Protein AF-A0A8J1TSQ7-F1 (afdb_monomer_lite)

InterPro domains:
  IPR013087 Zinc finger C2H2-type [PS00028] (6-28)
  IPR013087 Zinc finger C2H2-type [PS50157] (4-33)
  IPR036236 Zinc finger C2H2 superfamily [SSF57667] (2-31)

Radius of gyration: 35.61 Å; chains: 1; bounding box: 74×130×97 Å

Sequence (801 aa):
METFRCRPCEVSFDRKKKLEDHLTTSKHKRLKLISQFPEAEQETGGNDARVDNPGPAHGCINGSNDESETDAELFQEVDLSLDDDHSRPWAIDDDIVMSESESEDDYAYGPYSDDENMYNSDFEELEDREYYPFPTKAFYLLYVMRTSRTHHMSDPMMNMVIHAMRELSVEGVPSLRQLKAFEIPNLESSSMIKKFQHNEAPVYMVSPGKIAQMIVSNPRMKLNTSQQVEEEEVQSNVPKTQSNARRWHRLNFEEGNINIPFNIFADSFGTATSKRWAPAVGVQMQPSGFSTDYKSKYTFPLGISTDVSEAVLVGDVCMELQDIKGTKIETYDAKKNVVAHITCHVGCFVTDLMASSDLCSHLGSSARMYCPKCKVTKGDYSLCQSRTTTDTKKDLANLNRMVSMQERRNYQRGTGTKAGDNPLFEDNLEDINPHSLVPYGTLHMLSLGLIKQLAKAITKRVNNTELMEAVTTTFNSSLKTFTKYISSRQGKDFKAWIQIAPFICDVCKPGDNLAAAAIKLAKLCKAAFRNGNNIADLAEDYHHHLKTSIPDLMSNKVHTLLHVREDIQEHGPLMEFSEDIFEKSHKNFRQHIHQRQNKHNLSRDTALQQAREMALEHIVTGGYIKDAVWRQAGSSVLKEDTIISKYLGIPQGTGTSTQQLTKLNRDENNRVLSTVKNGMEVITAQCIHLASGATVKNGDIIELNDTYYMFKEGYREKVNGEEFILVDKTSHKETLLLQEKMTLLKVVQAPSMTIPLMQHQVSKVSVVHSCSTERCYFNPVSKSFKHQGGKKYILNTFALY

Secondary structure (DSSP, 8-state):
---EE-TTT--EESSHHHHHHHHHSHHHHHHHHHTTS------------------------------------------------------------------------------TTSSSS-GGG-TT-TTTTSSSHHHHHHHHHHH-SSS---HHHHHHHHHHHHHTT-TT---HHHHHH--BTTB-HHHHEEEEE-SS-EEEEE-HHHHHHHHHT-TT----BHHHHHHHHHHHT--GGGTTHHHHS-B-EETTEEEEEEEEEEEEEE--SSS---EEEEEEEEETTS-HHHHTT--EEEEEESSS-HHHHHHHHHHHHHHHHHH-EEEEETTTTEEEEEEEEEEEEEB-HHHHHHHTTB-GGGSSB--SSB-PBTT--S--PBP-HHHHHHHHHHHHH---HHHHHHHHHHH-BPPS--GGGSGGGTT--HHHH--B-HIIIIIIIIIHHHHHHHHHH-S-HHHHHHHHHHH-GGGTTTTTTTTT--HHHHHHHHHHHHHHHHHHSTT-HHHHHHHHHHHHHHHHHTT-TTHHHHHHHHHHHHHHH-GGG--HHHHGGGGHHHHHHHH-SGGGG-HHHHHHHHHHHHHHHHHS--SS-HHHHHHHHHHHHHHHHHHHTT--EESSSEEPPPHHHHS--HHHHHHHT----------------B-TTS-B------TTSHHHHHHGGGSSS--PPTT-EEEETTEEEE-----EEEETTEEEEPP----SS-------------------------S---EEEEPPP--SSS-EEEETTTTEEEETTS-B---PEEEE-

Organism: Owenia fusiformis (NCBI:txid6347)

pLDDT: mean 70.76, std 26.61, range [20.84, 97.88]

Structure (mmCIF, N/CA/C/O backbone):
data_AF-A0A8J1TSQ7-F1
#
_entry.id   AF-A0A8J1TSQ7-F1
#
loop_
_atom_site.group_PDB
_atom_site.id
_atom_site.type_symbol
_atom_site.label_atom_id
_atom_site.label_alt_id
_atom_site.label_comp_id
_atom_site.label_asym_id
_atom_site.label_entity_id
_atom_site.label_seq_id
_atom_site.pdbx_PDB_ins_code
_atom_site.Cartn_x
_atom_site.Cartn_y
_atom_site.Cartn_z
_atom_site.occupancy
_atom_site.B_iso_or_equiv
_atom_site.auth_seq_id
_atom_site.auth_comp_id
_atom_site.auth_asym_id
_atom_site.auth_atom_id
_atom_site.pdbx_PDB_model_num
ATOM 1 N N . MET A 1 1 ? 16.210 48.671 -17.216 1.00 63.19 1 MET A N 1
ATOM 2 C CA . MET A 1 1 ? 15.601 47.573 -17.996 1.00 63.19 1 MET A CA 1
ATOM 3 C C . MET A 1 1 ? 14.268 48.068 -18.515 1.00 63.19 1 MET A C 1
ATOM 5 O O . MET A 1 1 ? 13.528 48.669 -17.747 1.00 63.19 1 MET A O 1
ATOM 9 N N . GLU A 1 2 ? 14.006 47.908 -19.806 1.00 77.81 2 GLU A N 1
ATOM 10 C CA . GLU A 1 2 ? 12.748 48.335 -20.425 1.00 77.81 2 GLU A CA 1
ATOM 11 C C . GLU A 1 2 ? 11.61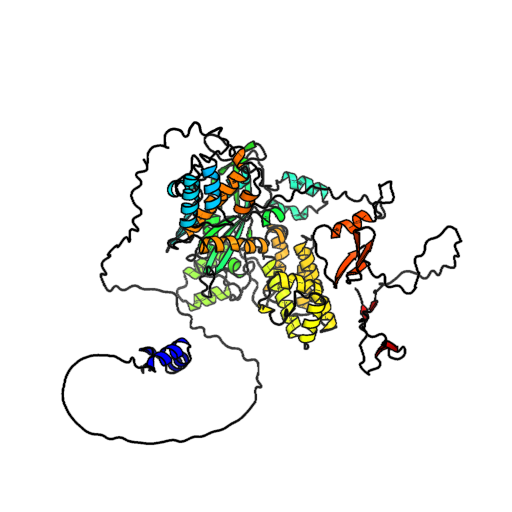3 47.411 -19.948 1.00 77.81 2 GLU A C 1
ATOM 13 O O . GLU A 1 2 ? 11.781 46.192 -19.941 1.00 77.81 2 GLU A O 1
ATOM 18 N N . THR A 1 3 ? 10.491 47.970 -19.485 1.00 85.94 3 THR A N 1
ATOM 19 C CA . THR A 1 3 ? 9.351 47.187 -18.977 1.00 85.94 3 THR A CA 1
ATOM 20 C C . THR A 1 3 ? 8.162 47.315 -19.924 1.00 85.94 3 THR A C 1
ATOM 22 O O . THR A 1 3 ? 7.822 48.403 -20.382 1.00 85.94 3 THR A O 1
ATOM 25 N N . PHE A 1 4 ? 7.525 46.187 -20.236 1.00 94.00 4 PHE A N 1
ATOM 26 C CA . PHE A 1 4 ? 6.430 46.098 -21.199 1.00 94.00 4 PHE A CA 1
ATOM 27 C C . PHE A 1 4 ? 5.115 45.881 -20.451 1.00 94.00 4 PHE A C 1
ATOM 29 O O . PHE A 1 4 ? 4.919 44.824 -19.857 1.00 94.00 4 PHE A O 1
ATOM 36 N N . ARG A 1 5 ? 4.205 46.861 -20.459 1.00 93.31 5 ARG A N 1
ATOM 37 C CA . ARG A 1 5 ? 2.950 46.793 -19.689 1.00 93.31 5 ARG A CA 1
ATOM 38 C C . ARG A 1 5 ? 1.745 46.484 -20.575 1.00 93.31 5 ARG A C 1
ATOM 40 O O . ARG A 1 5 ? 1.509 47.144 -21.585 1.00 93.31 5 ARG A O 1
ATOM 47 N N . CYS A 1 6 ? 0.950 45.496 -20.176 1.00 93.81 6 CYS A N 1
ATOM 48 C CA . CYS A 1 6 ? -0.313 45.159 -20.822 1.00 93.81 6 CYS A CA 1
ATOM 49 C C . CYS A 1 6 ? -1.434 46.062 -20.293 1.00 93.81 6 CYS A C 1
ATOM 51 O O . CYS A 1 6 ? -1.866 45.901 -19.156 1.00 93.81 6 CYS A O 1
ATOM 53 N N . ARG A 1 7 ? -1.936 46.994 -21.108 1.00 88.75 7 ARG A N 1
ATOM 54 C CA . ARG A 1 7 ? -2.926 47.999 -20.669 1.00 88.75 7 ARG A CA 1
ATOM 55 C C . ARG A 1 7 ? -4.237 47.405 -20.111 1.00 88.75 7 ARG A C 1
ATOM 57 O O . ARG A 1 7 ? -4.615 47.808 -19.023 1.00 88.75 7 ARG A O 1
ATOM 64 N N . PRO A 1 8 ? -4.895 46.422 -20.764 1.00 89.31 8 PRO A N 1
ATOM 65 C CA . PRO A 1 8 ? -6.157 45.858 -20.261 1.00 89.31 8 PRO A CA 1
ATOM 66 C C . PRO A 1 8 ? -6.035 45.023 -18.980 1.00 89.31 8 PRO A C 1
ATOM 68 O O . PRO A 1 8 ? -7.039 44.721 -18.347 1.00 89.31 8 PRO A O 1
ATOM 71 N N . CYS A 1 9 ? -4.830 44.559 -18.643 1.00 89.94 9 CYS A N 1
ATOM 72 C CA . CYS A 1 9 ? -4.602 43.685 -17.488 1.00 89.94 9 CYS A CA 1
ATOM 73 C C . CYS A 1 9 ? -3.719 44.332 -16.417 1.00 89.94 9 CYS A C 1
ATOM 75 O O . CYS A 1 9 ? -3.508 43.728 -15.374 1.00 89.94 9 CYS A O 1
ATOM 77 N N . GLU A 1 10 ? -3.151 45.500 -16.712 1.00 93.00 10 GLU A N 1
ATOM 78 C CA . GLU A 1 10 ? -2.180 46.251 -15.913 1.00 93.00 10 GLU A CA 1
ATOM 79 C C . GLU A 1 10 ? -0.891 45.518 -15.497 1.00 93.00 10 GLU A C 1
ATOM 81 O O . GLU A 1 10 ? -0.071 46.086 -14.775 1.00 93.00 10 GLU A O 1
ATOM 86 N N . VAL A 1 11 ? -0.652 44.309 -16.015 1.00 91.38 11 VAL A N 1
ATOM 87 C CA . VAL A 1 11 ? 0.535 43.488 -15.727 1.00 91.38 11 VAL A CA 1
ATOM 88 C C . VAL A 1 11 ? 1.751 43.967 -16.528 1.00 91.38 11 VAL A C 1
ATOM 90 O O . VAL A 1 11 ? 1.650 44.194 -17.737 1.00 91.38 11 VAL A O 1
ATOM 93 N N . SER A 1 12 ? 2.904 44.076 -15.863 1.00 93.25 12 SER A N 1
ATOM 94 C CA . SER A 1 12 ? 4.196 44.437 -16.464 1.00 93.25 12 SER A CA 1
ATOM 95 C C . SER A 1 12 ? 5.085 43.212 -16.680 1.00 93.25 12 SER A C 1
ATOM 97 O O . SER A 1 12 ? 5.130 42.311 -15.846 1.00 93.25 12 SER A O 1
ATOM 99 N N . PHE A 1 13 ? 5.823 43.201 -17.788 1.00 94.31 13 PHE A N 1
ATOM 100 C CA . PHE A 1 13 ? 6.740 42.135 -18.180 1.00 94.31 13 PHE A CA 1
ATOM 101 C C . PHE A 1 13 ? 8.148 42.689 -18.394 1.00 94.31 13 PHE A C 1
ATOM 103 O O . PHE A 1 13 ? 8.333 43.784 -18.924 1.00 94.31 13 PHE A O 1
ATOM 110 N N . ASP A 1 14 ? 9.145 41.897 -18.017 1.00 90.81 14 ASP A N 1
ATOM 111 C CA . ASP A 1 14 ? 10.576 42.179 -18.173 1.00 90.81 14 ASP A CA 1
ATOM 112 C C . ASP A 1 14 ? 11.092 41.913 -19.599 1.00 90.81 14 ASP A C 1
ATOM 114 O O . ASP A 1 14 ? 12.194 42.323 -19.956 1.00 90.81 14 ASP A O 1
ATOM 118 N N . ARG A 1 15 ? 10.308 41.207 -20.429 1.00 91.06 15 ARG A N 1
ATOM 119 C CA . ARG A 1 15 ? 10.652 40.860 -21.816 1.00 91.06 15 ARG A CA 1
ATOM 120 C C . ARG A 1 15 ? 9.431 40.952 -22.729 1.00 91.06 15 ARG A C 1
ATOM 122 O O . ARG A 1 15 ? 8.365 40.435 -22.394 1.00 91.06 15 ARG A O 1
ATOM 129 N N . LYS A 1 16 ? 9.615 41.506 -23.931 1.00 93.38 16 LYS A N 1
ATOM 130 C CA . LYS A 1 16 ? 8.560 41.670 -24.948 1.00 93.38 16 LYS A CA 1
ATOM 131 C C . LYS A 1 16 ? 7.848 40.358 -25.311 1.00 93.38 16 LYS A C 1
ATOM 133 O O . LYS A 1 16 ? 6.625 40.334 -25.379 1.00 93.38 16 LYS A O 1
ATOM 138 N N . LYS A 1 17 ? 8.589 39.249 -25.432 1.00 93.25 17 LYS A N 1
ATOM 139 C CA . LYS A 1 17 ? 8.024 37.921 -25.737 1.00 93.25 17 LYS A CA 1
ATOM 140 C C . LYS A 1 17 ? 6.992 37.454 -24.697 1.00 93.25 17 LYS A C 1
ATOM 142 O O . LYS A 1 17 ? 5.957 36.918 -25.063 1.00 93.25 17 LYS A O 1
ATOM 147 N N . LYS A 1 18 ? 7.215 37.733 -23.404 1.00 92.75 18 LYS A N 1
ATOM 148 C CA . LYS A 1 18 ? 6.246 37.387 -22.347 1.00 92.75 18 LYS A CA 1
ATOM 149 C C . LYS A 1 18 ? 4.965 38.218 -22.442 1.00 92.75 18 LYS A C 1
ATOM 151 O O . LYS A 1 18 ? 3.890 37.704 -22.141 1.00 92.75 18 LYS A O 1
ATOM 156 N N . LEU A 1 19 ? 5.067 39.480 -22.873 1.00 95.00 19 LEU A N 1
ATOM 157 C CA . LEU A 1 19 ? 3.889 40.289 -23.185 1.00 95.00 19 LEU A CA 1
ATOM 158 C C . LEU A 1 19 ? 3.127 39.672 -24.368 1.00 95.00 19 LEU A C 1
ATOM 160 O O . LEU A 1 19 ? 1.918 39.501 -24.270 1.00 95.00 19 LEU A O 1
ATOM 164 N N . GLU A 1 20 ? 3.811 39.292 -25.448 1.00 92.44 20 GLU A N 1
ATOM 165 C CA . GLU A 1 20 ? 3.187 38.658 -26.622 1.00 92.44 20 GLU A CA 1
ATOM 166 C C . GLU A 1 20 ? 2.460 37.355 -26.252 1.00 92.44 20 GLU A C 1
ATOM 168 O O . GLU A 1 20 ? 1.277 37.206 -26.569 1.00 92.44 20 GLU A O 1
ATOM 173 N N . ASP A 1 21 ? 3.098 36.477 -25.474 1.00 92.50 21 ASP A N 1
ATOM 174 C CA . ASP A 1 21 ? 2.476 35.250 -24.966 1.00 92.50 21 ASP A CA 1
ATOM 175 C C . ASP A 1 21 ? 1.251 35.566 -24.089 1.00 92.50 21 ASP A C 1
ATOM 177 O O . ASP A 1 21 ? 0.178 34.980 -24.271 1.00 92.50 21 ASP A O 1
ATOM 181 N N . HIS A 1 22 ? 1.357 36.556 -23.192 1.00 94.75 22 HIS A N 1
ATOM 182 C CA . HIS A 1 22 ? 0.248 37.018 -22.353 1.00 94.75 22 HIS A CA 1
ATOM 183 C C . HIS A 1 22 ? -0.960 37.497 -23.177 1.00 94.75 22 HIS A C 1
ATOM 185 O O . HIS A 1 22 ? -2.101 37.162 -22.831 1.00 94.75 22 HIS A O 1
ATOM 191 N N . LEU A 1 23 ? -0.735 38.216 -24.285 1.00 91.62 23 LEU A N 1
ATOM 192 C CA . LEU A 1 23 ? -1.799 38.719 -25.166 1.00 91.62 23 LEU A CA 1
ATOM 193 C C . LEU A 1 23 ? -2.590 37.589 -25.853 1.00 91.62 23 LEU A C 1
ATOM 195 O O . LEU A 1 23 ? -3.757 37.780 -26.209 1.00 91.62 23 LEU A O 1
ATOM 199 N N . THR A 1 24 ? -2.006 36.396 -26.010 1.00 90.19 24 THR A N 1
ATOM 200 C CA . THR A 1 24 ? -2.702 35.240 -26.609 1.00 90.19 24 THR A CA 1
ATOM 201 C C . THR A 1 24 ? -3.622 34.501 -25.633 1.00 90.19 24 THR A C 1
ATOM 203 O O . THR A 1 24 ? -4.510 33.755 -26.072 1.00 90.19 24 THR A O 1
ATOM 206 N N . THR A 1 25 ? -3.462 34.734 -24.324 1.00 92.31 25 THR A N 1
ATOM 207 C CA . THR A 1 25 ? -4.193 34.012 -23.276 1.00 92.31 25 THR A CA 1
ATOM 208 C C . THR A 1 25 ? -5.693 34.314 -23.289 1.00 92.31 25 THR A C 1
ATOM 210 O O . THR A 1 25 ? -6.141 35.439 -23.524 1.00 92.31 25 THR A O 1
ATOM 213 N N . SER A 1 26 ? -6.508 33.307 -22.962 1.00 81.00 26 SER A N 1
ATOM 214 C CA . SER A 1 26 ? -7.972 33.435 -22.905 1.00 81.00 26 SER A CA 1
ATOM 215 C C . SER A 1 26 ? -8.439 34.480 -21.883 1.00 81.00 26 SER A C 1
ATOM 217 O O . SER A 1 26 ? -9.461 35.132 -22.087 1.00 81.00 26 SER A O 1
ATOM 219 N N . LYS A 1 27 ? -7.675 34.673 -20.796 1.00 81.38 27 LYS A N 1
ATOM 220 C CA . LYS A 1 27 ? -7.948 35.681 -19.759 1.00 81.38 27 LYS A CA 1
ATOM 221 C C . LYS A 1 27 ? -7.761 37.099 -20.301 1.00 81.38 27 LYS A C 1
ATOM 223 O O . LYS A 1 27 ? -8.639 37.935 -20.101 1.00 81.38 27 LYS A O 1
ATOM 228 N N . HIS A 1 28 ? -6.674 37.341 -21.039 1.00 92.06 28 HIS A N 1
ATOM 229 C CA . HIS A 1 28 ? -6.439 38.626 -21.692 1.00 92.06 28 HIS A CA 1
ATOM 230 C C . HIS A 1 28 ? -7.517 38.928 -22.740 1.00 92.06 28 HIS A C 1
ATOM 232 O O . HIS A 1 28 ? -8.111 40.003 -22.720 1.00 92.06 28 HIS A O 1
ATOM 238 N N . LYS A 1 29 ? -7.847 37.956 -23.602 1.00 89.88 29 LYS A N 1
ATOM 239 C CA . LYS A 1 29 ? -8.907 38.108 -24.616 1.00 89.88 29 LYS A CA 1
ATOM 240 C C . LYS A 1 29 ? -10.259 38.487 -23.997 1.00 89.88 29 LYS A C 1
ATOM 242 O O . LYS A 1 29 ? -10.955 39.337 -24.543 1.00 89.88 29 LYS A O 1
ATOM 247 N N . ARG A 1 30 ? -10.604 37.915 -22.835 1.00 82.81 30 ARG A N 1
ATOM 248 C CA . ARG A 1 30 ? -11.844 38.225 -22.102 1.00 82.81 30 ARG A CA 1
ATOM 249 C C . ARG A 1 30 ? -11.843 39.633 -21.497 1.00 82.81 30 ARG A C 1
ATOM 251 O O . ARG A 1 30 ? -12.839 40.332 -21.622 1.00 82.81 30 ARG A O 1
ATOM 258 N N . LEU A 1 31 ? -10.739 40.060 -20.884 1.00 80.19 31 LEU A N 1
ATOM 259 C CA . LEU A 1 31 ? -10.610 41.414 -20.325 1.00 80.19 31 LEU A CA 1
ATOM 260 C C . LEU A 1 31 ? -10.588 42.487 -21.418 1.00 80.19 31 LEU A C 1
ATOM 262 O O . LEU A 1 31 ? -11.204 43.535 -21.260 1.00 80.19 31 LEU A O 1
ATOM 266 N N . LYS A 1 32 ? -9.960 42.193 -22.561 1.00 82.50 32 LYS A N 1
ATOM 267 C CA . LYS A 1 32 ? -9.977 43.066 -23.737 1.00 82.50 32 LYS A CA 1
ATOM 268 C C . LYS A 1 32 ? -11.400 43.275 -24.268 1.00 82.50 32 LYS A C 1
ATOM 270 O O . LYS A 1 32 ? -11.755 44.404 -24.581 1.00 82.50 32 LYS A O 1
ATOM 275 N N . LEU A 1 33 ? -12.213 42.216 -24.305 1.00 80.06 33 LEU A N 1
ATOM 276 C CA . LEU A 1 33 ? -13.637 42.287 -24.658 1.00 80.06 33 LEU A CA 1
ATOM 277 C C . LEU A 1 33 ? -14.444 43.147 -23.675 1.00 80.06 33 LEU A C 1
ATOM 279 O O . LEU A 1 33 ? -15.296 43.905 -24.113 1.00 80.06 33 LEU A O 1
ATOM 283 N N . ILE A 1 34 ? -14.152 43.071 -22.373 1.00 75.25 34 ILE A N 1
ATOM 284 C CA . ILE A 1 34 ? -14.824 43.888 -21.348 1.00 75.25 34 ILE A CA 1
ATOM 285 C C . ILE A 1 34 ? -14.426 45.366 -21.484 1.00 75.25 34 ILE A C 1
ATOM 287 O O . ILE A 1 34 ? -15.289 46.232 -21.488 1.00 75.25 34 ILE A O 1
ATOM 291 N N . SER A 1 35 ? -13.141 45.658 -21.714 1.00 70.75 35 SER A N 1
ATOM 292 C CA . SER A 1 35 ? -12.645 47.033 -21.902 1.00 70.75 35 SER A CA 1
ATOM 293 C C . SER A 1 35 ? -13.125 47.722 -23.190 1.00 70.75 35 SER A C 1
ATOM 295 O O . SER A 1 35 ? -12.860 48.905 -23.384 1.00 70.75 35 SER A O 1
ATOM 297 N N . GLN A 1 36 ? -13.785 46.987 -24.093 1.00 69.44 36 GLN A N 1
ATOM 298 C CA . GLN A 1 36 ? -14.334 47.509 -25.350 1.00 69.44 36 GLN A CA 1
ATOM 299 C C . GLN A 1 36 ? -15.786 47.997 -25.228 1.00 69.44 36 GLN A C 1
ATOM 301 O O . GLN A 1 36 ? -16.305 48.554 -26.194 1.00 69.44 36 GLN A O 1
ATOM 306 N N . PHE A 1 37 ? -16.417 47.844 -24.061 1.00 56.28 37 PHE A N 1
ATOM 307 C CA . PHE A 1 37 ? -17.731 48.412 -23.765 1.00 56.28 37 PHE A CA 1
ATOM 308 C C . PHE A 1 37 ? -17.584 49.463 -22.658 1.00 56.28 37 PHE A C 1
ATOM 310 O O . PHE A 1 37 ? -17.427 49.085 -21.499 1.00 56.28 37 PHE A O 1
ATOM 317 N N . PRO A 1 38 ? -17.598 50.769 -22.975 1.00 46.06 38 PRO A N 1
ATOM 318 C CA . PRO A 1 38 ? -17.710 51.794 -21.947 1.00 46.06 38 PRO A CA 1
ATOM 319 C C . PRO A 1 38 ? -19.103 51.705 -21.315 1.00 46.06 38 PRO A C 1
ATOM 321 O O . PRO A 1 38 ? -20.104 51.639 -22.032 1.00 46.06 38 PRO A O 1
ATOM 324 N N . GLU A 1 39 ? -19.159 51.681 -19.987 1.00 43.94 39 GLU A N 1
ATOM 325 C CA . GLU A 1 39 ? -20.400 51.772 -19.221 1.00 43.94 39 GLU A CA 1
ATOM 326 C C . GLU A 1 39 ? -21.117 53.093 -19.541 1.00 43.94 39 GLU A C 1
ATOM 328 O O . GLU A 1 39 ? -20.516 54.166 -19.561 1.00 43.94 39 GLU A O 1
ATOM 333 N N . ALA A 1 40 ? -22.412 52.995 -19.843 1.00 40.56 40 ALA A N 1
ATOM 334 C CA . ALA A 1 40 ? -23.300 54.137 -19.972 1.00 40.56 40 ALA A CA 1
ATOM 335 C C . ALA A 1 40 ? -23.767 54.549 -18.569 1.00 40.56 40 ALA A C 1
ATOM 337 O O . ALA A 1 40 ? -24.562 53.840 -17.956 1.00 40.56 40 ALA A O 1
ATOM 338 N N . GLU A 1 41 ? -23.288 55.690 -18.076 1.00 40.59 41 GLU A N 1
ATOM 339 C CA . GLU A 1 41 ? -23.797 56.320 -16.855 1.00 40.59 41 GLU A CA 1
ATOM 340 C C . GLU A 1 41 ? -24.921 57.327 -17.187 1.00 40.59 41 GLU A C 1
ATOM 342 O O . GLU A 1 41 ? -24.717 58.339 -17.857 1.00 40.59 41 GLU A O 1
ATOM 347 N N . GLN A 1 42 ? -26.129 57.011 -16.713 1.00 33.59 42 GLN A N 1
ATOM 348 C CA . GLN A 1 42 ? -27.203 57.924 -16.278 1.00 33.59 42 GLN A CA 1
ATOM 349 C C . GLN A 1 42 ? -26.892 58.303 -14.812 1.00 33.59 42 GLN A C 1
ATOM 351 O O . GLN A 1 42 ? -26.427 57.432 -14.089 1.00 33.59 42 GLN A O 1
ATOM 356 N N . GLU A 1 43 ? -27.094 59.476 -14.208 1.00 34.06 43 GLU A N 1
ATOM 357 C CA . GLU A 1 43 ? -27.732 60.785 -14.435 1.00 34.06 43 GLU A CA 1
ATOM 358 C C . GLU A 1 43 ? -27.079 61.724 -13.373 1.00 34.06 43 GLU A C 1
ATOM 360 O O . GLU A 1 43 ? -26.710 61.267 -12.294 1.00 34.06 43 GLU A O 1
ATOM 365 N N . THR A 1 44 ? -26.851 63.026 -13.561 1.00 31.80 44 THR A N 1
ATOM 366 C CA . THR A 1 44 ? -27.779 64.121 -13.205 1.00 31.80 44 THR A CA 1
ATOM 367 C C . THR A 1 44 ? -26.998 65.455 -13.222 1.00 31.80 44 THR A C 1
ATOM 369 O O . THR A 1 44 ? -25.884 65.523 -12.716 1.00 31.80 44 THR A O 1
ATOM 372 N N . GLY A 1 45 ? -27.618 66.532 -13.725 1.00 28.81 45 GLY A N 1
ATOM 373 C CA . GLY A 1 45 ? -27.423 67.899 -13.209 1.00 28.81 45 GLY A CA 1
ATOM 374 C C . GLY A 1 45 ? -26.377 68.830 -13.853 1.00 28.81 45 GLY A C 1
ATOM 375 O O . GLY A 1 45 ? -25.214 68.813 -13.482 1.00 28.81 45 GLY A O 1
ATOM 376 N N . GLY A 1 46 ? -26.860 69.797 -14.648 1.00 28.38 46 GLY A N 1
ATOM 377 C CA . GLY A 1 46 ? -26.526 71.217 -14.428 1.00 28.38 46 GLY A CA 1
ATOM 378 C C . GLY A 1 46 ? -25.430 71.895 -15.268 1.00 28.38 46 GLY A C 1
ATOM 379 O O . GLY A 1 46 ? -24.283 71.954 -14.855 1.00 28.38 46 GLY A O 1
ATOM 380 N N . ASN A 1 47 ? -25.892 72.585 -16.317 1.00 30.70 47 ASN A N 1
ATOM 381 C CA . ASN A 1 47 ? -25.446 73.884 -16.856 1.00 30.70 47 ASN A CA 1
ATOM 382 C C . ASN A 1 47 ? -24.101 74.092 -17.597 1.00 30.70 47 ASN A C 1
ATOM 384 O O . ASN A 1 47 ? -23.009 73.815 -17.123 1.00 30.70 47 ASN A O 1
ATOM 388 N N . ASP A 1 48 ? -24.297 74.808 -18.714 1.00 29.62 48 ASP A N 1
ATOM 389 C CA . ASP A 1 48 ? -23.467 75.819 -19.379 1.00 29.62 48 ASP A CA 1
ATOM 390 C C . ASP A 1 48 ? -22.358 75.439 -20.387 1.00 29.62 48 ASP A C 1
ATOM 392 O O . ASP A 1 48 ? -21.207 75.180 -20.068 1.00 29.62 48 ASP A O 1
ATOM 396 N N . ALA A 1 49 ? -22.757 75.644 -21.653 1.00 30.59 49 ALA A N 1
ATOM 397 C CA . ALA A 1 49 ? -22.130 76.515 -22.656 1.00 30.59 49 ALA A CA 1
ATOM 398 C C . ALA A 1 49 ? -20.935 76.023 -23.505 1.00 30.59 49 ALA A C 1
ATOM 400 O O . ALA A 1 49 ? -19.810 75.962 -23.035 1.00 30.59 49 ALA A O 1
ATOM 401 N N . ARG A 1 50 ? -21.217 75.974 -24.830 1.00 29.53 50 ARG A N 1
ATOM 402 C CA . ARG A 1 50 ? -20.368 76.345 -25.999 1.00 29.53 50 ARG A CA 1
ATOM 403 C C . ARG A 1 50 ? -19.091 75.501 -26.246 1.00 29.53 50 ARG A C 1
ATOM 405 O O . ARG A 1 50 ? -18.449 75.084 -25.307 1.00 29.53 50 ARG A O 1
ATOM 412 N N . VAL A 1 51 ? -18.551 75.248 -27.445 1.00 31.58 51 VAL A N 1
ATOM 413 C CA . VAL A 1 51 ? -18.781 75.525 -28.881 1.00 31.58 51 VAL A CA 1
ATOM 414 C C . VAL A 1 51 ? -17.671 74.730 -29.638 1.00 31.58 51 VAL A C 1
ATOM 416 O O . VAL A 1 51 ? -16.598 74.529 -29.079 1.00 31.58 51 VAL A O 1
ATOM 419 N N . ASP A 1 52 ? -17.943 74.333 -30.890 1.00 29.89 52 ASP A N 1
ATOM 420 C CA . ASP A 1 52 ? -17.041 73.959 -32.014 1.00 29.89 52 ASP A CA 1
ATOM 421 C C . ASP A 1 52 ? -16.264 72.609 -32.131 1.00 29.89 52 ASP A C 1
ATOM 423 O O . ASP A 1 52 ? -15.321 72.296 -31.413 1.00 29.89 52 ASP A O 1
ATOM 427 N N . ASN A 1 53 ? -16.674 71.870 -33.184 1.00 27.89 53 ASN A N 1
ATOM 428 C CA . ASN A 1 53 ? -15.953 71.135 -34.262 1.00 27.89 53 ASN A CA 1
ATOM 429 C C . ASN A 1 53 ? -14.470 71.518 -34.570 1.00 27.89 53 ASN A C 1
ATOM 431 O O . ASN A 1 53 ? -14.049 72.584 -34.130 1.00 27.89 53 ASN A O 1
ATOM 435 N N . PRO A 1 54 ? -13.724 70.837 -35.497 1.00 47.03 54 PRO A N 1
ATOM 436 C CA . PRO A 1 54 ? -13.930 69.563 -36.238 1.00 47.03 54 PRO A CA 1
ATOM 437 C C . PRO A 1 54 ? -12.666 68.630 -36.310 1.00 47.03 54 PRO A C 1
ATOM 439 O O . PRO A 1 54 ? -11.637 68.922 -35.715 1.00 47.03 54 PRO A O 1
ATOM 442 N N . GLY A 1 55 ? -12.756 67.499 -37.050 1.00 26.75 55 GLY A N 1
ATOM 443 C CA . GLY A 1 55 ? -11.719 66.449 -37.292 1.00 26.75 55 GLY A CA 1
ATOM 444 C C . GLY A 1 55 ? -10.490 66.850 -38.152 1.00 26.75 55 GLY A C 1
ATOM 445 O O . GLY A 1 55 ? -10.056 67.988 -38.021 1.00 26.75 55 GLY A O 1
ATOM 446 N N . PRO A 1 56 ? -9.930 66.028 -39.086 1.00 45.38 56 PRO A N 1
ATOM 447 C CA . PRO A 1 56 ? -10.208 64.624 -39.455 1.00 45.38 56 PRO A CA 1
ATOM 448 C C . PRO A 1 56 ? -8.965 63.753 -39.889 1.00 45.38 56 PRO A C 1
ATOM 450 O O . PRO A 1 56 ? -7.841 64.227 -39.977 1.00 45.38 56 PRO A O 1
ATOM 453 N N . ALA A 1 57 ? -9.245 62.497 -40.290 1.00 29.62 57 ALA A N 1
ATOM 454 C CA . ALA A 1 57 ? -8.751 61.798 -41.504 1.00 29.62 57 ALA A CA 1
ATOM 455 C C . ALA A 1 57 ? -7.449 60.939 -41.587 1.00 29.62 57 ALA A C 1
ATOM 457 O O . ALA A 1 57 ? -6.370 61.309 -41.142 1.00 29.62 57 ALA A O 1
ATOM 458 N N . HIS A 1 58 ? -7.625 59.860 -42.385 1.00 31.39 58 HIS A N 1
ATOM 459 C CA . HIS A 1 58 ? -6.688 59.037 -43.191 1.00 31.39 58 HIS A CA 1
ATOM 460 C C . HIS A 1 58 ? -5.723 58.066 -42.473 1.00 31.39 58 HIS A C 1
ATOM 462 O O . HIS A 1 58 ? -5.194 58.364 -41.419 1.00 31.39 58 HIS A O 1
ATOM 468 N N . GLY A 1 59 ? -5.418 56.864 -42.984 1.00 26.58 59 GLY A N 1
ATOM 469 C CA . GLY A 1 59 ? -5.685 56.227 -44.277 1.00 26.58 59 GLY A CA 1
ATOM 470 C C . GLY A 1 59 ? -5.120 54.790 -44.306 1.00 26.58 59 GLY A C 1
ATOM 471 O O . GLY A 1 59 ? -4.372 54.386 -43.422 1.00 26.58 59 GLY A O 1
ATOM 472 N N . CYS A 1 60 ? -5.544 54.023 -45.312 1.00 25.52 60 CYS A N 1
ATOM 473 C CA . CYS A 1 60 ? -5.293 52.593 -45.548 1.00 25.52 60 CYS A CA 1
ATOM 474 C C . CYS A 1 60 ? -3.843 52.259 -45.973 1.00 25.52 60 CYS A C 1
ATOM 476 O O . CYS A 1 60 ? -3.135 53.162 -46.406 1.00 25.52 60 CYS A O 1
ATOM 478 N N . ILE A 1 61 ? -3.463 50.964 -45.987 1.00 26.75 61 ILE A N 1
ATOM 479 C CA . ILE A 1 61 ? -3.011 50.189 -47.181 1.00 26.75 61 ILE A CA 1
ATOM 480 C C . ILE A 1 61 ? -2.564 48.750 -46.804 1.00 26.75 61 ILE A C 1
ATOM 482 O O . ILE A 1 61 ? -2.040 48.502 -45.723 1.00 26.75 61 ILE A O 1
ATOM 486 N N . ASN A 1 62 ? -2.833 47.828 -47.739 1.00 27.83 62 ASN A N 1
ATOM 487 C CA . ASN A 1 62 ? -2.671 46.365 -47.761 1.00 27.83 62 ASN A CA 1
ATOM 488 C C . ASN A 1 62 ? -1.274 45.846 -48.177 1.00 27.83 62 ASN A C 1
ATOM 490 O O . ASN A 1 62 ? -0.498 46.571 -48.792 1.00 27.83 62 ASN A O 1
ATOM 494 N N . GLY A 1 63 ? -1.089 44.525 -48.018 1.00 24.92 63 GLY A N 1
ATOM 495 C CA . GLY A 1 63 ? -0.235 43.630 -48.829 1.00 24.92 63 GLY A CA 1
ATOM 496 C C . GLY A 1 63 ? 0.356 42.509 -47.955 1.00 24.92 63 GLY A C 1
ATOM 497 O O . GLY A 1 63 ? 0.869 42.840 -46.896 1.00 24.92 63 GLY A O 1
ATOM 498 N N . SER A 1 64 ? 0.353 41.190 -48.196 1.00 26.72 64 SER A N 1
ATOM 499 C CA . SER A 1 64 ? -0.009 40.221 -49.259 1.00 26.72 64 SER A CA 1
ATOM 500 C C . SER A 1 64 ? 1.135 39.187 -49.317 1.00 26.72 64 SER A C 1
ATOM 502 O O . SER A 1 64 ? 2.278 39.624 -49.423 1.00 26.72 64 SER A O 1
ATOM 504 N N . ASN A 1 65 ? 0.791 37.886 -49.378 1.00 26.52 65 ASN A N 1
ATOM 505 C CA . ASN A 1 65 ? 1.527 36.778 -50.044 1.00 26.52 65 ASN A CA 1
ATOM 506 C C . ASN A 1 65 ? 2.852 36.281 -49.408 1.00 26.52 65 ASN A C 1
ATOM 508 O O . ASN A 1 65 ? 3.580 37.072 -48.827 1.00 26.52 65 ASN A O 1
ATOM 512 N N . ASP A 1 66 ? 3.309 35.026 -49.508 1.00 26.89 66 ASP A N 1
ATOM 513 C CA . ASP A 1 66 ? 2.803 33.690 -49.902 1.00 26.89 66 ASP A CA 1
ATOM 514 C C . ASP A 1 66 ? 3.931 32.665 -49.579 1.00 26.89 66 ASP A C 1
ATOM 516 O O . ASP A 1 66 ? 5.076 33.094 -49.440 1.00 26.89 66 ASP A O 1
ATOM 520 N N . GLU A 1 67 ? 3.612 31.357 -49.576 1.00 28.44 67 GLU A N 1
ATOM 521 C CA . GLU A 1 67 ? 4.515 30.198 -49.869 1.00 28.44 67 GLU A CA 1
ATOM 522 C C . GLU A 1 67 ? 5.718 29.905 -48.915 1.00 28.44 67 GLU A C 1
ATOM 524 O O . GLU A 1 67 ? 6.295 30.798 -48.317 1.00 28.44 67 GLU A O 1
ATOM 529 N N . SER A 1 68 ? 6.245 28.692 -48.679 1.00 26.30 68 SER A N 1
ATOM 530 C CA . SER A 1 68 ? 6.091 27.318 -49.193 1.00 26.30 68 SER A CA 1
ATOM 531 C C . SER A 1 68 ? 6.823 26.322 -48.249 1.00 26.30 68 SER A C 1
ATOM 533 O O . SER A 1 68 ? 7.460 26.713 -47.273 1.00 26.30 68 SER A O 1
ATOM 535 N N . GLU A 1 69 ? 6.665 25.031 -48.550 1.00 29.67 69 GLU A N 1
ATOM 536 C CA . GLU A 1 69 ? 7.132 23.794 -47.899 1.00 29.67 69 GLU A CA 1
ATOM 537 C C . GLU A 1 69 ? 8.653 23.664 -47.655 1.00 29.67 69 GLU A C 1
ATOM 539 O O . GLU A 1 69 ? 9.440 24.160 -48.449 1.00 29.67 69 GLU A O 1
ATOM 544 N N . THR A 1 70 ? 9.050 22.901 -46.617 1.00 25.95 70 THR A N 1
ATOM 545 C CA . THR A 1 70 ? 9.891 21.670 -46.664 1.00 25.95 70 THR A CA 1
ATOM 546 C C . THR A 1 70 ? 10.373 21.315 -45.248 1.00 25.95 70 THR A C 1
ATOM 548 O O . THR A 1 70 ? 11.164 22.066 -44.693 1.00 25.95 70 THR A O 1
ATOM 551 N N . ASP A 1 71 ? 9.980 20.158 -44.698 1.00 25.58 71 ASP A N 1
ATOM 552 C CA . ASP A 1 71 ? 10.590 19.603 -43.475 1.00 25.58 71 ASP A CA 1
ATOM 553 C C . ASP A 1 71 ? 11.306 18.284 -43.795 1.00 25.58 71 ASP A C 1
ATOM 555 O O . ASP A 1 71 ? 10.712 17.205 -43.886 1.00 25.58 71 ASP A O 1
ATOM 559 N N . ALA A 1 72 ? 12.620 18.401 -43.956 1.00 26.31 72 ALA A N 1
ATOM 560 C CA . ALA A 1 72 ? 13.594 17.359 -43.689 1.00 26.31 72 ALA A CA 1
ATOM 561 C C . ALA A 1 72 ? 14.417 17.836 -42.488 1.00 26.31 72 ALA A C 1
ATOM 563 O O . ALA A 1 72 ? 14.819 18.990 -42.496 1.00 26.31 72 ALA A O 1
ATOM 564 N N . GLU A 1 73 ? 14.639 16.967 -41.495 1.00 31.22 73 GLU A N 1
ATOM 565 C CA . GLU A 1 73 ? 15.837 16.850 -40.633 1.00 31.22 73 GLU A CA 1
ATOM 566 C C . GLU A 1 73 ? 15.472 16.076 -39.347 1.00 31.22 73 GLU A C 1
ATOM 568 O O . GLU A 1 73 ? 14.406 16.249 -38.767 1.00 31.22 73 GLU A O 1
ATOM 573 N N . LEU A 1 74 ? 16.150 14.972 -39.025 1.00 25.03 74 LEU A N 1
ATOM 574 C CA . LEU A 1 74 ? 17.513 14.824 -38.493 1.00 25.03 74 LEU A CA 1
ATOM 575 C C . LEU A 1 74 ? 17.493 14.844 -36.959 1.00 25.03 74 LEU A C 1
ATOM 577 O O . LEU A 1 74 ? 17.042 15.777 -36.307 1.00 25.03 74 LEU A O 1
ATOM 581 N N . PHE A 1 75 ? 17.979 13.741 -36.398 1.00 32.31 75 PHE A N 1
ATOM 582 C CA . PHE A 1 75 ? 18.262 13.592 -34.983 1.00 32.31 75 PHE A CA 1
ATOM 583 C C . PHE A 1 75 ? 19.276 14.652 -34.552 1.00 32.31 75 PHE A C 1
ATOM 585 O O . PHE A 1 75 ? 20.413 14.635 -35.020 1.00 32.31 75 PHE A O 1
ATOM 592 N N . GLN A 1 76 ? 18.889 15.503 -33.606 1.00 28.05 76 GLN A N 1
ATOM 593 C CA . GLN A 1 76 ? 19.840 16.225 -32.779 1.00 28.05 76 GLN A CA 1
ATOM 594 C C . GLN A 1 76 ? 19.395 16.208 -31.321 1.00 28.05 76 GLN A C 1
ATOM 596 O O . GLN A 1 76 ? 18.236 16.435 -30.974 1.00 28.05 76 GLN A O 1
ATOM 601 N N . GLU A 1 77 ? 20.367 15.840 -30.498 1.00 37.47 77 GLU A N 1
ATOM 602 C CA . GLU A 1 77 ? 20.377 15.904 -29.050 1.00 37.47 77 GLU A CA 1
ATOM 603 C C . GLU A 1 77 ? 19.989 17.314 -28.598 1.00 37.47 77 GLU A C 1
ATOM 605 O O . GLU A 1 77 ? 20.585 18.299 -29.031 1.00 37.47 77 GLU A O 1
ATOM 610 N N . VAL A 1 78 ? 18.994 17.411 -27.715 1.00 26.06 78 VAL A N 1
ATOM 611 C CA . VAL A 1 78 ? 18.711 18.651 -26.993 1.00 26.06 78 VAL A CA 1
ATOM 612 C C . VAL A 1 78 ? 19.282 18.503 -25.593 1.00 26.06 78 VAL A C 1
ATOM 614 O O . VAL A 1 78 ? 18.754 17.769 -24.754 1.00 26.06 78 VAL A O 1
ATOM 617 N N . ASP A 1 79 ? 20.388 19.209 -25.393 1.00 29.44 79 ASP A N 1
ATOM 618 C CA . ASP A 1 79 ? 20.917 19.632 -24.107 1.00 29.44 79 ASP A CA 1
ATOM 619 C C . ASP A 1 79 ? 19.833 20.447 -23.380 1.00 29.44 79 ASP A C 1
ATOM 621 O O . ASP A 1 79 ? 19.439 21.531 -23.815 1.00 29.44 79 ASP A O 1
ATOM 625 N N . LEU A 1 80 ? 19.266 19.878 -22.315 1.00 31.77 80 LEU A N 1
ATOM 626 C CA . LEU A 1 80 ? 18.284 20.553 -21.471 1.00 31.77 80 LEU A CA 1
ATOM 627 C C . LEU A 1 80 ? 19.026 21.296 -20.358 1.00 31.77 80 LEU A C 1
ATOM 629 O O . LEU A 1 80 ? 19.214 20.768 -19.259 1.00 31.77 80 LEU A O 1
ATOM 633 N N . SER A 1 81 ? 19.407 22.544 -20.634 1.00 27.36 81 SER A N 1
ATOM 634 C CA . SER A 1 81 ? 19.681 23.532 -19.593 1.00 27.36 81 SER A CA 1
ATOM 635 C C . SER A 1 81 ? 18.374 23.848 -18.858 1.00 27.36 81 SER A C 1
ATOM 637 O O . SER A 1 81 ? 17.556 24.646 -19.320 1.00 27.36 81 SER A O 1
ATOM 639 N N . LEU A 1 82 ? 18.158 23.159 -17.739 1.00 32.38 82 LEU A N 1
ATOM 640 C CA . LEU A 1 82 ? 17.097 23.437 -16.776 1.00 32.38 82 LEU A CA 1
ATOM 641 C C . LEU A 1 82 ? 17.566 24.533 -15.813 1.00 32.38 82 LEU A C 1
ATOM 643 O O . LEU A 1 82 ? 18.373 24.270 -14.920 1.00 32.38 82 LEU A O 1
ATOM 647 N N . ASP A 1 83 ? 17.018 25.733 -15.987 1.00 29.17 83 ASP A N 1
ATOM 648 C CA . ASP A 1 83 ? 16.859 26.700 -14.903 1.00 29.17 83 ASP A CA 1
ATOM 649 C C . ASP A 1 83 ? 15.676 26.237 -14.037 1.00 29.17 83 ASP A C 1
ATOM 651 O O . ASP A 1 83 ? 14.534 26.621 -14.272 1.00 29.17 83 ASP A O 1
ATOM 655 N N . ASP A 1 84 ? 15.962 25.378 -13.059 1.00 31.95 84 ASP A N 1
ATOM 656 C CA . ASP A 1 84 ? 15.103 25.152 -11.893 1.00 31.95 84 ASP A CA 1
ATOM 657 C C . ASP A 1 84 ? 15.900 25.563 -10.652 1.00 31.95 84 ASP A C 1
ATOM 659 O O . ASP A 1 84 ? 16.681 24.793 -10.081 1.00 31.95 84 ASP A O 1
ATOM 663 N N . ASP A 1 85 ? 15.717 26.824 -10.272 1.00 27.67 85 ASP A N 1
ATOM 664 C CA . ASP A 1 85 ? 16.143 27.390 -9.002 1.00 27.67 85 ASP A CA 1
ATOM 665 C C . ASP A 1 85 ? 14.889 27.709 -8.192 1.00 27.67 85 ASP A C 1
ATOM 667 O O . ASP A 1 85 ? 14.260 28.730 -8.430 1.00 27.67 85 ASP A O 1
ATOM 671 N N . HIS A 1 86 ? 14.505 26.814 -7.278 1.00 29.72 86 HIS A N 1
ATOM 672 C CA . HIS A 1 86 ? 13.759 27.163 -6.068 1.00 29.72 86 HIS A CA 1
ATOM 673 C C . HIS A 1 86 ? 14.006 26.106 -4.985 1.00 29.72 86 HIS A C 1
ATOM 675 O O . HIS A 1 86 ? 13.264 25.144 -4.798 1.00 29.72 86 HIS A O 1
ATOM 681 N N . SER A 1 87 ? 15.070 26.325 -4.219 1.00 29.94 87 SER A N 1
ATOM 682 C CA . SER A 1 87 ? 15.152 25.921 -2.817 1.00 29.94 87 SER A CA 1
ATOM 683 C C . SER A 1 87 ? 15.636 27.149 -2.036 1.00 29.94 87 SER A C 1
ATOM 685 O O . SER A 1 87 ? 16.724 27.650 -2.293 1.00 29.94 87 SER A O 1
ATOM 687 N N . ARG A 1 88 ? 14.759 27.664 -1.159 1.00 34.28 88 ARG A N 1
ATOM 688 C CA . ARG A 1 88 ? 14.916 28.761 -0.164 1.00 34.28 88 ARG A CA 1
ATOM 689 C C . ARG A 1 88 ? 16.305 28.762 0.522 1.00 34.28 88 ARG A C 1
ATOM 691 O O . ARG A 1 88 ? 16.856 27.665 0.618 1.00 34.28 88 ARG A O 1
ATOM 698 N N . PRO A 1 89 ? 16.851 29.875 1.089 1.00 35.38 89 PRO A N 1
ATOM 699 C CA . PRO A 1 89 ? 16.199 30.689 2.153 1.00 35.38 89 PRO A CA 1
ATOM 700 C C . PRO A 1 89 ? 16.632 32.175 2.254 1.00 35.38 89 PRO A C 1
ATOM 702 O O . PRO A 1 89 ? 17.607 32.531 1.629 1.00 35.38 89 PRO A O 1
ATOM 705 N N . TRP A 1 90 ? 15.926 33.019 3.025 1.00 26.42 90 TRP A N 1
ATOM 706 C CA . TRP A 1 90 ? 16.394 33.874 4.151 1.00 26.42 90 TRP A CA 1
ATOM 707 C C . TRP A 1 90 ? 15.420 35.031 4.445 1.00 26.42 90 TRP A C 1
ATOM 709 O O . TRP A 1 90 ? 14.873 35.666 3.549 1.00 26.42 90 TRP A O 1
ATOM 719 N N . ALA A 1 91 ? 15.182 35.229 5.742 1.00 30.67 91 ALA A N 1
ATOM 720 C CA . ALA A 1 91 ? 14.362 36.264 6.351 1.00 30.67 91 ALA A CA 1
ATOM 721 C C . ALA A 1 91 ? 15.105 37.604 6.408 1.00 30.67 91 ALA A C 1
ATOM 723 O O . ALA A 1 91 ? 16.289 37.600 6.740 1.00 30.67 91 ALA A O 1
ATOM 724 N N . ILE A 1 92 ? 14.394 38.710 6.165 1.00 26.77 92 ILE A N 1
ATOM 725 C CA . ILE A 1 92 ? 14.586 40.007 6.831 1.00 26.77 92 ILE A CA 1
ATOM 726 C C . ILE A 1 92 ? 13.194 40.625 7.009 1.00 26.77 92 ILE A C 1
ATOM 728 O O . ILE A 1 92 ? 12.388 40.620 6.077 1.00 26.77 92 ILE A O 1
ATOM 732 N N . ASP A 1 93 ? 12.952 41.077 8.235 1.00 31.03 93 ASP A N 1
ATOM 733 C CA . ASP A 1 93 ? 11.775 41.774 8.737 1.00 31.03 93 ASP A CA 1
ATOM 734 C C . ASP A 1 93 ? 11.430 43.031 7.930 1.00 31.03 93 ASP A C 1
ATOM 736 O O . ASP A 1 93 ? 12.318 43.776 7.527 1.00 31.03 93 ASP A O 1
ATOM 740 N N . ASP A 1 94 ? 10.132 43.289 7.771 1.00 26.38 94 ASP A N 1
ATOM 741 C CA . ASP A 1 94 ? 9.592 44.640 7.911 1.00 26.38 94 ASP A CA 1
ATOM 742 C C . ASP A 1 94 ? 8.125 44.551 8.354 1.00 26.38 94 ASP A C 1
ATOM 744 O O . ASP A 1 94 ? 7.270 43.924 7.720 1.00 26.38 94 ASP A O 1
ATOM 748 N N . ASP A 1 95 ? 7.888 45.168 9.507 1.00 30.95 95 ASP A N 1
ATOM 749 C CA . ASP A 1 95 ? 6.646 45.258 10.257 1.00 30.95 95 ASP A CA 1
ATOM 750 C C . ASP A 1 95 ? 5.485 45.840 9.440 1.00 30.95 95 ASP A C 1
ATOM 752 O O . ASP A 1 95 ? 5.508 47.005 9.042 1.00 30.95 95 ASP A O 1
ATOM 756 N N . ILE A 1 96 ? 4.390 45.083 9.319 1.00 27.80 96 ILE A N 1
ATOM 757 C CA . ILE A 1 96 ? 3.048 45.664 9.202 1.00 27.80 96 ILE A CA 1
ATOM 758 C C . ILE A 1 96 ? 2.125 44.908 10.155 1.00 27.80 96 ILE A C 1
ATOM 760 O O . ILE A 1 96 ? 1.609 43.832 9.857 1.00 27.80 96 ILE A O 1
ATOM 764 N N . VAL A 1 97 ? 1.927 45.517 11.323 1.00 32.84 97 VAL A N 1
ATOM 765 C CA . VAL A 1 97 ? 0.888 45.182 12.295 1.00 32.84 97 VAL A CA 1
ATOM 766 C C . VAL A 1 97 ? -0.472 45.276 11.599 1.00 32.84 97 VAL A C 1
ATOM 768 O O . VAL A 1 97 ? -0.979 46.368 11.350 1.00 32.84 97 VAL A O 1
ATOM 771 N N . MET A 1 98 ? -1.065 44.128 11.284 1.00 27.70 98 MET A N 1
ATOM 772 C CA . MET A 1 98 ? -2.477 44.009 10.934 1.00 27.70 98 MET A CA 1
ATOM 773 C C . MET A 1 98 ? -3.167 43.308 12.096 1.00 27.70 98 MET A C 1
ATOM 775 O O . MET A 1 98 ? -3.025 42.105 12.292 1.00 27.70 98 MET A O 1
ATOM 779 N N . SER A 1 99 ? -3.858 44.115 12.892 1.00 28.00 99 SER A N 1
ATOM 780 C CA . SER A 1 99 ? -4.671 43.717 14.033 1.00 28.00 99 SER A CA 1
ATOM 781 C C . SER A 1 99 ? -5.654 42.604 13.675 1.00 28.00 99 SER A C 1
ATOM 783 O O . SER A 1 99 ? -6.478 42.760 12.769 1.00 28.00 99 SER A O 1
ATOM 785 N N . GLU A 1 100 ? -5.585 41.520 14.439 1.00 31.47 100 GLU A N 1
ATOM 786 C CA . GLU A 1 100 ? -6.612 40.492 14.540 1.00 31.47 100 GLU A CA 1
ATOM 787 C C . GLU A 1 100 ? -7.941 41.143 14.950 1.00 31.47 100 GLU A C 1
ATOM 789 O O . GLU A 1 100 ? -8.036 41.831 15.966 1.00 31.47 100 GLU A O 1
ATOM 794 N N . SER A 1 101 ? -8.973 40.937 14.135 1.00 28.48 101 SER A N 1
ATOM 795 C CA . SER A 1 101 ? -10.358 41.051 14.582 1.00 28.48 101 SER A CA 1
ATOM 796 C C . SER A 1 101 ? -11.038 39.733 14.247 1.00 28.48 101 SER A C 1
ATOM 798 O O . SER A 1 101 ? -11.402 39.452 13.105 1.00 28.48 101 SER A O 1
ATOM 800 N N . GLU A 1 102 ? -11.106 38.886 15.266 1.00 39.53 102 GLU A N 1
ATOM 801 C CA . GLU A 1 102 ? -11.961 37.713 15.310 1.00 39.53 102 GLU A CA 1
ATOM 802 C C . GLU A 1 102 ? -13.411 38.187 15.144 1.00 39.53 102 GLU A C 1
ATOM 804 O O . GLU A 1 102 ? -13.921 38.973 15.942 1.00 39.53 102 GLU A O 1
ATOM 809 N N . SER A 1 103 ? -14.068 37.743 14.076 1.00 30.23 103 SER A N 1
ATOM 810 C CA . SER A 1 103 ? -15.527 37.744 13.992 1.00 30.23 103 SER A CA 1
ATOM 811 C C . SER A 1 103 ? -15.969 36.297 13.842 1.00 30.23 103 SER A C 1
ATOM 813 O O . SER A 1 103 ? -15.908 35.693 12.772 1.00 30.23 103 SER A O 1
ATOM 815 N N . GLU A 1 104 ? -16.330 35.722 14.984 1.00 39.31 104 GLU A N 1
ATOM 816 C CA . GLU A 1 104 ? -17.162 34.534 15.077 1.00 39.31 104 GLU A CA 1
ATOM 817 C C . GLU A 1 104 ? -18.543 34.890 14.509 1.00 39.31 104 GLU A C 1
ATOM 819 O O . GLU A 1 104 ? -19.357 35.523 15.179 1.00 39.31 104 GLU A O 1
ATOM 824 N N . ASP A 1 105 ? -18.810 34.516 13.257 1.00 30.81 105 ASP A N 1
ATOM 825 C CA . ASP A 1 105 ? -20.171 34.557 12.719 1.00 30.81 105 ASP A CA 1
ATOM 826 C C . ASP A 1 105 ? -20.953 33.346 13.242 1.00 30.81 105 ASP A C 1
ATOM 828 O O . ASP A 1 105 ? -21.002 32.254 12.664 1.00 30.81 105 ASP A O 1
ATOM 832 N N . ASP A 1 106 ? -21.536 33.603 14.405 1.00 32.19 106 ASP A N 1
ATOM 833 C CA . ASP A 1 106 ? -22.442 32.791 15.193 1.00 32.19 106 ASP A CA 1
ATOM 834 C C . ASP A 1 106 ? -23.795 32.645 14.461 1.00 32.19 106 ASP A C 1
ATOM 836 O O . ASP A 1 106 ? -24.644 33.542 14.454 1.00 32.19 106 ASP A O 1
ATOM 840 N N . TYR A 1 107 ? -24.029 31.501 13.805 1.00 36.03 107 TYR A N 1
ATOM 841 C CA . TYR A 1 107 ? -25.376 31.134 13.356 1.00 36.03 107 TYR A CA 1
ATOM 842 C C . TYR A 1 107 ? -26.173 30.622 14.559 1.00 36.03 107 TYR A C 1
ATOM 844 O O . TYR A 1 107 ? -26.202 29.425 14.852 1.00 36.03 107 TYR A O 1
ATOM 852 N N . ALA A 1 108 ? -26.837 31.558 15.235 1.00 31.70 108 ALA A N 1
ATOM 853 C CA . ALA A 1 108 ? -27.741 31.325 16.352 1.00 31.70 108 ALA A CA 1
ATOM 854 C C . ALA A 1 108 ? -28.858 30.321 15.998 1.00 31.70 108 ALA A C 1
ATOM 856 O O . ALA A 1 108 ? -29.859 30.659 15.362 1.00 31.70 108 ALA A O 1
ATOM 857 N N . TYR A 1 109 ? -28.712 29.080 16.464 1.00 40.50 109 TYR A N 1
ATOM 858 C CA . TYR A 1 109 ? -29.832 28.170 16.693 1.00 40.50 109 TYR A CA 1
ATOM 859 C C . TYR A 1 109 ? -30.203 28.284 18.177 1.00 40.50 109 TYR A C 1
ATOM 861 O O . TYR A 1 109 ? -29.334 28.179 19.039 1.00 40.50 109 TYR A O 1
ATOM 869 N N . GLY A 1 110 ? -31.473 28.582 18.466 1.00 33.94 110 GLY A N 1
ATOM 870 C CA . GLY A 1 110 ? -31.949 28.964 19.801 1.00 33.94 110 GLY A CA 1
ATOM 871 C C . GLY A 1 110 ? -31.661 27.945 20.919 1.00 33.94 110 GLY A C 1
ATOM 872 O O . GLY A 1 110 ? -31.417 26.767 20.645 1.00 33.94 110 GLY A O 1
ATOM 873 N N . PRO A 1 111 ? -31.710 28.385 22.191 1.00 37.16 111 PRO A N 1
ATOM 874 C CA . PRO A 1 111 ? -31.277 27.588 23.328 1.00 37.16 111 PRO A CA 1
ATOM 875 C C . PRO A 1 111 ? -32.311 26.502 23.637 1.00 37.16 111 PRO A C 1
ATOM 877 O O . PRO A 1 111 ? -33.343 26.765 24.250 1.00 37.16 111 PRO A O 1
ATOM 880 N N . TYR A 1 112 ? -32.021 25.266 23.239 1.00 42.00 112 TYR A N 1
ATOM 881 C CA . TYR A 1 112 ? -32.550 24.105 23.946 1.00 42.00 112 TYR A CA 1
ATOM 882 C C . TYR A 1 112 ? -31.578 23.801 25.085 1.00 42.00 112 TYR A C 1
ATOM 884 O O . TYR A 1 112 ? -30.449 23.366 24.859 1.00 42.00 112 TYR A O 1
ATOM 892 N N . SER A 1 113 ? -32.000 24.123 26.305 1.00 44.81 113 SER A N 1
ATOM 893 C CA . SER A 1 113 ? -31.333 23.726 27.539 1.00 44.81 113 SER A CA 1
ATOM 894 C C . SER A 1 113 ? -31.491 22.216 27.722 1.00 44.81 113 SER A C 1
ATOM 896 O O . SER A 1 113 ? -32.470 21.769 28.315 1.00 44.81 113 SER A O 1
ATOM 898 N N . ASP A 1 114 ? -30.555 21.440 27.185 1.00 40.16 114 ASP A N 1
ATOM 899 C CA . ASP A 1 114 ? -30.437 20.017 27.497 1.00 40.16 114 ASP A CA 1
ATOM 900 C C . ASP A 1 114 ? -29.381 19.852 28.598 1.00 40.16 114 ASP A C 1
ATOM 902 O O . ASP A 1 114 ? -28.207 20.178 28.408 1.00 40.16 114 ASP A O 1
ATOM 906 N N . ASP A 1 115 ? -29.833 19.372 29.758 1.00 39.84 115 ASP A N 1
ATOM 907 C CA . ASP A 1 115 ? -29.034 19.031 30.935 1.00 39.84 115 ASP A CA 1
ATOM 908 C C . ASP A 1 115 ? -27.811 18.170 30.568 1.00 39.84 115 ASP A C 1
ATOM 910 O O . ASP A 1 115 ? -27.922 16.990 30.230 1.00 39.84 115 ASP A O 1
ATOM 914 N N . GLU A 1 116 ? -26.612 18.747 30.685 1.00 42.97 116 GLU A N 1
ATOM 915 C CA . GLU A 1 116 ? -25.338 18.097 30.336 1.00 42.97 116 GLU A CA 1
ATOM 916 C C . GLU A 1 116 ? -24.888 16.991 31.322 1.00 42.97 116 GLU A C 1
ATOM 918 O O . GLU A 1 116 ? -23.804 16.439 31.156 1.00 42.97 116 GLU A O 1
ATOM 923 N N . ASN A 1 117 ? -25.691 16.610 32.324 1.00 40.84 117 ASN A N 1
ATOM 924 C CA . ASN A 1 117 ? -25.211 15.800 33.459 1.00 40.84 117 ASN A CA 1
ATOM 925 C C . ASN A 1 117 ? -25.896 14.440 33.704 1.00 40.84 117 ASN A C 1
ATOM 927 O O . ASN A 1 117 ? -25.578 13.788 34.696 1.00 40.84 117 ASN A O 1
ATOM 931 N N . MET A 1 118 ? -26.781 13.947 32.830 1.00 42.25 118 MET A N 1
ATOM 932 C CA . MET A 1 118 ? -27.594 12.749 33.142 1.00 42.25 118 MET A CA 1
ATOM 933 C C . MET A 1 118 ? -27.076 11.396 32.602 1.00 42.25 118 MET A C 1
ATOM 935 O O . MET A 1 118 ? -27.863 10.466 32.473 1.00 42.25 118 MET A O 1
ATOM 939 N N . TYR A 1 119 ? -25.792 11.248 32.250 1.00 51.62 119 TYR A N 1
ATOM 940 C CA . TYR A 1 119 ? -25.297 9.973 31.679 1.00 51.62 119 TYR A CA 1
ATOM 941 C C . TYR A 1 119 ? -23.962 9.448 32.227 1.00 51.62 119 TYR A C 1
ATOM 943 O O . TYR A 1 119 ? -23.472 8.434 31.737 1.00 51.62 119 TYR A O 1
ATOM 951 N N . ASN A 1 120 ? -23.392 10.071 33.263 1.00 43.03 120 ASN A N 1
ATOM 952 C CA . ASN A 1 120 ? -22.107 9.630 33.824 1.00 43.03 120 ASN A CA 1
ATOM 953 C C . ASN A 1 120 ? -22.205 8.642 35.003 1.00 43.03 120 ASN A C 1
ATOM 955 O O . ASN A 1 120 ? -21.158 8.259 35.515 1.00 43.03 120 ASN A O 1
ATOM 959 N N . SER A 1 121 ? -23.394 8.211 35.450 1.00 37.97 121 SER A N 1
ATOM 960 C CA . SER A 1 121 ? -23.501 7.375 36.663 1.00 37.97 121 SER A CA 1
ATOM 961 C C . SER A 1 121 ? -23.714 5.870 36.454 1.00 37.97 121 SER A C 1
ATOM 963 O O . SER A 1 121 ? -23.374 5.123 37.362 1.00 37.97 121 SER A O 1
ATOM 965 N N . ASP A 1 122 ? -24.187 5.390 35.295 1.00 43.94 122 ASP A N 1
ATOM 966 C CA . ASP A 1 122 ? -24.693 4.002 35.187 1.00 43.94 122 ASP A CA 1
ATOM 967 C C . ASP A 1 122 ? -24.027 3.191 34.054 1.00 43.94 122 ASP A C 1
ATOM 969 O O . ASP A 1 122 ? -24.691 2.498 33.279 1.00 43.94 122 ASP A O 1
ATOM 973 N N . PHE A 1 123 ? -22.700 3.285 33.910 1.00 49.28 123 PHE A N 1
ATOM 974 C CA . PHE A 1 123 ? -21.979 2.486 32.905 1.00 49.28 12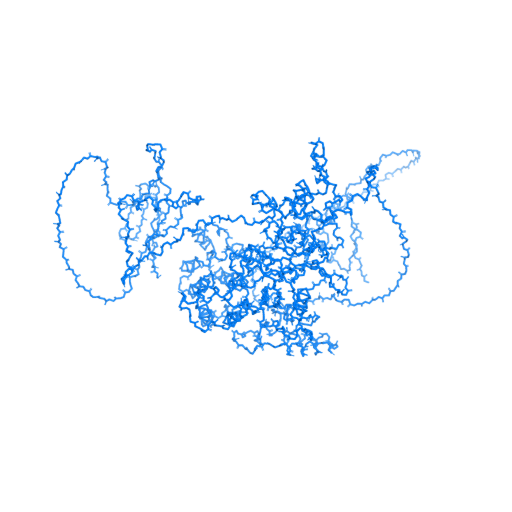3 PHE A CA 1
ATOM 975 C C . PHE A 1 123 ? -21.835 1.000 33.296 1.00 49.28 123 PHE A C 1
ATOM 977 O O . PHE A 1 123 ? -21.668 0.156 32.418 1.00 49.28 123 PHE A O 1
ATOM 984 N N . GLU A 1 124 ? -21.959 0.656 34.583 1.00 49.81 124 GLU A N 1
ATOM 985 C CA . GLU A 1 124 ? -21.741 -0.712 35.087 1.00 49.81 124 GLU A CA 1
ATOM 986 C C . GLU A 1 124 ? -22.892 -1.698 34.767 1.00 49.81 124 GLU A C 1
ATOM 988 O O . GLU A 1 124 ? -22.672 -2.903 34.787 1.00 49.81 124 GLU A O 1
ATOM 993 N N . GLU A 1 125 ? -24.088 -1.233 34.366 1.00 53.25 125 GLU A N 1
ATOM 994 C CA . GLU A 1 125 ? -25.225 -2.096 33.956 1.00 53.25 125 GLU A CA 1
ATOM 995 C C . GLU A 1 125 ? -25.396 -2.236 32.420 1.00 53.25 125 GLU A C 1
ATOM 997 O O . GLU A 1 125 ? -26.429 -2.689 31.915 1.00 53.25 125 GLU A O 1
ATOM 1002 N N . LEU A 1 126 ? -24.404 -1.830 31.620 1.00 56.34 126 LEU A N 1
ATOM 1003 C CA . LEU A 1 126 ? -24.461 -1.927 30.149 1.00 56.34 126 LEU A CA 1
ATOM 1004 C C . LEU A 1 126 ? -24.105 -3.322 29.599 1.00 56.34 126 LEU A C 1
ATOM 1006 O O . LEU A 1 126 ? -24.267 -3.561 28.400 1.00 56.34 126 LEU A O 1
ATOM 1010 N N . GLU A 1 127 ? -23.632 -4.229 30.454 1.00 54.44 127 GLU A N 1
ATOM 1011 C CA . GLU A 1 127 ? -22.879 -5.426 30.059 1.00 54.44 127 GLU A CA 1
ATOM 1012 C C . GLU A 1 127 ? -23.689 -6.480 29.282 1.00 54.44 127 GLU A C 1
ATOM 1014 O O . GLU A 1 127 ? -23.125 -7.129 28.403 1.00 54.44 127 GLU A O 1
ATOM 1019 N N . ASP A 1 128 ? -25.002 -6.582 29.522 1.00 60.09 128 ASP A N 1
ATOM 1020 C CA . ASP A 1 128 ? -25.902 -7.572 28.895 1.00 60.09 128 ASP A CA 1
ATOM 1021 C C . ASP A 1 128 ? -26.873 -6.963 27.866 1.00 60.09 128 ASP A C 1
ATOM 1023 O O . ASP A 1 128 ? -27.866 -7.579 27.459 1.00 60.09 128 ASP A O 1
ATOM 1027 N N . ARG A 1 129 ? -26.626 -5.727 27.416 1.00 79.62 129 ARG A N 1
ATOM 1028 C CA . ARG A 1 129 ? -27.540 -5.072 26.473 1.00 79.62 129 ARG A CA 1
ATOM 1029 C C . ARG A 1 129 ? -27.417 -5.655 25.071 1.00 79.62 129 ARG A C 1
ATOM 1031 O O . ARG A 1 129 ? -26.338 -5.762 24.495 1.00 79.62 129 ARG A O 1
ATOM 1038 N N . GLU A 1 130 ? -28.577 -5.889 24.464 1.00 90.62 130 GLU A N 1
ATOM 1039 C CA . GLU A 1 130 ? -28.746 -6.350 23.083 1.00 90.62 130 GLU A CA 1
ATOM 1040 C C . GLU A 1 130 ? -27.937 -5.522 22.056 1.00 90.62 130 GLU A C 1
ATOM 1042 O O . GLU A 1 130 ? -27.480 -6.060 21.044 1.00 90.62 130 GLU A O 1
ATOM 1047 N N . TYR A 1 131 ? -27.724 -4.231 22.337 1.00 92.19 131 TYR A N 1
ATOM 1048 C CA . TYR A 1 131 ? -27.020 -3.285 21.468 1.00 92.19 131 TYR A CA 1
ATOM 1049 C C . TYR A 1 131 ? -25.641 -2.829 21.973 1.00 92.19 131 TYR A C 1
ATOM 1051 O O . TYR A 1 131 ? -25.074 -1.918 21.373 1.00 92.19 131 TYR A O 1
ATOM 1059 N N . TYR A 1 132 ? -25.072 -3.440 23.021 1.00 92.31 132 TYR A N 1
ATOM 1060 C CA . TYR A 1 132 ? -23.733 -3.086 23.523 1.00 92.31 132 TYR A CA 1
ATOM 1061 C C . TYR A 1 132 ? -22.690 -3.036 22.380 1.00 92.31 132 TYR A C 1
ATOM 1063 O O . TYR A 1 132 ? -22.705 -3.919 21.517 1.00 92.31 132 TYR A O 1
ATOM 1071 N N . PRO A 1 133 ? -21.788 -2.034 22.320 1.00 92.94 133 PRO A N 1
ATOM 1072 C CA . PRO A 1 133 ? -21.559 -0.949 23.286 1.00 92.94 133 PRO A CA 1
ATOM 1073 C C . PRO A 1 133 ? -22.459 0.285 23.089 1.00 92.94 133 PRO A C 1
ATOM 1075 O O . PRO A 1 133 ? -22.245 1.320 23.715 1.00 92.94 133 PRO A O 1
ATOM 1078 N N . PHE A 1 134 ? -23.451 0.222 22.201 1.00 93.75 134 PHE A N 1
ATOM 1079 C CA . PHE A 1 134 ? -24.340 1.346 21.928 1.00 93.75 134 PHE A CA 1
ATOM 1080 C C . PHE A 1 134 ? -25.481 1.407 22.956 1.00 93.75 134 PHE A C 1
ATOM 1082 O O . PHE A 1 134 ? -26.075 0.373 23.271 1.00 93.75 134 PHE A O 1
ATOM 1089 N N . PRO A 1 135 ? -25.861 2.608 23.438 1.00 92.25 135 PRO A N 1
ATOM 1090 C CA . PRO A 1 135 ? -26.915 2.741 24.443 1.00 92.25 135 PRO A CA 1
ATOM 1091 C C . PRO A 1 135 ? -28.276 2.204 23.987 1.00 92.25 135 PRO A C 1
ATOM 1093 O O . PRO A 1 135 ? -29.003 1.608 24.780 1.00 92.25 135 PRO A O 1
ATOM 1096 N N . THR A 1 136 ? -28.624 2.424 22.713 1.00 93.44 136 THR A N 1
ATOM 1097 C CA . THR A 1 136 ? -29.915 2.051 22.118 1.00 93.44 136 THR A CA 1
ATOM 1098 C C . THR A 1 136 ? -29.757 1.622 20.657 1.00 93.44 136 THR A C 1
ATOM 1100 O O . THR A 1 136 ? -28.770 1.946 19.988 1.00 93.44 136 THR A O 1
ATOM 1103 N N . LYS A 1 137 ? -30.783 0.954 20.114 1.00 94.12 137 LYS A N 1
ATOM 1104 C CA . LYS A 1 137 ? -30.879 0.627 18.682 1.00 94.12 137 LYS A CA 1
ATOM 1105 C C . LYS A 1 137 ? -30.787 1.864 17.788 1.00 94.12 137 LYS A C 1
ATOM 1107 O O . LYS A 1 137 ? -30.084 1.844 16.779 1.00 94.12 137 LYS A O 1
ATOM 1112 N N . ALA A 1 138 ? -31.514 2.927 18.141 1.00 95.25 138 ALA A N 1
ATOM 1113 C CA . ALA A 1 138 ? -31.513 4.175 17.382 1.00 95.25 138 ALA A CA 1
ATOM 1114 C C . ALA A 1 138 ? -30.104 4.779 17.339 1.00 95.25 138 ALA A C 1
ATOM 1116 O O . ALA A 1 138 ? -29.642 5.186 16.273 1.00 95.25 138 ALA A O 1
ATOM 1117 N N . PHE A 1 139 ? -29.397 4.746 18.473 1.00 95.62 139 PHE A N 1
ATOM 1118 C CA . PHE A 1 139 ? -28.013 5.190 18.567 1.00 95.62 139 PHE A CA 1
ATOM 1119 C C . PHE A 1 139 ? -27.102 4.407 17.620 1.00 95.62 139 PHE A C 1
ATOM 1121 O O . PHE A 1 139 ? -26.396 5.010 16.814 1.00 95.62 139 PHE A O 1
ATOM 1128 N N . TYR A 1 140 ? -27.153 3.073 17.677 1.00 95.12 140 TYR A N 1
ATOM 1129 C CA . TYR A 1 140 ? -26.353 2.201 16.817 1.00 95.12 140 TYR A CA 1
ATOM 1130 C C . TYR A 1 140 ? -26.566 2.501 15.327 1.00 95.12 140 TYR A C 1
ATOM 1132 O O . TYR A 1 140 ? -25.602 2.731 14.596 1.00 95.12 140 TYR A O 1
ATOM 1140 N N . LEU A 1 141 ? -27.822 2.563 14.873 1.00 94.88 141 LEU A N 1
ATOM 1141 C CA . LEU A 1 141 ? -28.140 2.800 13.462 1.00 94.88 141 LEU A CA 1
ATOM 1142 C C . LEU A 1 141 ? -27.679 4.185 12.990 1.00 94.88 141 LEU A C 1
ATOM 1144 O O . LEU A 1 141 ? -27.077 4.303 11.922 1.00 94.88 141 LEU A O 1
ATOM 1148 N N . LEU A 1 142 ? -27.898 5.226 13.796 1.00 95.56 142 LEU A N 1
ATOM 1149 C CA . LEU A 1 142 ? -27.437 6.578 13.478 1.00 95.56 142 LEU A CA 1
ATOM 1150 C C . LEU A 1 142 ? -25.908 6.679 13.484 1.00 95.56 142 LEU A C 1
ATOM 1152 O O . LEU A 1 142 ? -25.336 7.376 12.642 1.00 95.56 142 LEU A O 1
ATOM 1156 N N . TYR A 1 143 ? -25.237 5.952 14.380 1.00 94.75 143 TYR A N 1
ATOM 1157 C CA . TYR A 1 143 ? -23.780 5.871 14.400 1.00 94.75 143 TYR A CA 1
ATOM 1158 C C . TYR A 1 143 ? -23.239 5.167 13.149 1.00 94.75 143 TYR A C 1
ATOM 1160 O O . TYR A 1 143 ? -22.299 5.665 12.532 1.00 94.75 143 TYR A O 1
ATOM 1168 N N . VAL A 1 144 ? -23.876 4.077 12.701 1.00 93.88 144 VAL A N 1
ATOM 1169 C CA . VAL A 1 144 ? -23.558 3.416 11.422 1.00 93.88 144 VAL A CA 1
ATOM 1170 C C . VAL A 1 144 ? -23.731 4.370 10.244 1.00 93.88 144 VAL A C 1
ATOM 1172 O O . VAL A 1 144 ? -22.847 4.454 9.394 1.00 93.88 144 VAL A O 1
ATOM 1175 N N . MET A 1 145 ? -24.832 5.122 10.189 1.00 92.62 145 MET A N 1
ATOM 1176 C CA . MET A 1 145 ? -25.083 6.086 9.109 1.00 92.62 145 MET A CA 1
ATOM 1177 C C . MET A 1 145 ? -24.024 7.191 9.084 1.00 92.62 145 MET A C 1
ATOM 1179 O O . MET A 1 145 ? -23.481 7.506 8.023 1.00 92.62 145 MET A O 1
ATOM 1183 N N . ARG A 1 146 ? -23.665 7.727 10.255 1.00 90.56 146 ARG A N 1
ATOM 1184 C CA . ARG A 1 146 ? -22.630 8.756 10.384 1.00 90.56 146 ARG A CA 1
ATOM 1185 C C . ARG A 1 146 ? -21.241 8.225 10.038 1.00 90.56 146 ARG A C 1
ATOM 1187 O O . ARG A 1 146 ? -20.469 8.937 9.404 1.00 90.56 146 ARG A O 1
ATOM 1194 N N . THR A 1 147 ? -20.897 7.010 10.439 1.00 89.81 147 THR A N 1
ATOM 1195 C CA . THR A 1 147 ? -19.555 6.426 10.250 1.00 89.81 147 THR A CA 1
ATOM 1196 C C . THR A 1 147 ? -19.460 5.612 8.950 1.00 89.81 147 THR A C 1
ATOM 1198 O O . THR A 1 147 ? -18.437 5.017 8.648 1.00 89.81 147 THR A O 1
ATOM 1201 N N . SER A 1 148 ? -20.510 5.607 8.127 1.00 86.75 148 SER A N 1
ATOM 1202 C CA . SER A 1 148 ? -20.557 4.878 6.859 1.00 86.75 148 SER A CA 1
ATOM 1203 C C . SER A 1 148 ? -19.475 5.330 5.872 1.00 86.75 148 SER A C 1
ATOM 1205 O O . SER A 1 148 ? -19.388 6.511 5.519 1.00 86.75 148 SER A O 1
ATOM 1207 N N . ARG A 1 149 ? -18.717 4.350 5.358 1.00 79.50 149 ARG A N 1
ATOM 1208 C CA . ARG A 1 149 ? -17.724 4.517 4.281 1.00 79.50 149 ARG A CA 1
ATOM 1209 C C . ARG A 1 149 ? -18.365 4.774 2.925 1.00 79.50 149 ARG A C 1
ATOM 1211 O O . ARG A 1 149 ? -17.845 5.513 2.095 1.00 79.50 149 ARG A O 1
ATOM 1218 N N . THR A 1 150 ? -19.480 4.099 2.662 1.00 81.44 150 THR A N 1
ATOM 1219 C CA . THR A 1 150 ? -20.059 4.034 1.313 1.00 81.44 150 THR A CA 1
ATOM 1220 C C . THR A 1 150 ? -21.172 5.054 1.091 1.00 81.44 150 THR A C 1
ATOM 1222 O O . THR A 1 150 ? -21.389 5.474 -0.044 1.00 81.44 150 THR A O 1
ATOM 1225 N N . HIS A 1 151 ? -21.855 5.466 2.162 1.00 83.62 151 HIS A N 1
ATOM 1226 C CA . HIS A 1 151 ? -23.009 6.365 2.122 1.00 83.62 151 HIS A CA 1
ATOM 1227 C C . HIS A 1 151 ? -22.823 7.480 3.142 1.00 83.62 151 HIS A C 1
ATOM 1229 O O . HIS A 1 151 ? -23.361 7.445 4.246 1.00 83.62 151 HIS A O 1
ATOM 1235 N N . HIS A 1 152 ? -22.030 8.467 2.749 1.00 78.00 152 HIS A N 1
ATOM 1236 C CA . HIS A 1 152 ? -21.787 9.653 3.543 1.00 78.00 152 HIS A CA 1
ATOM 1237 C C . HIS A 1 152 ? -23.077 10.440 3.813 1.00 78.00 152 HIS A C 1
ATOM 1239 O O . HIS A 1 152 ? -23.792 10.788 2.871 1.00 78.00 152 HIS A O 1
ATOM 1245 N N . MET A 1 153 ? -23.313 10.822 5.069 1.00 86.62 153 MET A N 1
ATOM 1246 C CA . MET A 1 153 ? -24.344 11.796 5.435 1.00 86.62 153 MET A CA 1
ATOM 1247 C C . MET A 1 153 ? -23.711 13.053 6.018 1.00 86.62 153 MET A C 1
ATOM 1249 O O . MET A 1 153 ? -22.874 12.975 6.913 1.00 86.62 153 MET A O 1
ATOM 1253 N N . SER A 1 154 ? -24.097 14.214 5.486 1.00 86.31 154 SER A N 1
ATOM 1254 C CA . SER A 1 154 ? -23.675 15.505 6.029 1.00 86.31 154 SER A CA 1
ATOM 1255 C C . SER A 1 154 ? -24.339 15.769 7.379 1.00 86.31 154 SER A C 1
ATOM 1257 O O . SER A 1 154 ? -25.415 15.241 7.657 1.00 86.31 154 SER A O 1
ATOM 1259 N N . ASP A 1 155 ? -23.734 16.629 8.198 1.00 90.75 155 ASP A N 1
ATOM 1260 C CA . ASP A 1 155 ? -24.306 17.019 9.490 1.00 90.75 155 ASP A CA 1
ATOM 1261 C C . ASP A 1 155 ? -25.744 17.572 9.379 1.00 90.75 155 ASP A C 1
ATOM 1263 O O . ASP A 1 155 ? -26.592 17.133 10.157 1.00 90.75 155 ASP A O 1
ATOM 1267 N N . PRO A 1 156 ? -26.093 18.438 8.399 1.00 93.38 156 PRO A N 1
ATOM 1268 C CA . PRO A 1 156 ? -27.481 18.861 8.204 1.00 93.38 156 PRO A CA 1
ATOM 1269 C C . PRO A 1 156 ? -28.429 17.703 7.878 1.00 93.38 156 PRO A C 1
ATOM 1271 O O . PRO A 1 156 ? -29.539 17.647 8.403 1.00 93.38 156 PRO A O 1
ATOM 1274 N N . MET A 1 157 ? -27.990 16.750 7.047 1.00 93.50 157 MET A N 1
ATOM 1275 C CA . MET A 1 157 ? -28.793 15.570 6.719 1.00 93.50 157 MET A CA 1
ATOM 1276 C C . MET A 1 157 ? -28.981 14.677 7.951 1.00 93.50 157 MET A C 1
ATOM 1278 O O . MET A 1 157 ? -30.090 14.225 8.216 1.00 93.50 157 MET A O 1
ATOM 1282 N N . MET A 1 158 ? -27.924 14.470 8.742 1.00 94.81 158 MET A N 1
ATOM 1283 C CA . MET A 1 158 ? -28.003 13.724 10.000 1.00 94.81 158 MET A CA 1
ATOM 1284 C C . MET A 1 158 ? -28.948 14.394 10.998 1.00 94.81 158 MET A C 1
ATOM 1286 O O . MET A 1 158 ? -29.775 13.706 11.589 1.00 94.81 158 MET A O 1
ATOM 1290 N N . ASN A 1 159 ? -28.885 15.720 11.148 1.00 96.12 159 ASN A N 1
ATOM 1291 C CA . ASN A 1 159 ? -29.821 16.473 11.987 1.00 96.12 159 ASN A CA 1
ATOM 1292 C C . ASN A 1 159 ? -31.271 16.308 11.522 1.00 96.12 159 ASN A C 1
ATOM 1294 O O . ASN A 1 159 ? -32.151 16.106 12.353 1.00 96.12 159 ASN A O 1
ATOM 1298 N N . MET A 1 160 ? -31.516 16.333 10.209 1.00 97.50 160 MET A N 1
ATOM 1299 C CA . MET A 1 160 ? -32.851 16.113 9.649 1.00 97.50 160 MET A CA 1
ATOM 1300 C C . MET A 1 160 ? -33.375 14.704 9.956 1.00 97.50 160 MET A C 1
ATOM 1302 O O . MET A 1 160 ? -34.527 14.551 10.354 1.00 97.50 160 MET A O 1
ATOM 1306 N N . VAL A 1 161 ? -32.531 13.674 9.827 1.00 97.00 161 VAL A N 1
ATOM 1307 C CA . VAL A 1 161 ? -32.896 12.288 10.174 1.00 97.00 161 VAL A CA 1
ATOM 1308 C C . VAL A 1 161 ? -33.193 12.158 11.670 1.00 97.00 161 VAL A C 1
ATOM 1310 O O . VAL A 1 161 ? -34.210 11.578 12.040 1.00 97.00 161 VAL A O 1
ATOM 1313 N N . ILE A 1 162 ? -32.346 12.731 12.529 1.00 97.38 162 ILE A N 1
ATOM 1314 C CA . ILE A 1 162 ? -32.541 12.747 13.987 1.00 97.38 162 ILE A CA 1
ATOM 1315 C C . ILE A 1 162 ? -33.861 13.436 14.349 1.00 97.38 162 ILE A C 1
ATOM 1317 O O . ILE A 1 162 ? -34.633 12.901 15.143 1.00 97.38 162 ILE A O 1
ATOM 1321 N N . HIS A 1 163 ? -34.143 14.593 13.745 1.00 96.94 163 HIS A N 1
ATOM 1322 C CA . HIS A 1 163 ? -35.394 15.318 13.946 1.00 96.94 163 HIS A CA 1
ATOM 1323 C C . HIS A 1 163 ? -36.600 14.477 13.513 1.00 96.94 163 HIS A C 1
ATOM 1325 O O . HIS A 1 163 ? -37.511 14.279 14.309 1.00 96.94 163 HIS A O 1
ATOM 1331 N N . ALA A 1 164 ? -36.564 13.881 12.318 1.00 97.81 164 ALA A N 1
ATOM 1332 C CA . ALA A 1 164 ? -37.637 13.014 11.835 1.00 97.81 164 ALA A CA 1
ATOM 1333 C C . ALA A 1 164 ? -37.887 11.807 12.758 1.00 97.81 164 ALA A C 1
ATOM 1335 O O . ALA A 1 164 ? -39.035 11.461 13.017 1.00 97.81 164 ALA A O 1
ATOM 1336 N N . MET A 1 165 ? -36.840 11.176 13.300 1.00 97.31 165 MET A N 1
ATOM 1337 C CA . MET A 1 165 ? -37.000 10.071 14.256 1.00 97.31 165 MET A CA 1
ATOM 1338 C C . MET A 1 165 ? -37.653 10.523 15.570 1.00 97.31 165 MET A C 1
ATOM 1340 O O . MET A 1 165 ? -38.453 9.777 16.132 1.00 97.31 165 MET A O 1
ATOM 1344 N N . ARG A 1 166 ? -37.352 11.741 16.043 1.00 96.12 166 ARG A N 1
ATOM 1345 C CA . ARG A 1 166 ? -37.986 12.329 17.235 1.00 96.12 166 ARG A CA 1
ATOM 1346 C C . ARG A 1 166 ? -39.459 12.655 16.996 1.00 96.12 166 ARG A C 1
ATOM 1348 O O . ARG A 1 166 ? -40.284 12.306 17.832 1.00 96.12 166 ARG A O 1
ATOM 1355 N N . GLU A 1 167 ? -39.797 13.226 15.841 1.00 97.50 167 GLU A N 1
ATOM 1356 C CA . GLU A 1 167 ? -41.194 13.473 15.440 1.00 97.50 167 GLU A CA 1
ATOM 1357 C C . GLU A 1 167 ? -41.999 12.169 15.332 1.00 97.50 167 GLU A C 1
ATOM 1359 O O . GLU A 1 167 ? -43.175 12.110 15.682 1.00 97.50 167 GLU A O 1
ATOM 1364 N N . LEU A 1 168 ? -41.346 11.078 14.921 1.00 97.62 168 LEU A N 1
ATOM 1365 C CA . LEU A 1 168 ? -41.929 9.734 14.905 1.00 97.62 168 LEU A CA 1
ATOM 1366 C C . LEU A 1 168 ? -41.943 9.050 16.284 1.00 97.62 168 LEU A C 1
ATOM 1368 O O . LEU A 1 168 ? -42.252 7.862 16.364 1.00 97.62 168 LEU A O 1
ATOM 1372 N N . SER A 1 169 ? -41.628 9.778 17.361 1.00 95.94 169 SER A N 1
ATOM 1373 C CA . SER A 1 169 ? -41.619 9.284 18.745 1.00 95.94 169 SER A CA 1
ATOM 1374 C C . SER A 1 169 ? -40.724 8.055 18.958 1.00 95.94 169 SER A C 1
ATOM 1376 O O . SER A 1 169 ? -41.029 7.186 19.773 1.00 95.94 169 SER A O 1
ATOM 1378 N N . VAL A 1 170 ? -39.612 7.954 18.221 1.00 95.31 170 VAL A N 1
ATOM 1379 C CA . VAL A 1 170 ? -38.618 6.899 18.456 1.00 95.31 170 VAL A CA 1
ATOM 1380 C C . VAL A 1 170 ? -37.882 7.202 19.763 1.00 95.31 170 VAL A C 1
ATOM 1382 O O . VAL A 1 170 ? -37.267 8.258 19.912 1.00 95.31 170 VAL A O 1
ATOM 1385 N N . GLU A 1 171 ? -37.926 6.271 20.712 1.00 91.25 171 GLU A N 1
ATOM 1386 C CA . GLU A 1 171 ? -37.255 6.423 22.004 1.00 91.25 171 GLU A CA 1
ATOM 1387 C C . GLU A 1 171 ? -35.723 6.346 21.882 1.00 91.25 171 GLU A C 1
ATOM 1389 O O . GLU A 1 171 ? -35.166 5.616 21.056 1.00 91.25 171 GLU A O 1
ATOM 1394 N N . GLY A 1 172 ? -35.024 7.099 22.739 1.00 89.81 172 GLY A N 1
ATOM 1395 C CA . GLY A 1 172 ? -33.567 7.011 22.872 1.00 89.81 172 GLY A CA 1
ATOM 1396 C C . GLY A 1 172 ? -32.772 7.504 21.658 1.00 89.81 172 GLY A C 1
ATOM 1397 O O . GLY A 1 172 ? -31.676 6.998 21.403 1.00 89.81 172 GLY A O 1
ATOM 1398 N N . VAL A 1 173 ? -33.320 8.455 20.892 1.00 95.94 173 VAL A N 1
ATOM 1399 C CA . VAL A 1 173 ? -32.650 9.086 19.744 1.00 95.94 173 VAL A CA 1
ATOM 1400 C C . VAL A 1 173 ? -31.621 10.122 20.229 1.00 95.94 173 VAL A C 1
ATOM 1402 O O . VAL A 1 173 ? -32.015 11.155 20.786 1.00 95.94 173 VAL A O 1
ATOM 1405 N N . PRO A 1 174 ? -30.314 9.913 19.986 1.00 96.50 174 PRO A N 1
ATOM 1406 C CA . PRO A 1 174 ? -29.284 10.852 20.413 1.00 96.50 174 PRO A CA 1
ATOM 1407 C C . PRO A 1 174 ? -29.326 12.169 19.637 1.00 96.50 174 PRO A C 1
ATOM 1409 O O . PRO A 1 174 ? -29.776 12.234 18.491 1.00 96.50 174 PRO A O 1
ATOM 1412 N N . SER A 1 175 ? -28.791 13.227 20.241 1.00 96.44 175 SER A N 1
ATOM 1413 C CA . SER A 1 175 ? -28.439 14.447 19.518 1.00 96.44 175 SER A CA 1
ATOM 1414 C C . SER A 1 175 ? -27.225 14.214 18.610 1.00 96.44 175 SER A C 1
ATOM 1416 O O . SER A 1 175 ? -26.409 13.313 18.831 1.00 96.44 175 SER A O 1
ATOM 1418 N N . LEU A 1 176 ? -27.046 15.064 17.594 1.00 94.88 176 LEU A N 1
ATOM 1419 C CA . LEU A 1 176 ? -25.849 15.003 16.748 1.00 94.88 176 LEU A CA 1
ATOM 1420 C C . LEU A 1 176 ? -24.565 15.220 17.564 1.00 94.88 176 LEU A C 1
ATOM 1422 O O . LEU A 1 176 ? -23.542 14.601 17.272 1.00 94.88 176 LEU A O 1
ATOM 1426 N N . ARG A 1 177 ? -24.617 16.060 18.606 1.00 94.81 177 ARG A N 1
ATOM 1427 C CA . ARG A 1 177 ? -23.493 16.278 19.525 1.00 94.81 177 ARG A CA 1
ATOM 1428 C C . ARG A 1 177 ? -23.134 14.992 20.270 1.00 94.81 177 ARG A C 1
ATOM 1430 O O . ARG A 1 177 ? -21.963 14.630 20.283 1.00 94.81 177 ARG A O 1
ATOM 1437 N N . GLN A 1 178 ? -24.126 14.265 20.788 1.00 94.56 178 GLN A N 1
ATOM 1438 C CA . GLN A 1 178 ? -23.916 12.960 21.427 1.00 94.56 178 GLN A CA 1
ATOM 1439 C C . GLN A 1 178 ? -23.306 11.940 20.452 1.00 94.56 178 GLN A C 1
ATOM 1441 O O . GLN A 1 178 ? -22.330 11.284 20.794 1.00 94.56 178 GLN A O 1
ATOM 1446 N N . LEU A 1 179 ? -23.796 11.855 19.208 1.00 93.56 179 LEU A N 1
ATOM 1447 C CA . LEU A 1 179 ? -23.219 10.963 18.186 1.00 93.56 179 LEU A CA 1
ATOM 1448 C C . LEU A 1 179 ? -21.774 11.313 17.807 1.00 93.56 179 LEU A C 1
ATOM 1450 O O . LEU A 1 179 ? -21.000 10.428 17.446 1.00 93.56 179 LEU A O 1
ATOM 1454 N N . LYS A 1 180 ? -21.420 12.603 17.822 1.00 91.00 180 LYS A N 1
ATOM 1455 C CA . LYS A 1 180 ? -20.059 13.074 17.530 1.00 91.00 180 LYS A CA 1
ATOM 1456 C C . LYS A 1 180 ? -19.096 12.832 18.689 1.00 91.00 180 LYS A C 1
ATOM 1458 O O . LYS A 1 180 ? -17.928 12.568 18.423 1.00 91.00 180 LYS A O 1
ATOM 1463 N N . ALA A 1 181 ? -19.586 12.955 19.921 1.00 91.94 181 ALA A N 1
ATOM 1464 C CA . ALA A 1 181 ? -18.814 12.756 21.144 1.00 91.94 181 ALA A CA 1
ATOM 1465 C C . ALA A 1 181 ? -18.676 11.277 21.537 1.00 91.94 181 ALA A C 1
ATOM 1467 O O . ALA A 1 181 ? -17.791 10.941 22.314 1.00 91.94 181 ALA A O 1
ATOM 1468 N N . PHE A 1 182 ? -19.540 10.403 21.015 1.00 93.25 182 PHE A N 1
ATOM 1469 C CA . PHE A 1 182 ? -19.495 8.980 21.317 1.00 93.25 182 PHE A CA 1
ATOM 1470 C C . PHE A 1 182 ? -18.258 8.305 20.731 1.00 93.25 182 PHE A C 1
ATOM 1472 O O . PHE A 1 182 ? -18.006 8.343 19.521 1.00 93.25 182 PHE A O 1
ATOM 1479 N N . GLU A 1 183 ? -17.544 7.620 21.611 1.00 90.25 183 GLU A N 1
ATOM 1480 C CA . GLU A 1 183 ? -16.396 6.783 21.309 1.00 90.25 183 GLU A CA 1
ATOM 1481 C C . GLU A 1 183 ? -16.682 5.372 21.840 1.00 90.25 183 GLU A C 1
ATOM 1483 O O . GLU A 1 183 ? -17.378 5.195 22.841 1.00 90.25 183 GLU A O 1
ATOM 1488 N N . ILE A 1 184 ? -16.184 4.359 21.133 1.00 89.75 184 ILE A N 1
ATOM 1489 C CA . ILE A 1 184 ? -16.333 2.965 21.552 1.00 89.75 184 ILE A CA 1
ATOM 1490 C C . ILE A 1 184 ? -15.286 2.703 22.646 1.00 89.75 184 ILE A C 1
ATOM 1492 O O . ILE A 1 184 ? -14.114 3.002 22.405 1.00 89.75 184 ILE A O 1
ATOM 1496 N N . PRO A 1 185 ? -15.659 2.139 23.811 1.00 84.31 185 PRO A N 1
ATOM 1497 C CA . PRO A 1 185 ? -14.716 1.892 24.901 1.00 84.31 185 PRO A CA 1
ATOM 1498 C C . PRO A 1 185 ? -13.478 1.108 24.445 1.00 84.31 185 PRO A C 1
ATOM 1500 O O . PRO A 1 185 ? -13.604 0.094 23.752 1.00 84.31 185 PRO A O 1
ATOM 1503 N N . ASN A 1 186 ? -12.286 1.583 24.824 1.00 83.06 186 ASN A N 1
ATOM 1504 C CA . ASN A 1 186 ? -10.968 1.030 24.468 1.00 83.06 186 ASN A CA 1
ATOM 1505 C C . ASN A 1 186 ? -10.650 0.980 22.958 1.00 83.06 186 ASN A C 1
ATOM 1507 O O . ASN A 1 186 ? -9.635 0.403 22.541 1.00 83.06 186 ASN A O 1
ATOM 1511 N N . LEU A 1 187 ? -11.499 1.605 22.143 1.00 88.75 187 LEU A N 1
ATOM 1512 C CA . LEU A 1 187 ? -11.317 1.882 20.721 1.00 88.75 187 LEU A CA 1
ATOM 1513 C C . LEU A 1 187 ? -11.610 3.363 20.440 1.00 88.75 187 LEU A C 1
ATOM 1515 O O . LEU A 1 187 ? -12.188 3.713 19.407 1.00 88.75 187 LEU A O 1
ATOM 1519 N N . GLU A 1 188 ? -11.236 4.243 21.370 1.00 89.25 188 GLU A N 1
ATOM 1520 C CA . GLU A 1 188 ? -11.387 5.679 21.181 1.00 89.25 188 GLU A CA 1
ATOM 1521 C C . GLU A 1 188 ? -10.528 6.119 19.998 1.00 89.25 188 GLU A C 1
ATOM 1523 O O . GLU A 1 188 ? -9.337 5.816 19.903 1.00 89.25 188 GLU A O 1
ATOM 1528 N N . SER A 1 189 ? -11.111 6.887 19.085 1.00 85.19 189 SER A N 1
ATOM 1529 C CA . SER A 1 189 ? -10.405 7.320 17.880 1.00 85.19 189 SER A CA 1
ATOM 1530 C C . SER A 1 189 ? -9.116 8.094 18.186 1.00 85.19 189 SER A C 1
ATOM 1532 O O . SER A 1 189 ? -8.151 7.994 17.432 1.00 85.19 189 SER A O 1
ATOM 1534 N N . SER A 1 190 ? -9.059 8.803 19.317 1.00 85.12 190 SER A N 1
ATOM 1535 C CA . SER A 1 190 ? -7.859 9.483 19.816 1.00 85.12 190 SER A CA 1
ATOM 1536 C C . SER A 1 190 ? -6.775 8.531 20.337 1.00 85.12 190 SER A C 1
ATOM 1538 O O . SER A 1 190 ? -5.599 8.854 20.199 1.00 85.12 190 SER A O 1
ATOM 1540 N N . SER A 1 191 ? -7.143 7.378 20.908 1.00 89.06 191 SER A N 1
ATOM 1541 C CA . SER A 1 191 ? -6.204 6.351 21.386 1.00 89.06 191 SER A CA 1
ATOM 1542 C C . SER A 1 191 ? -5.727 5.431 20.256 1.00 89.06 191 SER A C 1
ATOM 1544 O O . SER A 1 191 ? -4.687 4.779 20.369 1.00 89.06 191 SER A O 1
ATOM 1546 N N . MET A 1 192 ? -6.466 5.404 19.143 1.00 93.38 192 MET A N 1
ATOM 1547 C CA . MET A 1 192 ? -6.121 4.657 17.934 1.00 93.38 192 MET A CA 1
ATOM 1548 C C . MET A 1 192 ? -5.163 5.380 16.991 1.00 93.38 192 MET A C 1
ATOM 1550 O O . MET A 1 192 ? -4.592 4.727 16.118 1.00 93.38 192 MET A O 1
ATOM 1554 N N . ILE A 1 193 ? -4.989 6.693 17.133 1.00 95.00 193 ILE A N 1
ATOM 1555 C CA . ILE A 1 193 ? -4.096 7.472 16.274 1.00 95.00 193 ILE A CA 1
ATOM 1556 C C . ILE A 1 193 ? -2.803 7.839 16.996 1.00 95.00 193 ILE A C 1
ATOM 1558 O O . ILE A 1 193 ? -2.797 8.152 18.185 1.00 95.00 193 ILE A O 1
ATOM 1562 N N . LYS A 1 194 ? -1.703 7.870 16.249 1.00 94.88 194 LYS A N 1
ATOM 1563 C CA . LYS A 1 194 ? -0.439 8.461 16.681 1.00 94.88 194 LYS A CA 1
ATOM 1564 C C . LYS A 1 194 ? -0.197 9.780 15.966 1.00 94.88 194 LYS A C 1
ATOM 1566 O O . LYS A 1 194 ? -0.584 9.959 14.811 1.00 94.88 194 LYS A O 1
ATOM 1571 N N . LYS A 1 195 ? 0.438 10.701 16.688 1.00 94.94 195 LYS A N 1
ATOM 1572 C CA . LYS A 1 195 ? 0.900 11.993 16.184 1.00 94.94 195 LYS A CA 1
ATOM 1573 C C . LYS A 1 195 ? 2.418 11.940 16.048 1.00 94.94 195 LYS A C 1
ATOM 1575 O O . LYS A 1 195 ? 3.103 11.708 17.041 1.00 94.94 195 LYS A O 1
ATOM 1580 N N . PHE A 1 196 ? 2.911 12.230 14.856 1.00 93.44 196 PHE A N 1
ATOM 1581 C CA . PHE A 1 196 ? 4.325 12.375 14.541 1.00 93.44 196 PHE A CA 1
ATOM 1582 C C . PHE A 1 196 ? 4.616 13.849 14.275 1.00 93.44 196 PHE A C 1
ATOM 1584 O O . PHE A 1 196 ? 3.834 14.541 13.615 1.00 93.44 196 PHE A O 1
ATOM 1591 N N . GLN A 1 197 ? 5.695 14.361 14.863 1.00 91.19 197 GLN A N 1
ATOM 1592 C CA . GLN A 1 197 ? 6.058 15.767 14.746 1.00 91.19 197 GLN A CA 1
ATOM 1593 C C . GLN A 1 197 ? 7.157 15.919 13.699 1.00 91.19 197 GLN A C 1
ATOM 1595 O O . GLN A 1 197 ? 8.277 15.473 13.917 1.00 91.19 197 GLN A O 1
ATOM 1600 N N . HIS A 1 198 ? 6.830 16.610 12.610 1.00 87.94 198 HIS A N 1
ATOM 1601 C CA . HIS A 1 198 ? 7.779 17.016 11.576 1.00 87.94 198 HIS A CA 1
ATOM 1602 C C . HIS A 1 198 ? 7.878 18.548 11.544 1.00 87.94 198 HIS A C 1
ATOM 1604 O O . HIS A 1 198 ? 7.018 19.234 12.107 1.00 87.94 198 HIS A O 1
ATOM 1610 N N . ASN A 1 199 ? 8.943 19.082 10.937 1.00 72.88 199 ASN A N 1
ATOM 1611 C CA . ASN A 1 199 ? 9.350 20.493 11.054 1.00 72.88 199 ASN A CA 1
ATOM 1612 C C . ASN A 1 199 ? 8.237 21.518 10.754 1.00 72.88 199 ASN A C 1
ATOM 1614 O O . ASN A 1 199 ? 8.203 22.563 11.397 1.00 72.88 199 ASN A O 1
ATOM 1618 N N . GLU A 1 200 ? 7.331 21.235 9.811 1.00 68.44 200 GLU A N 1
ATOM 1619 C CA . GLU A 1 200 ? 6.328 22.211 9.342 1.00 68.44 200 GLU A CA 1
ATOM 1620 C C . GLU A 1 200 ? 4.877 21.848 9.705 1.00 68.44 200 GLU A C 1
ATOM 1622 O O . GLU A 1 200 ? 4.034 22.738 9.807 1.00 68.44 200 GLU A O 1
ATOM 1627 N N . ALA A 1 201 ? 4.571 20.571 9.960 1.00 77.44 201 ALA A N 1
ATOM 1628 C CA . ALA A 1 201 ? 3.229 20.139 10.342 1.00 77.44 201 ALA A CA 1
ATOM 1629 C C . ALA A 1 201 ? 3.241 18.783 11.069 1.00 77.44 201 ALA A C 1
ATOM 1631 O O . ALA A 1 201 ? 4.028 17.896 10.731 1.00 77.44 201 ALA A O 1
ATOM 1632 N N . PRO A 1 202 ? 2.353 18.581 12.059 1.00 90.25 202 PRO A N 1
ATOM 1633 C CA . PRO A 1 202 ? 2.149 17.267 12.641 1.00 90.25 202 PRO A CA 1
ATOM 1634 C C . PRO A 1 202 ? 1.406 16.344 11.671 1.00 90.25 202 PRO A C 1
ATOM 1636 O O . PRO A 1 202 ? 0.354 16.703 11.135 1.00 90.25 202 PRO A O 1
ATOM 1639 N N . VAL A 1 203 ? 1.916 15.126 11.524 1.00 92.31 203 VAL A N 1
ATOM 1640 C CA . VAL A 1 203 ? 1.286 14.050 10.757 1.00 92.31 203 VAL A CA 1
ATOM 1641 C C . VAL A 1 203 ? 0.572 13.110 11.722 1.00 92.31 203 VAL A C 1
ATOM 1643 O O . VAL A 1 203 ? 1.075 12.802 12.803 1.00 92.31 203 VAL A O 1
ATOM 1646 N N . TYR A 1 204 ? -0.622 12.667 11.347 1.00 94.44 204 TYR A N 1
ATOM 1647 C CA . TYR A 1 204 ? -1.429 11.740 12.127 1.00 94.44 204 TYR A CA 1
ATOM 1648 C C . TYR A 1 204 ? -1.681 10.469 11.324 1.00 94.44 204 TYR A C 1
ATOM 1650 O O . TYR A 1 204 ? -2.005 10.520 10.136 1.00 94.44 204 TYR A O 1
ATOM 1658 N N . MET A 1 205 ? -1.583 9.325 11.991 1.00 95.31 205 MET A N 1
ATOM 1659 C CA . MET A 1 205 ? -1.916 8.035 11.394 1.00 95.31 205 MET A CA 1
ATOM 1660 C C . MET A 1 205 ? -2.584 7.111 12.399 1.00 95.31 205 MET A C 1
ATOM 1662 O O . MET A 1 205 ? -2.376 7.238 13.604 1.00 95.31 205 MET A O 1
ATOM 1666 N N . VAL A 1 206 ? -3.371 6.166 11.903 1.00 95.62 206 VAL A N 1
ATOM 1667 C CA . VAL A 1 206 ? -3.879 5.051 12.699 1.00 95.62 206 VAL A CA 1
ATOM 1668 C C . VAL A 1 206 ? -2.709 4.141 13.079 1.00 95.62 206 VAL A C 1
ATOM 1670 O O . VAL A 1 206 ? -1.914 3.765 12.223 1.00 95.62 206 VAL A O 1
ATOM 1673 N N . SER A 1 207 ? -2.618 3.778 14.356 1.00 95.31 207 SER A N 1
ATOM 1674 C CA . SER A 1 207 ? -1.578 2.910 14.910 1.00 95.31 207 SER A CA 1
ATOM 1675 C C . SER A 1 207 ? -1.609 1.515 14.261 1.00 95.31 207 SER A C 1
ATOM 1677 O O . SER A 1 207 ? -2.611 0.797 14.407 1.00 95.31 207 SER A O 1
ATOM 1679 N N . PRO A 1 208 ? -0.514 1.058 13.616 1.00 95.25 208 PRO A N 1
ATOM 1680 C CA . PRO A 1 208 ? -0.363 -0.326 13.185 1.00 95.25 208 PRO A CA 1
ATOM 1681 C C . PRO A 1 208 ? -0.584 -1.335 14.314 1.00 95.25 208 PRO A C 1
ATOM 1683 O O . PRO A 1 208 ? -1.185 -2.383 14.087 1.00 95.25 208 PRO A O 1
ATOM 1686 N N . GLY A 1 209 ? -0.169 -1.004 15.541 1.00 93.94 209 GLY A N 1
ATOM 1687 C CA . GLY A 1 209 ? -0.368 -1.852 16.716 1.00 93.94 209 GLY A CA 1
ATOM 1688 C C . GLY A 1 209 ? -1.839 -2.068 17.057 1.00 93.94 209 GLY A C 1
ATOM 1689 O O . GLY A 1 209 ? -2.252 -3.200 17.311 1.00 93.94 209 GLY A O 1
ATOM 1690 N N . LYS A 1 210 ? -2.657 -1.012 16.997 1.00 93.94 210 LYS A N 1
ATOM 1691 C CA . LYS A 1 210 ? -4.110 -1.129 17.198 1.00 93.94 210 LYS A CA 1
ATOM 1692 C C . LYS A 1 210 ? -4.783 -1.942 16.104 1.00 93.94 210 LYS A C 1
ATOM 1694 O O . LYS A 1 210 ? -5.603 -2.805 16.406 1.00 93.94 210 LYS A O 1
ATOM 1699 N N . ILE A 1 211 ? -4.390 -1.742 14.850 1.00 94.56 211 ILE A N 1
ATOM 1700 C CA . ILE A 1 211 ? -4.916 -2.547 13.742 1.00 94.56 211 ILE A CA 1
ATOM 1701 C C . ILE A 1 211 ? -4.526 -4.021 13.919 1.00 94.56 211 ILE A C 1
ATOM 1703 O O . ILE A 1 211 ? -5.363 -4.902 13.742 1.00 94.56 211 ILE A O 1
ATOM 1707 N N . ALA A 1 212 ? -3.291 -4.304 14.337 1.00 93.69 212 ALA A N 1
ATOM 1708 C CA . ALA A 1 212 ? -2.833 -5.655 14.638 1.00 93.69 212 ALA A CA 1
ATOM 1709 C C . ALA A 1 212 ? -3.635 -6.308 15.782 1.00 93.69 212 ALA A C 1
ATOM 1711 O O . ALA A 1 212 ? -4.035 -7.468 15.650 1.00 93.69 212 ALA A O 1
ATOM 1712 N N . GLN A 1 213 ? -3.945 -5.565 16.857 1.00 93.50 213 GLN A N 1
ATOM 1713 C CA . GLN A 1 213 ? -4.841 -6.037 17.923 1.00 93.50 213 GLN A CA 1
ATOM 1714 C C . GLN A 1 213 ? -6.200 -6.437 17.353 1.00 93.50 213 GLN A C 1
ATOM 1716 O O . GLN A 1 213 ? -6.645 -7.558 17.591 1.00 93.50 213 GLN A O 1
ATOM 1721 N N . MET A 1 214 ? -6.814 -5.552 16.564 1.00 93.75 214 MET A N 1
ATOM 1722 C CA . MET A 1 214 ? -8.138 -5.766 15.976 1.00 93.75 214 MET A CA 1
ATOM 1723 C C . MET A 1 214 ? -8.162 -6.949 15.010 1.00 93.75 214 MET A C 1
ATOM 1725 O O . MET A 1 214 ? -9.122 -7.709 15.001 1.00 93.75 214 MET A O 1
ATOM 1729 N N . ILE A 1 215 ? -7.104 -7.152 14.219 1.00 92.12 215 ILE A N 1
ATOM 1730 C CA . ILE A 1 215 ? -7.007 -8.313 13.326 1.00 92.12 215 ILE A CA 1
ATOM 1731 C C . ILE A 1 215 ? -7.048 -9.616 14.134 1.00 92.12 215 ILE A C 1
ATOM 1733 O O . ILE A 1 215 ? -7.763 -10.539 13.756 1.00 92.12 215 ILE A O 1
ATOM 1737 N N . VAL A 1 216 ? -6.293 -9.707 15.230 1.00 91.94 216 VAL A N 1
ATOM 1738 C CA . VAL A 1 216 ? -6.203 -10.936 16.041 1.00 91.94 216 VAL A CA 1
ATOM 1739 C C . VAL A 1 216 ? -7.451 -11.154 16.893 1.00 91.94 216 VAL A C 1
ATOM 1741 O O . VAL A 1 216 ? -7.911 -12.288 17.039 1.00 91.94 216 VAL A O 1
ATOM 1744 N N . SER A 1 217 ? -8.034 -10.072 17.407 1.00 94.06 217 SER A N 1
ATOM 1745 C CA . SER A 1 217 ? -9.232 -10.129 18.240 1.00 94.06 217 SER A CA 1
ATOM 1746 C C . SER A 1 217 ? -10.524 -10.231 17.446 1.00 94.06 217 SER A C 1
ATOM 1748 O O . SER A 1 217 ? -11.601 -10.178 18.030 1.00 94.06 217 SER A O 1
ATOM 1750 N N . ASN A 1 218 ? -10.458 -10.434 16.131 1.00 92.62 218 ASN A N 1
ATOM 1751 C CA . ASN A 1 218 ? -11.633 -10.559 15.287 1.00 92.62 218 ASN A CA 1
ATOM 1752 C C . ASN A 1 218 ? -11.773 -11.964 14.681 1.00 92.62 218 ASN A C 1
ATOM 1754 O O . ASN A 1 218 ? -10.945 -12.374 13.867 1.00 92.62 218 ASN A O 1
ATOM 1758 N N . PRO A 1 219 ? -12.855 -12.701 14.995 1.00 88.75 219 PRO A N 1
ATOM 1759 C CA . PRO A 1 219 ? -13.039 -14.076 14.540 1.00 88.75 219 PRO A CA 1
ATOM 1760 C C . PRO A 1 219 ? -13.246 -14.197 13.021 1.00 88.75 219 PRO A C 1
ATOM 1762 O O . PRO A 1 219 ? -13.049 -15.278 12.460 1.00 88.75 219 PRO A O 1
ATOM 1765 N N . ARG A 1 220 ? -13.633 -13.118 12.321 1.00 84.62 220 ARG A N 1
ATOM 1766 C CA . ARG A 1 220 ? -13.777 -13.126 10.852 1.00 84.62 220 ARG A CA 1
ATOM 1767 C C . ARG A 1 220 ? -12.446 -12.983 10.116 1.00 84.62 220 ARG A C 1
ATOM 1769 O O . ARG A 1 220 ? -12.362 -13.333 8.930 1.00 84.62 220 ARG A O 1
ATOM 1776 N N . MET A 1 221 ? -11.413 -12.494 10.794 1.00 82.00 221 MET A N 1
ATOM 1777 C CA . MET A 1 221 ? -10.101 -12.273 10.204 1.00 82.00 221 MET A CA 1
ATOM 1778 C C . MET A 1 221 ? -9.350 -13.603 10.127 1.00 82.00 221 MET A C 1
ATOM 1780 O O . MET A 1 221 ? -8.819 -14.116 11.108 1.00 82.00 221 MET A O 1
ATOM 1784 N N . LYS A 1 222 ? -9.314 -14.196 8.928 1.00 67.06 222 LYS A N 1
ATOM 1785 C CA . LYS A 1 222 ? -8.551 -15.424 8.684 1.00 67.06 222 LYS A CA 1
ATOM 1786 C C . LYS A 1 222 ? -7.104 -15.075 8.390 1.00 67.06 222 LYS A C 1
ATOM 1788 O O . LYS A 1 222 ? -6.716 -14.797 7.259 1.00 67.06 222 LYS A O 1
ATOM 1793 N N . LEU A 1 223 ? -6.315 -15.104 9.446 1.00 63.81 223 LEU A N 1
ATOM 1794 C CA . LEU A 1 223 ? -4.869 -15.134 9.378 1.00 63.81 223 LEU A CA 1
ATOM 1795 C C . LEU A 1 223 ? -4.413 -16.565 9.035 1.00 63.81 223 LEU A C 1
ATOM 1797 O O . LEU A 1 223 ? -4.745 -17.498 9.770 1.00 63.81 223 LEU A O 1
ATOM 1801 N N . ASN A 1 224 ? -3.667 -16.755 7.937 1.00 56.69 224 ASN A N 1
ATOM 1802 C CA . ASN A 1 224 ? -3.072 -18.059 7.630 1.00 56.69 224 ASN A CA 1
ATOM 1803 C C . ASN A 1 224 ? -2.011 -18.369 8.688 1.00 56.69 224 ASN A C 1
ATOM 1805 O O . ASN A 1 224 ? -0.927 -17.786 8.711 1.00 56.69 224 ASN A O 1
ATOM 1809 N N . THR A 1 225 ? -2.345 -19.265 9.611 1.00 51.25 225 THR A N 1
ATOM 1810 C CA . THR A 1 225 ? -1.425 -19.679 10.672 1.00 51.25 225 THR A CA 1
ATOM 1811 C C . THR A 1 225 ? -0.374 -20.638 10.117 1.00 51.25 225 THR A C 1
ATOM 1813 O O . THR A 1 225 ? -0.686 -21.433 9.231 1.00 51.25 225 THR A O 1
ATOM 1816 N N . SER A 1 226 ? 0.839 -20.621 10.674 1.00 45.59 226 SER A N 1
ATOM 1817 C CA . SER A 1 226 ? 1.946 -21.528 10.319 1.00 45.59 226 SER A CA 1
ATOM 1818 C C . SER A 1 226 ? 1.535 -23.009 10.232 1.00 45.59 226 SER A C 1
ATOM 1820 O O . SER A 1 226 ? 1.944 -23.688 9.296 1.00 45.59 226 SER A O 1
ATOM 1822 N N . GLN A 1 227 ? 0.644 -23.477 11.114 1.00 39.06 227 GLN A N 1
ATOM 1823 C CA . GLN A 1 227 ? 0.108 -24.849 11.097 1.00 39.06 227 GLN A CA 1
ATOM 1824 C C . GLN A 1 227 ? -0.746 -25.190 9.860 1.00 39.06 227 GLN A C 1
ATOM 1826 O O . GLN A 1 227 ? -0.669 -26.304 9.355 1.00 39.06 227 GLN A O 1
ATOM 1831 N N . GLN A 1 228 ? -1.537 -24.248 9.335 1.00 44.41 228 GLN A N 1
ATOM 1832 C CA . GLN A 1 228 ? -2.392 -24.505 8.162 1.00 44.41 228 GLN A CA 1
ATOM 1833 C C . GLN A 1 228 ? -1.570 -24.637 6.875 1.00 44.41 228 GLN A C 1
ATOM 1835 O O . GLN A 1 228 ? -1.921 -25.405 5.985 1.00 44.41 228 GLN A O 1
ATOM 1840 N N . VAL A 1 229 ? -0.445 -23.922 6.798 1.00 46.16 229 VAL A N 1
ATOM 1841 C CA . VAL A 1 229 ? 0.477 -24.003 5.660 1.00 46.16 229 VAL A CA 1
ATOM 1842 C C . VAL A 1 229 ? 1.254 -25.320 5.679 1.00 46.16 229 VAL A C 1
ATOM 1844 O O . VAL A 1 229 ? 1.483 -25.883 4.617 1.00 46.16 229 VAL A O 1
ATOM 1847 N N . GLU A 1 230 ? 1.609 -25.856 6.852 1.00 42.81 230 GLU A N 1
ATOM 1848 C CA . GLU A 1 230 ? 2.247 -27.179 6.956 1.00 42.81 230 GLU A CA 1
ATOM 1849 C C . GLU A 1 230 ? 1.317 -28.304 6.474 1.00 42.81 230 GLU A C 1
ATOM 1851 O O . GLU A 1 230 ? 1.750 -29.184 5.730 1.00 42.81 230 GLU A O 1
ATOM 1856 N N . GLU A 1 231 ? 0.024 -28.247 6.806 1.00 41.53 231 GLU A N 1
ATOM 1857 C CA . GLU A 1 231 ? -0.972 -29.205 6.303 1.00 41.53 231 GLU A CA 1
ATOM 1858 C C . GLU A 1 231 ? -1.176 -29.098 4.778 1.00 41.53 231 GLU A C 1
ATOM 1860 O O . GLU A 1 231 ? -1.269 -30.121 4.093 1.00 41.53 231 GLU A O 1
ATOM 1865 N N . GLU A 1 232 ? -1.183 -27.883 4.216 1.00 45.47 232 GLU A N 1
ATOM 1866 C CA . GLU A 1 232 ? -1.265 -27.654 2.762 1.00 45.47 232 GLU A CA 1
ATOM 1867 C C . GLU A 1 232 ? 0.044 -28.007 2.019 1.00 45.47 232 GLU A C 1
ATOM 1869 O O . GLU A 1 232 ? 0.011 -28.495 0.883 1.00 45.47 232 GLU A O 1
ATOM 1874 N N . GLU A 1 233 ? 1.212 -27.817 2.639 1.00 45.78 233 GLU A N 1
ATOM 1875 C CA . GLU A 1 233 ? 2.528 -28.200 2.102 1.00 45.78 233 GLU A CA 1
ATOM 1876 C C . GLU A 1 233 ? 2.682 -29.718 2.008 1.00 45.78 233 GLU A C 1
ATOM 1878 O O . GLU A 1 233 ? 3.126 -30.232 0.977 1.00 45.78 233 GLU A O 1
ATOM 1883 N N . VAL A 1 234 ? 2.248 -30.443 3.043 1.00 48.59 234 VAL A N 1
ATOM 1884 C CA . VAL A 1 234 ? 2.223 -31.914 3.046 1.00 48.59 234 VAL A CA 1
ATOM 1885 C C . VAL A 1 234 ? 1.311 -32.449 1.936 1.00 48.59 234 VAL A C 1
ATOM 1887 O O . VAL A 1 234 ? 1.594 -33.497 1.357 1.00 48.59 234 VAL A O 1
ATOM 1890 N N . GLN A 1 235 ? 0.254 -31.717 1.577 1.00 42.88 235 GLN A N 1
ATOM 1891 C CA . GLN A 1 235 ? -0.674 -32.114 0.515 1.00 42.88 235 GLN A CA 1
ATOM 1892 C C . GLN A 1 235 ? -0.241 -31.701 -0.904 1.00 42.88 235 GLN A C 1
ATOM 1894 O O . GLN A 1 235 ? -0.738 -32.283 -1.871 1.00 42.88 235 GLN A O 1
ATOM 1899 N N . SER A 1 236 ? 0.657 -30.722 -1.065 1.00 43.94 236 SER A N 1
ATOM 1900 C CA . SER A 1 236 ? 0.946 -30.099 -2.371 1.00 43.94 236 SER A CA 1
ATOM 1901 C C . SER A 1 236 ? 2.251 -30.538 -3.054 1.00 43.94 236 SER A C 1
ATOM 1903 O O . SER A 1 236 ? 2.486 -30.130 -4.191 1.00 43.94 236 SER A O 1
ATOM 1905 N N . ASN A 1 237 ? 3.076 -31.404 -2.445 1.00 41.78 237 ASN A N 1
ATOM 1906 C CA . ASN A 1 237 ? 4.350 -31.888 -3.023 1.00 41.78 237 ASN A CA 1
ATOM 1907 C C . ASN A 1 237 ? 5.278 -30.753 -3.532 1.00 41.78 237 ASN A C 1
ATOM 1909 O O . ASN A 1 237 ? 6.039 -30.933 -4.487 1.00 41.78 237 ASN A O 1
ATOM 1913 N N . VAL A 1 238 ? 5.226 -29.565 -2.919 1.00 45.94 238 VAL A N 1
ATOM 1914 C CA . VAL A 1 238 ? 6.061 -28.422 -3.322 1.00 45.94 238 VAL A CA 1
ATOM 1915 C C . VAL A 1 238 ? 7.489 -28.591 -2.763 1.00 45.94 238 VAL A C 1
ATOM 1917 O O . VAL A 1 238 ? 7.644 -28.911 -1.583 1.00 45.94 238 VAL A O 1
ATOM 1920 N N . PRO A 1 239 ? 8.558 -28.397 -3.566 1.00 40.84 239 PRO A N 1
ATOM 1921 C CA . PRO A 1 239 ? 9.938 -28.584 -3.113 1.00 40.84 239 PRO A CA 1
ATOM 1922 C C . PRO A 1 239 ? 10.337 -27.672 -1.941 1.00 40.84 239 PRO A C 1
ATOM 1924 O O . PRO A 1 239 ? 10.090 -26.466 -1.952 1.00 40.84 239 PRO A O 1
ATOM 1927 N N . LYS A 1 240 ? 11.068 -28.244 -0.973 1.00 39.12 240 LYS A N 1
ATOM 1928 C CA . LYS A 1 240 ? 11.529 -27.601 0.276 1.00 39.12 240 LYS A CA 1
ATOM 1929 C C . LYS A 1 240 ? 12.447 -26.378 0.093 1.00 39.12 240 LYS A C 1
ATOM 1931 O O . LYS A 1 240 ? 12.717 -25.683 1.061 1.00 39.12 240 LYS A O 1
ATOM 1936 N N . THR A 1 241 ? 12.927 -26.075 -1.113 1.00 40.69 241 THR A N 1
ATOM 1937 C CA . THR A 1 241 ? 13.828 -24.935 -1.377 1.00 40.69 241 THR A CA 1
ATOM 1938 C C . THR A 1 241 ? 13.124 -23.569 -1.391 1.00 40.69 241 THR A C 1
ATOM 1940 O O . THR A 1 241 ? 13.800 -22.546 -1.355 1.00 40.69 241 THR A O 1
ATOM 1943 N N . GLN A 1 242 ? 11.784 -23.526 -1.351 1.00 43.78 242 GLN A N 1
ATOM 1944 C CA . GLN A 1 242 ? 10.994 -22.307 -1.083 1.00 43.78 242 GLN A CA 1
ATOM 1945 C C . GLN A 1 242 ? 10.909 -21.940 0.421 1.00 43.78 242 GLN A C 1
ATOM 1947 O O . GLN A 1 242 ? 10.208 -20.996 0.786 1.00 43.78 242 GLN A O 1
ATOM 1952 N N . SER A 1 243 ? 11.594 -22.665 1.317 1.00 42.34 243 SER A N 1
ATOM 1953 C CA . SER A 1 243 ? 11.385 -22.572 2.774 1.00 42.34 243 SER A CA 1
ATOM 1954 C C . SER A 1 243 ? 11.799 -21.247 3.426 1.00 42.34 243 SER A C 1
ATOM 1956 O O . SER A 1 243 ? 11.287 -20.932 4.502 1.00 42.34 243 SER A O 1
ATOM 1958 N N . ASN A 1 244 ? 12.707 -20.477 2.813 1.00 37.41 244 ASN A N 1
ATOM 1959 C CA . ASN A 1 244 ? 13.210 -19.229 3.403 1.00 37.41 244 ASN A CA 1
ATOM 1960 C C . ASN A 1 244 ? 12.259 -18.040 3.176 1.00 37.41 244 ASN A C 1
ATOM 1962 O O . ASN A 1 244 ? 11.994 -17.319 4.134 1.00 37.41 244 ASN A O 1
ATOM 1966 N N . ALA A 1 245 ? 11.642 -17.921 1.992 1.00 41.25 245 ALA A N 1
ATOM 1967 C CA . ALA A 1 245 ? 10.588 -16.931 1.704 1.00 41.25 245 ALA A CA 1
ATOM 1968 C C . ALA A 1 245 ? 9.392 -17.081 2.655 1.00 41.25 245 ALA A C 1
ATOM 1970 O O . ALA A 1 245 ? 8.786 -16.120 3.118 1.00 41.25 245 ALA A O 1
ATOM 1971 N N . ARG A 1 246 ? 9.080 -18.332 3.015 1.00 48.84 246 ARG A N 1
ATOM 1972 C CA . ARG A 1 246 ? 7.983 -18.663 3.931 1.00 48.84 246 ARG A CA 1
ATOM 1973 C C . ARG A 1 246 ? 8.315 -18.387 5.398 1.00 48.84 246 ARG A C 1
ATOM 1975 O O . ARG A 1 246 ? 7.438 -18.540 6.239 1.00 48.84 246 ARG A O 1
ATOM 1982 N N . ARG A 1 247 ? 9.557 -18.048 5.766 1.00 43.16 247 ARG A N 1
ATOM 1983 C CA . ARG A 1 247 ? 9.927 -17.792 7.174 1.00 43.16 247 ARG A CA 1
ATOM 1984 C C . ARG A 1 247 ? 9.404 -16.440 7.674 1.00 43.16 247 ARG A C 1
ATOM 1986 O O . ARG A 1 247 ? 9.056 -16.350 8.843 1.00 43.16 247 ARG A O 1
ATOM 1993 N N . TRP A 1 248 ? 9.295 -15.450 6.788 1.00 44.50 248 TRP A N 1
ATOM 1994 C CA . TRP A 1 248 ? 8.857 -14.085 7.110 1.00 44.50 248 TRP A CA 1
ATOM 1995 C C . TRP A 1 248 ? 7.342 -13.881 6.993 1.00 44.50 248 TRP A C 1
ATOM 1997 O O . TRP A 1 248 ? 6.798 -12.998 7.638 1.00 44.50 248 TRP A O 1
ATOM 2007 N N . HIS A 1 249 ? 6.642 -14.749 6.253 1.00 48.06 249 HIS A N 1
ATOM 2008 C CA . HIS A 1 249 ? 5.171 -14.752 6.149 1.00 48.06 249 HIS A CA 1
ATOM 2009 C C . HIS A 1 249 ? 4.466 -15.621 7.193 1.00 48.06 249 HIS A C 1
ATOM 2011 O O . HIS A 1 249 ? 3.236 -15.631 7.271 1.00 48.06 249 HIS A O 1
ATOM 2017 N N . ARG A 1 250 ? 5.226 -16.382 7.990 1.00 51.56 250 ARG A N 1
ATOM 2018 C CA . ARG A 1 250 ? 4.678 -17.254 9.028 1.00 51.56 250 ARG A CA 1
ATOM 2019 C C . ARG A 1 250 ? 4.332 -16.434 10.264 1.00 51.56 250 ARG A C 1
ATOM 2021 O O . ARG A 1 250 ? 5.203 -15.882 10.926 1.00 51.56 250 ARG A O 1
ATOM 2028 N N . LEU A 1 251 ? 3.052 -16.444 10.621 1.00 52.50 251 LEU A N 1
ATOM 2029 C CA . LEU A 1 251 ? 2.644 -16.130 11.982 1.00 52.50 251 LEU A CA 1
ATOM 2030 C C . LEU A 1 251 ? 3.235 -17.204 12.895 1.00 52.50 251 LEU A C 1
ATOM 2032 O O . LEU A 1 251 ? 2.785 -18.356 12.878 1.00 52.50 251 LEU A O 1
ATOM 2036 N N . ASN A 1 252 ? 4.271 -16.853 13.647 1.00 53.94 252 ASN A N 1
ATOM 2037 C CA . ASN A 1 252 ? 4.798 -17.734 14.679 1.00 53.94 252 ASN A CA 1
ATOM 2038 C C . ASN A 1 252 ? 3.884 -17.617 15.894 1.00 53.94 252 ASN A C 1
ATOM 2040 O O . ASN A 1 252 ? 3.750 -16.535 16.463 1.00 53.94 252 ASN A O 1
ATOM 2044 N N . PHE A 1 253 ? 3.233 -18.726 16.237 1.00 57.16 253 PHE A N 1
ATOM 2045 C CA . PHE A 1 253 ? 2.451 -18.870 17.457 1.00 57.16 253 PHE A CA 1
ATOM 2046 C C . PHE A 1 253 ? 3.312 -19.603 18.482 1.00 57.16 253 PHE A C 1
ATOM 2048 O O . PHE A 1 253 ? 3.239 -20.825 18.590 1.00 57.16 253 PHE A O 1
ATOM 2055 N N . GLU A 1 254 ? 4.141 -18.867 19.212 1.00 59.81 254 GLU A N 1
ATOM 2056 C CA . GLU A 1 254 ? 4.927 -19.420 20.318 1.00 59.81 254 GLU A CA 1
ATOM 2057 C C . GLU A 1 254 ? 4.242 -19.047 21.631 1.00 59.81 254 GLU A C 1
ATOM 2059 O O . GLU A 1 254 ? 4.252 -17.879 22.008 1.00 59.81 254 GLU A O 1
ATOM 2064 N N . GLU A 1 255 ? 3.611 -20.018 22.302 1.00 62.69 255 GLU A N 1
ATOM 2065 C CA . GLU A 1 255 ? 3.110 -19.883 23.686 1.00 62.69 255 GLU A CA 1
ATOM 2066 C C . GLU A 1 255 ? 2.401 -18.543 23.978 1.00 62.69 255 GLU A C 1
ATOM 2068 O O . GLU A 1 255 ? 2.784 -17.777 24.859 1.00 62.69 255 GLU A O 1
ATOM 2073 N N . GLY A 1 256 ? 1.374 -18.217 23.188 1.00 73.00 256 GLY A N 1
ATOM 2074 C CA . GLY A 1 256 ? 0.605 -16.981 23.367 1.00 73.00 256 GLY A CA 1
ATOM 2075 C C . GLY A 1 256 ? 1.255 -15.722 22.786 1.00 73.00 256 GLY A C 1
ATOM 2076 O O . GLY A 1 256 ? 0.681 -14.654 22.934 1.00 73.00 256 GLY A O 1
ATOM 2077 N N . ASN A 1 257 ? 2.392 -15.813 22.094 1.00 84.31 257 ASN A N 1
ATOM 2078 C CA . ASN A 1 257 ? 2.956 -14.732 21.283 1.00 84.31 257 ASN A CA 1
ATOM 2079 C C . ASN A 1 257 ? 2.612 -14.945 19.801 1.00 84.31 257 ASN A C 1
ATOM 2081 O O . ASN A 1 257 ? 2.756 -16.053 19.285 1.00 84.31 257 ASN A O 1
ATOM 2085 N N . ILE A 1 258 ? 2.177 -13.888 19.119 1.00 87.56 258 ILE A N 1
ATOM 2086 C CA . ILE A 1 258 ? 1.760 -13.880 17.715 1.00 87.56 258 ILE A CA 1
ATOM 2087 C C . ILE A 1 258 ? 2.577 -12.813 16.989 1.00 87.56 258 ILE A C 1
ATOM 2089 O O . ILE A 1 258 ? 2.446 -11.628 17.274 1.00 87.56 258 ILE A O 1
ATOM 2093 N N . ASN A 1 259 ? 3.407 -13.214 16.033 1.00 87.31 259 ASN A N 1
ATOM 2094 C CA . ASN A 1 259 ? 4.180 -12.263 15.234 1.00 87.31 259 ASN A CA 1
ATOM 2095 C C . ASN A 1 259 ? 3.488 -11.973 13.895 1.00 87.31 259 ASN A C 1
ATOM 2097 O O . ASN A 1 259 ? 3.293 -12.911 13.126 1.00 87.31 259 ASN A O 1
ATOM 2101 N N . ILE A 1 260 ? 3.151 -10.713 13.601 1.00 89.06 260 ILE A N 1
ATOM 2102 C CA . ILE A 1 260 ? 2.425 -10.299 12.390 1.00 89.06 260 ILE A CA 1
ATOM 2103 C C . ILE A 1 260 ? 3.330 -9.473 11.457 1.00 89.06 260 ILE A C 1
ATOM 2105 O O . ILE A 1 260 ? 3.646 -8.323 11.771 1.00 89.06 260 ILE A O 1
ATOM 2109 N N . PRO A 1 261 ? 3.727 -10.018 10.293 1.00 89.62 261 PRO A N 1
ATOM 2110 C CA . PRO A 1 261 ? 4.384 -9.244 9.244 1.00 89.62 261 PRO A CA 1
ATOM 2111 C C . PRO A 1 261 ? 3.372 -8.356 8.505 1.00 89.62 261 PRO A C 1
ATOM 2113 O O . PRO A 1 261 ? 2.278 -8.812 8.148 1.00 89.62 261 PRO A O 1
ATOM 2116 N N . PHE A 1 262 ? 3.748 -7.107 8.230 1.00 92.81 262 PHE A N 1
ATOM 2117 C CA . PHE A 1 262 ? 2.949 -6.170 7.439 1.00 92.81 262 PHE A CA 1
ATOM 2118 C C . PHE A 1 262 ? 3.653 -5.763 6.146 1.00 92.81 262 PHE A C 1
ATOM 2120 O O . PHE A 1 262 ? 4.766 -5.242 6.155 1.00 92.81 262 PHE A O 1
ATOM 2127 N N . ASN A 1 263 ? 2.956 -5.928 5.026 1.00 93.94 263 ASN A N 1
ATOM 2128 C CA . ASN A 1 263 ? 3.277 -5.247 3.782 1.00 93.94 263 ASN A CA 1
ATOM 2129 C C . ASN A 1 263 ? 2.834 -3.787 3.913 1.00 93.94 263 ASN A C 1
ATOM 2131 O O . ASN A 1 263 ? 1.661 -3.527 4.193 1.00 93.94 263 ASN A O 1
ATOM 2135 N N . ILE A 1 264 ? 3.760 -2.856 3.708 1.00 95.69 264 ILE A N 1
ATOM 2136 C CA . ILE A 1 264 ? 3.515 -1.413 3.757 1.00 95.69 264 ILE A CA 1
ATOM 2137 C C . ILE A 1 264 ? 3.508 -0.895 2.326 1.00 95.69 264 ILE A C 1
ATOM 2139 O O . ILE A 1 264 ? 4.403 -1.209 1.548 1.00 95.69 264 ILE A O 1
ATOM 2143 N N . PHE A 1 265 ? 2.503 -0.104 1.983 1.00 94.00 265 PHE A N 1
ATOM 2144 C CA . PHE A 1 265 ? 2.377 0.523 0.678 1.00 94.00 265 PHE A CA 1
ATOM 2145 C C . PHE A 1 265 ? 2.329 2.035 0.842 1.00 94.00 265 PHE A C 1
ATOM 2147 O O . PHE A 1 265 ? 1.562 2.537 1.663 1.00 94.00 265 PHE A O 1
ATOM 2154 N N . ALA A 1 266 ? 3.123 2.747 0.051 1.00 90.56 266 ALA A N 1
ATOM 2155 C CA . ALA A 1 266 ? 3.116 4.201 0.001 1.00 90.56 266 ALA A CA 1
ATOM 2156 C C . ALA A 1 266 ? 3.083 4.664 -1.451 1.00 90.56 266 ALA A C 1
ATOM 2158 O O . ALA A 1 266 ? 3.824 4.140 -2.285 1.00 90.56 266 ALA A O 1
ATOM 2159 N N . ASP A 1 267 ? 2.224 5.638 -1.730 1.00 88.88 267 ASP A N 1
ATOM 2160 C CA . ASP A 1 267 ? 2.113 6.233 -3.055 1.00 88.88 267 ASP A CA 1
ATOM 2161 C C . ASP A 1 267 ? 1.623 7.683 -2.988 1.00 88.88 267 ASP A C 1
ATOM 2163 O O . ASP A 1 267 ? 0.892 8.094 -2.075 1.00 88.88 267 ASP A O 1
ATOM 2167 N N . SER A 1 268 ? 2.025 8.438 -4.004 1.00 85.75 268 SER A N 1
ATOM 2168 C CA . SER A 1 268 ? 1.621 9.809 -4.263 1.00 85.75 268 SER A CA 1
ATOM 2169 C C . SER A 1 268 ? 0.386 9.841 -5.162 1.00 85.75 268 SER A C 1
ATOM 2171 O O . SER A 1 268 ? 0.411 9.437 -6.325 1.00 85.75 268 SER A O 1
ATOM 2173 N N . PHE A 1 269 ? -0.700 10.442 -4.684 1.00 80.50 269 PHE A N 1
ATOM 2174 C CA . PHE A 1 269 ? -1.909 10.639 -5.476 1.00 80.50 269 PHE A CA 1
ATOM 2175 C C . PHE A 1 269 ? -2.424 12.077 -5.429 1.00 80.50 269 PHE A C 1
ATOM 2177 O O . PHE A 1 269 ? -2.266 12.826 -4.470 1.00 80.50 269 PHE A O 1
ATOM 2184 N N . GLY A 1 270 ? -3.104 12.478 -6.505 1.00 75.56 270 GLY A N 1
ATOM 2185 C CA . GLY A 1 270 ? -3.758 13.783 -6.563 1.00 75.56 270 GLY A CA 1
ATOM 2186 C C . GLY A 1 270 ? -4.985 13.843 -5.647 1.00 75.56 270 GLY A C 1
ATOM 2187 O O . GLY A 1 270 ? -5.891 13.013 -5.772 1.00 75.56 270 GLY A O 1
ATOM 2188 N N . THR A 1 271 ? -5.049 14.867 -4.796 1.00 65.81 271 THR A N 1
ATOM 2189 C CA . THR A 1 271 ? -6.147 15.125 -3.842 1.00 65.81 271 THR A CA 1
ATOM 2190 C 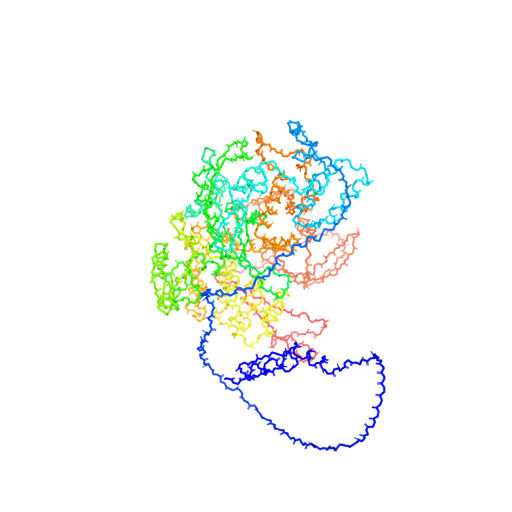C . THR A 1 271 ? -7.358 15.842 -4.440 1.00 65.81 271 THR A C 1
ATOM 2192 O O . THR A 1 271 ? -8.326 16.098 -3.730 1.00 65.81 271 THR A O 1
ATOM 2195 N N . ALA A 1 272 ? -7.340 16.195 -5.729 1.00 58.88 272 ALA A N 1
ATOM 2196 C CA . ALA A 1 272 ? -8.405 16.966 -6.367 1.00 58.88 272 ALA A CA 1
ATOM 2197 C C . ALA A 1 272 ? -9.326 16.110 -7.253 1.00 58.88 272 ALA A C 1
ATOM 2199 O O . ALA A 1 272 ? -8.868 15.275 -8.030 1.00 58.88 272 ALA A O 1
ATOM 2200 N N . THR A 1 273 ? -10.631 16.408 -7.217 1.00 52.97 273 THR A N 1
ATOM 2201 C CA . THR A 1 273 ? -11.611 15.971 -8.231 1.00 52.97 273 THR A CA 1
ATOM 2202 C C . THR A 1 273 ? -11.557 16.821 -9.508 1.00 52.97 273 THR A C 1
ATOM 2204 O O . THR A 1 273 ? -12.151 16.453 -10.519 1.00 52.97 273 THR A O 1
ATOM 2207 N N . SER A 1 274 ? -10.858 17.963 -9.479 1.00 48.03 274 SER A N 1
ATOM 2208 C CA . SER A 1 274 ? -10.724 18.913 -10.592 1.00 48.03 274 SER A CA 1
ATOM 2209 C C . SER A 1 274 ? -9.261 19.098 -11.020 1.00 48.03 274 SER A C 1
ATOM 2211 O O . SER A 1 274 ? -8.344 18.630 -10.356 1.00 48.03 274 SER A O 1
ATOM 2213 N N . LYS A 1 275 ? -9.037 19.786 -12.149 1.00 38.69 275 LYS A N 1
ATOM 2214 C CA . LYS A 1 275 ? -7.767 19.882 -12.904 1.00 38.69 275 LYS A CA 1
ATOM 2215 C C . LYS A 1 275 ? -6.529 20.427 -12.154 1.00 38.69 275 LYS A C 1
ATOM 2217 O O . LYS A 1 275 ? -5.487 20.566 -12.786 1.00 38.69 275 LYS A O 1
ATOM 2222 N N . ARG A 1 276 ? -6.605 20.770 -10.864 1.00 47.91 276 ARG A N 1
ATOM 2223 C CA . ARG A 1 276 ? -5.438 21.208 -10.076 1.00 47.91 276 ARG A CA 1
ATOM 2224 C C . ARG A 1 276 ? -4.906 20.035 -9.264 1.00 47.91 276 ARG A C 1
ATOM 2226 O O . ARG A 1 276 ? -5.501 19.660 -8.265 1.00 47.91 276 ARG A O 1
ATOM 2233 N N . TRP A 1 277 ? -3.808 19.448 -9.724 1.00 52.38 277 TRP A N 1
ATOM 2234 C CA . TRP A 1 277 ? -3.117 18.370 -9.025 1.00 52.38 277 TRP A CA 1
ATOM 2235 C C . TRP A 1 277 ? -2.467 18.938 -7.757 1.00 52.38 277 TRP A C 1
ATOM 2237 O O . TRP A 1 277 ? -1.483 19.663 -7.845 1.00 52.38 277 TRP A O 1
ATOM 2247 N N . ALA A 1 278 ? -3.064 18.672 -6.596 1.00 62.31 278 ALA A N 1
ATOM 2248 C CA . ALA A 1 278 ? -2.417 18.873 -5.305 1.00 62.31 278 ALA A CA 1
ATOM 2249 C C . ALA A 1 278 ? -1.931 17.493 -4.830 1.00 62.31 278 ALA A C 1
ATOM 2251 O O . ALA A 1 278 ? -2.784 16.634 -4.570 1.00 62.31 278 ALA A O 1
ATOM 2252 N N . PRO A 1 279 ? -0.612 17.234 -4.824 1.00 79.19 279 PRO A N 1
ATOM 2253 C CA . PRO A 1 279 ? -0.074 15.942 -4.423 1.00 79.19 279 PRO A CA 1
ATOM 2254 C C . PRO A 1 279 ? -0.324 15.705 -2.937 1.00 79.19 279 PRO A C 1
ATOM 2256 O O . PRO A 1 279 ? -0.137 16.606 -2.126 1.00 79.19 279 PRO A O 1
ATOM 2259 N N . ALA A 1 280 ? -0.746 14.496 -2.594 1.00 86.81 280 ALA A N 1
ATOM 2260 C CA . ALA A 1 280 ? -0.625 13.969 -1.247 1.00 86.81 280 ALA A CA 1
ATOM 2261 C C . ALA A 1 280 ? -0.033 12.573 -1.319 1.00 86.81 280 ALA A C 1
ATOM 2263 O O . ALA A 1 280 ? -0.276 11.832 -2.273 1.00 86.81 280 ALA A O 1
ATOM 2264 N N . VAL A 1 281 ? 0.688 12.223 -0.273 1.00 89.25 281 VAL A N 1
ATOM 2265 C CA . VAL A 1 281 ? 1.207 10.889 -0.044 1.00 89.25 281 VAL A CA 1
ATOM 2266 C C . VAL A 1 281 ? 0.276 10.186 0.929 1.00 89.25 281 VAL A C 1
ATOM 2268 O O . VAL A 1 281 ? -0.056 10.740 1.979 1.00 89.25 281 VAL A O 1
ATOM 2271 N N . GLY A 1 282 ? -0.152 8.971 0.599 1.00 91.12 282 GLY A N 1
ATOM 2272 C CA . GLY A 1 282 ? -0.851 8.101 1.543 1.00 91.12 282 GLY A CA 1
ATOM 2273 C C . GLY A 1 282 ? -0.047 6.848 1.836 1.00 91.12 282 GLY A C 1
ATOM 2274 O O . GLY A 1 282 ? 0.610 6.307 0.949 1.00 91.12 282 GLY A O 1
ATOM 2275 N N . VAL A 1 283 ? -0.147 6.372 3.076 1.00 94.12 283 VAL A N 1
ATOM 2276 C CA . VAL A 1 283 ? 0.432 5.096 3.499 1.00 94.12 283 VAL A CA 1
ATOM 2277 C C . VAL A 1 283 ? -0.664 4.135 3.939 1.00 94.12 283 VAL A C 1
ATOM 2279 O O . VAL A 1 283 ? -1.631 4.497 4.617 1.00 94.12 283 VAL A O 1
ATOM 2282 N N . GLN A 1 284 ? -0.529 2.892 3.508 1.00 94.50 284 GLN A N 1
ATOM 2283 C CA . GLN A 1 284 ? -1.449 1.798 3.768 1.00 94.50 284 GLN A CA 1
ATOM 2284 C C . GLN A 1 284 ? -0.662 0.590 4.241 1.00 94.50 284 GLN A C 1
ATOM 2286 O O . GLN A 1 284 ? 0.525 0.452 3.948 1.00 94.50 284 GLN A O 1
ATOM 2291 N N . MET A 1 285 ? -1.336 -0.326 4.924 1.00 94.12 285 MET A N 1
ATOM 2292 C CA . MET A 1 285 ? -0.726 -1.593 5.286 1.00 94.12 285 MET A CA 1
ATOM 2293 C C . MET A 1 285 ? -1.671 -2.772 5.144 1.00 94.12 285 MET A C 1
ATOM 2295 O O . MET A 1 285 ? -2.899 -2.647 5.095 1.00 94.12 285 MET A O 1
ATOM 2299 N N . GLN A 1 286 ? -1.065 -3.948 5.096 1.00 92.00 286 GLN A N 1
ATOM 2300 C CA . GLN A 1 286 ? -1.761 -5.209 4.954 1.00 92.00 286 GLN A CA 1
ATOM 2301 C C . GLN A 1 286 ? -0.941 -6.340 5.576 1.00 92.00 286 GLN A C 1
ATOM 2303 O O . GLN A 1 286 ? 0.242 -6.453 5.263 1.00 92.00 286 GLN A O 1
ATOM 2308 N N . PRO A 1 287 ? -1.540 -7.219 6.396 1.00 90.44 287 PRO A N 1
ATOM 2309 C CA . PRO A 1 287 ? -0.863 -8.421 6.867 1.00 90.44 287 PRO A CA 1
ATOM 2310 C C . PRO A 1 287 ? -0.361 -9.274 5.703 1.00 90.44 287 PRO A C 1
ATOM 2312 O O . PRO A 1 287 ? -1.131 -9.644 4.807 1.00 90.44 287 PRO A O 1
ATOM 2315 N N . SER A 1 288 ? 0.924 -9.617 5.716 1.00 85.50 288 SER A N 1
ATOM 2316 C CA . SER A 1 288 ? 1.549 -10.337 4.603 1.00 85.50 288 SER A CA 1
ATOM 2317 C C . SER A 1 288 ? 0.968 -11.747 4.436 1.00 85.50 288 SER A C 1
ATOM 2319 O O . SER A 1 288 ? 0.775 -12.198 3.306 1.00 85.50 288 SER A O 1
ATOM 2321 N N . GLY A 1 289 ? 0.565 -12.378 5.548 1.00 77.50 289 GLY A N 1
ATOM 2322 C CA . GLY A 1 289 ? -0.035 -13.717 5.600 1.00 77.50 289 GLY A CA 1
ATOM 2323 C C . GLY A 1 289 ? -1.506 -13.822 5.167 1.00 77.50 289 GLY A C 1
ATOM 2324 O O . GLY A 1 289 ? -2.089 -14.901 5.268 1.00 77.50 289 GLY A O 1
ATOM 2325 N N . PHE A 1 290 ? -2.149 -12.746 4.703 1.00 81.25 290 PHE A N 1
ATOM 2326 C CA . PHE A 1 290 ? -3.491 -12.861 4.120 1.00 81.25 290 PHE A CA 1
ATOM 2327 C C . PHE A 1 290 ? -3.460 -13.545 2.749 1.00 81.25 290 PHE A C 1
ATOM 2329 O O . PHE A 1 290 ? -2.602 -13.268 1.909 1.00 81.25 290 PHE A O 1
ATOM 2336 N N . SER A 1 291 ? -4.455 -14.395 2.484 1.00 74.81 291 SER A N 1
ATOM 2337 C CA . SER A 1 291 ? -4.693 -14.917 1.135 1.00 74.81 291 SER A CA 1
ATOM 2338 C C . SER A 1 291 ? -5.084 -13.787 0.178 1.00 74.81 291 SER A C 1
ATOM 2340 O O . SER A 1 291 ? -5.591 -12.751 0.606 1.00 74.81 291 SER A O 1
ATOM 2342 N N . THR A 1 292 ? -4.893 -13.973 -1.130 1.00 71.31 292 THR A N 1
ATOM 2343 C CA . THR A 1 292 ? -5.201 -12.942 -2.141 1.00 71.31 292 THR A CA 1
ATOM 2344 C C . THR A 1 292 ? -6.642 -12.419 -2.045 1.00 71.31 292 THR A C 1
ATOM 2346 O O . THR A 1 292 ? -6.874 -11.216 -2.183 1.00 71.31 292 THR A O 1
ATOM 2349 N N . ASP A 1 293 ? -7.601 -13.292 -1.727 1.00 73.06 293 ASP A N 1
ATOM 2350 C CA . ASP A 1 293 ? -9.006 -12.914 -1.549 1.00 73.06 293 ASP A CA 1
ATOM 2351 C C . ASP A 1 293 ? -9.205 -11.999 -0.337 1.00 73.06 293 ASP A C 1
ATOM 2353 O O . ASP A 1 293 ? -9.904 -10.987 -0.435 1.00 73.06 293 ASP A O 1
ATOM 2357 N N . TYR A 1 294 ? -8.558 -12.310 0.790 1.00 78.25 294 TYR A N 1
ATOM 2358 C CA . TYR A 1 294 ? -8.574 -11.455 1.979 1.00 78.25 294 TYR A CA 1
ATOM 2359 C C . TYR A 1 294 ? -7.822 -10.153 1.733 1.00 78.25 294 TYR A C 1
ATOM 2361 O O . TYR A 1 294 ? -8.306 -9.091 2.121 1.00 78.25 294 TYR A O 1
ATOM 2369 N N . LYS A 1 295 ? -6.699 -10.204 1.011 1.00 78.81 295 LYS A N 1
ATOM 2370 C CA . LYS A 1 295 ? -5.923 -9.014 0.669 1.00 78.81 295 LYS A CA 1
ATOM 2371 C C . LYS A 1 295 ? -6.754 -7.997 -0.114 1.00 78.81 295 LYS A C 1
ATOM 2373 O O . LYS A 1 295 ? -6.680 -6.807 0.154 1.00 78.81 295 LYS A O 1
ATOM 2378 N N . SER A 1 296 ? -7.613 -8.451 -1.026 1.00 73.88 296 SER A N 1
ATOM 2379 C CA . SER A 1 296 ? -8.504 -7.554 -1.780 1.00 73.88 296 SER A CA 1
ATOM 2380 C C . SER A 1 296 ? -9.566 -6.836 -0.932 1.00 73.88 296 SER A C 1
ATOM 2382 O O . SER A 1 296 ? -10.132 -5.839 -1.380 1.00 73.88 296 SER A O 1
ATOM 2384 N N . LYS A 1 297 ? -9.849 -7.355 0.267 1.00 76.69 297 LYS A N 1
ATOM 2385 C CA . LYS A 1 297 ? -10.907 -6.888 1.173 1.00 76.69 297 LYS A CA 1
ATOM 2386 C C . LYS A 1 297 ? -10.355 -6.091 2.353 1.00 76.69 297 LYS A C 1
ATOM 2388 O O . LYS A 1 297 ? -11.015 -5.169 2.815 1.00 76.69 297 LYS A O 1
ATOM 2393 N N . TYR A 1 298 ? -9.155 -6.438 2.811 1.00 82.00 298 TYR A N 1
ATOM 2394 C CA . TYR A 1 298 ? -8.552 -5.932 4.040 1.00 82.00 298 TYR A CA 1
ATOM 2395 C C . TYR A 1 298 ? -7.196 -5.283 3.752 1.00 82.00 298 TYR A C 1
ATOM 2397 O O . TYR A 1 298 ? -6.129 -5.857 3.988 1.00 82.00 298 TYR A O 1
ATOM 2405 N N . THR A 1 299 ? -7.267 -4.064 3.223 1.00 88.88 299 THR A N 1
ATOM 2406 C CA . THR A 1 299 ? -6.153 -3.114 3.151 1.00 88.88 299 THR A CA 1
ATOM 2407 C C . THR A 1 299 ? -6.488 -1.956 4.075 1.00 88.88 299 THR A C 1
ATOM 2409 O O . THR A 1 299 ? -7.533 -1.321 3.921 1.00 88.88 299 THR A O 1
ATOM 2412 N N . PHE A 1 300 ? -5.615 -1.693 5.041 1.00 90.81 300 PHE A N 1
ATOM 2413 C CA . PHE A 1 300 ? -5.853 -0.705 6.083 1.00 90.81 300 PHE A CA 1
ATOM 2414 C C . PHE A 1 300 ? -5.150 0.598 5.710 1.00 90.81 300 PHE A C 1
ATOM 2416 O O . PHE A 1 300 ? -3.917 0.631 5.687 1.00 90.81 300 PHE A O 1
ATOM 2423 N N . PRO A 1 301 ? -5.886 1.671 5.384 1.00 91.38 301 PRO A N 1
ATOM 2424 C CA . PRO A 1 301 ? -5.268 2.978 5.252 1.00 91.38 301 PRO A CA 1
ATOM 2425 C C . PRO A 1 301 ? -4.813 3.462 6.632 1.00 91.38 301 PRO A C 1
ATOM 2427 O O . PRO A 1 301 ? -5.551 3.329 7.604 1.00 91.38 301 PRO A O 1
ATOM 2430 N N . LEU A 1 302 ? -3.596 3.988 6.718 1.00 93.38 302 LEU A N 1
ATOM 2431 C CA . LEU A 1 302 ? -3.018 4.429 7.986 1.00 93.38 302 LEU A CA 1
ATOM 2432 C C . LEU A 1 302 ? -3.025 5.947 8.099 1.00 93.38 302 LEU A C 1
ATOM 2434 O O . LEU A 1 302 ? -3.458 6.487 9.110 1.00 93.38 302 LEU A O 1
ATOM 2438 N N . GLY A 1 303 ? -2.541 6.639 7.071 1.00 91.44 303 GLY A N 1
ATOM 2439 C CA . GLY A 1 303 ? -2.346 8.080 7.133 1.00 91.44 303 GLY A CA 1
ATOM 2440 C C . GLY A 1 303 ? -2.151 8.708 5.764 1.00 91.44 303 GLY A C 1
ATOM 2441 O O . GLY A 1 303 ? -1.921 8.023 4.765 1.00 91.44 303 GLY A O 1
ATOM 2442 N N . ILE A 1 304 ? -2.271 10.031 5.740 1.00 91.50 304 ILE A N 1
ATOM 2443 C CA . ILE A 1 304 ? -2.074 10.873 4.563 1.00 91.50 304 ILE A CA 1
ATOM 2444 C C . ILE A 1 304 ? -1.350 12.156 4.970 1.00 91.50 304 ILE A C 1
ATOM 2446 O O . ILE A 1 304 ? -1.581 12.675 6.067 1.00 91.50 304 ILE A O 1
ATOM 2450 N N . SER A 1 305 ? -0.515 12.686 4.081 1.00 89.44 305 SER A N 1
ATOM 2451 C CA . SER A 1 305 ? 0.110 13.998 4.240 1.00 89.44 305 SER A CA 1
ATOM 2452 C C . SER A 1 305 ? 0.321 14.695 2.895 1.00 89.44 305 SER A C 1
ATOM 2454 O O . SER A 1 305 ? 0.517 14.045 1.870 1.00 89.44 305 SER A O 1
ATOM 2456 N N . THR A 1 306 ? 0.272 16.025 2.899 1.00 87.44 306 THR A N 1
ATOM 2457 C CA . THR A 1 306 ? 0.684 16.889 1.777 1.00 87.44 306 THR A CA 1
ATOM 2458 C C . THR A 1 306 ? 2.069 17.493 1.982 1.00 87.44 306 THR A C 1
ATOM 2460 O O . THR A 1 306 ? 2.607 18.097 1.057 1.00 87.44 306 THR A O 1
ATOM 2463 N N . ASP A 1 307 ? 2.633 17.326 3.180 1.00 87.19 307 ASP A N 1
ATOM 2464 C CA . ASP A 1 307 ? 3.744 18.146 3.669 1.00 87.19 307 ASP A CA 1
ATOM 2465 C C . ASP A 1 307 ? 5.029 17.328 3.873 1.00 87.19 307 ASP A C 1
ATOM 2467 O O . ASP A 1 307 ? 6.100 17.892 4.073 1.00 87.19 307 ASP A O 1
ATOM 2471 N N . VAL A 1 308 ? 4.942 15.992 3.811 1.00 89.69 308 VAL A N 1
ATOM 2472 C CA . VAL A 1 308 ? 6.091 15.083 3.966 1.00 89.69 308 VAL A CA 1
ATOM 2473 C C . VAL A 1 308 ? 6.198 14.110 2.792 1.00 89.69 308 VAL A C 1
ATOM 2475 O O . VAL A 1 308 ? 5.212 13.862 2.095 1.00 89.69 308 VAL A O 1
ATOM 2478 N N . SER A 1 309 ? 7.394 13.554 2.576 1.00 90.12 309 SER A N 1
ATOM 2479 C CA . SER A 1 309 ? 7.641 12.564 1.521 1.00 90.12 309 SER A CA 1
ATOM 2480 C C . SER A 1 309 ? 7.153 11.158 1.891 1.00 90.12 309 SER A C 1
ATOM 2482 O O . SER A 1 309 ? 6.849 10.868 3.054 1.00 90.12 309 SER A O 1
ATOM 2484 N N . GLU A 1 310 ? 7.132 10.258 0.903 1.00 91.62 310 GLU A N 1
ATOM 2485 C CA . GLU A 1 310 ? 6.875 8.827 1.088 1.00 91.62 310 GLU A CA 1
ATOM 2486 C C . GLU A 1 310 ? 7.806 8.210 2.131 1.00 91.62 310 GLU A C 1
ATOM 2488 O O . GLU A 1 310 ? 7.339 7.503 3.025 1.00 91.62 310 GLU A O 1
ATOM 2493 N N . ALA A 1 311 ? 9.105 8.505 2.052 1.00 93.31 311 ALA A N 1
ATOM 2494 C CA . ALA A 1 311 ? 10.084 7.959 2.983 1.00 93.31 311 ALA A CA 1
ATOM 2495 C C . ALA A 1 311 ? 9.844 8.377 4.439 1.00 93.31 311 ALA A C 1
ATOM 2497 O O . ALA A 1 311 ? 9.980 7.547 5.337 1.00 93.31 311 ALA A O 1
ATOM 2498 N N . VAL A 1 312 ? 9.439 9.629 4.675 1.00 92.81 312 VAL A N 1
ATOM 2499 C CA . VAL A 1 312 ? 9.129 10.121 6.024 1.00 92.81 312 VAL A CA 1
ATOM 2500 C C . VAL A 1 312 ? 7.887 9.426 6.578 1.00 92.81 312 VAL A C 1
ATOM 2502 O O . VAL A 1 312 ? 7.925 8.884 7.680 1.00 92.81 312 VAL A O 1
ATOM 2505 N N . LEU A 1 313 ? 6.811 9.362 5.788 1.00 93.19 313 LEU A N 1
ATOM 2506 C CA . LEU A 1 313 ? 5.555 8.757 6.229 1.00 93.19 313 LEU A CA 1
ATOM 2507 C C . LEU A 1 313 ? 5.691 7.244 6.484 1.00 93.19 313 LEU A C 1
ATOM 2509 O O . LEU A 1 313 ? 5.095 6.715 7.421 1.00 93.19 313 LEU A O 1
ATOM 2513 N N . VAL A 1 314 ? 6.486 6.537 5.673 1.00 95.69 314 VAL A N 1
ATOM 2514 C CA . VAL A 1 314 ? 6.823 5.123 5.915 1.00 95.69 314 VAL A CA 1
ATOM 2515 C C . VAL A 1 314 ? 7.770 4.971 7.107 1.00 95.69 314 VAL A C 1
ATOM 2517 O O . VAL A 1 314 ? 7.628 4.018 7.870 1.00 95.69 314 VAL A O 1
ATOM 2520 N N . GLY A 1 315 ? 8.695 5.912 7.302 1.00 95.19 315 GLY A N 1
ATOM 2521 C CA . GLY A 1 315 ? 9.567 5.986 8.474 1.00 95.19 315 GLY A CA 1
ATOM 2522 C C . GLY A 1 315 ? 8.786 5.998 9.786 1.00 95.19 315 GLY A C 1
ATOM 2523 O O . GLY A 1 315 ? 9.051 5.168 10.652 1.00 95.19 315 GLY A O 1
ATOM 2524 N N . ASP A 1 316 ? 7.759 6.844 9.883 1.00 94.88 316 ASP A N 1
ATOM 2525 C CA . ASP A 1 316 ? 6.866 6.923 11.047 1.00 94.88 316 ASP A CA 1
ATOM 2526 C C . ASP A 1 316 ? 6.185 5.568 11.354 1.00 94.88 316 ASP A C 1
ATOM 2528 O O . ASP A 1 316 ? 6.133 5.128 12.507 1.00 94.88 316 ASP A O 1
ATOM 2532 N N . VAL A 1 317 ? 5.722 4.853 10.317 1.00 95.94 317 VAL A N 1
ATOM 2533 C CA . VAL A 1 317 ? 5.146 3.499 10.455 1.00 95.94 317 VAL A CA 1
ATOM 2534 C C . VAL A 1 317 ? 6.195 2.511 10.971 1.00 95.94 317 VAL A C 1
ATOM 2536 O O . VAL A 1 317 ? 5.923 1.725 11.881 1.00 95.94 317 VAL A O 1
ATOM 2539 N N . CYS A 1 318 ? 7.402 2.543 10.407 1.00 95.69 318 CYS A N 1
ATOM 2540 C CA . CYS A 1 318 ? 8.509 1.675 10.799 1.00 95.69 318 CYS A CA 1
ATOM 2541 C C . CYS A 1 318 ? 8.955 1.910 12.248 1.00 95.69 318 CYS A C 1
ATOM 2543 O O . CYS A 1 318 ? 9.193 0.937 12.964 1.00 95.69 318 CYS A O 1
ATOM 2545 N N . MET A 1 319 ? 9.026 3.169 12.689 1.00 93.44 319 MET A N 1
ATOM 2546 C CA . MET A 1 319 ? 9.345 3.529 14.074 1.00 93.44 319 MET A CA 1
ATOM 2547 C C . MET A 1 319 ? 8.350 2.901 15.045 1.00 93.44 319 MET A C 1
ATOM 2549 O O . MET A 1 319 ? 8.748 2.225 15.991 1.00 93.44 319 MET A O 1
ATOM 2553 N N . GLU A 1 320 ? 7.052 3.032 14.770 1.00 93.56 320 GLU A N 1
ATOM 2554 C CA . GLU A 1 320 ? 6.042 2.408 15.619 1.00 93.56 320 GLU A CA 1
ATOM 2555 C C . GLU A 1 320 ? 6.124 0.874 15.600 1.00 93.56 320 GLU A C 1
ATOM 2557 O O . GLU A 1 320 ? 5.999 0.244 16.650 1.00 93.56 320 GLU A O 1
ATOM 2562 N N . LEU A 1 321 ? 6.350 0.248 14.442 1.00 93.38 321 LEU A N 1
ATOM 2563 C CA . LEU A 1 321 ? 6.517 -1.208 14.377 1.00 93.38 321 LEU A CA 1
ATOM 2564 C C . LEU A 1 321 ? 7.732 -1.683 15.191 1.00 93.38 321 LEU A C 1
ATOM 2566 O O . LEU A 1 321 ? 7.649 -2.721 15.853 1.00 93.38 321 LEU A O 1
ATOM 2570 N N . GLN A 1 322 ? 8.823 -0.915 15.200 1.00 90.62 322 GLN A N 1
ATOM 2571 C CA . GLN A 1 322 ? 10.000 -1.207 16.016 1.00 90.62 322 GLN A CA 1
ATOM 2572 C C . GLN A 1 322 ? 9.702 -1.060 17.520 1.00 90.62 322 GLN A C 1
ATOM 2574 O O . GLN A 1 322 ? 10.076 -1.939 18.302 1.00 90.62 322 GLN A O 1
ATOM 2579 N N . ASP A 1 323 ? 8.948 -0.033 17.926 1.00 90.00 323 ASP A N 1
ATOM 2580 C CA . ASP A 1 323 ? 8.488 0.127 19.316 1.00 90.00 323 ASP A CA 1
ATOM 2581 C C . ASP A 1 323 ? 7.623 -1.065 19.767 1.00 90.00 323 ASP A C 1
ATOM 2583 O O . ASP A 1 323 ? 7.767 -1.592 20.877 1.00 90.00 323 ASP A O 1
ATOM 2587 N N . ILE A 1 324 ? 6.726 -1.529 18.892 1.00 89.12 324 ILE A N 1
ATOM 2588 C CA . ILE A 1 324 ? 5.832 -2.669 19.151 1.00 89.12 324 ILE A CA 1
ATOM 2589 C C . ILE A 1 324 ? 6.626 -3.967 19.305 1.00 89.12 324 ILE A C 1
ATOM 2591 O O . ILE A 1 324 ? 6.325 -4.779 20.185 1.00 89.12 324 ILE A O 1
ATOM 2595 N N . LYS A 1 325 ? 7.653 -4.164 18.472 1.00 85.19 325 LYS A N 1
ATOM 2596 C CA . LYS A 1 325 ? 8.556 -5.319 18.547 1.00 85.19 325 LYS A CA 1
ATOM 2597 C C . LYS A 1 325 ? 9.228 -5.419 19.923 1.00 85.19 325 LYS A C 1
ATOM 2599 O O . LYS A 1 325 ? 9.390 -6.531 20.421 1.00 85.19 325 LYS A O 1
ATOM 2604 N N . GLY A 1 326 ? 9.570 -4.285 20.544 1.00 82.75 326 GLY A N 1
ATOM 2605 C CA . GLY A 1 326 ? 10.179 -4.230 21.879 1.00 82.75 326 GLY A CA 1
ATOM 2606 C C . GLY A 1 326 ? 9.193 -4.349 23.047 1.00 82.75 326 GLY A C 1
ATOM 2607 O O . GLY A 1 326 ? 9.523 -4.956 24.064 1.00 82.75 326 GLY A O 1
ATOM 2608 N N . THR A 1 327 ? 7.987 -3.792 22.915 1.00 84.44 327 THR A N 1
ATOM 2609 C CA . THR A 1 327 ? 7.019 -3.693 24.027 1.00 84.44 327 THR A CA 1
ATOM 2610 C C . THR A 1 327 ? 6.083 -4.892 24.150 1.00 84.44 327 THR A C 1
ATOM 2612 O O . THR A 1 327 ? 5.722 -5.240 25.272 1.00 84.44 327 THR A O 1
ATOM 2615 N N . LYS A 1 328 ? 5.755 -5.557 23.030 1.00 85.12 328 LYS A N 1
ATOM 2616 C CA . LYS A 1 328 ? 4.652 -6.527 22.886 1.00 85.12 328 LYS A CA 1
ATOM 2617 C C . LYS A 1 328 ? 3.296 -5.926 23.268 1.00 85.12 328 LYS A C 1
ATOM 2619 O O . LYS A 1 328 ? 3.115 -5.351 24.335 1.00 85.12 328 LYS A O 1
ATOM 2624 N N . ILE A 1 329 ? 2.293 -6.109 22.419 1.00 90.88 329 ILE A N 1
ATOM 2625 C CA . ILE A 1 329 ? 0.948 -5.602 22.702 1.00 90.88 329 ILE A CA 1
ATOM 2626 C C . ILE A 1 329 ? 0.054 -6.752 23.171 1.00 90.88 329 ILE A C 1
ATOM 2628 O O . ILE A 1 329 ? -0.074 -7.753 22.477 1.00 90.88 329 ILE A O 1
ATOM 2632 N N . GLU A 1 330 ? -0.605 -6.620 24.319 1.00 92.50 330 GLU A N 1
ATOM 2633 C CA . GLU A 1 330 ? -1.620 -7.592 24.745 1.00 92.50 330 GLU A CA 1
ATOM 2634 C C . GLU A 1 330 ? -2.860 -7.515 23.835 1.00 92.50 330 GLU A C 1
ATOM 2636 O O . GLU A 1 330 ? -3.337 -6.431 23.504 1.00 92.50 330 GLU A O 1
ATOM 2641 N N . THR A 1 331 ? -3.402 -8.656 23.427 1.00 93.25 331 THR A N 1
ATOM 2642 C CA . THR A 1 331 ? -4.639 -8.775 22.649 1.00 93.25 331 THR A CA 1
ATOM 2643 C C . THR A 1 331 ? -5.404 -10.043 23.038 1.00 93.25 331 THR A C 1
ATOM 2645 O O . THR A 1 331 ? -4.949 -10.835 23.862 1.00 93.25 331 THR A O 1
ATOM 2648 N N . TYR A 1 332 ? -6.562 -10.266 22.426 1.00 92.81 332 TYR A N 1
ATOM 2649 C CA . TYR A 1 332 ? -7.316 -11.509 22.531 1.00 92.81 332 TYR A CA 1
ATOM 2650 C C . TYR A 1 332 ? -7.217 -12.293 21.232 1.00 92.81 332 TYR A C 1
ATOM 2652 O O . TYR A 1 332 ? -7.560 -11.765 20.183 1.00 92.81 332 TYR A O 1
ATOM 2660 N N . ASP A 1 333 ? -6.762 -13.540 21.275 1.00 92.06 333 ASP A N 1
ATOM 2661 C CA . ASP A 1 333 ? -6.834 -14.441 20.126 1.00 92.06 333 ASP A CA 1
ATOM 2662 C C . ASP A 1 333 ? -8.266 -14.974 20.023 1.00 92.06 333 ASP A C 1
ATOM 2664 O O . ASP A 1 333 ? -8.647 -15.908 20.732 1.00 92.06 333 ASP A O 1
ATOM 2668 N N . ALA A 1 334 ? -9.064 -14.383 19.129 1.00 90.62 334 ALA A N 1
ATOM 2669 C CA . ALA A 1 334 ? -10.467 -14.756 18.951 1.00 90.62 334 ALA A CA 1
ATOM 2670 C C . ALA A 1 334 ? -10.652 -16.200 18.452 1.00 90.62 334 ALA A C 1
ATOM 2672 O O . ALA A 1 334 ? -11.716 -16.786 18.642 1.00 90.62 334 ALA A O 1
ATOM 2673 N N . LYS A 1 335 ? -9.630 -16.799 17.824 1.00 86.75 335 LYS A N 1
ATOM 2674 C CA . LYS A 1 335 ? -9.685 -18.184 17.334 1.00 86.75 335 LYS A CA 1
ATOM 2675 C C . LYS A 1 335 ? -9.412 -19.180 18.457 1.00 86.75 335 LYS A C 1
ATOM 2677 O O . LYS A 1 335 ? -10.020 -20.248 18.484 1.00 86.75 335 LYS A O 1
ATOM 2682 N N . LYS A 1 336 ? -8.480 -18.853 19.354 1.00 86.38 336 LYS A N 1
ATOM 2683 C CA . LYS A 1 336 ? -8.098 -19.712 20.487 1.00 86.38 336 LYS A CA 1
ATOM 2684 C C . LYS A 1 336 ? -8.845 -19.392 21.778 1.00 86.38 336 LYS A C 1
ATOM 2686 O O . LYS A 1 336 ? -8.767 -20.183 22.711 1.00 86.38 336 LYS A O 1
ATOM 2691 N N . ASN A 1 337 ? -9.569 -18.275 21.820 1.00 89.62 337 ASN A N 1
ATOM 2692 C CA . ASN A 1 337 ? -10.324 -17.811 22.979 1.00 89.62 337 ASN A CA 1
ATOM 2693 C C . ASN A 1 337 ? -9.419 -17.591 24.213 1.00 89.62 337 ASN A C 1
ATOM 2695 O O . ASN A 1 337 ? -9.777 -17.952 25.335 1.00 89.62 337 ASN A O 1
ATOM 2699 N N . VAL A 1 338 ? -8.221 -17.030 23.996 1.00 90.75 338 VAL A N 1
ATOM 2700 C CA . VAL A 1 338 ? -7.203 -16.768 25.033 1.00 90.75 338 VAL A CA 1
ATOM 2701 C C . VAL A 1 338 ? -6.572 -15.391 24.855 1.00 90.75 338 VAL A C 1
ATOM 2703 O O . VAL A 1 338 ? -6.515 -14.861 23.748 1.00 90.75 338 VAL A O 1
ATOM 2706 N N . VAL A 1 339 ? -6.048 -14.826 25.941 1.00 92.00 339 VAL A N 1
ATOM 2707 C CA . VAL A 1 339 ? -5.199 -13.631 25.867 1.00 92.00 339 VAL A CA 1
ATOM 2708 C C . VAL A 1 339 ? -3.867 -14.004 25.214 1.00 92.00 339 VAL A C 1
ATOM 2710 O O . VAL A 1 339 ? -3.281 -15.045 25.514 1.00 92.00 339 VAL A O 1
ATOM 2713 N N . ALA A 1 340 ? -3.406 -13.153 24.308 1.00 91.69 340 ALA A N 1
ATOM 2714 C CA . ALA A 1 340 ? -2.172 -13.308 23.560 1.00 91.69 340 ALA A CA 1
ATOM 2715 C C . ALA A 1 340 ? -1.387 -11.991 23.547 1.00 91.69 340 ALA A C 1
ATOM 2717 O O . ALA A 1 340 ? -1.902 -10.931 23.886 1.00 91.69 340 ALA A O 1
ATOM 2718 N N . HIS A 1 341 ? -0.136 -12.054 23.121 1.00 92.38 341 HIS A N 1
ATOM 2719 C CA . HIS A 1 341 ? 0.732 -10.911 22.905 1.00 92.38 341 HIS A CA 1
ATOM 2720 C C . HIS A 1 341 ? 1.104 -10.856 21.433 1.00 92.38 341 HIS A C 1
ATOM 2722 O O . HIS A 1 341 ? 1.520 -11.862 20.867 1.00 92.38 341 HIS A O 1
ATOM 2728 N N . ILE A 1 342 ? 0.979 -9.695 20.804 1.00 91.69 342 ILE A N 1
ATOM 2729 C CA . ILE A 1 342 ? 1.374 -9.498 19.414 1.00 91.69 342 ILE A CA 1
ATOM 2730 C C . ILE A 1 342 ? 2.694 -8.742 19.330 1.00 91.69 342 ILE A C 1
ATOM 2732 O O . ILE A 1 342 ? 2.927 -7.766 20.046 1.00 91.69 342 ILE A O 1
ATOM 2736 N N . THR A 1 343 ? 3.540 -9.183 18.410 1.00 91.44 343 THR A N 1
ATOM 2737 C CA . THR A 1 343 ? 4.638 -8.394 17.856 1.00 91.44 343 THR A CA 1
ATOM 2738 C C . THR A 1 343 ? 4.360 -8.153 16.383 1.00 91.44 343 THR A C 1
ATOM 2740 O O . THR A 1 343 ? 3.655 -8.925 15.733 1.00 91.44 343 THR A O 1
ATOM 2743 N N . CYS A 1 344 ? 4.868 -7.046 15.856 1.00 91.19 344 CYS A N 1
ATOM 2744 C CA . CYS A 1 344 ? 4.668 -6.665 14.466 1.00 91.19 344 CYS A CA 1
ATOM 2745 C C . CYS A 1 344 ? 6.021 -6.319 13.847 1.00 91.19 344 CYS A C 1
ATOM 2747 O O . CYS A 1 344 ? 6.916 -5.847 14.546 1.00 91.19 344 CYS A O 1
ATOM 2749 N N . HIS A 1 345 ? 6.182 -6.561 12.550 1.00 89.81 345 HIS A N 1
ATOM 2750 C CA . HIS A 1 345 ? 7.381 -6.163 11.813 1.00 89.81 345 HIS A CA 1
ATOM 2751 C C . HIS A 1 345 ? 7.056 -5.881 10.345 1.00 89.81 345 HIS A C 1
ATOM 2753 O O . HIS A 1 345 ? 5.997 -6.263 9.841 1.00 89.81 345 HIS A O 1
ATOM 2759 N N . VAL A 1 346 ? 7.973 -5.202 9.657 1.00 92.94 346 VAL A N 1
ATOM 2760 C CA . VAL A 1 346 ? 7.861 -4.953 8.217 1.00 92.94 346 VAL A CA 1
ATOM 2761 C C . VAL A 1 346 ? 8.084 -6.263 7.464 1.00 92.94 346 VAL A C 1
ATOM 2763 O O . VAL A 1 346 ? 9.123 -6.898 7.621 1.00 92.94 346 VAL A O 1
ATOM 2766 N N . GLY A 1 347 ? 7.109 -6.656 6.647 1.00 90.50 347 GLY A N 1
ATOM 2767 C CA . GLY A 1 347 ? 7.241 -7.745 5.683 1.00 90.50 347 GLY A CA 1
ATOM 2768 C C . GLY A 1 347 ? 7.954 -7.265 4.420 1.00 90.50 347 GLY A C 1
ATOM 2769 O O . GLY A 1 347 ? 9.042 -7.730 4.104 1.00 90.50 347 GLY A O 1
ATOM 2770 N N . CYS A 1 348 ? 7.363 -6.294 3.720 1.00 93.81 348 CYS A N 1
ATOM 2771 C CA . CYS A 1 348 ? 7.980 -5.629 2.571 1.00 93.81 348 CYS A CA 1
ATOM 2772 C C . CYS A 1 348 ? 7.364 -4.244 2.320 1.00 93.81 348 CYS A C 1
ATOM 2774 O O . CYS A 1 348 ? 6.280 -3.932 2.822 1.00 93.81 348 CYS A O 1
ATOM 2776 N N . PHE A 1 349 ? 8.040 -3.435 1.509 1.00 95.38 349 PHE A N 1
ATOM 2777 C CA . PHE A 1 349 ? 7.573 -2.149 1.003 1.00 95.38 349 PHE A CA 1
ATOM 2778 C C . PHE A 1 349 ? 7.054 -2.311 -0.429 1.00 95.38 349 PHE A C 1
ATOM 2780 O O . PHE A 1 349 ? 7.818 -2.362 -1.394 1.00 95.38 349 PHE A O 1
ATOM 2787 N N . VAL A 1 350 ? 5.737 -2.390 -0.578 1.00 93.69 350 VAL A N 1
ATOM 2788 C CA . VAL A 1 350 ? 5.077 -2.466 -1.881 1.00 93.69 350 VAL A CA 1
ATOM 2789 C C . VAL A 1 350 ? 5.028 -1.060 -2.461 1.00 93.69 350 VAL A C 1
ATOM 2791 O O . VAL A 1 350 ? 4.312 -0.207 -1.950 1.00 93.69 350 VAL A O 1
ATOM 2794 N N . THR A 1 351 ? 5.807 -0.796 -3.505 1.00 91.31 351 THR A N 1
ATOM 2795 C CA . THR A 1 351 ? 5.912 0.545 -4.091 1.00 91.31 351 THR A CA 1
ATOM 2796 C C . THR A 1 351 ? 6.142 0.497 -5.589 1.00 91.31 351 THR A C 1
ATOM 2798 O O . THR A 1 351 ? 6.676 -0.482 -6.121 1.00 91.31 351 THR A O 1
ATOM 2801 N N . ASP A 1 352 ? 5.786 1.598 -6.249 1.00 89.12 352 ASP A N 1
ATOM 2802 C CA . ASP A 1 352 ? 6.171 1.833 -7.629 1.00 89.12 352 ASP A CA 1
ATOM 2803 C C . ASP A 1 352 ? 7.667 2.209 -7.741 1.00 89.12 352 ASP A C 1
ATOM 2805 O O . ASP A 1 352 ? 8.415 2.291 -6.761 1.00 89.12 352 ASP A O 1
ATOM 2809 N N . LEU A 1 353 ? 8.153 2.444 -8.963 1.00 85.94 353 LEU A N 1
ATOM 2810 C CA . LEU A 1 353 ? 9.566 2.787 -9.180 1.00 85.94 353 LEU A CA 1
ATOM 2811 C C . LEU A 1 353 ? 9.976 4.149 -8.589 1.00 85.94 353 LEU A C 1
ATOM 2813 O O . LEU A 1 353 ? 11.166 4.365 -8.336 1.00 85.94 353 LEU A O 1
ATOM 2817 N N . MET A 1 354 ? 9.038 5.082 -8.419 1.00 87.25 354 MET A N 1
ATOM 2818 C CA . MET A 1 354 ? 9.333 6.404 -7.866 1.00 87.25 354 MET A CA 1
ATOM 2819 C C . MET A 1 354 ? 9.379 6.356 -6.341 1.00 87.25 354 MET A C 1
ATOM 2821 O O . MET A 1 354 ? 10.390 6.762 -5.769 1.00 87.25 354 MET A O 1
ATOM 2825 N N . ALA A 1 355 ? 8.363 5.781 -5.705 1.00 90.31 355 ALA A N 1
ATOM 2826 C CA . ALA A 1 355 ? 8.304 5.582 -4.264 1.00 90.31 355 ALA A CA 1
ATOM 2827 C C . ALA A 1 355 ? 9.420 4.641 -3.779 1.00 90.31 355 ALA A C 1
ATOM 2829 O O . ALA A 1 355 ? 10.091 4.955 -2.800 1.00 90.31 355 ALA A O 1
ATOM 2830 N N . SER A 1 356 ? 9.737 3.565 -4.512 1.00 92.00 356 SER A N 1
ATOM 2831 C CA . SER A 1 356 ? 10.916 2.729 -4.207 1.00 92.00 356 SER A CA 1
ATOM 2832 C C . SER A 1 356 ? 12.222 3.521 -4.244 1.00 92.00 356 SER A C 1
ATOM 2834 O O . SER A 1 356 ? 13.104 3.315 -3.411 1.00 92.00 356 SER A O 1
ATOM 2836 N N . SER A 1 357 ? 12.355 4.452 -5.193 1.00 93.00 357 SER A N 1
ATOM 2837 C CA . SER A 1 357 ? 13.525 5.324 -5.251 1.00 93.00 357 SER A CA 1
ATOM 2838 C C . SER A 1 357 ? 13.573 6.265 -4.049 1.00 93.00 357 SER A C 1
ATOM 2840 O O . SER A 1 357 ? 14.649 6.438 -3.488 1.00 93.00 357 SER A O 1
ATOM 2842 N N . ASP A 1 358 ? 12.444 6.834 -3.618 1.00 93.38 358 ASP A N 1
ATOM 2843 C CA . ASP A 1 358 ? 12.405 7.706 -2.437 1.00 93.38 358 ASP A CA 1
ATOM 2844 C C . ASP A 1 358 ? 12.752 6.940 -1.150 1.00 93.38 358 ASP A C 1
ATOM 2846 O O . ASP A 1 358 ? 13.676 7.335 -0.438 1.00 93.38 358 ASP A O 1
ATOM 2850 N N . LEU A 1 359 ? 12.127 5.776 -0.923 1.00 94.88 359 LEU A N 1
ATOM 2851 C CA . LEU A 1 359 ? 12.401 4.906 0.230 1.00 94.88 359 LEU A CA 1
ATOM 2852 C C . LEU A 1 359 ? 13.871 4.484 0.317 1.00 94.88 359 LEU A C 1
ATOM 2854 O O . LEU A 1 359 ? 14.440 4.421 1.404 1.00 94.88 359 LEU A O 1
ATOM 2858 N N . CYS A 1 360 ? 14.507 4.215 -0.823 1.00 95.88 360 CYS A N 1
ATOM 2859 C CA . CYS A 1 360 ? 15.914 3.829 -0.890 1.00 95.88 360 CYS A CA 1
ATOM 2860 C C . CYS A 1 360 ? 16.893 5.018 -0.912 1.00 95.88 360 CYS A C 1
ATOM 2862 O O . CYS A 1 360 ? 18.079 4.793 -1.164 1.00 95.88 360 CYS A O 1
ATOM 2864 N N . SER A 1 361 ? 16.434 6.263 -0.716 1.00 95.75 361 SER A N 1
ATOM 2865 C CA . SER A 1 361 ? 17.247 7.479 -0.904 1.00 95.75 361 SER A CA 1
ATOM 2866 C C . SER A 1 361 ? 17.995 7.461 -2.238 1.00 95.75 361 SER A C 1
ATOM 2868 O O . SER A 1 361 ? 19.209 7.643 -2.310 1.00 95.75 361 SER A O 1
ATOM 2870 N N . HIS A 1 362 ? 17.273 7.203 -3.324 1.00 95.88 362 HIS A N 1
ATOM 2871 C CA . HIS A 1 362 ? 17.809 6.976 -4.658 1.00 95.88 362 HIS A CA 1
ATOM 2872 C C . HIS A 1 362 ? 17.235 7.980 -5.671 1.00 95.88 362 HIS A C 1
ATOM 2874 O O . HIS A 1 362 ? 16.071 8.366 -5.627 1.00 95.88 362 HIS A O 1
ATOM 2880 N N . LEU A 1 363 ? 18.042 8.406 -6.643 1.00 93.31 363 LEU A N 1
ATOM 2881 C CA . LEU A 1 363 ? 17.664 9.401 -7.667 1.00 93.31 363 LEU A CA 1
ATOM 2882 C C . LEU A 1 363 ? 16.831 8.824 -8.828 1.00 93.31 363 LEU A C 1
ATOM 2884 O O . LEU A 1 363 ? 16.596 9.490 -9.846 1.00 93.31 363 LEU A O 1
ATOM 2888 N N . GLY A 1 364 ? 16.443 7.557 -8.715 1.00 90.12 364 GLY A N 1
ATOM 2889 C CA . GLY A 1 364 ? 15.735 6.802 -9.743 1.00 90.12 364 GLY A CA 1
ATOM 2890 C C . GLY A 1 364 ? 16.450 6.814 -11.097 1.00 90.12 364 GLY A C 1
ATOM 2891 O O . GLY A 1 364 ? 17.666 6.645 -11.203 1.00 90.12 364 GLY A O 1
ATOM 2892 N N . SER A 1 365 ? 15.678 7.042 -12.161 1.00 84.69 365 SER A N 1
ATOM 2893 C CA . SER A 1 365 ? 16.163 6.987 -13.549 1.00 84.69 365 SER A CA 1
ATOM 2894 C C . SER A 1 365 ? 17.193 8.063 -13.914 1.00 84.69 365 SER A C 1
ATOM 2896 O O . SER A 1 365 ? 17.879 7.928 -14.931 1.00 84.69 365 SER A O 1
ATOM 2898 N N . SER A 1 366 ? 17.337 9.119 -13.110 1.00 87.69 366 SER A N 1
ATOM 2899 C CA . SER A 1 366 ? 18.302 10.190 -13.376 1.00 87.69 366 SER A CA 1
ATOM 2900 C C . SER A 1 366 ? 19.744 9.786 -13.028 1.00 87.69 366 SER A C 1
ATOM 2902 O O . SER A 1 366 ? 20.678 10.246 -13.688 1.00 87.69 366 SER A O 1
ATOM 2904 N N . ALA A 1 367 ? 19.937 8.838 -12.104 1.00 91.69 367 ALA A N 1
ATOM 2905 C CA . ALA A 1 367 ? 21.251 8.355 -11.682 1.00 91.69 367 ALA A CA 1
ATOM 2906 C C . ALA A 1 367 ? 22.040 7.654 -12.798 1.00 91.69 367 ALA A C 1
ATOM 2908 O O . ALA A 1 367 ? 21.464 7.035 -13.696 1.00 91.69 367 ALA A O 1
ATOM 2909 N N . ARG A 1 368 ? 23.378 7.690 -12.720 1.00 93.06 368 ARG A N 1
ATOM 2910 C CA . ARG A 1 368 ? 24.247 6.810 -13.518 1.00 93.06 368 ARG A CA 1
ATOM 2911 C C . ARG A 1 368 ? 24.106 5.366 -13.053 1.00 93.06 368 ARG A C 1
ATOM 2913 O O . ARG A 1 368 ? 24.003 4.482 -13.897 1.00 93.06 368 ARG A O 1
ATOM 2920 N N . MET A 1 369 ? 24.074 5.143 -11.741 1.00 94.50 369 MET A N 1
ATOM 2921 C CA . MET A 1 369 ? 23.687 3.866 -11.148 1.00 94.50 369 MET A CA 1
ATOM 2922 C C . MET A 1 369 ? 22.181 3.878 -10.898 1.00 94.50 369 MET A C 1
ATOM 2924 O O . MET A 1 369 ? 21.745 4.435 -9.903 1.00 94.50 369 MET A O 1
ATOM 2928 N N . TYR A 1 370 ? 21.380 3.363 -11.831 1.00 92.69 370 TYR A N 1
ATOM 2929 C CA . TYR A 1 370 ? 19.935 3.644 -11.876 1.00 92.69 370 TYR A CA 1
ATOM 2930 C C . TYR A 1 370 ? 19.065 2.715 -11.021 1.00 92.69 370 TYR A C 1
ATOM 2932 O O . TYR A 1 370 ? 17.881 3.000 -10.841 1.00 92.69 370 TYR A O 1
ATOM 2940 N N . CYS A 1 371 ? 19.607 1.591 -10.555 1.00 94.31 371 CYS A N 1
ATOM 2941 C CA . CYS A 1 371 ? 18.843 0.597 -9.815 1.00 94.31 371 CYS A CA 1
ATOM 2942 C C . CYS A 1 371 ? 18.878 0.904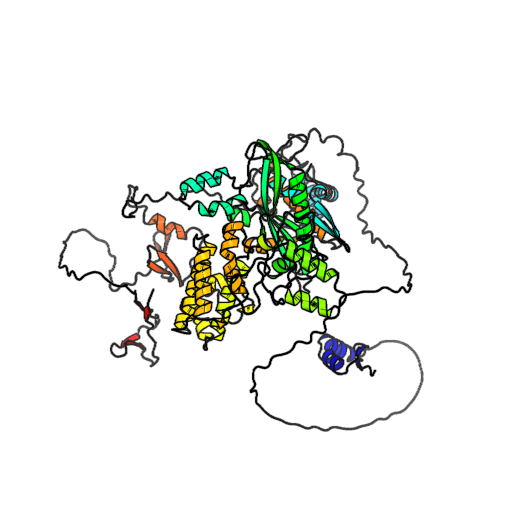 -8.306 1.00 94.31 371 CYS A C 1
ATOM 2944 O O . CYS A 1 371 ? 19.968 1.030 -7.740 1.00 94.31 371 CYS A O 1
ATOM 2946 N N . PRO A 1 372 ? 17.718 0.975 -7.627 1.00 94.06 372 PRO A N 1
ATOM 2947 C CA . PRO A 1 372 ? 17.666 1.161 -6.179 1.00 94.06 372 PRO A CA 1
ATOM 2948 C C . PRO A 1 372 ? 18.128 -0.079 -5.397 1.00 94.06 372 PRO A C 1
ATOM 2950 O O . PRO A 1 372 ? 18.425 0.047 -4.215 1.00 94.06 372 PRO A O 1
ATOM 2953 N N . LYS A 1 373 ? 18.245 -1.254 -6.036 1.00 94.75 373 LYS A N 1
ATOM 2954 C CA . LYS A 1 373 ? 18.703 -2.501 -5.394 1.00 94.75 373 LYS A CA 1
ATOM 2955 C C . LYS A 1 373 ? 20.181 -2.814 -5.587 1.00 94.75 373 LYS A C 1
ATOM 2957 O O . LYS A 1 373 ? 20.800 -3.391 -4.701 1.00 94.75 373 LYS A O 1
ATOM 2962 N N . CYS A 1 374 ? 20.772 -2.447 -6.723 1.00 95.31 374 CYS A N 1
ATOM 2963 C CA . CYS A 1 374 ? 22.162 -2.781 -7.043 1.00 95.31 374 CYS A CA 1
ATOM 2964 C C . CYS A 1 374 ? 22.892 -1.638 -7.752 1.00 95.31 374 CYS A C 1
ATOM 2966 O O . CYS A 1 374 ? 22.288 -0.704 -8.274 1.00 95.31 374 CYS A O 1
ATOM 2968 N N . LYS A 1 375 ? 24.220 -1.720 -7.812 1.00 95.19 375 LYS A N 1
ATOM 2969 C CA . LYS A 1 375 ? 25.094 -0.667 -8.358 1.00 95.19 375 LYS A CA 1
ATOM 2970 C C . LYS A 1 375 ? 25.286 -0.752 -9.883 1.00 95.19 375 LYS A C 1
ATOM 2972 O O . LYS A 1 375 ? 26.324 -0.351 -10.404 1.00 95.19 375 LYS A O 1
ATOM 2977 N N . VAL A 1 376 ? 24.295 -1.277 -10.614 1.00 95.50 376 VAL A N 1
ATOM 2978 C CA . VAL A 1 376 ? 24.367 -1.395 -12.083 1.00 95.50 376 VAL A CA 1
ATOM 2979 C C . VAL A 1 376 ? 24.369 -0.010 -12.729 1.00 95.50 376 VAL A C 1
ATOM 2981 O O . VAL A 1 376 ? 23.631 0.883 -12.311 1.00 95.50 376 VAL A O 1
ATOM 2984 N N . THR A 1 377 ? 25.191 0.174 -13.761 1.00 94.31 377 THR A N 1
ATOM 2985 C CA . THR A 1 377 ? 25.323 1.461 -14.457 1.00 94.31 377 THR A CA 1
ATOM 2986 C C . THR A 1 377 ? 24.433 1.538 -15.695 1.00 94.31 377 THR A C 1
ATOM 2988 O O . THR A 1 377 ? 24.119 0.528 -16.316 1.00 94.31 377 THR A O 1
ATOM 2991 N N . LYS A 1 378 ? 24.008 2.746 -16.077 1.00 90.62 378 LYS A N 1
ATOM 2992 C CA . LYS A 1 378 ? 23.257 2.989 -17.318 1.00 90.62 378 LYS A CA 1
ATOM 2993 C C . LYS A 1 378 ? 23.995 2.401 -18.524 1.00 90.62 378 LYS A C 1
ATOM 2995 O O . LYS A 1 378 ? 25.182 2.654 -18.702 1.00 90.62 378 LYS A O 1
ATOM 3000 N N . GLY A 1 379 ? 23.264 1.660 -19.353 1.00 89.94 379 GLY A N 1
ATOM 3001 C CA . GLY A 1 379 ? 23.810 0.921 -20.496 1.00 89.94 379 GLY A CA 1
ATOM 3002 C C . GLY A 1 379 ? 24.225 -0.515 -20.161 1.00 89.94 379 GLY A C 1
ATOM 3003 O O . GLY A 1 379 ? 24.344 -1.331 -21.071 1.00 89.94 379 GLY A O 1
ATOM 3004 N N . ASP A 1 380 ? 24.364 -0.849 -18.876 1.00 92.88 380 ASP A N 1
ATOM 3005 C CA . ASP A 1 380 ? 24.469 -2.221 -18.395 1.00 92.88 380 ASP A CA 1
ATOM 3006 C C . ASP A 1 380 ? 23.113 -2.698 -17.847 1.00 92.88 380 ASP A C 1
ATOM 3008 O O . ASP A 1 380 ? 22.376 -1.984 -17.156 1.00 92.88 380 ASP A O 1
ATOM 3012 N N . TYR A 1 381 ? 22.773 -3.933 -18.193 1.00 93.31 381 TYR A N 1
ATOM 3013 C CA . TYR A 1 381 ? 21.517 -4.585 -17.832 1.00 93.31 381 TYR A CA 1
ATOM 3014 C C . TYR A 1 381 ? 21.750 -5.938 -17.157 1.00 93.31 381 TYR A C 1
ATOM 3016 O O . TYR A 1 381 ? 20.819 -6.738 -17.067 1.00 93.31 381 TYR A O 1
ATOM 3024 N N . SER A 1 382 ? 22.980 -6.218 -16.724 1.00 93.00 382 SER A N 1
ATOM 3025 C CA . SER A 1 382 ? 23.349 -7.405 -15.953 1.00 93.00 382 SER A CA 1
ATOM 3026 C C . SER A 1 382 ? 23.156 -7.198 -14.445 1.00 93.00 382 SER A C 1
ATOM 3028 O O . SER A 1 382 ? 22.947 -6.075 -13.983 1.00 93.00 382 SER A O 1
ATOM 3030 N N . LEU A 1 383 ? 23.161 -8.292 -13.677 1.00 92.19 383 LEU A N 1
ATOM 3031 C CA . LEU A 1 383 ? 23.132 -8.225 -12.216 1.00 92.19 383 LEU A CA 1
ATOM 3032 C C . LEU A 1 383 ? 24.480 -7.684 -11.711 1.00 92.19 383 LEU A C 1
ATOM 3034 O O . LEU A 1 383 ? 25.533 -8.038 -12.240 1.00 92.19 383 LEU A O 1
ATOM 3038 N N . CYS A 1 384 ? 24.451 -6.837 -10.686 1.00 93.94 384 CYS A N 1
ATOM 3039 C CA . CYS A 1 384 ? 25.639 -6.220 -10.097 1.00 93.94 384 CYS A CA 1
ATOM 3040 C C . CYS A 1 384 ? 25.569 -6.315 -8.567 1.00 93.94 384 CYS A C 1
ATOM 3042 O O . CYS A 1 384 ? 24.574 -6.779 -8.019 1.00 93.94 384 CYS A O 1
ATOM 3044 N N . GLN A 1 385 ? 26.604 -5.841 -7.873 1.00 94.50 385 GLN A N 1
ATOM 3045 C CA . GLN A 1 385 ? 26.644 -5.811 -6.414 1.00 94.50 385 GLN A CA 1
ATOM 3046 C C . GLN A 1 385 ? 25.430 -5.064 -5.836 1.00 94.50 385 GLN A C 1
ATOM 3048 O O . GLN A 1 385 ? 25.153 -3.923 -6.228 1.00 94.50 385 GLN A O 1
ATOM 3053 N N . SER A 1 386 ? 24.737 -5.696 -4.889 1.00 95.06 386 SER A N 1
ATOM 3054 C CA . SER A 1 386 ? 23.608 -5.105 -4.170 1.00 95.06 386 SER A CA 1
ATOM 3055 C C . SER A 1 386 ? 24.032 -3.876 -3.360 1.00 95.06 386 SER A C 1
ATOM 3057 O O . SER A 1 386 ? 25.174 -3.759 -2.904 1.00 95.06 386 SER A O 1
ATOM 3059 N N . ARG A 1 387 ? 23.112 -2.927 -3.199 1.00 94.94 387 ARG A N 1
ATOM 3060 C CA . ARG A 1 387 ? 23.280 -1.768 -2.318 1.00 94.94 387 ARG A CA 1
ATOM 3061 C C . ARG A 1 387 ? 23.073 -2.196 -0.867 1.00 94.94 387 ARG A C 1
ATOM 3063 O O . ARG A 1 387 ? 22.296 -3.103 -0.585 1.00 94.94 387 ARG A O 1
ATOM 3070 N N . THR A 1 388 ? 23.774 -1.535 0.047 1.00 93.75 388 THR A N 1
ATOM 3071 C CA . THR A 1 388 ? 23.675 -1.792 1.488 1.00 93.75 388 THR A CA 1
ATOM 3072 C C . THR A 1 388 ? 23.289 -0.510 2.211 1.00 93.75 388 THR A C 1
ATOM 3074 O O . THR A 1 388 ? 23.645 0.583 1.767 1.00 93.75 388 THR A O 1
ATOM 3077 N N . THR A 1 389 ? 22.599 -0.635 3.345 1.00 93.94 389 THR A N 1
ATOM 3078 C CA . THR A 1 389 ? 22.276 0.513 4.207 1.00 93.94 389 THR A CA 1
ATOM 3079 C C . THR A 1 389 ? 23.535 1.248 4.645 1.00 93.94 389 THR A C 1
ATOM 3081 O O . THR A 1 389 ? 23.569 2.472 4.620 1.00 93.94 389 THR A O 1
ATOM 3084 N N . THR A 1 390 ? 24.608 0.520 4.963 1.00 94.00 390 THR A N 1
ATOM 3085 C CA . THR A 1 390 ? 25.900 1.100 5.345 1.00 94.00 390 THR A CA 1
ATOM 3086 C C . THR A 1 390 ? 26.504 1.969 4.243 1.00 94.00 390 THR A C 1
ATOM 3088 O O . THR A 1 390 ? 27.010 3.052 4.534 1.00 94.00 390 THR A O 1
ATOM 3091 N N . ASP A 1 391 ? 26.463 1.520 2.986 1.00 93.62 391 ASP A N 1
ATOM 3092 C CA . ASP A 1 391 ? 26.970 2.310 1.859 1.00 93.62 391 ASP A CA 1
ATOM 3093 C C . ASP A 1 391 ? 26.126 3.572 1.653 1.00 93.62 391 ASP A C 1
ATOM 3095 O O . ASP A 1 391 ? 26.677 4.663 1.514 1.00 93.62 391 ASP A O 1
ATOM 3099 N N . THR A 1 392 ? 24.800 3.450 1.720 1.00 95.56 392 THR A N 1
ATOM 3100 C CA . THR A 1 392 ? 23.890 4.592 1.561 1.00 95.56 392 THR A CA 1
ATOM 3101 C C . THR A 1 392 ? 24.032 5.598 2.708 1.00 95.56 392 THR A C 1
ATOM 3103 O O . THR A 1 392 ? 24.135 6.795 2.447 1.00 95.56 392 THR A O 1
ATOM 3106 N N . LYS A 1 393 ? 24.157 5.147 3.968 1.00 95.12 393 LYS A N 1
ATOM 3107 C CA . LYS A 1 393 ? 24.452 6.017 5.127 1.00 95.12 393 LYS A CA 1
ATOM 3108 C C . LYS A 1 393 ? 25.768 6.783 4.929 1.00 95.12 393 LYS A C 1
ATOM 3110 O O . LYS A 1 393 ? 25.832 7.984 5.191 1.00 95.12 393 LYS A O 1
ATOM 3115 N N . LYS A 1 394 ? 26.818 6.121 4.421 1.00 95.62 394 LYS A N 1
ATOM 3116 C CA . LYS A 1 394 ? 28.103 6.775 4.100 1.00 95.62 394 LYS A CA 1
ATOM 3117 C C . LYS A 1 394 ? 27.948 7.823 3.001 1.00 95.62 394 LYS A C 1
ATOM 3119 O O . LYS A 1 394 ? 28.473 8.927 3.149 1.00 95.62 394 LYS A O 1
ATOM 3124 N N . ASP A 1 395 ? 27.226 7.501 1.933 1.00 95.81 395 ASP A N 1
ATOM 3125 C CA . ASP A 1 395 ? 26.963 8.434 0.837 1.00 95.81 395 ASP A CA 1
ATOM 3126 C C . ASP A 1 395 ? 26.172 9.659 1.319 1.00 95.81 395 ASP A C 1
ATOM 3128 O O . ASP A 1 395 ? 26.543 10.785 0.989 1.00 95.81 395 ASP A O 1
ATOM 3132 N N . LEU A 1 396 ? 25.133 9.466 2.140 1.00 95.31 396 LEU A N 1
ATOM 3133 C CA . LEU A 1 396 ? 24.352 10.549 2.749 1.00 95.31 396 LEU A CA 1
ATOM 3134 C C . LEU A 1 396 ? 25.226 11.436 3.649 1.00 95.31 396 LEU A C 1
ATOM 3136 O O . LEU A 1 396 ? 25.203 12.660 3.523 1.00 95.31 396 LEU A O 1
ATOM 3140 N N . ALA A 1 397 ? 26.073 10.837 4.490 1.00 94.38 397 ALA A N 1
ATOM 3141 C CA . ALA A 1 397 ? 27.007 11.583 5.331 1.00 94.38 397 ALA A CA 1
ATOM 3142 C C . ALA A 1 397 ? 28.026 12.389 4.505 1.00 94.38 397 ALA A C 1
ATOM 3144 O O . ALA A 1 397 ? 28.382 13.505 4.881 1.00 94.38 397 ALA A O 1
ATOM 3145 N N . ASN A 1 398 ? 28.494 11.853 3.375 1.00 95.38 398 ASN A N 1
ATOM 3146 C CA . ASN A 1 398 ? 29.374 12.581 2.460 1.00 95.38 398 ASN A CA 1
ATOM 3147 C C . ASN A 1 398 ? 28.639 13.738 1.778 1.00 95.38 398 ASN A C 1
ATOM 3149 O O . ASN A 1 398 ? 29.170 14.845 1.732 1.00 95.38 398 ASN A O 1
ATOM 3153 N N . LEU A 1 399 ? 27.410 13.505 1.314 1.00 95.00 399 LEU A N 1
ATOM 3154 C CA . LEU A 1 399 ? 26.560 14.525 0.699 1.00 95.00 399 LEU A CA 1
ATOM 3155 C C . LEU A 1 399 ? 26.275 15.693 1.648 1.00 95.00 399 LEU A C 1
ATOM 3157 O O . LEU A 1 399 ? 26.300 16.839 1.208 1.00 95.00 399 LEU A O 1
ATOM 3161 N N . ASN A 1 400 ? 26.067 15.416 2.936 1.00 91.25 400 ASN A N 1
ATOM 3162 C CA . ASN A 1 400 ? 25.819 16.444 3.950 1.00 91.25 400 ASN A CA 1
ATOM 3163 C C . ASN A 1 400 ? 27.064 17.282 4.285 1.00 91.25 400 ASN A C 1
ATOM 3165 O O . ASN A 1 400 ? 26.933 18.397 4.779 1.00 91.25 400 ASN A O 1
ATOM 3169 N N . ARG A 1 401 ? 28.274 16.780 3.999 1.00 93.56 401 ARG A N 1
ATOM 3170 C CA . ARG A 1 401 ? 29.535 17.526 4.179 1.00 93.56 401 ARG A CA 1
ATOM 3171 C C . ARG A 1 401 ? 29.922 18.364 2.958 1.00 93.56 401 ARG A C 1
ATOM 3173 O O . ARG A 1 401 ? 30.806 19.211 3.062 1.00 93.56 401 ARG A O 1
ATOM 3180 N N . MET A 1 402 ? 29.316 18.113 1.798 1.00 94.00 402 MET A N 1
ATOM 3181 C CA . MET A 1 402 ? 29.645 18.817 0.559 1.00 94.00 402 MET A CA 1
ATOM 3182 C C . MET A 1 402 ? 29.043 20.220 0.552 1.00 94.00 402 MET A C 1
ATOM 3184 O O . MET A 1 402 ? 27.831 20.386 0.653 1.00 94.00 402 MET A O 1
ATOM 3188 N N . VAL A 1 403 ? 29.897 21.226 0.362 1.00 92.31 403 VAL A N 1
ATOM 3189 C CA . VAL A 1 403 ? 29.483 22.636 0.289 1.00 92.31 403 VAL A CA 1
ATOM 3190 C C . VAL A 1 403 ? 29.096 23.030 -1.141 1.00 92.31 403 VAL A C 1
ATOM 3192 O O . VAL A 1 403 ? 28.154 23.790 -1.351 1.00 92.31 403 VAL A O 1
ATOM 3195 N N . SER A 1 404 ? 29.796 22.501 -2.150 1.00 95.25 404 SER A N 1
ATOM 3196 C CA . SER A 1 404 ? 29.517 22.821 -3.552 1.00 95.25 404 SER A CA 1
ATOM 3197 C C . SER A 1 404 ? 28.297 22.063 -4.071 1.00 95.25 404 SER A C 1
ATOM 3199 O O . SER A 1 404 ? 28.284 20.831 -4.143 1.00 95.25 404 SER A O 1
ATOM 3201 N N . MET A 1 405 ? 27.292 22.807 -4.537 1.00 92.12 405 MET A N 1
ATOM 3202 C CA . MET A 1 405 ? 26.098 22.241 -5.173 1.00 92.12 405 MET A CA 1
ATOM 3203 C C . MET A 1 405 ? 26.429 21.420 -6.426 1.00 92.12 405 MET A C 1
ATOM 3205 O O . MET A 1 405 ? 25.775 20.410 -6.690 1.00 92.12 405 MET A O 1
ATOM 3209 N N . GLN A 1 406 ? 27.453 21.813 -7.189 1.00 93.62 406 GLN A N 1
ATOM 3210 C CA . GLN A 1 406 ? 27.864 21.077 -8.384 1.00 93.62 406 GLN A CA 1
ATOM 3211 C C . GLN A 1 406 ? 28.544 19.751 -8.025 1.00 93.62 406 GLN A C 1
ATOM 3213 O O . GLN A 1 406 ? 28.245 18.724 -8.636 1.00 93.62 406 GLN A O 1
ATOM 3218 N N . GLU A 1 407 ? 29.423 19.753 -7.019 1.00 93.81 407 GLU A N 1
ATOM 3219 C CA . GLU A 1 407 ? 30.058 18.528 -6.518 1.00 93.81 407 GLU A CA 1
ATOM 3220 C C . GLU A 1 407 ? 29.013 17.575 -5.948 1.00 93.81 407 GLU A C 1
ATOM 3222 O O . GLU A 1 407 ? 29.012 16.395 -6.298 1.00 93.81 407 GLU A O 1
ATOM 3227 N N . ARG A 1 408 ? 28.057 18.105 -5.174 1.00 94.56 408 ARG A N 1
ATOM 3228 C CA . ARG A 1 408 ? 26.919 17.348 -4.649 1.00 94.56 408 ARG A CA 1
ATOM 3229 C C . ARG A 1 408 ? 26.134 16.691 -5.782 1.00 94.56 408 ARG A C 1
ATOM 3231 O O . ARG A 1 408 ? 25.996 15.473 -5.789 1.00 94.56 408 ARG A O 1
ATOM 3238 N N . ARG A 1 409 ? 25.702 17.451 -6.796 1.00 93.00 409 ARG A N 1
ATOM 3239 C CA . ARG A 1 409 ? 24.969 16.917 -7.965 1.00 93.00 409 ARG A CA 1
ATOM 3240 C C . ARG A 1 409 ? 25.760 15.839 -8.711 1.00 93.00 409 ARG A C 1
ATOM 3242 O O . ARG A 1 409 ? 25.187 14.821 -9.101 1.00 93.00 409 ARG A O 1
ATOM 3249 N N . ASN A 1 410 ? 27.059 16.046 -8.913 1.00 94.12 410 ASN A N 1
ATOM 3250 C CA . ASN A 1 410 ? 27.925 15.074 -9.581 1.00 94.12 410 ASN A CA 1
ATOM 3251 C C . ASN A 1 410 ? 28.067 13.786 -8.760 1.00 94.12 410 ASN A C 1
ATOM 3253 O O . ASN A 1 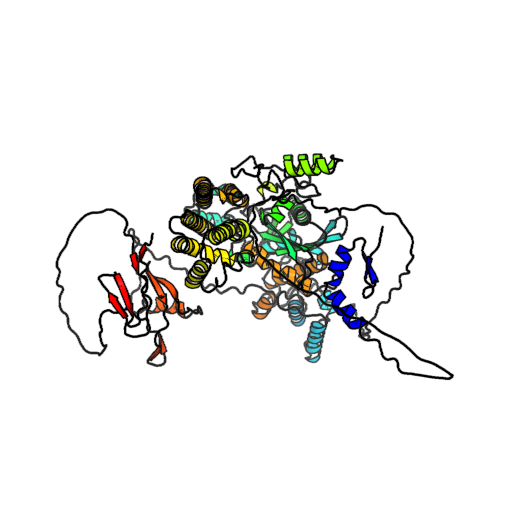410 ? 27.948 12.693 -9.316 1.00 94.12 410 ASN A O 1
ATOM 3257 N N . TYR A 1 411 ? 28.264 13.910 -7.446 1.00 95.44 411 TYR A N 1
ATOM 3258 C CA . TYR A 1 411 ? 28.364 12.776 -6.534 1.00 95.44 411 TYR A CA 1
ATOM 3259 C C . TYR A 1 411 ? 27.058 11.984 -6.487 1.00 95.44 411 TYR A C 1
ATOM 3261 O O . TYR A 1 411 ? 27.067 10.784 -6.744 1.00 95.44 411 TYR A O 1
ATOM 3269 N N . GLN A 1 412 ? 25.932 12.676 -6.293 1.00 95.38 412 GLN A N 1
ATOM 3270 C CA . GLN A 1 412 ? 24.581 12.121 -6.361 1.00 95.38 412 GLN A CA 1
ATOM 3271 C C . GLN A 1 412 ? 24.365 11.331 -7.658 1.00 95.38 412 GLN A C 1
ATOM 3273 O O . GLN A 1 412 ? 23.986 10.163 -7.626 1.00 95.38 412 GLN A O 1
ATOM 3278 N N . ARG A 1 413 ? 24.656 11.924 -8.823 1.00 93.56 413 ARG A N 1
ATOM 3279 C CA . ARG A 1 413 ? 24.525 11.226 -10.115 1.00 93.56 413 ARG A CA 1
ATOM 3280 C C . ARG A 1 413 ? 25.449 10.012 -10.218 1.00 93.56 413 ARG A C 1
ATOM 3282 O O . ARG A 1 413 ? 25.053 9.019 -10.830 1.00 93.56 413 ARG A O 1
ATOM 3289 N N . GLY A 1 414 ? 26.655 10.098 -9.659 1.00 93.75 414 GLY A N 1
ATOM 3290 C CA . GLY A 1 414 ? 27.659 9.037 -9.669 1.00 93.75 414 GLY A CA 1
ATOM 3291 C C . GLY A 1 414 ? 27.266 7.826 -8.825 1.00 93.75 414 GLY A C 1
ATOM 3292 O O . GLY A 1 414 ? 27.297 6.708 -9.336 1.00 93.75 414 GLY A O 1
ATOM 3293 N N . THR A 1 415 ? 26.864 8.046 -7.572 1.00 94.56 415 THR A N 1
ATOM 3294 C CA . THR A 1 415 ? 26.476 6.984 -6.626 1.00 94.56 415 THR A CA 1
ATOM 3295 C C . THR A 1 415 ? 25.022 6.541 -6.791 1.00 94.56 415 THR A C 1
ATOM 3297 O O . THR A 1 415 ? 24.658 5.413 -6.456 1.00 94.56 415 THR A O 1
ATOM 3300 N N . GLY A 1 416 ? 24.178 7.413 -7.342 1.00 95.00 416 GLY A N 1
ATOM 3301 C CA . GLY A 1 416 ? 22.725 7.267 -7.409 1.00 95.00 416 GLY A CA 1
ATOM 3302 C C . GLY A 1 416 ? 21.994 7.691 -6.134 1.00 95.00 416 GLY A C 1
ATOM 3303 O O . GLY A 1 416 ? 20.766 7.699 -6.134 1.00 95.00 416 GLY A O 1
ATOM 3304 N N . THR A 1 417 ? 22.715 8.076 -5.080 1.00 96.50 417 THR A N 1
ATOM 3305 C CA . THR A 1 417 ? 22.139 8.420 -3.775 1.00 96.50 417 THR A CA 1
ATOM 3306 C C . THR A 1 417 ? 21.521 9.823 -3.807 1.00 96.50 417 THR A C 1
ATOM 3308 O O . THR A 1 417 ? 22.169 10.813 -4.160 1.00 96.50 417 THR A O 1
ATOM 3311 N N . LYS A 1 418 ? 20.235 9.919 -3.467 1.00 94.38 418 LYS A N 1
ATOM 3312 C CA . LYS A 1 418 ? 19.476 11.164 -3.319 1.00 94.38 418 LYS A CA 1
ATOM 3313 C C . LYS A 1 418 ? 19.740 11.719 -1.922 1.00 94.38 418 LYS A C 1
ATOM 3315 O O . LYS A 1 418 ? 19.580 11.014 -0.937 1.00 94.38 418 LYS A O 1
ATOM 3320 N N . ALA A 1 419 ? 20.161 12.976 -1.850 1.00 90.94 419 ALA A N 1
ATOM 3321 C CA . ALA A 1 419 ? 20.331 13.660 -0.584 1.00 90.94 419 ALA A CA 1
ATOM 3322 C C . ALA A 1 419 ? 18.960 14.086 -0.048 1.00 90.94 419 ALA A C 1
ATOM 3324 O O . ALA A 1 419 ? 18.099 14.494 -0.828 1.00 90.94 419 ALA A O 1
ATOM 3325 N N . GLY A 1 420 ? 18.797 14.024 1.264 1.00 85.38 420 GLY A N 1
ATOM 3326 C CA . GLY A 1 420 ? 17.561 14.358 1.955 1.00 85.38 420 GLY A CA 1
ATOM 3327 C C . GLY A 1 420 ? 17.477 13.590 3.264 1.00 85.38 420 GLY A C 1
ATOM 3328 O O . GLY A 1 420 ? 18.229 12.634 3.471 1.00 85.38 420 GLY A O 1
ATOM 3329 N N . ASP A 1 421 ? 16.561 14.023 4.118 1.00 85.00 421 ASP A N 1
ATOM 3330 C CA . ASP A 1 421 ? 16.256 13.323 5.357 1.00 85.00 421 ASP A CA 1
ATOM 3331 C C . ASP A 1 421 ? 15.383 12.114 5.020 1.00 85.00 421 ASP A C 1
ATOM 3333 O O . ASP A 1 421 ? 14.332 12.236 4.388 1.00 85.00 421 ASP A O 1
ATOM 3337 N N . ASN A 1 422 ? 15.861 10.927 5.381 1.00 92.62 422 ASN A N 1
ATOM 3338 C CA . ASN A 1 422 ? 15.132 9.681 5.206 1.00 92.62 422 ASN A CA 1
ATOM 3339 C C . ASN A 1 422 ? 15.245 8.873 6.505 1.00 92.62 422 ASN A C 1
ATOM 3341 O O . ASN A 1 422 ? 16.309 8.287 6.748 1.00 92.62 422 ASN A O 1
ATOM 3345 N N . PRO A 1 423 ? 14.165 8.810 7.307 1.00 92.56 423 PRO A N 1
ATOM 3346 C CA . PRO A 1 423 ? 14.185 8.131 8.599 1.00 92.56 423 PRO A CA 1
ATOM 3347 C C . PRO A 1 423 ? 14.551 6.646 8.510 1.00 92.56 423 PRO A C 1
ATOM 3349 O O . PRO A 1 423 ? 15.081 6.077 9.456 1.00 92.56 423 PRO A O 1
ATOM 3352 N N . LEU A 1 424 ? 14.354 5.999 7.354 1.00 94.69 424 LEU A N 1
ATOM 3353 C CA . LEU A 1 424 ? 14.698 4.584 7.159 1.00 94.69 424 LEU A CA 1
ATOM 3354 C C . LEU A 1 424 ? 16.207 4.297 7.209 1.00 94.69 424 LEU A C 1
ATOM 3356 O O . LEU A 1 424 ? 16.605 3.135 7.235 1.00 94.69 424 LEU A O 1
ATOM 3360 N N . PHE A 1 425 ? 17.048 5.333 7.196 1.00 93.88 425 PHE A N 1
ATOM 3361 C CA . PHE A 1 425 ? 18.497 5.220 7.365 1.00 93.88 425 PHE A CA 1
ATOM 3362 C C . PHE A 1 425 ? 18.985 5.778 8.711 1.00 93.88 425 PHE A C 1
ATOM 3364 O O . PHE A 1 425 ? 20.193 5.942 8.893 1.00 93.88 425 PHE A O 1
ATOM 3371 N N . GLU A 1 426 ? 18.090 6.048 9.658 1.00 90.31 426 GLU A N 1
ATOM 3372 C CA . GLU A 1 426 ? 18.459 6.390 11.034 1.00 90.31 426 GLU A CA 1
ATOM 3373 C C . GLU A 1 426 ? 18.908 5.147 11.825 1.00 90.31 426 GLU A C 1
ATOM 3375 O O . GLU A 1 426 ? 18.818 4.003 11.364 1.00 90.31 426 GLU A O 1
ATOM 3380 N N . ASP A 1 427 ? 19.494 5.363 13.002 1.00 87.12 427 ASP A N 1
ATOM 3381 C CA . ASP A 1 427 ? 20.093 4.287 13.806 1.00 87.12 427 ASP A CA 1
ATOM 3382 C C . ASP A 1 427 ? 19.046 3.511 14.629 1.00 87.12 427 ASP A C 1
ATOM 3384 O O . ASP A 1 427 ? 19.222 2.338 14.947 1.00 87.12 427 ASP A O 1
ATOM 3388 N N . ASN A 1 428 ? 17.892 4.118 14.908 1.00 86.25 428 ASN A N 1
ATOM 3389 C CA . ASN A 1 428 ? 16.748 3.449 15.542 1.00 86.25 428 ASN A CA 1
ATOM 3390 C C . ASN A 1 428 ? 16.049 2.421 14.626 1.00 86.25 428 ASN A C 1
ATOM 3392 O O . ASN A 1 428 ? 15.270 1.609 15.124 1.00 86.25 428 ASN A O 1
ATOM 3396 N N . LEU A 1 429 ? 16.334 2.428 13.318 1.00 89.56 429 LEU A N 1
ATOM 3397 C CA . LEU A 1 429 ? 15.770 1.515 12.316 1.00 89.56 429 LEU A CA 1
ATOM 3398 C C . LEU A 1 429 ? 16.837 0.639 11.632 1.00 89.56 429 LEU A C 1
ATOM 3400 O O . LEU A 1 429 ? 16.647 0.198 10.502 1.00 89.56 429 LEU A O 1
ATOM 3404 N N . GLU A 1 430 ? 17.949 0.334 12.311 1.00 83.00 430 GLU A N 1
ATOM 3405 C CA . GLU A 1 430 ? 19.050 -0.481 11.756 1.00 83.00 430 GLU A CA 1
ATOM 3406 C C . GLU A 1 430 ? 18.637 -1.877 11.257 1.00 83.00 430 GLU A C 1
ATOM 3408 O O . GLU A 1 430 ? 19.250 -2.402 10.326 1.00 83.00 430 GLU A O 1
ATOM 3413 N N . ASP A 1 431 ? 17.578 -2.455 11.832 1.00 84.75 431 ASP A N 1
ATOM 3414 C CA . ASP A 1 431 ? 17.012 -3.748 11.421 1.00 84.75 431 ASP A CA 1
ATOM 3415 C C . ASP A 1 431 ? 16.306 -3.695 10.050 1.00 84.75 431 ASP A C 1
ATOM 3417 O O . ASP A 1 431 ? 15.965 -4.736 9.481 1.00 84.75 431 ASP A O 1
ATOM 3421 N N . ILE A 1 432 ? 16.048 -2.497 9.516 1.00 90.25 432 ILE A N 1
ATOM 3422 C CA . ILE A 1 432 ? 15.307 -2.284 8.275 1.00 90.25 432 ILE A CA 1
ATOM 3423 C C . ILE A 1 432 ? 16.292 -1.946 7.158 1.00 90.25 432 ILE A C 1
ATOM 3425 O O . ILE A 1 432 ? 16.999 -0.944 7.194 1.00 90.25 432 ILE A O 1
ATOM 3429 N N . ASN A 1 433 ? 16.305 -2.773 6.111 1.00 92.25 433 ASN A N 1
ATOM 3430 C CA . ASN A 1 433 ? 17.051 -2.496 4.887 1.00 92.25 433 ASN A CA 1
ATOM 3431 C C . ASN A 1 433 ? 16.087 -2.185 3.732 1.00 92.25 433 ASN A C 1
ATOM 3433 O O . ASN A 1 433 ? 15.568 -3.118 3.111 1.00 92.25 433 ASN A O 1
ATOM 3437 N N . PRO A 1 434 ? 15.877 -0.902 3.379 1.00 93.94 434 PRO A N 1
ATOM 3438 C CA . PRO A 1 434 ? 14.990 -0.532 2.279 1.00 93.94 434 PRO A CA 1
ATOM 3439 C C . PRO A 1 434 ? 15.379 -1.179 0.944 1.00 93.94 434 PRO A C 1
ATOM 3441 O O . PRO A 1 434 ? 14.509 -1.526 0.157 1.00 93.94 434 PRO A O 1
ATOM 3444 N N . HIS A 1 435 ? 16.672 -1.399 0.678 1.00 94.56 435 HIS A N 1
ATOM 3445 C CA . HIS A 1 435 ? 17.118 -1.939 -0.612 1.00 94.56 435 HIS A CA 1
ATOM 3446 C C . HIS A 1 435 ? 16.668 -3.388 -0.850 1.00 94.56 435 HIS A C 1
ATOM 3448 O O . HIS A 1 435 ? 16.344 -3.742 -1.985 1.00 94.56 435 HIS A O 1
ATOM 3454 N N . SER A 1 436 ? 16.636 -4.221 0.195 1.00 91.75 436 SER A N 1
ATOM 3455 C CA . SER A 1 436 ? 16.147 -5.604 0.095 1.00 91.75 436 SER A CA 1
ATOM 3456 C C . SER A 1 436 ? 14.630 -5.680 0.269 1.00 91.75 436 SER A C 1
ATOM 3458 O O . SER A 1 436 ? 13.961 -6.428 -0.438 1.00 91.75 436 SER A O 1
ATOM 3460 N N . LEU A 1 437 ? 14.061 -4.842 1.140 1.00 93.88 437 LEU A N 1
ATOM 3461 C CA . LEU A 1 437 ? 12.642 -4.896 1.498 1.00 93.88 437 LEU A CA 1
ATOM 3462 C C . LEU A 1 437 ? 11.684 -4.301 0.456 1.00 93.88 437 LEU A C 1
ATOM 3464 O O . LEU A 1 437 ? 10.479 -4.426 0.638 1.00 93.88 437 LEU A O 1
ATOM 3468 N N . VAL A 1 438 ? 12.166 -3.667 -0.618 1.00 93.94 438 VAL A N 1
ATOM 3469 C CA . VAL A 1 438 ? 11.316 -3.088 -1.678 1.00 93.94 438 VAL A CA 1
ATOM 3470 C C . VAL A 1 438 ? 11.263 -4.009 -2.908 1.00 93.94 438 VAL A C 1
ATOM 3472 O O . VAL A 1 438 ? 12.087 -3.847 -3.807 1.00 93.94 438 VAL A O 1
ATOM 3475 N N . PRO A 1 439 ? 10.368 -5.009 -3.006 1.00 93.62 439 PRO A N 1
ATOM 3476 C CA . PRO A 1 439 ? 10.247 -5.832 -4.212 1.00 93.62 439 PRO A CA 1
ATOM 3477 C C . PRO A 1 439 ? 9.725 -5.036 -5.417 1.00 93.62 439 PRO A C 1
ATOM 3479 O O . PRO A 1 439 ? 9.011 -4.044 -5.265 1.00 93.62 439 PRO A O 1
ATOM 3482 N N . TYR A 1 440 ? 10.020 -5.494 -6.639 1.00 91.56 440 TYR A N 1
ATOM 3483 C CA . TYR A 1 440 ? 9.449 -4.874 -7.838 1.00 91.56 440 TYR A CA 1
ATOM 3484 C C . TYR A 1 440 ? 7.996 -5.311 -8.059 1.00 91.56 440 TYR A C 1
ATOM 3486 O O . TYR A 1 440 ? 7.704 -6.465 -8.390 1.00 91.56 440 TYR A O 1
ATOM 3494 N N . GLY A 1 441 ? 7.071 -4.357 -7.937 1.00 86.88 441 GLY A N 1
ATOM 3495 C CA . GLY A 1 441 ? 5.639 -4.593 -8.092 1.00 86.88 441 GLY A CA 1
ATOM 3496 C C . GLY A 1 441 ? 5.230 -5.112 -9.477 1.00 86.88 441 GLY A C 1
ATOM 3497 O O . GLY A 1 441 ? 5.706 -4.669 -10.526 1.00 86.88 441 GLY A O 1
ATOM 3498 N N . THR A 1 442 ? 4.304 -6.076 -9.504 1.00 89.50 442 THR A N 1
ATOM 3499 C CA . THR A 1 442 ? 3.856 -6.747 -10.742 1.00 89.50 442 THR A CA 1
ATOM 3500 C C . THR A 1 442 ? 3.158 -5.822 -11.737 1.00 89.50 442 THR A C 1
ATOM 3502 O O . THR A 1 442 ? 3.259 -6.041 -12.951 1.00 89.50 442 THR A O 1
ATOM 3505 N N . LEU A 1 443 ? 2.450 -4.795 -11.261 1.00 90.94 443 LEU A N 1
ATOM 3506 C CA . LEU A 1 443 ? 1.742 -3.852 -12.121 1.00 90.94 443 LEU A CA 1
ATOM 3507 C C . LEU A 1 443 ? 2.747 -2.980 -12.879 1.00 90.94 443 LEU A C 1
ATOM 3509 O O . LEU A 1 443 ? 2.707 -2.949 -14.118 1.00 90.94 443 LEU A O 1
ATOM 3513 N N . HIS A 1 444 ? 3.666 -2.329 -12.163 1.00 90.38 444 HIS A N 1
ATOM 3514 C CA . HIS A 1 444 ? 4.642 -1.411 -12.755 1.00 90.38 444 HIS A CA 1
ATOM 3515 C C . HIS A 1 444 ? 5.810 -2.109 -13.459 1.00 90.38 444 HIS A C 1
ATOM 3517 O O . HIS A 1 444 ? 6.310 -1.581 -14.459 1.00 90.38 444 HIS A O 1
ATOM 3523 N N . MET A 1 445 ? 6.186 -3.317 -13.029 1.00 92.94 445 MET A N 1
ATOM 3524 C CA . MET A 1 445 ? 7.177 -4.143 -13.722 1.00 92.94 445 MET A CA 1
ATOM 3525 C C . MET A 1 445 ? 6.597 -4.764 -14.999 1.00 92.94 445 MET A C 1
ATOM 3527 O O . MET A 1 445 ? 7.100 -4.510 -16.092 1.00 92.94 445 MET A O 1
ATOM 3531 N N . LEU A 1 446 ? 5.525 -5.561 -14.905 1.00 94.19 446 LEU A N 1
ATOM 3532 C CA . LEU A 1 446 ? 5.040 -6.344 -16.049 1.00 94.19 446 LEU A CA 1
ATOM 3533 C C . LEU A 1 446 ? 4.099 -5.532 -16.942 1.00 94.19 446 LEU A C 1
ATOM 3535 O O . LEU A 1 446 ? 4.386 -5.325 -18.119 1.00 94.19 446 LEU A O 1
ATOM 3539 N N . SER A 1 447 ? 2.973 -5.063 -16.399 1.00 93.75 447 SER A N 1
ATOM 3540 C CA . SER A 1 447 ? 1.871 -4.523 -17.215 1.00 93.75 447 SER A CA 1
ATOM 3541 C C . SER A 1 447 ? 2.176 -3.122 -17.749 1.00 93.75 447 SER A C 1
ATOM 3543 O O . SER A 1 447 ? 2.169 -2.894 -18.959 1.00 93.75 447 SER A O 1
ATOM 3545 N N . LEU A 1 448 ? 2.486 -2.180 -16.858 1.00 92.75 448 LEU A N 1
ATOM 3546 C CA . LEU A 1 448 ? 2.815 -0.793 -17.208 1.00 92.75 448 LEU A CA 1
ATOM 3547 C C . LEU A 1 448 ? 4.305 -0.600 -17.544 1.00 92.75 448 LEU A C 1
ATOM 3549 O O . LEU A 1 448 ? 4.704 0.458 -18.048 1.00 92.75 448 LEU A O 1
ATOM 3553 N N . GLY A 1 449 ? 5.125 -1.623 -17.298 1.00 93.81 449 GLY A N 1
ATOM 3554 C CA . GLY A 1 449 ? 6.542 -1.671 -17.637 1.00 93.81 449 GLY A CA 1
ATOM 3555 C C . GLY A 1 449 ? 6.800 -2.374 -18.963 1.00 93.81 449 GLY A C 1
ATOM 3556 O O . GLY A 1 449 ? 6.813 -1.729 -20.014 1.00 93.81 449 GLY A O 1
ATOM 3557 N N . LEU A 1 450 ? 7.022 -3.686 -18.903 1.00 96.00 450 LEU A N 1
ATOM 3558 C CA . LEU A 1 450 ? 7.492 -4.501 -20.027 1.00 96.00 450 LEU A CA 1
ATOM 3559 C C . LEU A 1 450 ? 6.464 -4.647 -21.150 1.00 96.00 450 LEU A C 1
ATOM 3561 O O . LEU A 1 450 ? 6.811 -4.451 -22.314 1.00 96.00 450 LEU A O 1
ATOM 3565 N N . ILE A 1 451 ? 5.197 -4.933 -20.827 1.00 96.50 451 ILE A N 1
ATOM 3566 C CA . ILE A 1 451 ? 4.146 -5.085 -21.845 1.00 96.50 451 ILE A CA 1
ATOM 3567 C C . ILE A 1 451 ? 3.945 -3.755 -22.571 1.00 96.50 451 ILE A C 1
ATOM 3569 O O . ILE A 1 451 ? 3.920 -3.721 -23.799 1.00 96.50 451 ILE A O 1
ATOM 3573 N N . LYS A 1 452 ? 3.868 -2.642 -21.833 1.00 95.56 452 LYS A N 1
ATOM 3574 C CA . LYS A 1 452 ? 3.764 -1.300 -22.421 1.00 95.56 452 LYS A CA 1
ATOM 3575 C C . LYS A 1 452 ? 4.958 -0.962 -23.314 1.00 95.56 452 LYS A C 1
ATOM 3577 O O . LYS A 1 452 ? 4.763 -0.386 -24.385 1.00 95.56 452 LYS A O 1
ATOM 3582 N N . GLN A 1 453 ? 6.178 -1.313 -22.902 1.00 94.88 453 GLN A N 1
ATOM 3583 C CA . GLN A 1 453 ? 7.379 -1.120 -23.719 1.00 94.88 453 GLN A CA 1
ATOM 3584 C C . GLN A 1 453 ? 7.300 -1.928 -25.022 1.00 94.88 453 GLN A C 1
ATOM 3586 O O . GLN A 1 453 ? 7.496 -1.365 -26.100 1.00 94.88 453 GLN A O 1
ATOM 3591 N N . LEU A 1 454 ? 6.953 -3.214 -24.930 1.00 95.06 454 LEU A N 1
ATOM 3592 C CA . LEU A 1 454 ? 6.823 -4.100 -26.083 1.00 95.06 454 LEU A CA 1
ATOM 3593 C C . LEU A 1 454 ? 5.714 -3.632 -27.037 1.00 95.06 454 LEU A C 1
ATOM 3595 O O . LEU A 1 454 ? 5.931 -3.548 -28.244 1.00 95.06 454 LEU A O 1
ATOM 3599 N N . ALA A 1 455 ? 4.555 -3.242 -26.507 1.00 94.19 455 ALA A N 1
ATOM 3600 C CA . ALA A 1 455 ? 3.443 -2.718 -27.293 1.00 94.19 455 ALA A CA 1
ATOM 3601 C C . ALA A 1 455 ? 3.829 -1.443 -28.060 1.00 94.19 455 ALA A C 1
ATOM 3603 O O . ALA A 1 455 ? 3.518 -1.312 -29.246 1.00 94.19 455 ALA A O 1
ATOM 3604 N N . LYS A 1 456 ? 4.562 -0.519 -27.419 1.00 92.69 456 LYS A N 1
ATOM 3605 C CA . LYS A 1 456 ? 5.097 0.681 -28.084 1.00 92.69 456 LYS A CA 1
ATOM 3606 C C . LYS A 1 456 ? 6.098 0.322 -29.180 1.00 92.69 456 LYS A C 1
ATOM 3608 O O . LYS A 1 456 ? 6.042 0.906 -30.259 1.00 92.69 456 LYS A O 1
ATOM 3613 N N . ALA A 1 457 ? 6.980 -0.642 -28.925 1.00 91.69 457 ALA A N 1
ATOM 3614 C CA . ALA A 1 457 ? 7.949 -1.108 -29.910 1.00 91.69 457 ALA A CA 1
ATOM 3615 C C . ALA A 1 457 ? 7.271 -1.723 -31.141 1.00 91.69 457 ALA A C 1
ATOM 3617 O O . ALA A 1 457 ? 7.618 -1.372 -32.266 1.00 91.69 457 ALA A O 1
ATOM 3618 N N . ILE A 1 458 ? 6.268 -2.579 -30.934 1.00 90.75 458 ILE A N 1
ATOM 3619 C CA . ILE A 1 458 ? 5.474 -3.177 -32.014 1.00 90.75 458 ILE A CA 1
ATOM 3620 C C . ILE A 1 458 ? 4.735 -2.091 -32.795 1.00 90.75 458 ILE A C 1
ATOM 3622 O O . ILE A 1 458 ? 4.848 -2.047 -34.016 1.00 90.75 458 ILE A O 1
ATOM 3626 N N . THR A 1 459 ? 4.071 -1.157 -32.107 1.00 89.44 459 THR A N 1
ATOM 3627 C CA . THR A 1 459 ? 3.359 -0.038 -32.753 1.00 89.44 459 THR A CA 1
ATOM 3628 C C . THR A 1 459 ? 4.296 0.811 -33.615 1.00 89.44 459 THR A C 1
ATOM 3630 O O . THR A 1 459 ? 3.931 1.181 -34.723 1.00 89.44 459 THR A O 1
ATOM 3633 N N . LYS A 1 460 ? 5.522 1.081 -33.146 1.00 88.81 460 LYS A N 1
ATOM 3634 C CA . LYS A 1 460 ? 6.521 1.858 -33.899 1.00 88.81 460 LYS A CA 1
ATOM 3635 C C . LYS A 1 460 ? 7.087 1.100 -35.107 1.00 88.81 460 LYS A C 1
ATOM 3637 O O . LYS A 1 460 ? 7.474 1.721 -36.088 1.00 88.81 460 LYS A O 1
ATOM 3642 N N . ARG A 1 461 ? 7.196 -0.228 -35.018 1.00 86.94 461 ARG A N 1
ATOM 3643 C CA . ARG A 1 461 ? 7.833 -1.077 -36.042 1.00 86.94 461 ARG A CA 1
ATOM 3644 C C . ARG A 1 461 ? 6.865 -1.615 -37.094 1.00 86.94 461 ARG A C 1
ATOM 3646 O O . ARG A 1 461 ? 7.327 -2.187 -38.080 1.00 86.94 461 ARG A O 1
ATOM 3653 N N . VAL A 1 462 ? 5.561 -1.496 -36.869 1.00 82.25 462 VAL A N 1
ATOM 3654 C CA . VAL A 1 462 ? 4.521 -1.911 -37.811 1.00 82.25 462 VAL A CA 1
ATOM 3655 C C . VAL A 1 462 ? 4.100 -0.708 -38.647 1.00 82.25 462 VAL A C 1
ATOM 3657 O O . VAL A 1 462 ? 3.582 0.271 -38.123 1.00 82.25 462 VAL A O 1
ATOM 3660 N N . ASN A 1 463 ? 4.272 -0.813 -39.965 1.00 74.25 463 ASN A N 1
ATOM 3661 C CA . ASN A 1 463 ? 3.968 0.272 -40.905 1.00 74.25 463 ASN A CA 1
ATOM 3662 C C . ASN A 1 463 ? 2.459 0.523 -41.083 1.00 74.25 463 ASN A C 1
ATOM 3664 O O . ASN A 1 463 ? 2.068 1.577 -41.570 1.00 74.25 463 ASN A O 1
ATOM 3668 N N . ASN A 1 464 ? 1.610 -0.443 -40.712 1.00 81.44 464 ASN A N 1
ATOM 3669 C CA . ASN A 1 464 ? 0.159 -0.367 -40.865 1.00 81.44 464 ASN A CA 1
ATOM 3670 C C . ASN A 1 464 ? -0.541 -0.451 -39.497 1.00 81.44 464 ASN A C 1
ATOM 3672 O O . ASN A 1 464 ? -0.947 -1.522 -39.038 1.00 81.44 464 ASN A O 1
ATOM 3676 N N . THR A 1 465 ? -0.652 0.693 -38.826 1.00 81.31 465 THR A N 1
ATOM 3677 C CA . THR A 1 465 ? -1.327 0.813 -37.525 1.00 81.31 465 THR A CA 1
ATOM 3678 C C . THR A 1 465 ? -2.828 0.537 -37.617 1.00 81.31 465 THR A C 1
ATOM 3680 O O . THR A 1 465 ? -3.399 0.014 -36.663 1.00 81.31 465 THR A O 1
ATOM 3683 N N . GLU A 1 466 ? -3.462 0.794 -38.765 1.00 83.19 466 GLU A N 1
ATOM 3684 C CA . GLU A 1 466 ? -4.870 0.454 -39.006 1.00 83.19 466 GLU A CA 1
ATOM 3685 C C . GLU A 1 466 ? -5.094 -1.061 -39.000 1.00 83.19 466 GLU A C 1
ATOM 3687 O O . GLU A 1 466 ? -6.034 -1.542 -38.369 1.00 83.19 466 GLU A O 1
ATOM 3692 N N . LEU A 1 467 ? -4.195 -1.826 -39.631 1.00 82.12 467 LEU A N 1
ATOM 3693 C CA . LEU A 1 467 ? -4.217 -3.289 -39.589 1.00 82.12 467 LEU A CA 1
ATOM 3694 C C . LEU A 1 467 ? -4.031 -3.796 -38.157 1.00 82.12 467 LEU A C 1
ATOM 3696 O O . LEU A 1 467 ? -4.775 -4.669 -37.717 1.00 82.12 467 LEU A O 1
ATOM 3700 N N . MET A 1 468 ? -3.086 -3.223 -37.408 1.00 83.44 468 MET A N 1
ATOM 3701 C CA . MET A 1 468 ? -2.887 -3.575 -36.000 1.00 83.44 468 MET A CA 1
ATOM 3702 C C . MET A 1 468 ? -4.146 -3.319 -35.169 1.00 83.44 468 MET A C 1
ATOM 3704 O O . MET A 1 468 ? -4.533 -4.160 -34.357 1.00 83.44 468 MET A O 1
ATOM 3708 N N . GLU A 1 469 ? -4.795 -2.176 -35.374 1.00 86.12 469 GLU A N 1
ATOM 3709 C CA . GLU A 1 469 ? -6.013 -1.801 -34.664 1.00 86.12 469 GLU A CA 1
ATOM 3710 C C . GLU A 1 469 ? -7.195 -2.705 -35.050 1.00 86.12 469 GLU A C 1
ATOM 3712 O O . GLU A 1 469 ? -7.955 -3.135 -34.178 1.00 86.12 469 GLU A O 1
ATOM 3717 N N . ALA A 1 470 ? -7.311 -3.064 -36.331 1.00 83.00 470 ALA A N 1
ATOM 3718 C CA . ALA A 1 470 ? -8.318 -3.995 -36.829 1.00 83.00 470 ALA A CA 1
ATOM 3719 C C . ALA A 1 470 ? -8.133 -5.397 -36.233 1.00 83.00 470 ALA A C 1
ATOM 3721 O O . ALA A 1 470 ? -9.095 -5.973 -35.723 1.00 83.00 470 ALA A O 1
ATOM 3722 N N . VAL A 1 471 ? -6.905 -5.925 -36.224 1.00 81.44 471 VAL A N 1
ATOM 3723 C CA . VAL A 1 471 ? -6.585 -7.228 -35.617 1.00 81.44 471 VAL A CA 1
ATOM 3724 C C . VAL A 1 471 ? -6.857 -7.193 -34.113 1.00 81.44 471 VAL A C 1
ATOM 3726 O O . VAL A 1 471 ? -7.559 -8.059 -33.598 1.00 81.44 471 VAL A O 1
ATOM 3729 N N . THR A 1 472 ? -6.389 -6.150 -33.421 1.00 84.25 472 THR A N 1
ATOM 3730 C CA . THR A 1 472 ? -6.617 -5.961 -31.978 1.00 84.25 472 THR A CA 1
ATOM 3731 C C . THR A 1 472 ? -8.110 -5.958 -31.647 1.00 84.25 472 THR A C 1
ATOM 3733 O O . THR A 1 472 ? -8.545 -6.686 -30.759 1.00 84.25 472 THR A O 1
ATOM 3736 N N . THR A 1 473 ? -8.906 -5.196 -32.401 1.00 85.19 473 THR A N 1
ATOM 3737 C CA . THR A 1 473 ? -10.360 -5.086 -32.201 1.00 85.19 473 THR A CA 1
ATOM 3738 C C . THR A 1 473 ? -11.091 -6.381 -32.561 1.00 85.19 473 THR A C 1
ATOM 3740 O O . THR A 1 473 ? -12.082 -6.711 -31.917 1.00 85.19 473 THR A O 1
ATOM 3743 N N . THR A 1 474 ? -10.600 -7.125 -33.559 1.00 85.19 474 THR A N 1
ATOM 3744 C CA . THR A 1 474 ? -11.174 -8.419 -33.968 1.00 85.19 474 THR A CA 1
ATOM 3745 C C . THR A 1 474 ? -11.044 -9.453 -32.857 1.00 85.19 474 THR A C 1
ATOM 3747 O O . THR A 1 474 ? -11.997 -10.176 -32.587 1.00 85.19 474 THR A O 1
ATOM 3750 N N . PHE A 1 475 ? -9.889 -9.507 -32.192 1.00 82.12 475 PHE A N 1
ATOM 3751 C CA . PHE A 1 475 ? -9.696 -10.412 -31.061 1.00 82.12 475 PHE A CA 1
ATOM 3752 C C . PHE A 1 475 ? -10.339 -9.897 -29.773 1.00 82.12 475 PHE A C 1
ATOM 3754 O O . PHE A 1 475 ? -10.797 -10.694 -28.958 1.00 82.12 475 PHE A O 1
ATOM 3761 N N . ASN A 1 476 ? -10.357 -8.579 -29.556 1.00 82.31 476 ASN A N 1
ATOM 3762 C CA . ASN A 1 476 ? -10.980 -7.991 -28.382 1.00 82.31 476 ASN A CA 1
ATOM 3763 C C . ASN A 1 476 ? -11.512 -6.579 -28.659 1.00 82.31 476 ASN A C 1
ATOM 3765 O O . ASN A 1 476 ? -10.774 -5.589 -28.658 1.00 82.31 476 ASN A O 1
ATOM 3769 N N . SER A 1 477 ? -12.833 -6.463 -28.793 1.00 84.19 477 SER A N 1
ATOM 3770 C CA . SER A 1 477 ? -13.496 -5.186 -29.064 1.00 84.19 477 SER A CA 1
ATOM 3771 C C . SER A 1 477 ? -13.328 -4.151 -27.944 1.00 84.19 477 SER A C 1
ATOM 3773 O O . SER A 1 477 ? -13.458 -2.953 -28.200 1.00 84.19 477 SER A O 1
ATOM 3775 N N . SER A 1 478 ? -13.029 -4.568 -26.704 1.00 84.12 478 SER A N 1
ATOM 3776 C CA . SER A 1 478 ? -12.769 -3.633 -25.597 1.00 84.12 478 SER A CA 1
ATOM 3777 C C . SER A 1 478 ? -11.445 -2.885 -25.761 1.00 84.12 478 SER A C 1
ATOM 3779 O O . SER A 1 478 ? -11.249 -1.840 -25.141 1.00 84.12 478 SER A O 1
ATOM 3781 N N . LEU A 1 479 ? -10.542 -3.397 -26.603 1.00 84.31 479 LEU A N 1
ATOM 3782 C CA . LEU A 1 479 ? -9.265 -2.776 -26.944 1.00 84.31 479 LEU A CA 1
ATOM 3783 C C . LEU A 1 479 ? -9.375 -1.848 -28.161 1.00 84.31 479 LEU A C 1
ATOM 3785 O O . LEU A 1 479 ? -8.361 -1.446 -28.716 1.00 84.31 479 LEU A O 1
ATOM 3789 N N . LYS A 1 480 ? -10.584 -1.440 -28.560 1.00 82.81 480 LYS A N 1
ATOM 3790 C CA . LYS A 1 480 ? -10.757 -0.438 -29.615 1.00 82.81 480 LYS A CA 1
ATOM 3791 C C . LYS A 1 480 ? -9.983 0.842 -29.279 1.00 82.81 480 LYS A C 1
ATOM 3793 O O . LYS A 1 480 ? -10.028 1.347 -28.152 1.00 82.81 480 LYS A O 1
ATOM 3798 N N . THR A 1 481 ? -9.324 1.411 -30.280 1.00 86.00 481 THR A N 1
ATOM 3799 C CA . THR A 1 481 ? -8.367 2.527 -30.203 1.00 86.00 481 THR A CA 1
ATOM 3800 C C . THR A 1 481 ? -7.172 2.264 -29.275 1.00 86.00 481 THR A C 1
ATOM 3802 O O . THR A 1 481 ? -6.677 3.194 -28.625 1.00 86.00 481 THR A O 1
ATOM 3805 N N . PHE A 1 482 ? -6.737 1.008 -29.116 1.00 88.88 482 PHE A N 1
ATOM 3806 C CA . PHE A 1 482 ? -5.640 0.666 -28.200 1.00 88.88 482 PHE A CA 1
ATOM 3807 C C . PHE A 1 482 ? -4.367 1.415 -28.571 1.00 88.88 482 PHE A C 1
ATOM 3809 O O . PHE A 1 482 ? -3.791 2.097 -27.721 1.00 88.88 482 PHE A O 1
ATOM 3816 N N . THR A 1 483 ? -3.990 1.357 -29.849 1.00 84.94 483 THR A N 1
ATOM 3817 C CA . THR A 1 483 ? -2.760 1.971 -30.367 1.00 84.94 483 THR A CA 1
ATOM 3818 C C . THR A 1 483 ? -2.786 3.494 -30.227 1.00 84.94 483 THR A C 1
ATOM 3820 O O . THR A 1 483 ? -1.823 4.088 -29.744 1.00 84.94 483 THR A O 1
ATOM 3823 N N . LYS A 1 484 ? -3.931 4.122 -30.531 1.00 86.50 484 LYS A N 1
ATOM 3824 C CA . LYS A 1 484 ? -4.142 5.577 -30.426 1.00 86.50 484 LYS A CA 1
ATOM 3825 C C . LYS A 1 484 ? -3.897 6.116 -29.016 1.00 86.50 484 LYS A C 1
ATOM 3827 O O . LYS A 1 484 ? -3.354 7.204 -28.855 1.00 86.50 484 LYS A O 1
ATOM 3832 N N . TYR A 1 485 ? -4.303 5.363 -27.997 1.00 88.94 485 TYR A N 1
ATOM 3833 C CA . TYR A 1 485 ? -4.224 5.788 -26.597 1.00 88.94 485 TYR A CA 1
ATOM 3834 C C . TYR A 1 485 ? -3.200 4.989 -25.789 1.00 88.94 485 TYR A C 1
ATOM 3836 O O . TYR A 1 485 ? -3.255 4.987 -24.564 1.00 88.94 485 TYR A O 1
ATOM 3844 N N . ILE A 1 486 ? -2.236 4.335 -26.446 1.00 89.31 486 ILE A N 1
ATOM 3845 C CA . ILE A 1 486 ? -1.282 3.414 -25.807 1.00 89.31 486 ILE A CA 1
ATOM 3846 C C . ILE A 1 486 ? -0.553 4.028 -24.600 1.00 89.31 486 ILE A C 1
ATOM 3848 O O . ILE A 1 486 ? -0.256 3.345 -23.622 1.00 89.31 486 ILE A O 1
ATOM 3852 N N . SER A 1 487 ? -0.283 5.335 -24.620 1.00 87.00 487 SER A N 1
ATOM 3853 C CA . SER A 1 487 ? 0.384 6.020 -23.508 1.00 87.00 487 SER A CA 1
ATOM 3854 C C . SER A 1 487 ? -0.500 6.181 -22.266 1.00 87.00 487 SER A C 1
ATOM 3856 O O . SER A 1 487 ? 0.052 6.155 -21.165 1.00 87.00 487 SER A O 1
ATOM 3858 N N . SER A 1 488 ? -1.823 6.281 -22.422 1.00 87.19 488 SER A N 1
ATOM 3859 C CA . SER A 1 488 ? -2.802 6.467 -21.338 1.00 87.19 488 SER A CA 1
ATOM 3860 C C . SER A 1 488 ? -3.571 5.194 -20.958 1.00 87.19 488 SER A C 1
ATOM 3862 O O . SER A 1 488 ? -4.420 5.240 -20.069 1.00 87.19 488 SER A O 1
ATOM 3864 N N . ARG A 1 489 ? -3.281 4.054 -21.602 1.00 90.50 489 ARG A N 1
ATOM 3865 C CA . ARG A 1 489 ? -3.866 2.751 -21.250 1.00 90.50 489 ARG A CA 1
ATOM 3866 C C . ARG A 1 489 ? -3.483 2.304 -19.840 1.00 90.50 489 ARG A C 1
ATOM 3868 O O . ARG A 1 489 ? -2.379 2.574 -19.362 1.00 90.50 489 ARG A O 1
ATOM 3875 N N . GLN A 1 490 ? -4.409 1.591 -19.207 1.00 89.88 490 GLN A N 1
ATOM 3876 C CA . GLN A 1 490 ? -4.273 1.074 -17.846 1.00 89.88 490 GLN A CA 1
ATOM 3877 C C . GLN A 1 490 ? -3.739 -0.364 -17.853 1.00 89.88 490 GLN A C 1
ATOM 3879 O O . GLN A 1 490 ? -3.769 -1.048 -18.877 1.00 89.88 490 GLN A O 1
ATOM 3884 N N . GLY A 1 491 ? -3.298 -0.863 -16.693 1.00 90.00 491 GLY A N 1
ATOM 3885 C CA . GLY A 1 491 ? -2.746 -2.218 -16.563 1.00 90.00 491 GLY A CA 1
ATOM 3886 C C . GLY A 1 491 ? -3.672 -3.313 -17.109 1.00 90.00 491 GLY A C 1
ATOM 3887 O O . GLY A 1 491 ? -3.207 -4.217 -17.797 1.00 90.00 491 GLY A O 1
ATOM 3888 N N . LYS A 1 492 ? -4.992 -3.191 -16.898 1.00 90.06 492 LYS A N 1
ATOM 3889 C CA . LYS A 1 492 ? -5.996 -4.129 -17.438 1.00 90.06 492 LYS A CA 1
ATOM 3890 C C . LYS A 1 492 ? -5.965 -4.237 -18.968 1.00 90.06 492 LYS A C 1
ATOM 3892 O O . LYS A 1 492 ? -6.114 -5.332 -19.501 1.00 90.06 492 LYS A O 1
ATOM 3897 N N . ASP A 1 493 ? -5.724 -3.124 -19.661 1.00 92.44 493 ASP A N 1
ATOM 3898 C CA . ASP A 1 493 ? -5.707 -3.085 -21.123 1.00 92.44 493 ASP A CA 1
ATOM 3899 C C . ASP A 1 493 ? -4.468 -3.821 -21.641 1.00 92.44 493 ASP A C 1
ATOM 3901 O O . ASP A 1 493 ? -4.559 -4.618 -22.568 1.00 92.44 493 ASP A O 1
ATOM 3905 N N . PHE A 1 494 ? -3.317 -3.622 -20.992 1.00 95.00 494 PHE A N 1
ATOM 3906 C CA . PHE A 1 494 ? -2.077 -4.326 -21.324 1.00 95.00 494 PHE A CA 1
ATOM 3907 C C . PHE A 1 494 ? -2.142 -5.823 -21.000 1.00 95.00 494 PHE A C 1
ATOM 3909 O O . PHE A 1 494 ? -1.662 -6.633 -21.792 1.00 95.00 494 PHE A O 1
ATOM 3916 N N . LYS A 1 495 ? -2.785 -6.209 -19.890 1.00 92.62 495 LYS A N 1
ATOM 3917 C CA . LYS A 1 495 ? -3.034 -7.622 -19.547 1.00 92.62 495 LYS A CA 1
ATOM 3918 C C . LYS A 1 495 ? -3.928 -8.322 -20.575 1.00 92.62 495 LYS A C 1
ATOM 3920 O O . LYS A 1 495 ? -3.713 -9.497 -20.859 1.00 92.62 495 LYS A O 1
ATOM 3925 N N . ALA A 1 496 ? -4.920 -7.629 -21.132 1.00 91.94 496 ALA A N 1
ATOM 3926 C CA . ALA A 1 496 ? -5.734 -8.161 -22.225 1.00 91.94 496 ALA A CA 1
ATOM 3927 C C . ALA A 1 496 ? -4.942 -8.203 -23.542 1.00 91.94 496 ALA A C 1
ATOM 3929 O O . ALA A 1 496 ? -4.957 -9.207 -24.247 1.00 91.94 496 ALA A O 1
ATOM 3930 N N . TRP A 1 497 ? -4.200 -7.139 -23.848 1.00 94.44 497 TRP A N 1
ATOM 3931 C CA . TRP A 1 497 ? -3.452 -7.011 -25.095 1.00 94.44 497 TRP A CA 1
ATOM 3932 C C . TRP A 1 497 ? -2.316 -8.039 -25.230 1.00 94.44 497 TRP A C 1
ATOM 3934 O O . TRP A 1 497 ? -2.145 -8.617 -26.300 1.00 94.44 497 TRP A O 1
ATOM 3944 N N . ILE A 1 498 ? -1.570 -8.344 -24.159 1.00 95.25 498 ILE A N 1
ATOM 3945 C CA . ILE A 1 498 ? -0.451 -9.305 -24.232 1.00 95.25 498 ILE A CA 1
ATOM 3946 C C . ILE A 1 498 ? -0.902 -10.723 -24.621 1.00 95.25 498 ILE A C 1
ATOM 3948 O O . ILE A 1 498 ? -0.124 -11.470 -25.206 1.00 95.25 498 ILE A O 1
ATOM 3952 N N . GLN A 1 499 ? -2.161 -11.084 -24.350 1.00 92.31 499 GLN A N 1
ATOM 3953 C CA . GLN A 1 499 ? -2.724 -12.391 -24.715 1.00 92.31 499 GLN A CA 1
ATOM 3954 C C . GLN A 1 499 ? -2.871 -12.557 -26.231 1.00 92.31 499 GLN A C 1
ATOM 3956 O O . GLN A 1 499 ? -2.823 -13.675 -26.733 1.00 92.31 499 GLN A O 1
ATOM 3961 N N . ILE A 1 500 ? -3.021 -11.445 -26.954 1.00 92.62 500 ILE A N 1
ATOM 3962 C CA . ILE A 1 500 ? -3.224 -11.426 -28.406 1.00 92.62 500 ILE A CA 1
ATOM 3963 C C . ILE A 1 500 ? -2.004 -10.886 -29.167 1.00 92.62 500 ILE A C 1
ATOM 3965 O O . ILE A 1 500 ? -1.936 -10.993 -30.391 1.00 92.62 500 ILE A O 1
ATOM 3969 N N . ALA A 1 501 ? -1.023 -10.328 -28.451 1.00 91.81 501 ALA A N 1
ATOM 3970 C CA . ALA A 1 501 ? 0.180 -9.729 -29.018 1.00 91.81 501 ALA A CA 1
ATOM 3971 C C . ALA A 1 501 ? 0.978 -10.659 -29.953 1.00 91.81 501 ALA A C 1
ATOM 3973 O O . ALA A 1 501 ? 1.407 -10.167 -30.997 1.00 91.81 501 ALA A O 1
ATOM 3974 N N . PRO A 1 502 ? 1.148 -11.972 -29.673 1.00 91.25 502 PRO A N 1
ATOM 3975 C CA . PRO A 1 502 ? 1.813 -12.878 -30.612 1.00 91.25 502 PRO A CA 1
ATOM 3976 C C . PRO A 1 502 ? 1.161 -12.889 -32.000 1.00 91.25 502 PRO A C 1
ATOM 3978 O O . PRO A 1 502 ? 1.850 -12.720 -33.000 1.00 91.25 502 PRO A O 1
ATOM 3981 N N . PHE A 1 503 ? -0.173 -12.966 -32.063 1.00 88.62 503 PHE A N 1
ATOM 3982 C CA . PHE A 1 503 ? -0.915 -12.970 -33.327 1.00 88.62 503 PHE A CA 1
ATOM 3983 C C . PHE A 1 503 ? -0.825 -11.629 -34.054 1.00 88.62 503 PHE A C 1
ATOM 3985 O O . PHE A 1 503 ? -0.724 -11.587 -35.277 1.00 88.62 503 PHE A O 1
ATOM 3992 N N . ILE A 1 504 ? -0.834 -10.521 -33.305 1.00 87.81 504 ILE A N 1
ATOM 3993 C CA . ILE A 1 504 ? -0.622 -9.187 -33.875 1.00 87.81 504 ILE A CA 1
ATOM 3994 C C . ILE A 1 504 ? 0.760 -9.118 -34.533 1.00 87.81 504 ILE A C 1
ATOM 3996 O O . ILE A 1 504 ? 0.866 -8.630 -35.655 1.00 87.81 504 ILE A O 1
ATOM 4000 N N . CYS A 1 505 ? 1.806 -9.618 -33.870 1.00 88.69 505 CYS A N 1
ATOM 4001 C CA . CYS A 1 505 ? 3.149 -9.668 -34.445 1.00 88.69 505 CYS A CA 1
ATOM 4002 C C . CYS A 1 505 ? 3.194 -10.543 -35.703 1.00 88.69 505 CYS A C 1
ATOM 4004 O O . CYS A 1 505 ? 3.712 -10.092 -36.720 1.00 88.69 505 CYS A O 1
ATOM 4006 N N . ASP A 1 506 ? 2.605 -11.738 -35.665 1.00 86.12 506 ASP A N 1
ATOM 4007 C CA . ASP A 1 506 ? 2.611 -12.665 -36.802 1.00 86.12 506 ASP A CA 1
ATOM 4008 C C . ASP A 1 506 ? 1.871 -12.114 -38.025 1.00 86.12 506 ASP A C 1
ATOM 4010 O O . ASP A 1 506 ? 2.305 -12.329 -39.154 1.00 86.12 506 ASP A O 1
ATOM 4014 N N . VAL A 1 507 ? 0.773 -11.379 -37.823 1.00 85.75 507 VAL A N 1
ATOM 4015 C CA . VAL A 1 507 ? -0.002 -10.780 -38.921 1.00 85.75 507 VAL A CA 1
ATOM 4016 C C . VAL A 1 507 ? 0.651 -9.500 -39.435 1.00 85.75 507 VAL A C 1
ATOM 4018 O O . VAL A 1 507 ? 0.767 -9.300 -40.643 1.00 85.75 507 VAL A O 1
ATOM 4021 N N . CYS A 1 508 ? 1.055 -8.610 -38.530 1.00 83.25 508 CYS A N 1
ATOM 4022 C CA . CYS A 1 508 ? 1.508 -7.272 -38.900 1.00 83.25 508 CYS A CA 1
ATOM 4023 C C . CYS A 1 508 ? 2.992 -7.221 -39.268 1.00 83.25 508 CYS A C 1
ATOM 4025 O O . CYS A 1 508 ? 3.412 -6.289 -39.957 1.00 83.25 508 CYS A O 1
ATOM 4027 N N . LYS A 1 509 ? 3.795 -8.176 -38.787 1.00 82.81 509 LYS A N 1
ATOM 4028 C CA . LYS A 1 509 ? 5.230 -8.258 -39.068 1.00 82.81 509 LYS A CA 1
ATOM 4029 C C . LYS A 1 509 ? 5.775 -9.699 -38.958 1.00 82.81 509 LYS A C 1
ATOM 4031 O O . LYS A 1 509 ? 6.584 -9.983 -38.069 1.00 82.81 509 LYS A O 1
ATOM 4036 N N . PRO A 1 510 ? 5.364 -10.604 -39.867 1.00 81.50 510 PRO A N 1
ATOM 4037 C CA . PRO A 1 510 ? 5.819 -11.990 -39.849 1.00 81.50 510 PRO A CA 1
ATOM 4038 C C . PRO A 1 510 ? 7.351 -12.096 -39.902 1.00 81.50 510 PRO A C 1
ATOM 4040 O O . PRO A 1 510 ? 8.000 -11.388 -40.673 1.00 81.50 510 PRO A O 1
ATOM 4043 N N . GLY A 1 511 ? 7.925 -13.003 -39.109 1.00 79.00 511 GLY A N 1
ATOM 4044 C CA . GLY A 1 511 ? 9.367 -13.286 -39.096 1.00 79.00 511 GLY A CA 1
ATOM 4045 C C . GLY A 1 511 ? 10.227 -12.339 -38.248 1.00 79.00 511 GLY A C 1
ATOM 4046 O O . GLY A 1 511 ? 11.433 -12.553 -38.163 1.00 79.00 511 GLY A O 1
ATOM 4047 N N . ASP A 1 512 ? 9.646 -11.323 -37.599 1.00 85.94 512 ASP A N 1
ATOM 4048 C CA . ASP A 1 512 ? 10.357 -10.506 -36.604 1.00 85.94 512 ASP A CA 1
ATOM 4049 C C . ASP A 1 512 ? 10.435 -11.244 -35.249 1.00 85.94 512 ASP A C 1
ATOM 4051 O O . ASP A 1 512 ? 9.490 -11.906 -34.809 1.00 85.94 512 ASP A O 1
ATOM 4055 N N . ASN A 1 513 ? 11.541 -11.063 -34.528 1.00 92.44 513 ASN A N 1
ATOM 4056 C CA . ASN A 1 513 ? 11.760 -11.597 -33.181 1.00 92.44 513 ASN A CA 1
ATOM 4057 C C . ASN A 1 513 ? 10.754 -11.052 -32.143 1.00 92.44 513 ASN A C 1
ATOM 4059 O O . ASN A 1 513 ? 10.666 -11.587 -31.031 1.00 92.44 513 ASN A O 1
ATOM 4063 N N . LEU A 1 514 ? 9.984 -10.010 -32.485 1.00 91.75 514 LEU A N 1
ATOM 4064 C CA . LEU A 1 514 ? 8.907 -9.446 -31.660 1.00 91.75 514 LEU A CA 1
ATOM 4065 C C . LEU A 1 514 ? 7.814 -10.461 -31.302 1.00 91.75 514 LEU A C 1
ATOM 4067 O O . LEU A 1 514 ? 7.291 -10.401 -30.190 1.00 91.75 514 LEU A O 1
ATOM 4071 N N . ALA A 1 515 ? 7.471 -11.389 -32.202 1.00 92.31 515 ALA A N 1
ATOM 4072 C CA . ALA A 1 515 ? 6.490 -12.438 -31.906 1.00 92.31 515 ALA A CA 1
ATOM 4073 C C . ALA A 1 515 ? 7.009 -13.364 -30.795 1.00 92.31 515 ALA A C 1
ATOM 4075 O O . ALA A 1 515 ? 6.325 -13.597 -29.798 1.00 92.31 515 ALA A O 1
ATOM 4076 N N . ALA A 1 516 ? 8.269 -13.798 -30.901 1.00 94.88 516 ALA A N 1
ATOM 4077 C CA . ALA A 1 516 ? 8.928 -14.606 -29.877 1.00 94.88 516 ALA A CA 1
ATOM 4078 C C . ALA A 1 516 ? 9.039 -13.865 -28.532 1.00 94.88 516 ALA A C 1
ATOM 4080 O O . ALA A 1 516 ? 8.768 -14.454 -27.482 1.00 94.88 516 ALA A O 1
ATOM 4081 N N . ALA A 1 517 ? 9.359 -12.565 -28.553 1.00 96.06 517 ALA A N 1
ATOM 4082 C CA . ALA A 1 517 ? 9.367 -11.731 -27.351 1.00 96.06 517 ALA A CA 1
ATOM 4083 C C . ALA A 1 517 ? 7.969 -11.646 -26.709 1.00 96.06 517 ALA A C 1
ATOM 4085 O O . ALA A 1 517 ? 7.840 -11.834 -25.499 1.00 96.06 517 ALA A O 1
ATOM 4086 N N . ALA A 1 518 ? 6.915 -11.439 -27.509 1.00 96.06 518 ALA A N 1
ATOM 4087 C CA . ALA A 1 518 ? 5.534 -11.416 -27.029 1.00 96.06 518 ALA A CA 1
ATOM 4088 C C . ALA A 1 518 ? 5.115 -12.751 -26.401 1.00 96.06 518 ALA A C 1
ATOM 4090 O O . ALA A 1 518 ? 4.513 -12.752 -25.331 1.00 96.06 518 ALA A O 1
ATOM 4091 N N . ILE A 1 519 ? 5.487 -13.884 -27.006 1.00 96.31 519 ILE A N 1
ATOM 4092 C CA . ILE A 1 519 ? 5.204 -15.224 -26.465 1.00 96.31 519 ILE A CA 1
ATOM 4093 C C . ILE A 1 519 ? 5.910 -15.434 -25.122 1.00 96.31 519 ILE A C 1
ATOM 4095 O O . ILE A 1 519 ? 5.280 -15.880 -24.160 1.00 96.31 519 ILE A O 1
ATOM 4099 N N . LYS A 1 520 ? 7.208 -15.121 -25.035 1.00 97.56 520 LYS A N 1
ATOM 4100 C CA . LYS A 1 520 ? 7.990 -15.269 -23.796 1.00 97.56 520 LYS A CA 1
ATOM 4101 C C . LYS A 1 520 ? 7.427 -14.389 -22.678 1.00 97.56 520 LYS A C 1
ATOM 4103 O O . LYS A 1 520 ? 7.185 -14.886 -21.579 1.00 97.56 520 LYS A O 1
ATOM 4108 N N . LEU A 1 521 ? 7.114 -13.126 -22.976 1.00 97.38 521 LEU A N 1
ATOM 4109 C CA . LEU A 1 521 ? 6.500 -12.220 -22.006 1.00 97.38 521 LEU A CA 1
ATOM 4110 C C . LEU A 1 521 ? 5.096 -12.683 -21.591 1.00 97.38 521 LEU A C 1
ATOM 4112 O O . LEU A 1 521 ? 4.773 -12.650 -20.409 1.00 97.38 521 LEU A O 1
ATOM 4116 N N . ALA A 1 522 ? 4.276 -13.179 -22.523 1.00 96.31 522 ALA A N 1
ATOM 4117 C CA . ALA A 1 522 ? 2.958 -13.731 -22.208 1.00 96.31 522 ALA A CA 1
ATOM 4118 C C . ALA A 1 522 ? 3.053 -14.954 -21.277 1.00 96.31 522 ALA A C 1
ATOM 4120 O O . ALA A 1 522 ? 2.272 -15.066 -20.330 1.00 96.31 522 ALA A O 1
ATOM 4121 N N . LYS A 1 523 ? 4.032 -15.845 -21.498 1.00 95.94 523 LYS A N 1
ATOM 4122 C CA . LYS A 1 523 ? 4.313 -16.986 -20.608 1.00 95.94 523 LYS A CA 1
ATOM 4123 C C . LYS A 1 523 ? 4.735 -16.523 -19.216 1.00 95.94 523 LYS A C 1
ATOM 4125 O O . LYS A 1 523 ? 4.172 -17.011 -18.237 1.00 95.94 523 LYS A O 1
ATOM 4130 N N . LEU A 1 524 ? 5.655 -15.559 -19.132 1.00 96.38 524 LEU A N 1
ATOM 4131 C CA . LEU A 1 524 ? 6.076 -14.952 -17.867 1.00 96.38 524 LEU A CA 1
ATOM 4132 C C . LEU A 1 524 ? 4.884 -14.344 -17.119 1.00 96.38 524 LEU A C 1
ATOM 4134 O O . LEU A 1 524 ? 4.670 -14.653 -15.951 1.00 96.38 524 LEU A O 1
ATOM 4138 N N . CYS A 1 525 ? 4.059 -13.542 -17.795 1.00 94.56 525 CYS A N 1
ATOM 4139 C CA . CYS A 1 525 ? 2.860 -12.953 -17.204 1.00 94.56 525 CYS A CA 1
ATOM 4140 C C . CYS A 1 525 ? 1.868 -14.021 -16.727 1.00 94.56 525 CYS A C 1
ATOM 4142 O O . CYS A 1 525 ? 1.354 -13.920 -15.617 1.00 94.56 525 CYS A O 1
ATOM 4144 N N . LYS A 1 526 ? 1.620 -15.068 -17.524 1.00 93.00 526 LYS A N 1
ATOM 4145 C CA . LYS A 1 526 ? 0.745 -16.183 -17.130 1.00 93.00 526 LYS A CA 1
ATOM 4146 C C . LYS A 1 526 ? 1.259 -16.880 -15.871 1.00 93.00 526 LYS A C 1
ATOM 4148 O O . LYS A 1 526 ? 0.453 -17.181 -14.996 1.00 93.00 526 LYS A O 1
ATOM 4153 N N . ALA A 1 527 ? 2.566 -17.129 -15.781 1.00 91.69 527 ALA A N 1
ATOM 4154 C CA . ALA A 1 527 ? 3.177 -17.720 -14.596 1.00 91.69 527 ALA A CA 1
ATOM 4155 C C . ALA A 1 527 ? 3.069 -16.778 -13.389 1.00 91.69 527 ALA A C 1
ATOM 4157 O O . ALA A 1 527 ? 2.593 -17.201 -12.342 1.00 91.69 527 ALA A O 1
ATOM 4158 N N . ALA A 1 528 ? 3.405 -15.495 -13.549 1.00 90.75 528 ALA A N 1
ATOM 4159 C CA . ALA A 1 528 ? 3.327 -14.499 -12.483 1.00 90.75 528 ALA A CA 1
ATOM 4160 C C . ALA A 1 528 ? 1.906 -14.368 -11.910 1.00 90.75 528 ALA A C 1
ATOM 4162 O O . ALA A 1 528 ? 1.719 -14.477 -10.705 1.00 90.75 528 ALA A O 1
ATOM 4163 N N . PHE A 1 529 ? 0.888 -14.224 -12.765 1.00 87.06 529 PHE A N 1
ATOM 4164 C CA . PHE A 1 529 ? -0.503 -14.056 -12.324 1.00 87.06 529 PHE A CA 1
ATOM 4165 C C . PHE A 1 529 ? -1.157 -15.340 -11.792 1.00 87.06 529 PHE A C 1
ATOM 4167 O O . PHE A 1 529 ? -2.245 -15.270 -11.225 1.00 87.06 529 PHE A O 1
ATOM 4174 N N . ARG A 1 530 ? -0.531 -16.508 -11.983 1.00 86.19 530 ARG A N 1
ATOM 4175 C CA . ARG A 1 530 ? -1.015 -17.806 -11.481 1.00 86.19 530 ARG A CA 1
ATOM 4176 C C . ARG A 1 530 ? -0.092 -18.422 -10.426 1.00 86.19 530 ARG A C 1
ATOM 4178 O O . ARG A 1 530 ? -0.236 -19.606 -10.144 1.00 86.19 530 ARG A O 1
ATOM 4185 N N . ASN A 1 531 ? 0.848 -17.648 -9.874 1.00 80.06 531 ASN A N 1
ATOM 4186 C CA . ASN A 1 531 ? 1.847 -18.117 -8.906 1.00 80.06 531 ASN A CA 1
ATOM 4187 C C . ASN A 1 531 ? 2.596 -19.382 -9.374 1.00 80.06 531 ASN A C 1
ATOM 4189 O O . ASN A 1 531 ? 2.757 -20.347 -8.633 1.00 80.06 531 ASN A O 1
ATOM 4193 N N . GLY A 1 532 ? 3.026 -19.394 -10.637 1.00 81.00 532 GLY A N 1
ATOM 4194 C CA . GLY A 1 532 ? 3.818 -20.483 -11.204 1.00 81.00 532 GLY A CA 1
ATOM 4195 C C . GLY A 1 532 ? 5.209 -20.582 -10.570 1.00 81.00 532 GLY A C 1
ATOM 4196 O O . GLY A 1 532 ? 5.818 -19.579 -10.215 1.00 81.00 532 GLY A O 1
ATOM 4197 N N . ASN A 1 533 ? 5.756 -21.793 -10.479 1.00 82.31 533 ASN A N 1
ATOM 4198 C CA . ASN A 1 533 ? 7.049 -22.025 -9.819 1.00 82.31 533 ASN A CA 1
ATOM 4199 C C . ASN A 1 533 ? 8.275 -21.649 -10.674 1.00 82.31 533 ASN A C 1
ATOM 4201 O O . ASN A 1 533 ? 9.382 -21.588 -10.155 1.00 82.31 533 ASN A O 1
ATOM 4205 N N . ASN A 1 534 ? 8.095 -21.398 -11.973 1.00 91.12 534 ASN A N 1
ATOM 4206 C CA . ASN A 1 534 ? 9.167 -21.141 -12.943 1.00 91.12 534 ASN A CA 1
ATOM 4207 C C . ASN A 1 534 ? 9.262 -19.665 -13.377 1.00 91.12 534 ASN A C 1
ATOM 4209 O O . ASN A 1 534 ? 9.784 -19.367 -14.450 1.00 91.12 534 ASN A O 1
ATOM 4213 N N . ILE A 1 535 ? 8.727 -18.732 -12.580 1.00 93.06 535 ILE A N 1
ATOM 4214 C CA . ILE A 1 535 ? 8.697 -17.298 -12.920 1.00 93.06 535 ILE A CA 1
ATOM 4215 C C . ILE A 1 535 ? 10.113 -16.745 -13.133 1.00 93.06 535 ILE A C 1
ATOM 4217 O O . ILE A 1 535 ? 10.337 -16.043 -14.115 1.00 93.06 535 ILE A O 1
ATOM 4221 N N . ALA A 1 536 ? 11.061 -17.076 -12.250 1.00 92.88 536 ALA A N 1
ATOM 4222 C CA . ALA A 1 536 ? 12.442 -16.600 -12.352 1.00 92.88 536 ALA A CA 1
ATOM 4223 C C . ALA A 1 536 ? 13.115 -17.075 -13.651 1.00 92.88 536 ALA A C 1
ATOM 4225 O O . ALA A 1 536 ? 13.690 -16.271 -14.379 1.00 92.88 536 ALA A O 1
ATOM 4226 N N . ASP A 1 537 ? 12.953 -18.352 -14.000 1.00 95.12 537 ASP A N 1
ATOM 4227 C CA . ASP A 1 537 ? 13.549 -18.917 -15.215 1.00 95.12 537 ASP A CA 1
ATOM 4228 C C . ASP A 1 537 ? 12.922 -18.307 -16.483 1.00 95.12 537 ASP A C 1
ATOM 4230 O O . ASP A 1 537 ? 13.615 -18.019 -17.456 1.00 95.12 537 ASP A O 1
ATOM 4234 N N . LEU A 1 538 ? 11.609 -18.041 -16.470 1.00 96.88 538 LEU A N 1
ATOM 4235 C CA . LEU A 1 538 ? 10.923 -17.339 -17.563 1.00 96.88 538 LEU A CA 1
ATOM 4236 C C . LEU A 1 538 ? 11.358 -15.869 -17.683 1.00 96.88 538 LEU A C 1
ATOM 4238 O O . LEU A 1 538 ? 11.404 -15.331 -18.792 1.00 96.88 538 LEU A O 1
ATOM 4242 N N . ALA A 1 539 ? 11.659 -15.214 -16.561 1.00 96.69 539 ALA A N 1
ATOM 4243 C CA . ALA A 1 539 ? 12.165 -13.846 -16.530 1.00 96.69 539 ALA A CA 1
ATOM 4244 C C . ALA A 1 539 ? 13.577 -13.767 -17.132 1.00 96.69 539 ALA A C 1
ATOM 4246 O O . ALA A 1 539 ? 13.835 -12.906 -17.977 1.00 96.69 539 ALA A O 1
ATOM 4247 N N . GLU A 1 540 ? 14.452 -14.706 -16.767 1.00 95.75 540 GLU A N 1
ATOM 4248 C CA . GLU A 1 540 ? 15.795 -14.856 -17.336 1.00 95.75 540 GLU A CA 1
ATOM 4249 C C . GLU A 1 540 ? 15.745 -15.199 -18.835 1.00 95.75 540 GLU A C 1
ATOM 4251 O O . GLU A 1 540 ? 16.462 -14.584 -19.624 1.00 95.75 540 GLU A O 1
ATOM 4256 N N . ASP A 1 541 ? 14.850 -16.099 -19.260 1.00 97.25 541 ASP A N 1
ATOM 4257 C CA . ASP A 1 541 ? 14.655 -16.450 -20.676 1.00 97.25 541 ASP A CA 1
ATOM 4258 C C . ASP A 1 541 ? 14.196 -15.244 -21.517 1.00 97.25 541 ASP A C 1
ATOM 4260 O O . ASP A 1 541 ? 14.707 -15.000 -22.615 1.00 97.25 541 ASP A O 1
ATOM 4264 N N . TYR A 1 542 ? 13.259 -14.440 -21.003 1.00 97.88 542 TYR A N 1
ATOM 4265 C CA . TYR A 1 542 ? 12.832 -13.213 -21.679 1.00 97.88 542 TYR A CA 1
ATOM 4266 C C . TYR A 1 542 ? 13.956 -12.170 -21.743 1.00 97.88 542 TYR A C 1
ATOM 4268 O O . TYR A 1 542 ? 14.187 -11.588 -22.807 1.00 97.88 542 TYR A O 1
ATOM 4276 N N . HIS A 1 543 ? 14.685 -11.960 -20.641 1.00 97.44 543 HIS A N 1
ATOM 4277 C CA . HIS A 1 543 ? 15.843 -11.057 -20.598 1.00 97.44 543 HIS A CA 1
ATOM 4278 C C . HIS A 1 543 ? 16.911 -11.471 -21.617 1.00 97.44 543 HIS A C 1
ATOM 4280 O O . HIS A 1 543 ? 17.345 -10.649 -22.429 1.00 97.44 543 HIS A O 1
ATOM 4286 N N . HIS A 1 544 ? 17.266 -12.757 -21.646 1.00 97.00 544 HIS A N 1
ATOM 4287 C CA . HIS A 1 544 ? 18.243 -13.305 -22.581 1.00 97.00 544 HIS A CA 1
ATOM 4288 C C . HIS A 1 544 ? 17.803 -13.137 -24.041 1.00 97.00 544 HIS A C 1
ATOM 4290 O O . HIS A 1 544 ? 18.608 -12.734 -24.886 1.00 97.00 544 HIS A O 1
ATOM 4296 N N . HIS A 1 545 ? 16.524 -13.387 -24.347 1.00 97.25 545 HIS A N 1
ATOM 4297 C CA . HIS A 1 545 ? 15.974 -13.186 -25.692 1.00 97.25 545 HIS A CA 1
ATOM 4298 C C . HIS A 1 545 ? 16.080 -11.729 -26.143 1.00 97.25 545 HIS A C 1
ATOM 4300 O O . HIS A 1 545 ? 16.524 -11.469 -27.259 1.00 97.25 545 HIS A O 1
ATOM 4306 N N . LEU A 1 546 ? 15.728 -10.766 -25.285 1.00 96.75 546 LEU A N 1
ATOM 4307 C CA . LEU A 1 546 ? 15.893 -9.350 -25.623 1.00 96.75 546 LEU A CA 1
ATOM 4308 C C . LEU A 1 546 ? 17.367 -9.001 -25.839 1.00 96.75 546 LEU A C 1
ATOM 4310 O O . LEU A 1 546 ? 17.707 -8.411 -26.861 1.00 96.75 546 LEU A O 1
ATOM 4314 N N . LYS A 1 547 ? 18.254 -9.435 -24.940 1.00 95.81 547 LYS A N 1
ATOM 4315 C CA . LYS A 1 547 ? 19.691 -9.144 -25.026 1.00 95.81 547 LYS A CA 1
ATOM 4316 C C . LYS A 1 547 ? 20.339 -9.681 -26.306 1.00 95.81 547 LYS A C 1
ATOM 4318 O O . LYS A 1 547 ? 21.258 -9.054 -26.820 1.00 95.81 547 LYS A O 1
ATOM 4323 N N . THR A 1 548 ? 19.895 -10.835 -26.798 1.00 96.56 548 THR A N 1
ATOM 4324 C CA . THR A 1 548 ? 20.491 -11.508 -27.966 1.00 96.56 548 THR A CA 1
ATOM 4325 C C . THR A 1 548 ? 19.806 -11.152 -29.279 1.00 96.56 548 THR A C 1
ATOM 4327 O O . THR A 1 548 ? 20.475 -10.936 -30.285 1.00 96.56 548 THR A O 1
ATOM 4330 N N . SER A 1 549 ? 18.475 -11.093 -29.277 1.00 95.88 549 SER A N 1
ATOM 4331 C CA . SER A 1 549 ? 17.668 -11.062 -30.499 1.00 95.88 549 SER A CA 1
ATOM 4332 C C . SER A 1 549 ? 17.058 -9.692 -30.783 1.00 95.88 549 SER A C 1
ATOM 4334 O O . SER A 1 549 ? 16.717 -9.415 -31.935 1.00 95.88 549 SER A O 1
ATOM 4336 N N . ILE A 1 550 ? 16.878 -8.848 -29.755 1.00 94.69 550 ILE A N 1
ATOM 4337 C CA . ILE A 1 550 ? 16.278 -7.507 -29.879 1.00 94.69 550 ILE A CA 1
ATOM 4338 C C . ILE A 1 550 ? 16.929 -6.498 -28.897 1.00 94.69 550 ILE A C 1
ATOM 4340 O O . ILE A 1 550 ? 16.239 -5.959 -28.021 1.00 94.69 550 ILE A O 1
ATOM 4344 N N . PRO A 1 551 ? 18.252 -6.233 -28.996 1.00 94.31 551 PRO A N 1
ATOM 4345 C CA . PRO A 1 551 ? 18.984 -5.482 -27.968 1.00 94.31 551 PRO A CA 1
ATOM 4346 C C . PRO A 1 551 ? 18.490 -4.046 -27.756 1.00 94.31 551 PRO A C 1
ATOM 4348 O O . PRO A 1 551 ? 18.648 -3.495 -26.671 1.00 94.31 551 PRO A O 1
ATOM 4351 N N . ASP A 1 552 ? 17.851 -3.439 -28.757 1.00 92.75 552 ASP A N 1
ATOM 4352 C CA . ASP A 1 552 ? 17.300 -2.084 -28.670 1.00 92.75 552 ASP A CA 1
ATOM 4353 C C . ASP A 1 552 ? 16.081 -1.973 -27.732 1.00 92.75 552 ASP A C 1
ATOM 4355 O O . ASP A 1 552 ? 15.666 -0.869 -27.381 1.00 92.75 552 ASP A O 1
ATOM 4359 N N . LEU A 1 553 ? 15.517 -3.105 -27.290 1.00 94.00 553 LEU A N 1
ATOM 4360 C CA . LEU A 1 553 ? 14.497 -3.148 -26.237 1.00 94.00 553 LEU A CA 1
ATOM 4361 C C . LEU A 1 553 ? 15.072 -3.343 -24.832 1.00 94.00 553 LEU A C 1
ATOM 4363 O O . LEU A 1 553 ? 14.307 -3.308 -23.863 1.00 94.00 553 LEU A O 1
ATOM 4367 N N . MET A 1 554 ? 16.387 -3.504 -24.685 1.00 95.31 554 MET A N 1
ATOM 4368 C CA . MET A 1 554 ? 17.005 -3.518 -23.364 1.00 95.31 554 MET A CA 1
ATOM 4369 C C . MET A 1 554 ? 16.807 -2.162 -22.682 1.00 95.31 554 MET A C 1
ATOM 4371 O O . MET A 1 554 ? 17.004 -1.099 -23.267 1.00 95.31 554 MET A O 1
ATOM 4375 N N . SER A 1 555 ? 16.347 -2.193 -21.436 1.00 92.50 555 SER A N 1
ATOM 4376 C CA . SER A 1 555 ? 16.033 -0.988 -20.675 1.00 92.50 555 SER A CA 1
ATOM 4377 C C . SER A 1 555 ? 16.213 -1.224 -19.182 1.00 92.50 555 SER A C 1
ATOM 4379 O O . SER A 1 555 ? 16.281 -2.364 -18.720 1.00 92.50 555 SER A O 1
ATOM 4381 N N . ASN A 1 556 ? 16.211 -0.139 -18.408 1.00 90.38 556 ASN A N 1
ATOM 4382 C CA . ASN A 1 556 ? 16.257 -0.206 -16.947 1.00 90.38 556 ASN A CA 1
ATOM 4383 C C . ASN A 1 556 ? 15.116 -1.068 -16.375 1.00 90.38 556 ASN A C 1
ATOM 4385 O O . ASN A 1 556 ? 15.300 -1.728 -15.361 1.00 90.38 556 ASN A O 1
ATOM 4389 N N . LYS A 1 557 ? 13.956 -1.106 -17.051 1.00 90.81 557 LYS A N 1
ATOM 4390 C CA . LYS A 1 557 ? 12.816 -1.951 -16.665 1.00 90.81 557 LYS A CA 1
ATOM 4391 C C . LYS A 1 557 ? 13.038 -3.431 -16.974 1.00 90.81 557 LYS A C 1
ATOM 4393 O O . LYS A 1 557 ? 12.467 -4.278 -16.309 1.00 90.81 557 LYS A O 1
ATOM 4398 N N . VAL A 1 558 ? 13.847 -3.760 -17.980 1.00 95.00 558 VAL A N 1
ATOM 4399 C CA . VAL A 1 558 ? 14.221 -5.155 -18.266 1.00 95.00 558 VAL A CA 1
ATOM 4400 C C . VAL A 1 558 ? 15.199 -5.665 -17.211 1.00 95.00 558 VAL A C 1
ATOM 4402 O O . VAL A 1 558 ? 15.101 -6.817 -16.806 1.00 95.00 558 VAL A O 1
ATOM 4405 N N . HIS A 1 559 ? 16.096 -4.810 -16.711 1.00 94.94 559 HIS A N 1
ATOM 4406 C CA . HIS A 1 559 ? 17.012 -5.175 -15.629 1.00 94.94 559 HIS A CA 1
ATOM 4407 C C . HIS A 1 559 ? 16.284 -5.585 -14.337 1.00 94.94 559 HIS A C 1
ATOM 4409 O O . HIS A 1 559 ? 16.753 -6.491 -13.654 1.00 94.94 559 HIS A O 1
ATOM 4415 N N . THR A 1 560 ? 15.119 -5.000 -14.021 1.00 93.56 560 THR A N 1
ATOM 4416 C CA . THR A 1 560 ? 14.365 -5.365 -12.804 1.00 93.56 560 THR A CA 1
ATOM 4417 C C . THR A 1 560 ? 13.953 -6.841 -12.781 1.00 93.56 560 THR A C 1
ATOM 4419 O O . THR A 1 560 ? 13.801 -7.405 -11.705 1.00 93.56 560 THR A O 1
ATOM 4422 N N . LEU A 1 561 ? 13.845 -7.501 -13.944 1.00 95.69 561 LEU A N 1
ATOM 4423 C CA . LEU A 1 561 ? 13.571 -8.940 -14.029 1.00 95.69 561 LEU A CA 1
ATOM 4424 C C . LEU A 1 561 ? 14.648 -9.807 -13.378 1.00 95.69 561 LEU A C 1
ATOM 4426 O O . LEU A 1 561 ? 14.339 -10.899 -12.913 1.00 95.69 561 LEU A O 1
ATOM 4430 N N . LEU A 1 562 ? 15.894 -9.333 -13.332 1.00 95.69 562 LEU A N 1
ATOM 4431 C CA . LEU A 1 562 ? 16.990 -10.081 -12.717 1.00 95.69 562 LEU A CA 1
ATOM 4432 C C . LEU A 1 562 ? 16.865 -10.146 -11.188 1.00 95.69 562 LEU A C 1
ATOM 4434 O O . LEU A 1 562 ? 17.413 -11.056 -10.579 1.00 95.69 562 LEU A O 1
ATOM 4438 N N . HIS A 1 563 ? 16.096 -9.233 -10.587 1.00 95.38 563 HIS A N 1
ATOM 4439 C CA . HIS A 1 563 ? 15.814 -9.214 -9.147 1.00 95.38 563 HIS A CA 1
ATOM 4440 C C . HIS A 1 563 ? 14.604 -10.074 -8.767 1.00 95.38 563 HIS A C 1
ATOM 4442 O O . HIS A 1 563 ? 14.399 -10.349 -7.594 1.00 95.38 563 HIS A O 1
ATOM 4448 N N . VAL A 1 564 ? 13.819 -10.565 -9.735 1.00 94.00 564 VAL A N 1
ATOM 4449 C CA . VAL A 1 564 ? 12.597 -11.351 -9.467 1.00 94.00 564 VAL A CA 1
ATOM 4450 C C . VAL A 1 564 ? 12.890 -12.621 -8.669 1.00 94.00 564 VAL A C 1
ATOM 4452 O O . VAL A 1 564 ? 12.073 -13.041 -7.854 1.00 94.00 564 VAL A O 1
ATOM 4455 N N . ARG A 1 565 ? 14.049 -13.247 -8.896 1.00 93.31 565 ARG A N 1
ATOM 4456 C CA . ARG A 1 565 ? 14.459 -14.436 -8.143 1.00 93.31 565 ARG A CA 1
ATOM 4457 C C . ARG A 1 565 ? 14.659 -14.109 -6.663 1.00 93.31 565 ARG A C 1
ATOM 4459 O O . ARG A 1 565 ? 14.133 -14.836 -5.826 1.00 93.31 565 ARG A O 1
ATOM 4466 N N . GLU A 1 566 ? 15.381 -13.030 -6.372 1.00 92.62 566 GLU A N 1
ATOM 4467 C CA . GLU A 1 566 ? 15.614 -12.537 -5.010 1.00 92.62 566 GLU A CA 1
ATOM 4468 C C . GLU A 1 566 ? 14.286 -12.110 -4.369 1.00 92.62 566 GLU A C 1
ATOM 4470 O O . GLU A 1 566 ? 13.954 -12.580 -3.284 1.00 92.62 566 GLU A O 1
ATOM 4475 N N . ASP A 1 567 ? 13.454 -11.358 -5.096 1.00 92.50 567 ASP A N 1
ATOM 4476 C CA . ASP A 1 567 ? 12.142 -10.911 -4.617 1.00 92.50 567 ASP A CA 1
ATOM 4477 C C . ASP A 1 567 ? 11.237 -12.085 -4.224 1.00 92.50 567 ASP A C 1
ATOM 4479 O O . ASP A 1 567 ? 10.594 -12.047 -3.179 1.00 92.50 567 ASP A O 1
ATOM 4483 N N . ILE A 1 568 ? 11.205 -13.155 -5.027 1.00 89.62 568 ILE A N 1
ATOM 4484 C CA . ILE A 1 568 ? 10.406 -14.348 -4.714 1.00 89.62 568 ILE A CA 1
ATOM 4485 C C . ILE A 1 568 ? 10.967 -15.101 -3.501 1.00 89.62 568 ILE A C 1
ATOM 4487 O O . ILE A 1 568 ? 10.209 -15.666 -2.710 1.00 89.62 568 ILE A O 1
ATOM 4491 N N . GLN A 1 569 ? 12.293 -15.144 -3.367 1.00 87.31 569 GLN A N 1
ATOM 4492 C CA . GLN A 1 569 ? 12.972 -15.829 -2.267 1.00 87.31 569 GLN A CA 1
ATOM 4493 C C . GLN A 1 569 ? 12.840 -15.098 -0.931 1.00 87.31 569 GLN A C 1
ATOM 4495 O O . GLN A 1 569 ? 12.861 -15.759 0.107 1.00 87.31 569 GLN A O 1
ATOM 4500 N N . GLU A 1 570 ? 12.715 -13.776 -0.944 1.00 85.56 570 GLU A N 1
ATOM 4501 C CA . GLU A 1 570 ? 12.562 -12.967 0.266 1.00 85.56 570 GLU A CA 1
ATOM 4502 C C . GLU A 1 570 ? 11.087 -12.745 0.615 1.00 85.56 570 GLU A C 1
ATOM 4504 O O . GLU A 1 570 ? 10.679 -12.989 1.749 1.00 85.56 570 GLU A O 1
ATOM 4509 N N . HIS A 1 571 ? 10.280 -12.354 -0.375 1.00 85.81 571 HIS A N 1
ATOM 4510 C CA . HIS A 1 571 ? 8.934 -11.802 -0.180 1.00 85.81 571 HIS A CA 1
ATOM 4511 C C . HIS A 1 571 ? 7.813 -12.731 -0.639 1.00 85.81 571 HIS A C 1
ATOM 4513 O O . HIS A 1 571 ? 6.645 -12.357 -0.560 1.00 85.81 571 HIS A O 1
ATOM 4519 N N . GLY A 1 572 ? 8.127 -13.946 -1.089 1.00 84.44 572 GLY A N 1
ATOM 4520 C CA . GLY A 1 572 ? 7.133 -14.918 -1.545 1.00 84.44 572 GLY A CA 1
ATOM 4521 C C . GLY A 1 572 ? 6.655 -14.683 -2.987 1.00 84.44 572 GLY A C 1
ATOM 4522 O O . GLY A 1 572 ? 7.272 -13.952 -3.756 1.00 84.44 572 GLY A O 1
ATOM 4523 N N . PRO A 1 573 ? 5.581 -15.355 -3.430 1.00 85.75 573 PRO A N 1
ATOM 4524 C CA . PRO A 1 573 ? 5.049 -15.196 -4.782 1.00 85.75 573 PRO A CA 1
ATOM 4525 C C . PRO A 1 573 ? 4.744 -13.737 -5.155 1.00 85.75 573 PRO A C 1
ATOM 4527 O O . PRO A 1 573 ? 4.175 -12.989 -4.369 1.00 85.75 573 PRO A O 1
ATOM 4530 N N . LEU A 1 574 ? 5.005 -13.360 -6.413 1.00 87.38 574 LEU A N 1
ATOM 4531 C CA . LEU A 1 574 ? 4.840 -11.984 -6.913 1.00 87.38 574 LEU A CA 1
ATOM 4532 C C . LEU A 1 574 ? 3.450 -11.356 -6.668 1.00 87.38 574 LEU A C 1
ATOM 4534 O O . LEU A 1 574 ? 3.309 -10.134 -6.601 1.00 87.38 574 LEU A O 1
ATOM 4538 N N . MET A 1 575 ? 2.398 -12.175 -6.587 1.00 85.69 575 MET A N 1
ATOM 4539 C CA . MET A 1 575 ? 1.040 -11.689 -6.328 1.00 85.69 575 MET A CA 1
ATOM 4540 C C . MET A 1 575 ? 0.798 -11.310 -4.865 1.00 85.69 575 MET A C 1
ATOM 4542 O O . MET A 1 575 ? -0.163 -10.594 -4.585 1.00 85.69 575 MET A O 1
ATOM 4546 N N . GLU A 1 576 ? 1.643 -11.754 -3.933 1.00 82.94 576 GLU A N 1
ATOM 4547 C CA . GLU A 1 576 ? 1.506 -11.445 -2.506 1.00 82.94 576 GLU A CA 1
ATOM 4548 C C . GLU A 1 576 ? 1.863 -9.997 -2.164 1.00 82.94 576 GLU A C 1
ATOM 4550 O O . GLU A 1 576 ? 1.381 -9.492 -1.148 1.00 82.94 576 GLU A O 1
ATOM 4555 N N . PHE A 1 577 ? 2.633 -9.339 -3.030 1.00 86.00 577 PHE A N 1
ATOM 4556 C CA . PHE A 1 577 ? 3.024 -7.930 -2.954 1.00 86.00 577 PHE A CA 1
ATOM 4557 C C . PHE A 1 577 ? 2.615 -7.164 -4.225 1.00 86.00 577 PHE A C 1
ATOM 4559 O O . PHE A 1 577 ? 3.308 -6.270 -4.704 1.00 86.00 577 PHE A O 1
ATOM 4566 N N . SER A 1 578 ? 1.473 -7.522 -4.821 1.00 88.06 578 SER A N 1
ATOM 4567 C CA . SER A 1 578 ? 0.955 -6.799 -5.984 1.00 88.06 578 SER A CA 1
ATOM 4568 C C . SER A 1 578 ? 0.374 -5.436 -5.594 1.00 88.06 578 SER A C 1
ATOM 4570 O O . SER A 1 578 ? -0.543 -5.345 -4.779 1.00 88.06 578 SER A O 1
ATOM 4572 N N . GLU A 1 579 ? 0.848 -4.385 -6.261 1.00 90.06 579 GLU A N 1
ATOM 4573 C CA . GLU A 1 579 ? 0.384 -2.998 -6.099 1.00 90.06 579 GLU A CA 1
ATOM 4574 C C . GLU A 1 579 ? -1.102 -2.824 -6.469 1.00 90.06 579 GLU A C 1
ATOM 4576 O O . GLU A 1 579 ? -1.780 -1.954 -5.929 1.00 90.06 579 GLU A O 1
ATOM 4581 N N . ASP A 1 580 ? -1.642 -3.684 -7.349 1.00 86.19 580 ASP A N 1
ATOM 4582 C CA . ASP A 1 580 ? -3.023 -3.605 -7.861 1.00 86.19 580 ASP A CA 1
ATOM 4583 C C . ASP A 1 580 ? -4.082 -3.575 -6.743 1.00 86.19 580 ASP A C 1
ATOM 4585 O O . ASP A 1 580 ? -5.181 -3.049 -6.939 1.00 86.19 580 ASP A O 1
ATOM 4589 N N . ILE A 1 581 ? -3.799 -4.211 -5.604 1.00 84.50 581 ILE A N 1
ATOM 4590 C CA . ILE A 1 581 ? -4.719 -4.283 -4.463 1.00 84.50 581 ILE A CA 1
ATOM 4591 C C . ILE A 1 581 ? -4.748 -2.942 -3.725 1.00 84.50 581 ILE A C 1
ATOM 4593 O O . ILE A 1 581 ? -5.828 -2.399 -3.482 1.00 84.50 581 ILE A O 1
ATOM 4597 N N . PHE A 1 582 ? -3.573 -2.385 -3.442 1.00 86.62 582 PHE A N 1
ATOM 4598 C CA . PHE A 1 582 ? -3.423 -1.103 -2.761 1.00 86.62 582 PHE A CA 1
ATOM 4599 C C . PHE A 1 582 ? -3.978 0.048 -3.605 1.00 86.62 582 PHE A C 1
ATOM 4601 O O . PHE A 1 582 ? -4.818 0.816 -3.133 1.00 86.62 582 PHE A O 1
ATOM 4608 N N . GLU A 1 583 ? -3.673 0.065 -4.901 1.00 83.56 583 GLU A N 1
ATOM 4609 C CA . GLU A 1 583 ? -4.159 1.074 -5.850 1.00 83.56 583 GLU A CA 1
ATOM 4610 C C . GLU A 1 583 ? -5.689 1.162 -5.920 1.00 83.56 583 GLU A C 1
ATOM 4612 O O . GLU A 1 583 ? -6.278 2.243 -6.011 1.00 83.56 583 GLU A O 1
ATOM 4617 N N . LYS A 1 584 ? -6.385 0.023 -5.822 1.00 81.44 584 LYS A N 1
ATOM 4618 C CA . LYS A 1 584 ? -7.857 0.012 -5.766 1.00 81.44 584 LYS A CA 1
ATOM 4619 C C . LYS A 1 584 ? -8.387 0.667 -4.495 1.00 81.44 584 LYS A C 1
ATOM 4621 O O . LYS A 1 584 ? -9.461 1.274 -4.524 1.00 81.44 584 LYS A O 1
ATOM 4626 N N . SER A 1 585 ? -7.647 0.556 -3.397 1.00 78.94 585 SER A N 1
ATOM 4627 C CA . SER A 1 585 ? -8.035 1.106 -2.103 1.00 78.94 585 SER A CA 1
ATOM 4628 C C . SER A 1 585 ? -7.764 2.613 -1.974 1.00 78.94 585 SER A C 1
ATOM 4630 O O . SER A 1 585 ? -8.369 3.255 -1.118 1.00 78.94 585 SER A O 1
ATOM 4632 N N . HIS A 1 586 ? -6.995 3.234 -2.884 1.00 79.69 586 HIS A N 1
ATOM 4633 C CA . HIS A 1 586 ? -6.845 4.701 -2.961 1.00 79.69 586 HIS A CA 1
ATOM 4634 C C . HIS A 1 586 ? -8.165 5.458 -3.094 1.00 79.69 586 HIS A C 1
ATOM 4636 O O . HIS A 1 586 ? -8.273 6.622 -2.698 1.00 79.69 586 HIS A O 1
ATOM 4642 N N . LYS A 1 587 ? -9.199 4.804 -3.630 1.00 78.38 587 LYS A N 1
ATOM 4643 C CA . LYS A 1 587 ? -10.553 5.356 -3.645 1.00 78.38 587 LYS A CA 1
ATOM 4644 C C . LYS A 1 587 ? -11.016 5.765 -2.239 1.00 78.38 587 LYS A C 1
ATOM 4646 O O . LYS A 1 587 ? -11.677 6.794 -2.126 1.00 78.38 587 LYS A O 1
ATOM 4651 N N . ASN A 1 588 ? -10.631 5.019 -1.202 1.00 76.25 588 ASN A N 1
ATOM 4652 C CA . ASN A 1 588 ? -11.018 5.284 0.183 1.00 76.25 588 ASN A CA 1
ATOM 4653 C C . ASN A 1 588 ? -10.407 6.603 0.675 1.00 76.25 588 ASN A C 1
ATOM 4655 O O . ASN A 1 588 ? -11.136 7.469 1.152 1.00 76.25 588 ASN A O 1
ATOM 4659 N N . PHE A 1 589 ? -9.106 6.834 0.448 1.00 77.00 589 PHE A N 1
ATOM 4660 C CA . PHE A 1 589 ? -8.482 8.126 0.767 1.00 77.00 589 PHE A CA 1
ATOM 4661 C C . PHE A 1 589 ? -9.185 9.283 0.067 1.00 77.00 589 PHE A C 1
ATOM 4663 O O . PHE A 1 589 ? -9.584 10.246 0.716 1.00 77.00 589 PHE A O 1
ATOM 4670 N N . ARG A 1 590 ? -9.414 9.173 -1.247 1.00 78.62 590 ARG A N 1
ATOM 4671 C CA . ARG A 1 590 ? -10.096 10.232 -2.008 1.00 78.62 590 ARG A CA 1
ATOM 4672 C C . ARG A 1 590 ? -11.490 10.518 -1.452 1.00 78.62 590 ARG A C 1
ATOM 4674 O O . ARG A 1 590 ? -11.881 11.678 -1.368 1.00 78.62 590 ARG A O 1
ATOM 4681 N N . GLN A 1 591 ? -12.235 9.488 -1.051 1.00 76.31 591 GLN A N 1
ATOM 4682 C CA . GLN A 1 591 ? -13.545 9.670 -0.427 1.00 76.31 591 GLN A CA 1
ATOM 4683 C C . GLN A 1 591 ? -13.447 10.486 0.869 1.00 76.31 591 GLN A C 1
ATOM 4685 O O . GLN A 1 591 ? -14.185 11.461 0.999 1.00 76.31 591 GLN A O 1
ATOM 4690 N N . HIS A 1 592 ? -12.507 10.181 1.770 1.00 75.25 592 HIS A N 1
ATOM 4691 C CA . HIS A 1 592 ? -12.345 10.943 3.018 1.00 75.25 592 HIS A CA 1
ATOM 4692 C C . HIS A 1 592 ? -11.959 12.408 2.779 1.00 75.25 592 HIS A C 1
ATOM 4694 O O . HIS A 1 592 ? -12.572 13.302 3.364 1.00 75.25 592 HIS A O 1
ATOM 4700 N N . ILE A 1 593 ? -11.010 12.660 1.871 1.00 76.12 593 ILE A N 1
ATOM 4701 C CA . ILE A 1 593 ? -10.535 14.015 1.536 1.00 76.12 593 ILE A CA 1
ATOM 4702 C C . ILE A 1 593 ? -11.676 14.880 0.990 1.00 76.12 593 ILE A C 1
ATOM 4704 O O . ILE A 1 593 ? -11.792 16.061 1.316 1.00 76.12 593 ILE A O 1
ATOM 4708 N N . HIS A 1 594 ? -12.519 14.308 0.127 1.00 69.31 594 HIS A N 1
ATOM 4709 C CA . HIS A 1 594 ? -13.558 15.063 -0.569 1.00 69.31 594 HIS A CA 1
ATOM 4710 C C . HIS A 1 594 ? -14.835 15.267 0.242 1.00 69.31 594 HIS A C 1
ATOM 4712 O O . HIS A 1 594 ? -15.552 16.230 -0.020 1.00 69.31 594 HIS A O 1
ATOM 4718 N N . GLN A 1 595 ? -15.155 14.359 1.164 1.00 64.06 595 GLN A N 1
ATOM 4719 C CA . GLN A 1 595 ? -16.493 14.299 1.754 1.00 64.06 595 GLN A CA 1
ATOM 4720 C C . GLN A 1 595 ? -16.596 14.932 3.149 1.00 64.06 595 GLN A C 1
ATOM 4722 O O . GLN A 1 595 ? -17.713 15.251 3.546 1.00 64.06 595 GLN A O 1
ATOM 4727 N N . ARG A 1 596 ? -15.490 15.120 3.895 1.00 57.94 596 ARG A N 1
ATOM 4728 C CA . ARG A 1 596 ? -15.571 15.343 5.359 1.00 57.94 596 ARG A CA 1
ATOM 4729 C C . ARG A 1 596 ? -14.767 16.480 5.976 1.00 57.94 596 ARG A C 1
ATOM 4731 O O . ARG A 1 596 ? -14.775 16.587 7.197 1.00 57.94 596 ARG A O 1
ATOM 4738 N N . GLN A 1 597 ? -14.078 17.317 5.206 1.00 58.00 597 GLN A N 1
ATOM 4739 C CA . GLN A 1 597 ? -13.092 18.209 5.817 1.00 58.00 597 GLN A CA 1
ATOM 4740 C C . GLN A 1 597 ? -13.337 19.689 5.554 1.00 58.00 597 GLN A C 1
ATOM 4742 O O . GLN A 1 597 ? -13.405 20.132 4.408 1.00 58.00 597 GLN A O 1
ATOM 4747 N N . ASN A 1 598 ? -13.302 20.454 6.646 1.00 58.81 598 ASN A N 1
ATOM 4748 C CA . ASN A 1 598 ? -13.075 21.903 6.653 1.00 58.81 598 ASN A CA 1
ATOM 4749 C C . ASN A 1 598 ? -11.622 22.236 6.226 1.00 58.81 598 ASN A C 1
ATOM 4751 O O . ASN A 1 598 ? -11.264 23.398 6.081 1.00 58.81 598 ASN A O 1
ATOM 4755 N N . LYS A 1 599 ? -10.802 21.194 5.987 1.00 64.94 599 LYS A N 1
ATOM 4756 C CA . LYS A 1 599 ? -9.418 21.195 5.481 1.00 64.94 599 LYS A CA 1
ATOM 4757 C C . LYS A 1 599 ? -8.391 21.877 6.386 1.00 64.94 599 LYS A C 1
ATOM 4759 O O . LYS A 1 599 ? -7.299 22.179 5.921 1.00 64.94 599 LYS A O 1
ATOM 4764 N N . HIS A 1 600 ? -8.703 22.075 7.668 1.00 72.00 600 HIS A N 1
ATOM 4765 C CA . HIS A 1 600 ? -7.760 22.674 8.616 1.00 72.00 600 HIS A CA 1
ATOM 4766 C C . HIS A 1 600 ? -6.580 21.747 8.940 1.00 72.00 600 HIS A C 1
ATOM 4768 O O . HIS A 1 600 ? -5.450 22.217 9.007 1.00 72.00 600 HIS A O 1
ATOM 4774 N N . ASN A 1 601 ? -6.811 20.438 9.111 1.00 81.56 601 ASN A N 1
ATOM 4775 C CA . ASN A 1 601 ? -5.735 19.449 9.223 1.00 81.56 601 ASN A CA 1
ATOM 4776 C C . ASN A 1 601 ? -6.135 18.131 8.541 1.00 81.56 601 ASN A C 1
ATOM 4778 O O . ASN A 1 601 ? -6.746 17.246 9.144 1.00 81.56 601 ASN A O 1
ATOM 4782 N N . LEU A 1 602 ? -5.761 18.015 7.263 1.00 85.44 602 LEU A N 1
ATOM 4783 C CA . LEU A 1 602 ? -6.089 16.883 6.392 1.00 85.44 602 LEU A CA 1
ATOM 4784 C C . LEU A 1 602 ? -5.670 15.533 6.982 1.00 85.44 602 LEU A C 1
ATOM 4786 O O . LEU A 1 602 ? -6.421 14.558 6.894 1.00 85.44 602 LEU A O 1
ATOM 4790 N N . SER A 1 603 ? -4.476 15.486 7.575 1.00 89.81 603 SER A N 1
ATOM 4791 C CA . SER A 1 603 ? -3.889 14.273 8.138 1.00 89.81 603 SER A CA 1
ATOM 4792 C C . SER A 1 603 ? -4.694 13.784 9.346 1.00 89.81 603 SER A C 1
ATOM 4794 O O . SER A 1 603 ? -5.198 12.657 9.350 1.00 89.81 603 SER A O 1
ATOM 4796 N N . ARG A 1 604 ? -4.925 14.674 10.323 1.00 90.75 604 ARG A N 1
ATOM 4797 C CA . ARG A 1 604 ? -5.672 14.380 11.557 1.00 90.75 604 ARG A CA 1
ATOM 4798 C C . ARG A 1 604 ? -7.095 13.920 11.281 1.00 90.75 604 ARG A C 1
ATOM 4800 O O . ARG A 1 604 ? -7.524 12.893 11.807 1.00 90.75 604 ARG A O 1
ATOM 4807 N N . ASP A 1 605 ? -7.819 14.678 10.466 1.00 87.62 605 ASP A N 1
ATOM 4808 C CA . ASP A 1 605 ? -9.235 14.424 10.209 1.00 87.62 605 ASP A CA 1
ATOM 4809 C C . ASP A 1 605 ? -9.429 13.094 9.465 1.00 87.62 605 ASP A C 1
ATOM 4811 O O . ASP A 1 605 ? -10.363 12.342 9.755 1.00 87.62 605 ASP A O 1
ATOM 4815 N N . THR A 1 606 ? -8.515 12.767 8.542 1.00 88.06 606 THR A N 1
ATOM 4816 C CA . THR A 1 606 ? -8.522 11.479 7.831 1.00 88.06 606 THR A CA 1
ATOM 4817 C C . THR A 1 606 ? -8.242 10.323 8.786 1.00 88.06 606 THR A C 1
ATOM 4819 O O . THR A 1 606 ? -9.000 9.353 8.788 1.00 88.06 606 THR A O 1
ATOM 4822 N N . ALA A 1 607 ? -7.205 10.431 9.623 1.00 91.69 607 ALA A N 1
ATOM 4823 C CA . ALA A 1 607 ? -6.829 9.377 10.564 1.00 91.69 607 ALA A CA 1
ATOM 4824 C C . ALA A 1 607 ? -7.939 9.103 11.596 1.00 91.69 607 ALA A C 1
ATOM 4826 O O . ALA A 1 607 ? -8.290 7.948 11.829 1.00 91.69 607 ALA A O 1
ATOM 4827 N N . LEU A 1 608 ? -8.561 10.149 12.157 1.00 90.56 608 LEU A N 1
ATOM 4828 C CA . LEU A 1 608 ? -9.688 10.006 13.091 1.00 90.56 608 LEU A CA 1
ATOM 4829 C C . LEU A 1 608 ? -10.894 9.322 12.443 1.00 90.56 608 LEU A C 1
ATOM 4831 O O . LEU A 1 608 ? -11.535 8.467 13.056 1.00 90.56 608 LEU A O 1
ATOM 4835 N N . GLN A 1 609 ? -11.225 9.700 11.207 1.00 88.25 609 GLN A N 1
ATOM 4836 C CA . GLN A 1 609 ? -12.333 9.085 10.484 1.00 88.25 609 GLN A CA 1
ATOM 4837 C C . GLN A 1 609 ? -12.054 7.602 10.202 1.00 88.25 609 GLN A C 1
ATOM 4839 O O . GLN A 1 609 ? -12.925 6.765 10.437 1.00 88.25 609 GLN A O 1
ATOM 4844 N N . GLN A 1 610 ? -10.839 7.275 9.760 1.00 89.81 610 GLN A N 1
ATOM 4845 C CA . GLN A 1 610 ? -10.418 5.896 9.511 1.00 89.81 610 GLN A CA 1
ATOM 4846 C C . GLN A 1 610 ? -10.444 5.056 10.788 1.00 89.81 610 GLN A C 1
ATOM 4848 O O . GLN A 1 610 ? -10.994 3.957 10.769 1.00 89.81 610 GLN A O 1
ATOM 4853 N N . ALA A 1 611 ? -9.946 5.590 11.906 1.00 93.06 611 ALA A N 1
ATOM 4854 C CA . ALA A 1 611 ? -9.996 4.919 13.202 1.00 93.06 611 ALA A CA 1
ATOM 4855 C C . ALA A 1 611 ? -11.436 4.565 13.609 1.00 93.06 611 ALA A C 1
ATOM 4857 O O . ALA A 1 611 ? -11.714 3.413 13.937 1.00 93.06 611 ALA A O 1
ATOM 4858 N N . ARG A 1 612 ? -12.380 5.512 13.497 1.00 92.12 612 ARG A N 1
ATOM 4859 C CA . ARG A 1 612 ? -13.802 5.271 13.821 1.00 92.12 612 ARG A CA 1
ATOM 4860 C C . ARG A 1 612 ? -14.440 4.215 12.930 1.00 92.12 612 ARG A C 1
ATOM 4862 O O . ARG A 1 612 ? -15.195 3.371 13.405 1.00 92.12 612 ARG A O 1
ATOM 4869 N N . GLU A 1 613 ? -14.146 4.256 11.636 1.00 90.94 613 GLU A N 1
ATOM 4870 C CA . GLU A 1 613 ? -14.653 3.269 10.687 1.00 90.94 613 GLU A CA 1
ATOM 4871 C C . GLU A 1 613 ? -14.109 1.873 10.954 1.00 90.94 613 GLU A C 1
ATOM 4873 O O . GLU A 1 613 ? -14.867 0.908 10.899 1.00 90.94 613 GLU A O 1
ATOM 4878 N N . MET A 1 614 ? -12.811 1.760 11.241 1.00 91.81 614 MET A N 1
ATOM 4879 C CA . MET A 1 614 ? -12.196 0.490 11.614 1.00 91.81 614 MET A CA 1
ATOM 4880 C C . MET A 1 614 ? -12.785 -0.035 12.924 1.00 91.81 614 MET A C 1
ATOM 4882 O O . MET A 1 614 ? -13.124 -1.213 12.993 1.00 91.81 614 MET A O 1
ATOM 4886 N N . ALA A 1 615 ? -12.944 0.817 13.942 1.00 93.94 615 ALA A N 1
ATOM 4887 C CA . ALA A 1 615 ? -13.531 0.433 15.224 1.00 93.94 615 ALA A CA 1
ATOM 4888 C C . ALA A 1 615 ? -14.963 -0.089 15.049 1.00 93.94 615 ALA A C 1
ATOM 4890 O O . ALA A 1 615 ? -15.299 -1.169 15.532 1.00 93.94 615 ALA A O 1
ATOM 4891 N N . LEU A 1 616 ? -15.795 0.629 14.289 1.00 93.88 616 LEU A N 1
ATOM 4892 C CA . LEU A 1 616 ? -17.161 0.201 14.009 1.00 93.88 616 LEU A CA 1
ATOM 4893 C C . LEU A 1 616 ? -17.209 -1.106 13.207 1.00 93.88 616 LEU A C 1
ATOM 4895 O O . LEU A 1 616 ? -17.989 -1.997 13.540 1.00 93.88 616 LEU A O 1
ATOM 4899 N N . GLU A 1 617 ? -16.386 -1.231 12.163 1.00 92.31 617 GLU A N 1
ATOM 4900 C CA . GLU A 1 617 ? -16.286 -2.462 11.378 1.00 92.31 617 GLU A CA 1
ATOM 4901 C C . GLU A 1 617 ? -15.887 -3.642 12.268 1.00 92.31 617 GLU A C 1
ATOM 4903 O O . GLU A 1 617 ? -16.529 -4.688 12.205 1.00 92.31 617 GLU A O 1
ATOM 4908 N N . HIS A 1 618 ? -14.891 -3.466 13.139 1.00 93.44 618 HIS A N 1
ATOM 4909 C CA . HIS A 1 618 ? -14.444 -4.483 14.090 1.00 93.44 618 HIS A CA 1
ATOM 4910 C C . HIS A 1 618 ? -15.572 -4.953 15.003 1.00 93.44 618 HIS A C 1
ATOM 4912 O O . HIS A 1 618 ? -15.840 -6.148 15.062 1.00 93.44 618 HIS A O 1
ATOM 4918 N N . ILE A 1 619 ? -16.302 -4.027 15.626 1.00 93.81 619 ILE A N 1
ATOM 4919 C CA . ILE A 1 619 ? -17.449 -4.342 16.491 1.00 93.81 619 ILE A CA 1
ATOM 4920 C C . ILE A 1 619 ? -18.534 -5.117 15.734 1.00 93.81 619 ILE A C 1
ATOM 4922 O O . ILE A 1 619 ? -18.951 -6.190 16.167 1.00 93.81 619 ILE A O 1
ATOM 4926 N N . VAL A 1 620 ? -18.963 -4.616 14.571 1.00 92.81 620 VAL A N 1
ATOM 4927 C CA . VAL A 1 620 ? -20.049 -5.229 13.780 1.00 92.81 620 VAL A CA 1
ATOM 4928 C C . VAL A 1 620 ? -19.646 -6.588 13.202 1.00 92.81 620 VAL A C 1
ATOM 4930 O O . VAL A 1 620 ? -20.492 -7.438 12.926 1.00 92.81 620 VAL A O 1
ATOM 4933 N N . THR A 1 621 ? -18.350 -6.830 13.019 1.00 91.19 621 THR A N 1
ATOM 4934 C CA . THR A 1 621 ? -17.831 -8.105 12.511 1.00 91.19 621 THR A CA 1
ATOM 4935 C C . THR A 1 621 ? -17.561 -9.146 13.599 1.00 91.19 621 THR A C 1
ATOM 4937 O O . THR A 1 621 ? -17.123 -10.247 13.268 1.00 91.19 621 THR A O 1
ATOM 4940 N N . GLY A 1 622 ? -17.879 -8.850 14.864 1.00 92.88 622 GLY A N 1
ATOM 4941 C CA . GLY A 1 622 ? -17.673 -9.769 15.987 1.00 92.88 622 GLY A CA 1
ATOM 4942 C C . GLY A 1 622 ? -16.308 -9.655 16.645 1.00 92.88 622 GLY A C 1
ATOM 4943 O O . GLY A 1 622 ? -15.893 -10.565 17.357 1.00 92.88 622 GLY A O 1
ATOM 4944 N N . GLY A 1 623 ? -15.598 -8.561 16.412 1.00 94.31 623 GLY A N 1
ATOM 4945 C CA . GLY A 1 623 ? -14.367 -8.240 17.104 1.00 94.31 623 GLY A CA 1
ATOM 4946 C C . GLY A 1 623 ? -14.542 -8.160 18.617 1.00 94.31 623 GLY A C 1
ATOM 4947 O O . GLY A 1 623 ? -15.507 -7.579 19.115 1.00 94.31 623 GLY A O 1
ATOM 4948 N N . TYR A 1 624 ? -13.588 -8.730 19.346 1.00 94.25 624 TYR A N 1
ATOM 4949 C CA . TYR A 1 624 ? -13.495 -8.594 20.789 1.00 94.25 624 TYR A CA 1
ATOM 4950 C C . TYR A 1 624 ? -12.869 -7.244 21.135 1.00 94.25 624 TYR A C 1
ATOM 4952 O O . TYR A 1 624 ? -11.858 -6.834 20.548 1.00 94.25 624 TYR A O 1
ATOM 4960 N N . ILE A 1 625 ? -13.467 -6.581 22.116 1.00 92.12 625 ILE A N 1
ATOM 4961 C CA . ILE A 1 625 ? -12.950 -5.381 22.762 1.00 92.12 625 ILE A CA 1
ATOM 4962 C C . ILE A 1 625 ? -12.606 -5.689 24.207 1.00 92.12 625 ILE A C 1
ATOM 4964 O O . ILE A 1 625 ? -13.288 -6.468 24.874 1.00 92.12 625 ILE A O 1
ATOM 4968 N N . LYS A 1 626 ? -11.511 -5.096 24.673 1.00 87.88 626 LYS A N 1
ATOM 4969 C CA . LYS A 1 626 ? -11.118 -5.159 26.072 1.00 87.88 626 LYS A CA 1
ATOM 4970 C C . LYS A 1 626 ? -11.876 -4.059 26.789 1.00 87.88 626 LYS A C 1
ATOM 4972 O O . LYS A 1 626 ? -11.621 -2.910 26.487 1.00 87.88 626 LYS A O 1
ATOM 4977 N N . ASP A 1 627 ? -12.806 -4.401 27.665 1.00 79.31 627 ASP A N 1
ATOM 4978 C CA . ASP A 1 627 ? -13.375 -3.462 28.637 1.00 79.31 627 ASP A CA 1
ATOM 4979 C C . ASP A 1 627 ? -12.710 -3.746 29.999 1.00 79.31 627 ASP A C 1
ATOM 4981 O O . ASP A 1 627 ? -11.479 -3.785 30.072 1.00 79.31 627 ASP A O 1
ATOM 4985 N N . ALA A 1 628 ? -13.468 -4.118 31.035 1.00 82.62 628 ALA A N 1
ATOM 4986 C CA . ALA A 1 628 ? -12.928 -4.857 32.185 1.00 82.62 628 ALA A CA 1
ATOM 4987 C C . ALA A 1 628 ? -12.475 -6.287 31.810 1.00 82.62 628 ALA A C 1
ATOM 4989 O O . ALA A 1 628 ? -11.510 -6.823 32.353 1.00 82.62 628 ALA A O 1
ATOM 4990 N N . VAL A 1 629 ? -13.170 -6.900 30.846 1.00 86.44 629 VAL A N 1
ATOM 4991 C CA . VAL A 1 629 ? -12.867 -8.220 30.272 1.00 86.44 629 VAL A CA 1
ATOM 4992 C C . VAL A 1 629 ? -13.036 -8.174 28.758 1.00 86.44 629 VAL A C 1
ATOM 4994 O O . VAL A 1 629 ? -13.769 -7.331 28.235 1.00 86.44 629 VAL A O 1
ATOM 4997 N N . TRP A 1 630 ? -12.367 -9.084 28.053 1.00 91.06 630 TRP A N 1
ATOM 4998 C CA . TRP A 1 630 ? -12.523 -9.240 26.609 1.00 91.06 630 TRP A CA 1
ATOM 4999 C C . TRP A 1 630 ? -13.921 -9.762 26.273 1.00 91.06 630 TRP A C 1
ATOM 5001 O O . TRP A 1 630 ? -14.291 -10.856 26.697 1.00 91.06 630 TRP A O 1
ATOM 5011 N N . ARG A 1 631 ? -14.687 -8.990 25.501 1.00 91.06 631 ARG A N 1
ATOM 5012 C CA . ARG A 1 631 ? -16.063 -9.332 25.114 1.00 91.06 631 ARG A CA 1
ATOM 5013 C C . ARG A 1 631 ? -16.403 -8.837 23.714 1.00 91.06 631 ARG A C 1
ATOM 5015 O O . ARG A 1 631 ? -15.734 -7.956 23.179 1.00 91.06 631 ARG A O 1
ATOM 5022 N N . GLN A 1 632 ? -17.437 -9.419 23.122 1.00 93.38 632 GLN A N 1
ATOM 5023 C CA . GLN A 1 632 ? -17.976 -8.986 21.834 1.00 93.38 632 GLN A CA 1
ATOM 5024 C C . GLN A 1 632 ? -19.119 -7.982 22.027 1.00 93.38 632 GLN A C 1
ATOM 5026 O O . GLN A 1 632 ? -19.577 -7.737 23.142 1.00 93.38 632 GLN A O 1
ATOM 5031 N N . ALA A 1 633 ? -19.583 -7.415 20.916 1.00 93.31 633 ALA A N 1
ATOM 5032 C CA . ALA A 1 633 ? -20.789 -6.601 20.883 1.00 93.31 633 ALA A CA 1
ATOM 5033 C C . ALA A 1 633 ? -22.044 -7.412 21.268 1.00 93.31 633 ALA A C 1
ATOM 5035 O O . ALA A 1 633 ? -22.065 -8.640 21.159 1.00 93.31 633 ALA A O 1
ATOM 5036 N N . GLY A 1 634 ? -23.113 -6.714 21.652 1.00 92.88 634 GLY A N 1
ATOM 5037 C CA . GLY A 1 634 ? -24.418 -7.313 21.920 1.00 92.88 634 GLY A CA 1
ATOM 5038 C C . GLY A 1 634 ? -24.982 -8.056 20.703 1.00 92.88 634 GLY A C 1
ATOM 5039 O O . GLY A 1 634 ? -24.665 -7.755 19.547 1.00 92.88 634 GLY A O 1
ATOM 5040 N N . SER A 1 635 ? -25.846 -9.040 20.956 1.00 91.94 635 SER A N 1
ATOM 5041 C CA . SER A 1 635 ? -26.350 -9.978 19.942 1.00 91.94 635 SER A CA 1
ATOM 5042 C C . SER A 1 635 ? -26.999 -9.308 18.723 1.00 91.94 635 SER A C 1
ATOM 5044 O O . SER A 1 635 ? -26.869 -9.824 17.611 1.00 91.94 635 SER A O 1
ATOM 5046 N N . SER A 1 636 ? -27.634 -8.143 18.879 1.00 92.75 636 SER A N 1
ATOM 5047 C CA . SER A 1 636 ? -28.248 -7.425 17.752 1.00 92.75 636 SER A CA 1
ATOM 5048 C C . SER A 1 636 ? -27.302 -6.519 16.980 1.00 92.75 636 SER A C 1
ATOM 5050 O O . SER A 1 636 ? -27.632 -6.153 15.854 1.00 92.75 636 SER A O 1
ATOM 5052 N N . VAL A 1 637 ? -26.127 -6.198 17.524 1.00 92.25 637 VAL A N 1
ATOM 5053 C CA . VAL A 1 637 ? -25.037 -5.574 16.752 1.00 92.25 637 VAL A CA 1
ATOM 5054 C C . VAL A 1 637 ? -24.322 -6.625 15.906 1.00 92.25 637 VAL A C 1
ATOM 5056 O O . VAL A 1 637 ? -23.958 -6.353 14.765 1.00 92.25 637 VAL A O 1
ATOM 5059 N N . LEU A 1 638 ? -24.154 -7.836 16.449 1.00 90.38 638 LEU A N 1
ATOM 5060 C CA . LEU A 1 638 ? -23.513 -8.962 15.757 1.00 90.38 638 LEU A CA 1
ATOM 5061 C C . LEU A 1 638 ? -24.397 -9.617 14.694 1.00 90.38 638 LEU A C 1
ATOM 5063 O O . LEU A 1 638 ? -23.900 -10.355 13.839 1.00 90.38 638 LEU A O 1
ATOM 5067 N N . LYS A 1 639 ? -25.709 -9.379 14.750 1.00 86.25 639 LYS A N 1
ATOM 5068 C CA . LYS A 1 639 ? -26.659 -9.923 13.786 1.00 86.25 639 LYS A CA 1
ATOM 5069 C C . LYS A 1 639 ? -26.296 -9.443 12.382 1.00 86.25 639 LYS A C 1
ATOM 5071 O O . LYS A 1 639 ? -26.243 -8.245 12.117 1.00 86.25 639 LYS A O 1
ATOM 5076 N N . GLU A 1 640 ? -26.074 -10.387 11.469 1.00 75.88 640 GLU A N 1
ATOM 5077 C CA . GLU A 1 640 ? -25.760 -10.063 10.080 1.00 75.88 640 GLU A CA 1
ATOM 5078 C C . GLU A 1 640 ? -26.927 -9.323 9.419 1.00 75.88 640 GLU A C 1
ATOM 5080 O O . GLU A 1 640 ? -27.938 -9.912 9.039 1.00 75.88 640 GLU A O 1
ATOM 5085 N N . ASP A 1 641 ? -26.765 -8.011 9.271 1.00 83.81 641 ASP A N 1
ATOM 5086 C CA . ASP A 1 641 ? -27.669 -7.156 8.518 1.00 83.81 641 ASP A CA 1
ATOM 5087 C C . ASP A 1 641 ? -27.010 -6.774 7.184 1.00 83.81 641 ASP A C 1
ATOM 5089 O O . ASP A 1 641 ? -25.920 -6.188 7.121 1.00 83.81 641 ASP A O 1
ATOM 5093 N N . THR A 1 642 ? -27.678 -7.144 6.090 1.00 85.38 642 THR A N 1
ATOM 5094 C CA . THR A 1 642 ? -27.200 -6.903 4.721 1.00 85.38 642 THR A CA 1
ATOM 5095 C C . THR A 1 642 ? -27.093 -5.416 4.388 1.00 85.38 642 THR A C 1
ATOM 5097 O O . THR A 1 642 ? -26.183 -5.009 3.659 1.00 85.38 642 THR A O 1
ATOM 5100 N N . ILE A 1 643 ? -27.972 -4.588 4.958 1.00 88.56 643 ILE A N 1
ATOM 5101 C CA . ILE A 1 643 ? -27.972 -3.138 4.777 1.00 88.56 643 ILE A CA 1
ATOM 5102 C C . ILE A 1 643 ? -26.776 -2.555 5.519 1.00 88.56 643 ILE A C 1
ATOM 5104 O O . ILE A 1 643 ? -25.959 -1.875 4.901 1.00 88.56 643 ILE A O 1
ATOM 5108 N N . ILE A 1 644 ? -26.609 -2.875 6.803 1.00 88.62 644 ILE A N 1
ATOM 5109 C CA . ILE A 1 644 ? -25.485 -2.366 7.609 1.00 88.62 644 ILE A CA 1
ATOM 5110 C C . ILE A 1 644 ? -24.150 -2.756 6.976 1.00 88.62 644 ILE A C 1
ATOM 5112 O O . ILE A 1 644 ? -23.285 -1.905 6.765 1.00 88.62 644 ILE A O 1
ATOM 5116 N N . SER A 1 645 ? -24.012 -4.019 6.573 1.00 86.06 645 SER A N 1
ATOM 5117 C CA . SER A 1 645 ? -22.808 -4.511 5.898 1.00 86.06 645 SER A CA 1
ATOM 5118 C C . SER A 1 645 ? -22.503 -3.720 4.623 1.00 86.06 645 SER A C 1
ATOM 5120 O O . SER A 1 645 ? -21.359 -3.331 4.394 1.00 86.06 645 SER A O 1
ATOM 5122 N N . LYS A 1 646 ? -23.527 -3.411 3.814 1.00 86.94 646 LYS A N 1
ATOM 5123 C CA . LYS A 1 646 ? -23.376 -2.580 2.612 1.00 86.94 646 LYS A CA 1
ATOM 5124 C C . LYS A 1 646 ? -22.918 -1.160 2.954 1.00 86.94 646 LYS A C 1
ATOM 5126 O O . LYS A 1 646 ? -22.050 -0.642 2.256 1.00 86.94 646 LYS A O 1
ATOM 5131 N N . TYR A 1 647 ? -23.460 -0.545 4.008 1.00 86.62 647 TYR A N 1
ATOM 5132 C CA . TYR A 1 647 ? -23.071 0.801 4.455 1.00 86.62 647 TYR A CA 1
ATOM 5133 C C . TYR A 1 647 ? -21.609 0.850 4.916 1.00 86.62 647 TYR A C 1
ATOM 5135 O O . TYR A 1 647 ? -20.850 1.736 4.511 1.00 86.62 647 TYR A O 1
ATOM 5143 N N . LEU A 1 648 ? -21.180 -0.158 5.671 1.00 84.88 648 LEU A N 1
ATOM 5144 C CA . LEU A 1 648 ? -19.799 -0.280 6.138 1.00 84.88 648 LEU A CA 1
ATOM 5145 C C . LEU A 1 648 ? -18.824 -0.728 5.039 1.00 84.88 648 LEU A C 1
ATOM 5147 O O . LEU A 1 648 ? -17.613 -0.670 5.228 1.00 84.88 648 LEU A O 1
ATOM 5151 N N . GLY A 1 649 ? -19.332 -1.139 3.872 1.00 81.06 649 GLY A N 1
ATOM 5152 C CA . GLY A 1 649 ? -18.510 -1.696 2.800 1.00 81.06 649 GLY A CA 1
ATOM 5153 C C . GLY A 1 649 ? -17.945 -3.076 3.141 1.00 81.06 649 GLY A C 1
ATOM 5154 O O . GLY A 1 649 ? -16.994 -3.512 2.496 1.00 81.06 649 GLY A O 1
ATOM 5155 N N . ILE A 1 650 ? -18.528 -3.763 4.129 1.00 81.06 650 ILE A N 1
ATOM 5156 C CA . ILE A 1 650 ? -18.144 -5.119 4.510 1.00 81.06 650 ILE A CA 1
ATOM 5157 C C . ILE A 1 650 ? -18.545 -6.043 3.356 1.00 81.06 650 ILE A C 1
ATOM 5159 O O . ILE A 1 650 ? -19.726 -6.088 2.986 1.00 81.06 650 ILE A O 1
ATOM 5163 N N . PRO A 1 651 ? -17.596 -6.792 2.771 1.00 68.25 651 PRO A N 1
ATOM 5164 C CA . PRO A 1 651 ? -17.903 -7.758 1.734 1.00 68.25 651 PRO A CA 1
ATOM 5165 C C . PRO A 1 651 ? -18.899 -8.767 2.296 1.00 68.25 651 PRO A C 1
ATOM 5167 O O . PRO A 1 651 ? -18.574 -9.507 3.222 1.00 68.25 651 PRO A O 1
ATOM 5170 N N . GLN A 1 652 ? -20.107 -8.803 1.733 1.00 64.88 652 GLN A N 1
ATOM 5171 C CA . GLN A 1 652 ? -21.048 -9.882 2.007 1.00 64.88 652 GLN A CA 1
ATOM 5172 C C . GLN A 1 652 ? -20.302 -11.187 1.729 1.00 64.88 652 GLN A C 1
ATOM 5174 O O . GLN A 1 652 ? -19.725 -11.346 0.646 1.00 64.88 652 GLN A O 1
ATOM 5179 N N . GLY A 1 653 ? -20.255 -12.089 2.711 1.00 55.47 653 GLY A N 1
ATOM 5180 C CA . GLY A 1 653 ? -19.838 -13.450 2.441 1.00 55.47 653 GLY A CA 1
ATOM 5181 C C . GLY A 1 653 ? -20.752 -13.943 1.335 1.00 55.47 653 GLY A C 1
ATOM 5182 O O . GLY A 1 653 ? -21.940 -14.149 1.564 1.00 55.47 653 GLY A O 1
ATOM 5183 N N . THR A 1 654 ? -20.237 -14.087 0.113 1.00 37.00 654 THR A N 1
ATOM 5184 C CA . THR A 1 654 ? -20.875 -15.004 -0.814 1.00 37.00 654 THR A CA 1
ATOM 5185 C C . THR A 1 654 ? -20.881 -16.300 -0.033 1.00 37.00 654 THR A C 1
ATOM 5187 O O . THR A 1 654 ? -19.808 -16.799 0.310 1.00 37.00 654 THR A O 1
ATOM 5190 N N . GLY A 1 655 ? -22.065 -16.754 0.379 1.00 32.84 655 GLY A N 1
ATOM 5191 C CA . GLY A 1 655 ? -22.242 -18.077 0.936 1.00 32.84 655 GLY A CA 1
ATOM 5192 C C . GLY A 1 655 ? -21.642 -19.023 -0.082 1.00 32.84 655 GLY A C 1
ATOM 5193 O O . GLY A 1 655 ? -22.272 -19.392 -1.066 1.00 32.84 655 GLY A O 1
ATOM 5194 N N . THR A 1 656 ? -20.370 -19.345 0.104 1.00 31.02 656 THR A N 1
ATOM 5195 C CA . THR A 1 656 ? -19.754 -20.471 -0.539 1.00 31.02 656 THR A CA 1
ATOM 5196 C C . THR A 1 656 ? -20.400 -21.607 0.218 1.00 31.02 656 THR A C 1
ATOM 5198 O O . THR A 1 656 ? -19.911 -22.069 1.242 1.00 31.02 656 THR A O 1
ATOM 5201 N N . SER A 1 657 ? -21.545 -22.066 -0.293 1.00 30.16 657 SER A N 1
ATOM 5202 C CA . SER A 1 657 ? -21.692 -23.501 -0.389 1.00 30.16 657 SER A CA 1
ATOM 5203 C C . SER A 1 657 ? -20.414 -23.944 -1.081 1.00 30.16 657 SER A C 1
ATOM 5205 O O . SER A 1 657 ? -20.257 -23.800 -2.296 1.00 30.16 657 SER A O 1
ATOM 5207 N N . THR A 1 658 ? -19.439 -24.367 -0.291 1.00 30.09 658 THR A N 1
ATOM 5208 C CA . THR A 1 658 ? -18.360 -25.205 -0.757 1.00 30.09 658 THR A CA 1
ATOM 5209 C C . THR A 1 658 ? -19.073 -26.466 -1.233 1.00 30.09 658 THR A C 1
ATOM 5211 O O . THR A 1 658 ? -19.155 -27.462 -0.523 1.00 30.09 658 THR A O 1
ATOM 5214 N N . GLN A 1 659 ? -19.649 -26.431 -2.438 1.00 29.84 659 GLN A N 1
ATOM 5215 C CA . GLN A 1 659 ? -19.610 -27.614 -3.264 1.00 29.84 659 GLN A CA 1
ATOM 5216 C C . GLN A 1 659 ? -18.116 -27.843 -3.404 1.00 29.84 659 GLN A C 1
ATOM 5218 O O . GLN A 1 659 ? -17.432 -27.143 -4.151 1.00 29.84 659 GLN A O 1
ATOM 5223 N N . GLN A 1 660 ? -17.587 -28.721 -2.548 1.00 26.55 660 GLN A N 1
ATOM 5224 C CA . GLN A 1 660 ? -16.328 -29.376 -2.821 1.00 26.55 660 GLN A CA 1
ATOM 5225 C C . GLN A 1 660 ? -16.407 -29.737 -4.298 1.00 26.55 660 GLN A C 1
ATOM 5227 O O . GLN A 1 660 ? -17.283 -30.503 -4.694 1.00 26.55 660 GLN A O 1
ATOM 5232 N N . LEU A 1 661 ? -15.560 -29.122 -5.122 1.00 29.19 661 LEU A N 1
ATOM 5233 C CA . LEU A 1 661 ? -15.269 -29.675 -6.428 1.00 29.19 661 LEU A CA 1
ATOM 5234 C C . LEU A 1 661 ? -14.777 -31.082 -6.123 1.00 29.19 661 LEU A C 1
ATOM 5236 O O . LEU A 1 661 ? -13.649 -31.259 -5.659 1.00 29.19 661 LEU A O 1
ATOM 5240 N N . THR A 1 662 ? -15.663 -32.065 -6.265 1.00 28.52 662 THR A N 1
ATOM 5241 C CA . THR A 1 662 ? -15.335 -33.469 -6.102 1.00 28.52 662 THR A CA 1
ATOM 5242 C C . THR A 1 662 ? -14.179 -33.692 -7.058 1.00 28.52 662 THR A C 1
ATOM 5244 O O . THR A 1 662 ? -14.357 -33.578 -8.274 1.00 28.52 662 THR A O 1
ATOM 5247 N N . LYS A 1 663 ? -12.968 -33.903 -6.525 1.00 30.52 663 LYS A N 1
ATOM 5248 C CA . LYS A 1 663 ? -11.821 -34.301 -7.340 1.00 30.52 663 LYS A CA 1
ATOM 5249 C C . LYS A 1 663 ? -12.306 -35.483 -8.171 1.00 30.52 663 LYS A C 1
ATOM 5251 O O . LYS A 1 663 ? -12.670 -36.516 -7.615 1.00 30.52 663 LYS A O 1
ATOM 5256 N N . LEU A 1 664 ? -12.389 -35.296 -9.487 1.00 39.09 664 LEU A N 1
ATOM 5257 C CA . LEU A 1 664 ? -12.729 -36.375 -10.400 1.00 39.09 664 LEU A CA 1
ATOM 5258 C C . LEU A 1 664 ? -11.649 -37.439 -10.215 1.00 39.09 664 LEU A C 1
ATOM 5260 O O . LEU A 1 664 ? -10.490 -37.193 -10.547 1.00 39.09 664 LEU A O 1
ATOM 5264 N N . ASN A 1 665 ? -12.011 -38.581 -9.630 1.00 35.97 665 ASN A N 1
ATOM 5265 C CA . ASN A 1 665 ? -11.092 -39.701 -9.500 1.00 35.97 665 ASN A CA 1
ATOM 5266 C C . ASN A 1 665 ? -10.722 -40.157 -10.909 1.00 35.97 665 ASN A C 1
ATOM 5268 O O . ASN A 1 665 ? -11.597 -40.459 -11.725 1.00 35.97 665 ASN A O 1
ATOM 5272 N N . ARG A 1 666 ? -9.425 -40.142 -11.204 1.00 47.69 666 ARG A N 1
ATOM 5273 C CA . ARG A 1 666 ? -8.883 -40.581 -12.485 1.00 47.69 666 ARG A CA 1
ATOM 5274 C C . ARG A 1 666 ? -8.148 -41.895 -12.293 1.00 47.69 666 ARG A C 1
ATOM 5276 O O . ARG A 1 666 ? -7.524 -42.096 -11.253 1.00 47.69 666 ARG A O 1
ATOM 5283 N N . ASP A 1 667 ? -8.245 -42.777 -13.277 1.00 55.50 667 ASP A N 1
ATOM 5284 C CA . ASP A 1 667 ? -7.409 -43.971 -13.317 1.00 55.50 667 ASP A CA 1
ATOM 5285 C C . ASP A 1 667 ? -5.949 -43.623 -13.668 1.00 55.50 667 ASP A C 1
ATOM 5287 O O . ASP A 1 667 ? -5.600 -42.480 -13.981 1.00 55.50 667 ASP A O 1
ATOM 5291 N N . GLU A 1 668 ? -5.089 -44.637 -13.634 1.00 46.81 668 GLU A N 1
ATOM 5292 C CA . GLU A 1 668 ? -3.670 -44.567 -14.006 1.00 46.81 668 GLU A CA 1
ATOM 5293 C C . GLU A 1 668 ? -3.416 -44.107 -15.458 1.00 46.81 668 GLU A C 1
ATOM 5295 O O . GLU A 1 668 ? -2.305 -43.704 -15.792 1.00 46.81 668 GLU A O 1
ATOM 5300 N N . ASN A 1 669 ? -4.456 -44.078 -16.301 1.00 49.34 669 ASN A N 1
ATOM 5301 C CA . ASN A 1 669 ? -4.428 -43.585 -17.680 1.00 49.34 669 ASN A CA 1
ATOM 5302 C C . ASN A 1 669 ? -5.139 -42.228 -17.841 1.00 49.34 669 ASN A C 1
ATOM 5304 O O . ASN A 1 669 ? -5.434 -41.803 -18.962 1.00 49.34 669 ASN A O 1
ATOM 5308 N N . ASN A 1 670 ? -5.388 -41.524 -16.732 1.00 38.72 670 ASN A N 1
ATOM 5309 C CA . ASN A 1 670 ? -5.960 -40.180 -16.683 1.00 38.72 670 ASN A CA 1
ATOM 5310 C C . ASN A 1 670 ? -7.432 -40.088 -17.150 1.00 38.72 670 ASN A C 1
ATOM 5312 O O . ASN A 1 670 ? -7.912 -38.994 -17.468 1.00 38.72 670 ASN A O 1
ATOM 5316 N N . ARG A 1 671 ? -8.171 -41.207 -17.174 1.00 38.97 671 ARG A N 1
ATOM 5317 C CA . ARG A 1 671 ? -9.607 -41.245 -17.498 1.00 38.97 671 ARG A CA 1
ATOM 5318 C C . ARG A 1 671 ? -10.444 -41.067 -16.240 1.00 38.97 671 ARG A C 1
ATOM 5320 O O . ARG A 1 671 ? -10.184 -41.687 -15.215 1.00 38.97 671 ARG A O 1
ATOM 5327 N N . VAL A 1 672 ? -11.468 -40.223 -16.329 1.00 37.84 672 VAL A N 1
ATOM 5328 C CA . VAL A 1 672 ? -12.404 -39.958 -15.231 1.00 37.84 672 VAL A CA 1
ATOM 5329 C C . VAL A 1 672 ? -13.245 -41.208 -14.962 1.00 37.84 672 VAL A C 1
ATOM 5331 O O . VAL A 1 672 ? -14.002 -41.646 -15.827 1.00 37.84 672 VAL A O 1
ATOM 5334 N N . LEU A 1 673 ? -13.127 -41.770 -13.759 1.00 38.00 673 LEU A N 1
ATOM 5335 C CA . LEU A 1 673 ? -13.953 -42.881 -13.296 1.00 38.00 673 LEU A CA 1
ATOM 5336 C C . LEU A 1 673 ? -15.348 -42.335 -12.968 1.00 38.00 673 LEU A C 1
ATOM 5338 O O . LEU A 1 673 ? -15.559 -41.685 -11.946 1.00 38.00 673 LEU A O 1
ATOM 5342 N N . SER A 1 674 ? -16.306 -42.549 -13.868 1.00 37.12 674 SER A N 1
ATOM 5343 C CA . SER A 1 674 ? -17.688 -42.114 -13.680 1.00 37.12 674 SER A CA 1
ATOM 5344 C C . SER A 1 674 ? -18.395 -42.980 -12.636 1.00 37.12 674 SER A C 1
ATOM 5346 O O . SER A 1 674 ? -18.711 -44.141 -12.902 1.00 37.12 674 SER A O 1
ATOM 5348 N N . THR A 1 675 ? -18.734 -42.410 -11.485 1.00 35.94 675 THR A N 1
ATOM 5349 C CA . THR A 1 675 ? -19.767 -42.957 -10.595 1.00 35.94 675 THR A CA 1
ATOM 5350 C C . THR A 1 675 ? -21.009 -42.082 -10.670 1.00 35.94 675 THR A C 1
ATOM 5352 O O . THR A 1 675 ? -21.167 -41.200 -9.841 1.00 35.94 675 THR A O 1
ATOM 5355 N N . VAL A 1 676 ? -21.910 -42.340 -11.628 1.00 33.72 676 VAL A N 1
ATOM 5356 C CA . VAL A 1 676 ? -23.345 -42.019 -11.489 1.00 33.72 676 VAL A CA 1
ATOM 5357 C C . VAL A 1 676 ? -24.174 -43.040 -12.280 1.00 33.72 676 VAL A C 1
ATOM 5359 O O . VAL A 1 676 ? -24.101 -43.121 -13.505 1.00 33.72 676 VAL A O 1
ATOM 5362 N N . LYS A 1 677 ? -24.967 -43.839 -11.554 1.00 35.62 677 LYS A N 1
ATOM 5363 C CA . LYS A 1 677 ? -26.134 -44.555 -12.086 1.00 35.62 677 LYS A CA 1
ATOM 5364 C C . LYS A 1 677 ? -27.204 -43.511 -12.429 1.00 35.62 677 LYS A C 1
ATOM 5366 O O . LYS A 1 677 ? -27.518 -42.706 -11.564 1.00 35.62 677 LYS A O 1
ATOM 5371 N N . ASN A 1 678 ? -27.784 -43.620 -13.627 1.00 32.69 678 ASN A N 1
ATOM 5372 C CA . ASN A 1 678 ? -28.901 -42.850 -14.213 1.00 32.69 678 ASN A CA 1
ATOM 5373 C C . ASN A 1 678 ? -28.467 -41.852 -15.302 1.00 32.69 678 ASN A C 1
ATOM 5375 O O . ASN A 1 678 ? -28.062 -40.721 -15.058 1.00 32.69 678 ASN A O 1
ATOM 5379 N N . GLY A 1 679 ? -28.585 -42.312 -16.550 1.00 29.88 679 GLY A N 1
ATOM 5380 C CA . GLY A 1 679 ? -28.164 -41.630 -17.774 1.00 29.88 679 GLY A CA 1
ATOM 5381 C C . GLY A 1 679 ? -29.089 -40.510 -18.256 1.00 29.88 679 GLY A C 1
ATOM 5382 O O . GLY A 1 679 ? -29.427 -40.491 -19.434 1.00 29.88 679 GLY A O 1
ATOM 5383 N N . MET A 1 680 ? -29.482 -39.579 -17.384 1.00 27.56 680 MET A N 1
ATOM 5384 C CA . MET A 1 680 ? -30.243 -38.385 -17.791 1.00 27.56 680 MET A CA 1
ATOM 5385 C C . MET A 1 680 ? -29.683 -37.046 -17.283 1.00 27.56 680 MET A C 1
ATOM 5387 O O . MET A 1 680 ? -30.160 -36.007 -17.716 1.00 27.56 680 MET A O 1
ATOM 5391 N N . GLU A 1 681 ? -28.636 -37.031 -16.449 1.00 30.52 681 GLU A N 1
ATOM 5392 C CA . GLU A 1 681 ? -28.140 -35.779 -15.837 1.00 30.52 681 GLU A CA 1
ATOM 5393 C C . GLU A 1 681 ? -26.863 -35.194 -16.468 1.00 30.52 681 GLU A C 1
ATOM 5395 O O . GLU A 1 681 ? -26.486 -34.061 -16.171 1.00 30.52 681 GLU A O 1
ATOM 5400 N N . VAL A 1 682 ? -26.208 -35.902 -17.396 1.00 31.08 682 VAL A N 1
ATOM 5401 C CA . VAL A 1 682 ? -24.945 -35.419 -17.996 1.00 31.08 682 VAL A CA 1
ATOM 5402 C C . VAL A 1 682 ? -25.166 -34.257 -18.972 1.00 31.08 682 VAL A C 1
ATOM 5404 O O . VAL A 1 682 ? -24.284 -33.420 -19.139 1.00 31.08 682 VAL A O 1
ATOM 5407 N N . ILE A 1 683 ? -26.356 -34.141 -19.566 1.00 29.91 683 ILE A N 1
ATOM 5408 C CA . ILE A 1 683 ? -26.673 -33.028 -20.476 1.00 29.91 683 ILE A CA 1
ATOM 5409 C C . ILE A 1 683 ? -27.151 -31.795 -19.687 1.00 29.91 683 ILE A C 1
ATOM 5411 O O . ILE A 1 683 ? -26.878 -30.664 -20.079 1.00 29.91 683 ILE A O 1
ATOM 5415 N N . THR A 1 684 ? -27.763 -31.986 -18.516 1.00 31.09 684 THR A N 1
ATOM 5416 C CA . THR A 1 684 ? -28.300 -30.885 -17.703 1.00 31.09 684 THR A CA 1
ATOM 5417 C C . THR A 1 684 ? -27.200 -30.129 -16.948 1.00 31.09 684 THR A C 1
ATOM 5419 O O . THR A 1 684 ? -27.242 -28.903 -16.865 1.00 31.09 684 THR A O 1
ATOM 5422 N N . ALA A 1 685 ? -26.150 -30.811 -16.476 1.00 27.11 685 ALA A N 1
ATOM 5423 C CA . ALA A 1 685 ? -25.062 -30.163 -15.732 1.00 27.11 685 ALA A CA 1
ATOM 5424 C C . ALA A 1 685 ? -24.140 -29.279 -16.602 1.00 27.11 685 ALA A C 1
ATOM 5426 O O . ALA A 1 685 ? -23.546 -28.330 -16.091 1.00 27.11 685 ALA A O 1
ATOM 5427 N N . GLN A 1 686 ? -24.049 -29.527 -17.914 1.00 31.62 686 GLN A N 1
ATOM 5428 C CA . GLN A 1 686 ? -23.259 -28.686 -18.829 1.00 31.62 686 GLN A CA 1
ATOM 5429 C C . GLN A 1 686 ? -24.010 -27.439 -19.322 1.00 31.62 686 GLN A C 1
ATOM 5431 O O . GLN A 1 686 ? -23.369 -26.468 -19.717 1.00 31.62 686 GLN A O 1
ATOM 5436 N N . CYS A 1 687 ? -25.343 -27.410 -19.228 1.00 29.58 687 CYS A N 1
ATOM 5437 C CA . CYS A 1 687 ? -26.148 -26.241 -19.601 1.00 29.58 687 CYS A CA 1
ATOM 5438 C C . CYS A 1 687 ? -26.430 -25.282 -18.427 1.00 29.58 687 CYS A C 1
ATOM 5440 O O . CYS A 1 687 ? -26.699 -24.104 -18.657 1.00 29.58 687 CYS A O 1
ATOM 5442 N N . ILE A 1 688 ? -26.299 -25.726 -17.170 1.00 29.05 688 ILE A N 1
ATOM 5443 C CA . ILE A 1 688 ? -26.571 -24.880 -15.989 1.00 29.05 688 ILE A CA 1
ATOM 5444 C C . ILE A 1 688 ? -25.510 -23.776 -15.779 1.00 29.05 688 ILE A C 1
ATOM 5446 O O . ILE A 1 688 ? -25.802 -22.763 -15.146 1.00 29.05 688 ILE A O 1
ATOM 5450 N N . HIS A 1 689 ? -24.324 -23.864 -16.393 1.00 29.38 689 HIS A N 1
ATOM 5451 C CA . HIS A 1 689 ? -23.317 -22.790 -16.313 1.00 29.38 689 HIS A CA 1
ATOM 5452 C C . HIS A 1 689 ? -23.703 -21.499 -17.066 1.00 29.38 689 HIS A C 1
ATOM 5454 O O . HIS A 1 689 ? -23.069 -20.464 -16.879 1.00 29.38 689 HIS A O 1
ATOM 5460 N N . LEU A 1 690 ? -24.767 -21.529 -17.878 1.00 32.53 690 LEU A N 1
ATOM 5461 C CA . LEU A 1 690 ? -25.305 -20.351 -18.572 1.00 32.53 690 LEU A CA 1
ATOM 5462 C C . LEU A 1 690 ? -26.496 -19.702 -17.843 1.00 32.53 690 LEU A C 1
ATOM 5464 O O . LEU A 1 690 ? -26.927 -18.619 -18.231 1.00 32.53 690 LEU A O 1
ATOM 5468 N N . ALA A 1 691 ? -26.991 -20.302 -16.754 1.00 31.14 691 ALA A N 1
ATOM 5469 C CA . ALA A 1 691 ? -28.066 -19.732 -15.934 1.00 31.14 691 ALA A CA 1
ATOM 5470 C C . ALA A 1 691 ? -27.557 -18.867 -14.759 1.00 31.14 691 ALA A C 1
ATOM 5472 O O . ALA A 1 691 ? -28.347 -18.195 -14.101 1.00 31.14 691 ALA A O 1
ATOM 5473 N N . SER A 1 692 ? -26.242 -18.813 -14.508 1.00 29.59 692 SER A N 1
ATOM 5474 C CA . SER A 1 692 ? -25.633 -18.036 -13.413 1.00 29.59 692 SER A CA 1
ATOM 5475 C C . SER A 1 692 ? -25.232 -16.601 -13.799 1.00 29.59 692 SER A C 1
ATOM 5477 O O . SER A 1 692 ? -24.218 -16.086 -13.334 1.00 29.59 692 SER A O 1
ATOM 5479 N N . GLY A 1 693 ? -26.019 -15.935 -14.650 1.00 29.44 693 GLY A N 1
ATOM 5480 C CA . GLY A 1 693 ? -25.915 -14.484 -14.880 1.00 29.44 693 GLY A CA 1
ATOM 5481 C C . GLY A 1 693 ? -24.708 -13.997 -15.697 1.00 29.44 693 GLY A C 1
ATOM 5482 O O . GLY A 1 693 ? -24.503 -12.788 -15.805 1.00 29.44 693 GLY A O 1
ATOM 5483 N N . ALA A 1 694 ? -23.926 -14.890 -16.305 1.00 32.12 694 ALA A N 1
ATOM 5484 C CA . ALA A 1 694 ? -22.898 -14.507 -17.268 1.00 32.12 694 ALA A CA 1
ATOM 5485 C C . ALA A 1 694 ? -23.531 -14.327 -18.659 1.00 32.12 694 ALA A C 1
ATOM 5487 O O . ALA A 1 694 ? -23.899 -15.294 -19.321 1.00 32.12 694 ALA A O 1
ATOM 5488 N N . THR A 1 695 ? -23.678 -13.083 -19.118 1.00 33.62 695 THR A N 1
ATOM 5489 C CA . THR A 1 695 ? -24.115 -12.791 -20.492 1.00 33.62 695 THR A CA 1
ATOM 5490 C C . THR A 1 695 ? -22.997 -13.127 -21.480 1.00 33.62 695 THR A C 1
ATOM 5492 O O . THR A 1 695 ? -22.041 -12.357 -21.590 1.00 33.62 695 THR A O 1
ATOM 5495 N N . VAL A 1 696 ? -23.123 -14.245 -22.196 1.00 39.34 696 VAL A N 1
ATOM 5496 C CA . VAL A 1 696 ? -22.276 -14.586 -23.352 1.00 39.34 696 VAL A CA 1
ATOM 5497 C C . VAL A 1 696 ? -22.750 -13.779 -24.562 1.00 39.34 696 VAL A C 1
ATOM 5499 O O . VAL A 1 696 ? -23.949 -13.720 -24.846 1.00 39.34 696 VAL A O 1
ATOM 5502 N N . LYS A 1 697 ? -21.829 -13.108 -25.252 1.00 42.50 697 LYS A N 1
ATOM 5503 C CA . LYS A 1 697 ? -22.100 -12.281 -26.434 1.00 42.50 697 LYS A CA 1
ATOM 5504 C C . LYS A 1 697 ? -21.765 -13.040 -27.714 1.00 42.50 697 LYS A C 1
ATOM 5506 O O . LYS A 1 697 ? -20.897 -13.906 -27.747 1.00 42.50 697 LYS A O 1
ATOM 5511 N N . ASN A 1 698 ? -22.451 -12.680 -28.797 1.00 41.56 698 ASN A N 1
ATOM 5512 C CA . ASN A 1 698 ? -22.119 -13.133 -30.146 1.00 41.56 698 ASN A CA 1
ATOM 5513 C C . ASN A 1 698 ? -20.637 -12.823 -30.452 1.00 41.56 698 ASN A C 1
ATOM 5515 O O . ASN A 1 698 ? -20.231 -11.661 -30.396 1.00 41.56 698 ASN A O 1
ATOM 5519 N N . GLY A 1 699 ? -19.847 -13.856 -30.746 1.00 38.19 699 GLY A N 1
ATOM 5520 C CA . GLY A 1 699 ? -18.397 -13.787 -30.945 1.00 38.19 699 GLY A CA 1
ATOM 5521 C C . GLY A 1 699 ? -17.545 -14.341 -29.796 1.00 38.19 699 GLY A C 1
ATOM 5522 O O . GLY A 1 699 ? -16.339 -14.493 -29.984 1.00 38.19 699 GLY A O 1
ATOM 5523 N N . ASP A 1 700 ? -18.129 -14.681 -28.644 1.00 45.81 700 ASP A N 1
ATOM 5524 C CA . ASP A 1 700 ? -17.370 -15.245 -27.522 1.00 45.81 700 ASP A CA 1
ATOM 5525 C C . ASP A 1 700 ? -16.831 -16.645 -27.859 1.00 45.81 700 ASP A C 1
ATOM 5527 O O . ASP A 1 700 ? -17.532 -17.477 -28.438 1.00 45.81 700 ASP A O 1
ATOM 5531 N N . ILE A 1 701 ? -15.574 -16.911 -27.492 1.00 38.88 701 ILE A N 1
ATOM 5532 C CA . ILE A 1 701 ? -14.921 -18.207 -27.703 1.00 38.88 701 ILE A CA 1
ATOM 5533 C C . ILE A 1 701 ? -14.995 -19.020 -26.409 1.00 38.88 701 ILE A C 1
ATOM 5535 O O . ILE A 1 701 ? -14.515 -18.584 -25.364 1.00 38.88 701 ILE A O 1
ATOM 5539 N N . ILE A 1 702 ? -15.570 -20.216 -26.494 1.00 44.59 702 ILE A N 1
ATOM 5540 C CA . ILE A 1 702 ? -15.748 -21.155 -25.387 1.00 44.59 702 ILE A CA 1
ATOM 5541 C C . ILE A 1 702 ? -14.855 -22.372 -25.636 1.00 44.59 702 ILE A C 1
ATOM 5543 O O . ILE A 1 702 ? -14.922 -22.992 -26.697 1.00 44.59 702 ILE A O 1
ATOM 5547 N N . GLU A 1 703 ? -14.018 -22.718 -24.661 1.00 40.53 703 GLU A N 1
ATOM 5548 C CA . GLU A 1 703 ? -13.170 -23.912 -24.698 1.00 40.53 703 GLU A CA 1
ATOM 5549 C C . GLU A 1 703 ? -13.897 -25.088 -24.034 1.00 40.53 703 GLU A C 1
ATOM 5551 O O . GLU A 1 703 ? -14.267 -25.022 -22.861 1.00 40.53 703 GLU A O 1
ATOM 5556 N N . LEU A 1 704 ? -14.111 -26.168 -24.786 1.00 37.00 704 LEU A N 1
ATOM 5557 C CA . LEU A 1 704 ? -14.696 -27.415 -24.294 1.00 37.00 704 LEU A CA 1
ATOM 5558 C C . LEU A 1 704 ? -13.871 -28.589 -24.823 1.00 37.00 704 LEU A C 1
ATOM 5560 O O . LEU A 1 704 ? -13.821 -28.808 -26.032 1.00 37.00 704 LEU A O 1
ATOM 5564 N N . ASN A 1 705 ? -13.265 -29.361 -23.914 1.00 32.03 705 ASN A N 1
ATOM 5565 C CA . ASN A 1 705 ? -12.451 -30.544 -24.232 1.00 32.03 705 ASN A CA 1
ATOM 5566 C C . ASN A 1 705 ? -11.398 -30.261 -25.320 1.00 32.03 705 ASN A C 1
ATOM 5568 O O . ASN A 1 705 ? -11.430 -30.867 -26.392 1.00 32.03 705 ASN A O 1
ATOM 5572 N N . ASP A 1 706 ? -10.522 -29.285 -25.066 1.00 35.81 706 ASP A N 1
ATOM 5573 C CA . ASP A 1 706 ? -9.440 -28.865 -25.972 1.00 35.81 706 ASP A CA 1
ATOM 5574 C C . ASP A 1 706 ? -9.918 -28.413 -27.371 1.00 35.81 706 ASP A C 1
ATOM 5576 O O . ASP A 1 706 ? -9.145 -28.349 -28.327 1.00 35.81 706 ASP A O 1
ATOM 5580 N N . THR A 1 707 ? -11.207 -28.082 -27.504 1.00 33.62 707 THR A N 1
ATOM 5581 C CA . THR A 1 707 ? -11.824 -27.591 -28.739 1.00 33.62 707 THR A CA 1
ATOM 5582 C C . THR A 1 707 ? -12.468 -26.229 -28.489 1.00 33.62 707 THR A C 1
ATOM 5584 O O . THR A 1 707 ? -13.240 -26.058 -27.545 1.00 33.62 707 THR A O 1
ATOM 5587 N N . TYR A 1 708 ? -12.159 -25.251 -29.341 1.00 40.59 708 TYR A N 1
ATOM 5588 C CA . TYR A 1 708 ? -12.669 -23.883 -29.236 1.00 40.59 708 TYR A CA 1
ATOM 5589 C C . TYR A 1 708 ? -13.912 -23.688 -30.112 1.00 40.59 708 TYR A C 1
ATOM 5591 O O . TYR A 1 708 ? -13.873 -23.927 -31.319 1.00 40.59 708 TYR A O 1
ATOM 5599 N N . TYR A 1 709 ? -15.000 -23.210 -29.512 1.00 42.47 709 TYR A N 1
ATOM 5600 C CA . TYR A 1 709 ? -16.272 -22.916 -30.173 1.00 42.47 709 TYR A CA 1
ATOM 5601 C C . TYR A 1 709 ? -16.532 -21.414 -30.131 1.00 42.47 709 TYR A C 1
ATOM 5603 O O . TYR A 1 709 ? -16.439 -20.810 -29.071 1.00 42.47 709 TYR A O 1
ATOM 5611 N N . MET A 1 710 ? -16.878 -20.802 -31.262 1.00 36.19 710 MET A N 1
ATOM 5612 C CA . MET A 1 710 ? -17.280 -19.394 -31.309 1.00 36.19 710 MET A CA 1
ATOM 5613 C C . MET A 1 710 ? -18.804 -19.311 -31.246 1.00 36.19 710 MET A C 1
ATOM 5615 O O . MET A 1 710 ? -19.490 -19.867 -32.105 1.00 36.19 710 MET A O 1
ATOM 5619 N N . PHE A 1 711 ? -19.336 -18.638 -30.231 1.00 37.66 711 PHE A N 1
ATOM 5620 C CA . PHE A 1 711 ? -20.770 -18.458 -30.053 1.00 37.66 711 PHE A CA 1
ATOM 5621 C C . PHE A 1 711 ? -21.320 -17.543 -31.150 1.00 37.66 711 PHE A C 1
ATOM 5623 O O . PHE A 1 711 ? -20.869 -16.407 -31.292 1.00 37.66 711 PHE A O 1
ATOM 5630 N N . LYS A 1 712 ? -22.297 -18.029 -31.923 1.00 37.47 712 LYS A N 1
ATOM 5631 C CA . LYS A 1 712 ? -22.990 -17.249 -32.953 1.00 37.47 712 LYS A CA 1
ATOM 5632 C C . LYS A 1 712 ? -24.485 -17.264 -32.668 1.00 37.47 712 LYS A C 1
ATOM 5634 O O . LYS A 1 712 ? -25.068 -18.333 -32.529 1.00 37.47 712 LYS A O 1
ATOM 5639 N N . GLU A 1 713 ? -25.091 -16.089 -32.546 1.00 41.16 713 GLU A N 1
ATOM 5640 C CA . GLU A 1 713 ? -26.513 -15.969 -32.209 1.00 41.16 713 GLU A CA 1
ATOM 5641 C C . GLU A 1 713 ? -27.379 -16.542 -33.349 1.00 41.16 713 GLU A C 1
ATOM 5643 O O . GLU A 1 713 ? -27.353 -16.038 -34.473 1.00 41.16 713 GLU A O 1
ATOM 5648 N N . GLY A 1 714 ? -28.096 -17.633 -33.061 1.00 38.72 714 GLY A N 1
ATOM 5649 C CA . GLY A 1 714 ? -28.982 -18.356 -33.976 1.00 38.72 714 GLY A CA 1
ATOM 5650 C C . GLY A 1 714 ? -30.366 -18.584 -33.356 1.00 38.72 714 GLY A C 1
ATOM 5651 O O . GLY A 1 714 ? -30.506 -18.567 -32.136 1.00 38.72 714 GLY A O 1
ATOM 5652 N N . TYR A 1 715 ? -31.372 -18.725 -34.227 1.00 33.06 715 TYR A N 1
ATOM 5653 C CA . TYR A 1 715 ? -32.824 -18.798 -33.979 1.00 33.06 715 TYR A CA 1
ATOM 5654 C C . TYR A 1 715 ? -33.265 -19.317 -32.592 1.00 33.06 715 TYR A C 1
ATOM 5656 O O . TYR A 1 715 ? -32.856 -20.392 -32.153 1.00 33.06 715 TYR A O 1
ATOM 5664 N N . ARG A 1 716 ? -34.179 -18.573 -31.949 1.00 38.28 716 ARG A N 1
ATOM 5665 C CA . ARG A 1 716 ? -34.915 -19.011 -30.751 1.00 38.28 716 ARG A CA 1
ATOM 5666 C C . ARG A 1 716 ? -36.221 -19.665 -31.172 1.00 38.28 716 ARG A C 1
ATOM 5668 O O . ARG A 1 716 ? -36.990 -19.057 -31.916 1.00 38.28 716 ARG A O 1
ATOM 5675 N N . GLU A 1 717 ? -36.501 -20.846 -30.644 1.00 31.25 717 GLU A N 1
ATOM 5676 C CA . GLU A 1 717 ? -37.813 -21.475 -30.777 1.00 31.25 717 GLU A CA 1
ATOM 5677 C C . GLU A 1 717 ? -38.366 -21.807 -29.386 1.00 31.25 717 GLU A C 1
ATOM 5679 O O . GLU A 1 717 ? -37.627 -22.208 -28.482 1.00 31.25 717 GLU A O 1
ATOM 5684 N N . LYS A 1 718 ? -39.671 -21.581 -29.196 1.00 29.31 718 LYS A N 1
ATOM 5685 C CA . LYS A 1 718 ? -40.385 -21.931 -27.964 1.00 29.31 718 LYS A CA 1
ATOM 5686 C C . LYS A 1 718 ? -41.050 -23.283 -28.143 1.00 29.31 718 LYS A C 1
ATOM 5688 O O . LYS A 1 718 ? -41.950 -23.414 -28.969 1.00 29.31 718 LYS A O 1
ATOM 5693 N N . VAL A 1 719 ? -40.678 -24.245 -27.307 1.00 31.84 719 VAL A N 1
ATOM 5694 C CA . VAL A 1 719 ? -41.364 -25.538 -27.216 1.00 31.84 719 VAL A CA 1
ATOM 5695 C C . VAL A 1 719 ? -41.801 -25.727 -25.766 1.00 31.84 719 VAL A C 1
ATOM 5697 O O . VAL A 1 719 ? -40.998 -25.603 -24.851 1.00 31.84 719 VAL A O 1
ATOM 5700 N N . ASN A 1 720 ? -43.095 -25.968 -25.539 1.00 29.19 720 ASN A N 1
ATOM 5701 C CA . ASN A 1 720 ? -43.694 -26.163 -24.207 1.00 29.19 720 ASN A CA 1
ATOM 5702 C C . ASN A 1 720 ? -43.406 -25.055 -23.171 1.00 29.19 720 ASN A C 1
ATOM 5704 O O . ASN A 1 720 ? -43.305 -25.322 -21.979 1.00 29.19 720 ASN A O 1
ATOM 5708 N N . GLY A 1 721 ? -43.310 -23.797 -23.610 1.00 36.00 721 GLY A N 1
ATOM 5709 C CA . GLY A 1 721 ? -43.119 -22.651 -22.712 1.00 36.00 721 GLY A CA 1
ATOM 5710 C C . GLY A 1 721 ? -41.670 -22.394 -22.291 1.00 36.00 721 GLY A C 1
ATOM 5711 O O . GLY A 1 721 ? -41.412 -21.363 -21.673 1.00 36.00 721 GLY A O 1
ATOM 5712 N N . GLU A 1 722 ? -40.730 -23.249 -22.696 1.00 27.92 722 GLU A N 1
ATOM 5713 C CA . GLU A 1 722 ? -39.294 -23.052 -22.494 1.00 27.92 722 GLU A CA 1
ATOM 5714 C C . GLU A 1 722 ? -38.631 -22.581 -23.801 1.00 27.92 722 GLU A C 1
ATOM 5716 O O . GLU A 1 722 ? -38.963 -23.041 -24.899 1.00 27.92 722 GLU A O 1
ATOM 5721 N N . GLU A 1 723 ? -37.742 -21.587 -23.693 1.00 31.09 723 GLU A N 1
ATOM 5722 C CA . GLU A 1 723 ? -36.954 -21.078 -24.823 1.00 31.09 723 GLU A CA 1
ATOM 5723 C C . GLU A 1 723 ? -35.693 -21.923 -24.999 1.00 31.09 723 GLU A C 1
ATOM 5725 O O . GLU A 1 723 ? -34.874 -22.020 -24.085 1.00 31.09 723 GLU A O 1
ATOM 5730 N N . PHE A 1 724 ? -35.503 -22.472 -26.198 1.00 30.28 724 PHE A N 1
ATOM 5731 C CA . PHE A 1 724 ? -34.291 -23.204 -26.555 1.00 30.28 724 PHE A CA 1
ATOM 5732 C C . PHE A 1 724 ? -33.424 -22.376 -27.510 1.00 30.28 724 PHE A C 1
ATOM 5734 O O . PHE A 1 724 ? -33.924 -21.735 -28.438 1.00 30.28 724 PHE A O 1
ATOM 5741 N N . ILE A 1 725 ? -32.108 -22.400 -27.279 1.00 36.59 725 ILE A N 1
ATOM 5742 C CA . ILE A 1 725 ? -31.098 -21.811 -28.167 1.00 36.59 725 ILE A CA 1
ATOM 5743 C C . ILE A 1 725 ? -30.577 -22.924 -29.075 1.00 36.59 725 ILE A C 1
ATOM 5745 O O . ILE A 1 725 ? -29.980 -23.891 -28.597 1.00 36.59 725 ILE A O 1
ATOM 5749 N N . LEU A 1 726 ? -30.780 -22.790 -30.385 1.00 32.97 726 LEU A N 1
ATOM 5750 C CA . LEU A 1 726 ? -30.221 -23.716 -31.365 1.00 32.97 726 LEU A CA 1
ATOM 5751 C C . LEU A 1 726 ? -28.788 -23.296 -31.712 1.00 32.97 726 LEU A C 1
ATOM 5753 O O . LEU A 1 726 ? -28.551 -22.217 -32.253 1.00 32.97 726 LEU A O 1
ATOM 5757 N N . VAL A 1 727 ? -27.826 -24.168 -31.413 1.00 33.91 727 VAL A N 1
ATOM 5758 C CA . VAL A 1 727 ? -26.441 -24.027 -31.876 1.00 33.91 727 VAL A CA 1
ATOM 5759 C C . VAL A 1 727 ? -26.336 -24.695 -33.244 1.00 33.91 727 VAL A C 1
ATOM 5761 O O . VAL A 1 727 ? -26.529 -25.906 -33.358 1.00 33.91 727 VAL A O 1
ATOM 5764 N N . ASP A 1 728 ? -26.031 -23.909 -34.277 1.00 32.72 728 ASP A N 1
ATOM 5765 C CA . ASP A 1 728 ? -25.771 -24.410 -35.627 1.00 32.72 728 ASP A CA 1
ATOM 5766 C C . ASP A 1 728 ? -24.527 -25.310 -35.611 1.00 32.72 728 ASP A C 1
ATOM 5768 O O . ASP A 1 728 ? -23.382 -24.853 -35.545 1.00 32.72 728 ASP A O 1
ATOM 5772 N N . LYS A 1 729 ? -24.758 -26.625 -35.632 1.00 32.62 729 LYS A N 1
ATOM 5773 C CA . LYS A 1 729 ? -23.738 -27.585 -36.037 1.00 32.62 729 LYS A CA 1
ATOM 5774 C C . LYS A 1 729 ? -23.665 -27.496 -37.548 1.00 32.62 729 LYS A C 1
ATOM 5776 O O . LYS A 1 729 ? -24.521 -28.059 -38.223 1.00 32.62 729 LYS A O 1
ATOM 5781 N N . THR A 1 730 ? -22.622 -26.840 -38.048 1.00 30.08 730 THR A N 1
ATOM 5782 C CA . THR A 1 730 ? -22.230 -26.852 -39.457 1.00 30.08 730 THR A CA 1
ATOM 5783 C C . THR A 1 730 ? -22.328 -28.271 -40.017 1.00 30.08 730 THR A C 1
ATOM 5785 O O . THR A 1 730 ? -21.446 -29.111 -39.841 1.00 30.08 730 THR A O 1
ATOM 5788 N N . SER A 1 731 ? -23.443 -28.554 -40.684 1.00 32.56 731 SER A N 1
ATOM 5789 C CA . SER A 1 731 ? -23.668 -29.808 -41.376 1.00 32.56 731 SER A CA 1
ATOM 5790 C C . SER A 1 731 ? -23.292 -29.599 -42.836 1.00 32.56 731 SER A C 1
ATOM 5792 O O . SER A 1 731 ? -23.843 -28.760 -43.541 1.00 32.56 731 SER A O 1
ATOM 5794 N N . HIS A 1 732 ? -22.377 -30.424 -43.332 1.00 30.61 732 HIS A N 1
ATOM 5795 C CA . HIS A 1 732 ? -22.663 -31.047 -44.613 1.00 30.61 732 HIS A CA 1
ATOM 5796 C C . HIS A 1 732 ? -23.405 -32.342 -44.309 1.00 30.61 732 HIS A C 1
ATOM 5798 O O . HIS A 1 732 ? -22.773 -33.379 -44.112 1.00 30.61 732 HIS A O 1
ATOM 5804 N N . LYS A 1 733 ? -24.735 -32.232 -44.223 1.00 26.62 733 LYS A N 1
ATOM 5805 C CA . LYS A 1 733 ? -25.759 -33.174 -44.707 1.00 26.62 733 LYS A CA 1
ATOM 5806 C C . LYS A 1 733 ? -27.054 -32.964 -43.927 1.00 26.62 733 LYS A C 1
ATOM 5808 O O . LYS A 1 733 ? -27.092 -33.100 -42.710 1.00 26.62 733 LYS A O 1
ATOM 5813 N N . GLU A 1 734 ? -28.094 -32.647 -44.685 1.00 29.77 734 GLU A N 1
ATOM 5814 C CA . GLU A 1 734 ? -29.491 -32.596 -44.273 1.00 29.77 734 GLU A CA 1
ATOM 5815 C C . GLU A 1 734 ? -29.903 -33.875 -43.537 1.00 29.77 734 GLU A C 1
ATOM 5817 O O . GLU A 1 734 ? -29.602 -34.982 -43.989 1.00 29.77 734 GLU A O 1
ATOM 5822 N N . THR A 1 735 ? -30.663 -33.749 -42.450 1.00 24.22 735 THR A N 1
ATOM 5823 C CA . THR A 1 735 ? -31.641 -34.777 -42.068 1.00 24.22 735 THR A CA 1
ATOM 5824 C C . THR A 1 735 ? -32.806 -34.120 -41.328 1.00 24.22 735 THR A C 1
ATOM 5826 O O . THR A 1 735 ? -32.635 -33.559 -40.248 1.00 24.22 735 THR A O 1
ATOM 5829 N N . LEU A 1 736 ? -33.988 -34.193 -41.946 1.00 23.80 736 LEU A N 1
ATOM 5830 C CA . LEU A 1 736 ? -35.291 -33.918 -41.345 1.00 23.80 736 LEU A CA 1
ATOM 5831 C C . LEU A 1 736 ? -35.527 -34.843 -40.139 1.00 23.80 736 LEU A C 1
ATOM 5833 O O . LEU A 1 736 ? -35.372 -36.058 -40.248 1.00 23.80 736 LEU A O 1
ATOM 5837 N N . LEU A 1 737 ? -35.989 -34.277 -39.026 1.00 23.98 737 LEU A N 1
ATOM 5838 C CA . LEU A 1 737 ? -36.549 -35.014 -37.893 1.00 23.98 737 LEU A CA 1
ATOM 5839 C C . LEU A 1 737 ? -38.059 -35.194 -38.111 1.00 23.98 737 LEU A C 1
ATOM 5841 O O . LEU A 1 737 ? -38.834 -34.260 -37.934 1.00 23.98 737 LEU A O 1
ATOM 5845 N N . LEU A 1 738 ? -38.473 -36.410 -38.467 1.00 23.39 738 LEU A N 1
ATOM 5846 C CA . LEU A 1 738 ? -39.831 -36.915 -38.255 1.00 23.39 738 LEU A CA 1
ATOM 5847 C C . LEU A 1 738 ? -39.723 -38.275 -37.555 1.00 23.39 738 LEU A C 1
ATOM 5849 O O . LEU A 1 738 ? -38.913 -39.120 -37.933 1.00 23.39 738 LEU A O 1
ATOM 5853 N N . GLN A 1 739 ? -40.507 -38.438 -36.490 1.00 28.53 739 GLN A N 1
ATOM 5854 C CA . GLN A 1 739 ? -40.630 -39.663 -35.701 1.00 28.53 739 GLN A CA 1
ATOM 5855 C C . GLN A 1 739 ? -41.079 -40.846 -36.573 1.00 28.53 739 GLN A C 1
ATOM 5857 O O . GLN A 1 739 ? -42.061 -40.714 -37.289 1.00 28.53 739 GLN A O 1
ATOM 5862 N N . GLU A 1 740 ? -40.422 -42.004 -36.442 1.00 25.05 740 GLU A N 1
ATOM 5863 C CA . GLU A 1 740 ? -41.036 -43.308 -36.117 1.00 25.05 740 GLU A CA 1
ATOM 5864 C C . GLU A 1 740 ? -40.020 -44.473 -36.215 1.00 25.05 740 GLU A C 1
ATOM 5866 O O . GLU A 1 740 ? -39.311 -44.617 -37.201 1.00 25.05 740 GLU A O 1
ATOM 5871 N N . LYS A 1 741 ? -40.055 -45.339 -35.189 1.00 24.08 741 LYS A N 1
ATOM 5872 C CA . LYS A 1 741 ? -39.777 -46.796 -35.158 1.00 24.08 741 LYS A CA 1
ATOM 5873 C C . LYS A 1 741 ? -38.397 -47.380 -35.544 1.00 24.08 741 LYS A C 1
ATOM 5875 O O . LYS A 1 741 ? -37.685 -46.961 -36.439 1.00 24.08 741 LYS A O 1
ATOM 5880 N N . MET A 1 742 ? -38.084 -48.438 -34.785 1.00 22.86 742 MET A N 1
ATOM 5881 C CA . MET A 1 742 ? -36.949 -49.374 -34.824 1.00 22.86 742 MET A CA 1
ATOM 5882 C C . MET A 1 742 ? -36.379 -49.711 -36.216 1.00 22.86 742 MET A C 1
ATOM 5884 O O . MET A 1 742 ? -37.139 -49.933 -37.153 1.00 22.86 742 MET A O 1
ATOM 5888 N N . THR A 1 743 ? -35.073 -50.008 -36.312 1.00 23.02 743 THR A N 1
ATOM 5889 C CA . THR A 1 743 ? -34.482 -51.379 -36.287 1.00 23.02 743 THR A CA 1
ATOM 5890 C C . THR A 1 743 ? -32.982 -51.331 -36.650 1.00 23.02 743 THR A C 1
ATOM 5892 O O . THR A 1 743 ? -32.546 -50.477 -37.415 1.00 23.02 743 THR A O 1
ATOM 5895 N N . LEU A 1 744 ? -32.196 -52.250 -36.070 1.00 24.45 744 LEU A N 1
ATOM 5896 C CA . LEU A 1 744 ? -30.787 -52.562 -36.371 1.00 24.45 744 LEU A CA 1
ATOM 5897 C C . LEU A 1 744 ? -30.426 -52.537 -37.868 1.00 24.45 744 LEU A C 1
ATOM 5899 O O . LEU A 1 744 ? -31.199 -53.062 -38.660 1.00 24.45 744 LEU A O 1
ATOM 5903 N N . LEU A 1 745 ? -29.176 -52.161 -38.198 1.00 20.84 745 LEU A N 1
ATOM 5904 C CA . LEU A 1 745 ? -28.312 -52.924 -39.123 1.00 20.84 745 LEU A CA 1
ATOM 5905 C C . LEU A 1 745 ? -26.833 -52.460 -39.117 1.00 20.84 745 LEU A C 1
ATOM 5907 O O . LEU A 1 745 ? -26.485 -51.371 -39.551 1.00 20.84 745 LEU A O 1
ATOM 5911 N N . LYS A 1 746 ? -25.990 -53.382 -38.632 1.00 21.05 746 LYS A N 1
ATOM 5912 C CA . LYS A 1 746 ? -24.692 -53.857 -39.155 1.00 21.05 746 LYS A CA 1
ATOM 5913 C C . LYS A 1 746 ? -23.570 -52.880 -39.562 1.00 21.05 746 LYS A C 1
ATOM 5915 O O . LYS A 1 746 ? -23.596 -52.212 -40.587 1.00 21.05 746 LYS A O 1
ATOM 5920 N N . VAL A 1 747 ? -22.488 -53.040 -38.800 1.00 25.34 747 VAL A N 1
ATOM 5921 C CA . VAL A 1 747 ? -21.065 -52.858 -39.124 1.00 25.34 747 VAL A CA 1
ATOM 5922 C C . VAL A 1 747 ? -20.702 -53.267 -40.561 1.00 25.34 747 VAL A C 1
ATOM 5924 O O . VAL A 1 747 ? -20.998 -54.389 -40.973 1.00 25.34 747 VAL A O 1
ATOM 5927 N N . VAL A 1 748 ? -19.934 -52.413 -41.247 1.00 22.25 748 VAL A N 1
ATOM 5928 C CA . VAL A 1 748 ? -18.962 -52.816 -42.276 1.00 22.25 748 VAL A CA 1
ATOM 5929 C C . VAL A 1 748 ? -17.626 -52.146 -41.956 1.00 22.25 748 VAL A C 1
ATOM 5931 O O . VAL A 1 748 ? -17.514 -50.928 -41.864 1.00 22.25 748 VAL A O 1
ATOM 5934 N N . GLN A 1 749 ? -16.633 -52.998 -41.742 1.00 25.47 749 GLN A N 1
ATOM 5935 C CA . GLN A 1 749 ? -15.238 -52.708 -41.443 1.00 25.47 749 GLN A CA 1
ATOM 5936 C C . GLN A 1 749 ? -14.436 -52.830 -42.749 1.00 25.47 749 GLN A C 1
ATOM 5938 O O . GLN A 1 749 ? -14.649 -53.806 -43.463 1.00 25.47 749 GLN A O 1
ATOM 5943 N N . ALA A 1 750 ? -13.513 -51.906 -43.041 1.00 23.89 750 ALA A N 1
ATOM 5944 C CA . ALA A 1 750 ? -12.326 -52.119 -43.894 1.00 23.89 750 ALA A CA 1
ATOM 5945 C C . ALA A 1 750 ? -11.408 -50.870 -43.855 1.00 23.89 750 ALA A C 1
ATOM 5947 O O . ALA A 1 750 ? -11.893 -49.779 -43.566 1.00 23.89 750 ALA A O 1
ATOM 5948 N N . PRO A 1 751 ? -10.109 -50.975 -44.186 1.00 28.12 751 PRO A N 1
ATOM 5949 C CA . PRO A 1 751 ? -9.105 -51.655 -43.384 1.00 28.12 751 PRO A CA 1
ATOM 5950 C C . PRO A 1 751 ? -7.937 -50.725 -43.002 1.00 28.12 751 PRO A C 1
ATOM 5952 O O . PRO A 1 751 ? -7.684 -49.680 -43.594 1.00 28.12 751 PRO A O 1
ATOM 5955 N N . SER A 1 752 ? -7.208 -51.183 -41.994 1.00 27.14 752 SER A N 1
ATOM 5956 C CA . SER A 1 752 ? -5.898 -50.735 -41.526 1.00 27.14 752 SER A CA 1
ATOM 5957 C C . SER A 1 752 ? -4.896 -50.357 -42.629 1.00 27.14 752 SER A C 1
ATOM 5959 O O . SER A 1 752 ? -4.554 -51.191 -43.468 1.00 27.14 752 SER A O 1
ATOM 5961 N N . MET A 1 753 ? -4.311 -49.161 -42.515 1.00 23.23 753 MET A N 1
ATOM 5962 C CA . MET A 1 753 ? -2.958 -48.869 -42.996 1.00 23.23 753 MET A CA 1
ATOM 5963 C C . MET A 1 753 ? -2.119 -48.324 -41.837 1.00 23.23 753 MET A C 1
ATOM 5965 O O . MET A 1 753 ? -2.441 -47.300 -41.240 1.00 23.23 753 MET A O 1
ATOM 5969 N N . THR A 1 754 ? -1.044 -49.041 -41.532 1.00 25.03 754 THR A N 1
ATOM 5970 C CA . THR A 1 754 ? -0.021 -48.720 -40.534 1.00 25.03 754 THR A CA 1
ATOM 5971 C C . THR A 1 754 ? 1.179 -48.098 -41.248 1.00 25.03 754 THR A C 1
ATOM 5973 O O . THR A 1 754 ? 1.769 -48.766 -42.091 1.00 25.03 754 THR A O 1
ATOM 5976 N N . ILE A 1 755 ? 1.563 -46.859 -40.908 1.00 25.09 755 ILE A N 1
ATOM 5977 C CA . ILE A 1 755 ? 2.860 -46.215 -41.233 1.00 25.09 755 ILE A CA 1
ATOM 5978 C C . ILE A 1 755 ? 3.249 -45.320 -40.019 1.00 25.09 755 ILE A C 1
ATOM 5980 O O . ILE A 1 755 ? 2.341 -44.804 -39.365 1.00 25.09 755 ILE A O 1
ATOM 5984 N N . PRO A 1 756 ? 4.541 -45.210 -39.626 1.00 25.55 756 PRO A N 1
ATOM 5985 C CA . PRO A 1 756 ? 4.955 -45.061 -38.225 1.00 25.55 756 PRO A CA 1
ATOM 5986 C C . PRO A 1 756 ? 5.119 -43.613 -37.726 1.00 25.55 756 PRO A C 1
ATOM 5988 O O . PRO A 1 756 ? 5.153 -42.660 -38.500 1.00 25.55 756 PRO A O 1
ATOM 5991 N N . LEU A 1 757 ? 5.263 -43.493 -36.397 1.00 25.83 757 LEU A N 1
ATOM 5992 C CA . LEU A 1 757 ? 5.658 -42.301 -35.637 1.00 25.83 757 LEU A CA 1
ATOM 5993 C C . LEU A 1 757 ? 6.765 -41.476 -36.324 1.00 25.83 757 LEU A C 1
ATOM 5995 O O . LEU A 1 757 ? 7.877 -41.971 -36.487 1.00 25.83 757 LEU A O 1
ATOM 5999 N N . MET A 1 758 ? 6.498 -40.192 -36.578 1.00 24.22 758 MET A N 1
ATOM 6000 C CA . MET A 1 758 ? 7.172 -39.033 -35.964 1.00 24.22 758 MET A CA 1
ATOM 6001 C C . MET A 1 758 ? 6.716 -37.717 -36.631 1.00 24.22 758 MET A C 1
ATOM 6003 O O . MET A 1 758 ? 6.456 -37.679 -37.826 1.00 24.22 758 MET A O 1
ATOM 6007 N N . GLN A 1 759 ? 6.731 -36.643 -35.829 1.00 25.94 759 GLN A N 1
ATOM 6008 C CA . GLN A 1 759 ? 6.680 -35.207 -36.168 1.00 25.94 759 GLN A CA 1
ATOM 6009 C C . GLN A 1 759 ? 5.309 -34.498 -36.234 1.00 25.94 759 GLN A C 1
ATOM 6011 O O . GLN A 1 759 ? 4.495 -34.697 -37.127 1.00 25.94 759 GLN A O 1
ATOM 6016 N N . HIS A 1 760 ? 5.133 -33.616 -35.237 1.00 27.83 760 HIS A N 1
ATOM 6017 C CA . HIS A 1 760 ? 4.271 -32.431 -35.136 1.00 27.83 760 HIS A CA 1
ATOM 6018 C C . HIS A 1 760 ? 3.063 -32.342 -36.085 1.00 27.83 760 HIS A C 1
ATOM 6020 O O . HIS A 1 760 ? 3.168 -31.873 -37.218 1.00 27.83 760 HIS A O 1
ATOM 6026 N N . GLN A 1 761 ? 1.872 -32.656 -35.564 1.00 23.73 761 GLN A N 1
ATOM 6027 C CA . GLN A 1 761 ? 0.621 -32.204 -36.172 1.00 23.73 761 GLN A CA 1
ATOM 6028 C C . GLN A 1 761 ? 0.465 -30.690 -35.968 1.00 23.73 761 GLN A C 1
ATOM 6030 O O . GLN A 1 761 ? -0.061 -30.228 -34.960 1.00 23.73 761 GLN A O 1
ATOM 6035 N N . VAL A 1 762 ? 0.915 -29.911 -36.951 1.00 27.27 762 VAL A N 1
ATOM 6036 C CA . VAL A 1 762 ? 0.504 -28.512 -37.109 1.00 27.27 762 VAL A CA 1
ATOM 6037 C C . VAL A 1 762 ? -0.938 -28.516 -37.609 1.00 27.27 762 VAL A C 1
ATOM 6039 O O . VAL A 1 762 ? -1.210 -28.883 -38.756 1.00 27.27 762 VAL A O 1
ATOM 6042 N N . SER A 1 763 ? -1.873 -28.114 -36.754 1.00 29.22 763 SER A N 1
ATOM 6043 C CA . SER A 1 763 ? -3.272 -27.965 -37.151 1.00 29.22 763 SER A CA 1
ATOM 6044 C C . SER A 1 763 ? -3.420 -26.674 -37.956 1.00 29.22 763 SER A C 1
ATOM 6046 O O . SER A 1 763 ? -3.195 -25.579 -37.439 1.00 29.22 763 SER A O 1
ATOM 6048 N N . LYS A 1 764 ? -3.760 -26.792 -39.245 1.00 26.11 764 LYS A N 1
ATOM 6049 C CA . LYS A 1 764 ? -4.059 -25.638 -40.102 1.00 26.11 764 LYS A CA 1
ATOM 6050 C C . LYS A 1 764 ? -5.516 -25.231 -39.934 1.00 26.11 764 LYS A C 1
ATOM 6052 O O . LYS A 1 764 ? -6.404 -25.994 -40.304 1.00 26.11 764 LYS A O 1
ATOM 6057 N N . VAL A 1 765 ? -5.764 -24.016 -39.453 1.00 27.69 765 VAL A N 1
ATOM 6058 C CA . VAL A 1 765 ? -7.115 -23.436 -39.419 1.00 27.69 765 VAL A CA 1
ATOM 6059 C C . VAL A 1 765 ? -7.261 -22.477 -40.596 1.00 27.69 765 VAL A C 1
ATOM 6061 O O . VAL A 1 765 ? -6.443 -21.577 -40.790 1.00 27.69 765 VAL A O 1
ATOM 6064 N N . SER A 1 766 ? -8.296 -22.695 -41.407 1.00 28.02 766 SER A N 1
ATOM 6065 C CA . SER A 1 766 ? -8.685 -21.796 -42.497 1.00 28.02 766 SER A CA 1
ATOM 6066 C C . SER A 1 766 ? -9.941 -21.044 -42.074 1.00 28.02 766 SER A C 1
ATOM 6068 O O . SER A 1 766 ? -10.974 -21.664 -41.836 1.00 28.02 766 SER A O 1
ATOM 6070 N N . VAL A 1 767 ? -9.862 -19.717 -41.968 1.00 31.12 767 VAL A N 1
ATOM 6071 C CA . VAL A 1 767 ? -11.024 -18.879 -41.641 1.00 31.12 767 VAL A CA 1
ATOM 6072 C C . VAL A 1 767 ? -11.705 -18.469 -42.944 1.00 31.12 767 VAL A C 1
ATOM 6074 O O . VAL A 1 767 ? -11.111 -17.777 -43.770 1.00 31.12 767 VAL A O 1
ATOM 6077 N N . VAL A 1 768 ? -12.954 -18.897 -43.138 1.00 31.44 768 VAL A N 1
ATOM 6078 C CA . VAL A 1 768 ? -13.788 -18.491 -44.277 1.00 31.44 7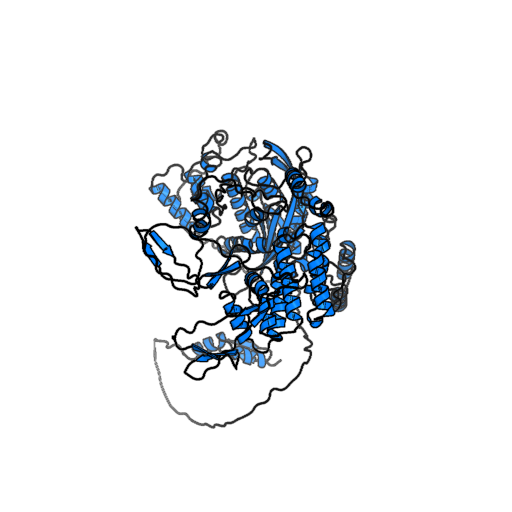68 VAL A CA 1
ATOM 6079 C C . VAL A 1 768 ? -14.776 -17.431 -43.795 1.00 31.44 768 VAL A C 1
ATOM 6081 O O . VAL A 1 768 ? -15.563 -17.674 -42.885 1.00 31.44 768 VAL A O 1
ATOM 6084 N N . HIS A 1 769 ? -14.732 -16.238 -44.388 1.00 35.00 769 HIS A N 1
ATOM 6085 C CA . HIS A 1 769 ? -15.689 -15.170 -44.094 1.00 35.00 769 HIS A CA 1
ATOM 6086 C C . HIS A 1 769 ? -17.049 -15.514 -44.729 1.00 35.00 769 HIS A C 1
ATOM 6088 O O . HIS A 1 769 ? -17.106 -15.816 -45.923 1.00 35.00 769 HIS A O 1
ATOM 6094 N N . SER A 1 770 ? -18.147 -15.475 -43.966 1.00 34.50 770 SER A N 1
ATOM 6095 C CA . SER A 1 770 ? -19.487 -15.723 -44.514 1.00 34.50 770 SER A CA 1
ATOM 6096 C C . SER A 1 770 ? -19.957 -14.513 -45.321 1.00 34.50 770 SER A C 1
ATOM 6098 O O . SER A 1 770 ? -20.200 -13.447 -44.757 1.00 34.50 770 SER A O 1
ATOM 6100 N N . CYS A 1 771 ? -20.097 -14.675 -46.634 1.00 38.47 771 CYS A N 1
ATOM 6101 C CA . CYS A 1 771 ? -20.808 -13.724 -47.480 1.00 38.47 771 CYS A CA 1
ATOM 6102 C C . CYS A 1 771 ? -22.316 -13.974 -47.332 1.00 38.47 771 CYS A C 1
ATOM 6104 O O . CYS A 1 771 ? -22.762 -15.103 -47.511 1.00 38.47 771 CYS A O 1
ATOM 6106 N N . SER A 1 772 ? -23.090 -12.945 -46.980 1.00 37.78 772 SER A N 1
ATOM 6107 C CA . SER A 1 772 ? -24.543 -13.030 -46.753 1.00 37.78 772 SER A CA 1
ATOM 6108 C C . SER A 1 772 ? -25.377 -13.125 -48.037 1.00 37.78 772 SER A C 1
ATOM 6110 O O . SER A 1 772 ? -26.600 -13.192 -47.971 1.00 37.78 772 SER A O 1
ATOM 6112 N N . THR A 1 773 ? -24.740 -13.131 -49.207 1.00 41.97 773 THR A N 1
ATOM 6113 C CA . THR A 1 773 ? -25.399 -13.282 -50.505 1.00 41.97 773 THR A CA 1
ATOM 6114 C C . THR A 1 773 ? -24.998 -14.617 -51.125 1.00 41.97 773 THR A C 1
ATOM 6116 O O . THR A 1 773 ? -23.811 -14.902 -51.259 1.00 41.97 773 THR A O 1
ATOM 6119 N N . GLU A 1 774 ? -25.983 -15.433 -51.514 1.00 41.81 774 GLU A N 1
ATOM 6120 C CA . GLU A 1 774 ? -25.883 -16.837 -51.976 1.00 41.81 774 GLU A CA 1
ATOM 6121 C C . GLU A 1 774 ? -25.075 -17.071 -53.284 1.00 41.81 774 GLU A C 1
ATOM 6123 O O . GLU A 1 774 ? -25.396 -17.951 -54.079 1.00 41.81 774 GLU A O 1
ATOM 6128 N N . ARG A 1 775 ? -24.040 -16.274 -53.591 1.00 46.34 775 ARG A N 1
ATOM 6129 C CA . ARG A 1 775 ? -23.350 -16.280 -54.901 1.00 46.34 775 ARG A CA 1
ATOM 6130 C C . ARG A 1 775 ? -21.819 -16.229 -54.821 1.00 46.34 775 ARG A C 1
ATOM 6132 O O . ARG A 1 775 ? -21.167 -15.616 -55.672 1.00 46.34 775 ARG A O 1
ATOM 6139 N N . CYS A 1 776 ? -21.235 -16.910 -53.836 1.00 52.16 776 CYS A N 1
ATOM 6140 C CA . CYS A 1 776 ? -19.797 -17.193 -53.784 1.00 52.16 776 CYS A CA 1
ATOM 6141 C C . CYS A 1 776 ? -19.498 -18.598 -54.314 1.00 52.16 776 CYS A C 1
ATOM 6143 O O . CYS A 1 776 ? -20.122 -19.563 -53.884 1.00 52.16 776 CYS A O 1
ATOM 6145 N N . TYR A 1 777 ? -18.496 -18.733 -55.187 1.00 51.00 777 TYR A N 1
ATOM 6146 C CA . TYR A 1 777 ? -17.987 -20.040 -55.614 1.00 51.00 777 TYR A CA 1
ATOM 6147 C C . TYR A 1 777 ? -16.465 -20.119 -55.453 1.00 51.00 777 TYR A C 1
ATOM 6149 O O . TYR A 1 777 ? -15.740 -19.127 -55.595 1.00 51.00 777 TYR A O 1
ATOM 6157 N N . PHE A 1 778 ? -15.978 -21.314 -55.120 1.00 49.44 778 PHE A N 1
ATOM 6158 C CA . PHE A 1 778 ? -14.554 -21.592 -54.966 1.00 49.44 778 PHE A CA 1
ATOM 6159 C C . PHE A 1 778 ? -13.908 -21.786 -56.339 1.00 49.44 778 PHE A C 1
ATOM 6161 O O . PHE A 1 778 ? -14.380 -22.591 -57.141 1.00 49.44 778 PHE A O 1
ATOM 6168 N N . ASN A 1 779 ? -12.825 -21.058 -56.619 1.00 50.78 779 ASN A N 1
ATOM 6169 C CA . ASN A 1 779 ? -12.016 -21.287 -57.809 1.00 50.78 779 ASN A CA 1
ATOM 6170 C C . ASN A 1 779 ? -10.820 -22.191 -57.448 1.00 50.78 779 ASN A C 1
ATOM 6172 O O . ASN A 1 779 ? -9.885 -21.721 -56.788 1.00 50.78 779 ASN A O 1
ATOM 6176 N N . PRO A 1 780 ? -10.810 -23.461 -57.891 1.00 37.72 780 PRO A N 1
ATOM 6177 C CA . PRO A 1 780 ? -9.765 -24.410 -57.518 1.00 37.72 780 PRO A CA 1
ATOM 6178 C C . PRO A 1 780 ? -8.393 -24.079 -58.123 1.00 37.72 780 PRO A C 1
ATOM 6180 O O . PRO A 1 780 ? -7.377 -24.459 -57.548 1.00 37.72 780 PRO A O 1
ATOM 6183 N N . VAL A 1 781 ? -8.337 -23.324 -59.226 1.00 48.47 781 VAL A N 1
ATOM 6184 C CA . VAL A 1 781 ? -7.074 -22.951 -59.890 1.00 48.47 781 VAL A CA 1
ATOM 6185 C C . VAL A 1 781 ? -6.347 -21.846 -59.120 1.00 48.47 781 VAL A C 1
ATOM 6187 O O . VAL A 1 781 ? -5.129 -21.890 -58.980 1.00 48.47 781 VAL A O 1
ATOM 6190 N N . SER A 1 782 ? -7.078 -20.869 -58.573 1.00 51.84 782 SER A N 1
ATOM 6191 C CA . SER A 1 782 ? -6.488 -19.751 -57.820 1.00 51.84 782 SER A CA 1
ATOM 6192 C C . SER A 1 782 ? -6.514 -19.921 -56.300 1.00 51.84 782 SER A C 1
ATOM 6194 O O . SER A 1 782 ? -6.086 -19.008 -55.597 1.00 51.84 782 SER A O 1
ATOM 6196 N N . LYS A 1 783 ? -7.045 -21.044 -55.791 1.00 48.66 783 LYS A N 1
ATOM 6197 C CA . LYS A 1 783 ? -7.269 -21.312 -54.356 1.00 48.66 783 LYS A CA 1
ATOM 6198 C C . LYS A 1 783 ? -7.946 -20.141 -53.622 1.00 48.66 783 LYS A C 1
ATOM 6200 O O . LYS A 1 783 ? -7.575 -19.795 -52.505 1.00 48.66 783 LYS A O 1
ATOM 6205 N N . SER A 1 784 ? -8.929 -19.508 -54.261 1.00 49.78 784 SER A N 1
ATOM 6206 C CA . SER A 1 784 ? -9.636 -18.346 -53.707 1.00 49.78 784 SER A CA 1
ATOM 6207 C C . SER A 1 784 ? -11.127 -18.382 -54.028 1.00 49.78 784 SER A C 1
ATOM 6209 O O . SER A 1 784 ? -11.549 -18.945 -55.039 1.00 49.78 784 SER A O 1
ATOM 6211 N N . PHE A 1 785 ? -11.935 -17.779 -53.155 1.00 47.28 785 PHE A N 1
ATOM 6212 C CA . PHE A 1 785 ? -13.363 -17.578 -53.393 1.00 47.28 785 PHE A CA 1
ATOM 6213 C C . PHE A 1 785 ? -13.585 -16.319 -54.238 1.00 47.28 785 PHE A C 1
ATOM 6215 O O . PHE A 1 785 ? -12.976 -15.274 -53.987 1.00 47.28 785 PHE A O 1
ATOM 6222 N N . LYS A 1 786 ? -14.455 -16.417 -55.248 1.00 48.66 786 LYS A N 1
ATOM 6223 C CA . LYS A 1 786 ? -14.864 -15.289 -56.096 1.00 48.66 786 LYS A CA 1
ATOM 6224 C C . LYS A 1 786 ? -16.352 -15.000 -55.917 1.00 48.66 786 LYS A C 1
ATOM 6226 O O . LYS A 1 786 ? -17.162 -15.923 -55.854 1.00 48.66 786 LYS A O 1
ATOM 6231 N N . HIS A 1 787 ? -16.694 -13.714 -55.904 1.00 50.84 787 HIS A N 1
ATOM 6232 C CA . HIS A 1 787 ? -18.072 -13.232 -55.996 1.00 50.84 787 HIS A CA 1
ATOM 6233 C C . HIS A 1 787 ? -18.382 -12.817 -57.444 1.00 50.84 787 HIS A C 1
ATOM 6235 O O . HIS A 1 787 ? -17.521 -12.231 -58.115 1.00 50.84 787 HIS A O 1
ATOM 6241 N N . GLN A 1 788 ? -19.606 -13.057 -57.931 1.00 45.06 788 GLN A N 1
ATOM 6242 C CA . GLN A 1 788 ? -20.106 -12.368 -59.133 1.00 45.06 788 GLN A CA 1
ATOM 6243 C C . GLN A 1 788 ? -20.151 -10.862 -58.821 1.00 45.06 788 GLN A C 1
ATOM 6245 O O . GLN A 1 788 ? -20.998 -10.414 -58.056 1.00 45.06 788 GLN A O 1
ATOM 6250 N N . GLY A 1 789 ? -19.163 -10.104 -59.299 1.00 48.03 789 GLY A N 1
ATOM 6251 C CA . GLY A 1 789 ? -18.933 -8.701 -58.918 1.00 48.03 789 GLY A CA 1
ATOM 6252 C C . GLY A 1 789 ? -17.456 -8.281 -58.868 1.00 48.03 789 GLY A C 1
ATOM 6253 O O . GLY A 1 789 ? -17.160 -7.104 -58.713 1.00 48.03 789 GLY A O 1
ATOM 6254 N N . GLY A 1 790 ? -16.510 -9.216 -59.023 1.00 34.84 790 GLY A N 1
ATOM 6255 C CA . GLY A 1 790 ? -15.112 -8.891 -59.350 1.00 34.84 790 GLY A CA 1
ATOM 6256 C C . GLY A 1 790 ? -14.172 -8.586 -58.175 1.00 34.84 790 GLY A C 1
ATOM 6257 O O . GLY A 1 790 ? -12.978 -8.402 -58.405 1.00 34.84 790 GLY A O 1
ATOM 6258 N N . LYS A 1 791 ? -14.637 -8.596 -56.919 1.00 37.41 791 LYS A N 1
ATOM 6259 C CA . LYS A 1 791 ? -13.750 -8.447 -55.748 1.00 37.41 791 LYS A CA 1
ATOM 6260 C C . LYS A 1 791 ? -13.131 -9.797 -55.351 1.00 37.41 791 LYS A C 1
ATOM 6262 O O . LYS A 1 791 ? -13.842 -10.790 -55.196 1.00 37.41 791 LYS A O 1
ATOM 6267 N N . LYS A 1 792 ? -11.797 -9.842 -55.226 1.00 34.62 792 LYS A N 1
ATOM 6268 C CA . LYS A 1 792 ? -11.029 -11.007 -54.743 1.00 34.62 792 LYS A CA 1
ATOM 6269 C C . LYS A 1 792 ? -10.931 -10.962 -53.214 1.00 34.62 792 LYS A C 1
ATOM 6271 O O . LYS A 1 792 ? -10.621 -9.906 -52.673 1.00 34.62 792 LYS A O 1
ATOM 6276 N N . TYR A 1 793 ? -11.111 -12.101 -52.545 1.00 41.03 793 TYR A N 1
ATOM 6277 C CA . TYR A 1 793 ? -10.811 -12.266 -51.117 1.00 41.03 793 TYR A CA 1
ATOM 6278 C C . TYR A 1 793 ? -9.587 -13.176 -50.935 1.00 41.03 793 TYR A C 1
ATOM 6280 O O . TYR A 1 793 ? -9.411 -14.138 -51.689 1.00 41.03 793 TYR A O 1
ATOM 6288 N N . ILE A 1 794 ? -8.734 -12.852 -49.957 1.00 34.19 794 ILE A N 1
ATOM 6289 C CA . ILE A 1 794 ? -7.518 -13.607 -49.618 1.00 34.19 794 ILE A CA 1
ATOM 6290 C C . ILE A 1 794 ? -7.869 -14.648 -48.553 1.00 34.19 794 ILE A C 1
ATOM 6292 O O . ILE A 1 794 ? -8.499 -14.332 -47.547 1.00 34.19 794 ILE A O 1
ATOM 6296 N N . LEU A 1 795 ? -7.469 -15.895 -48.793 1.00 32.97 795 LEU A N 1
ATOM 6297 C CA . LEU A 1 795 ? -7.660 -17.020 -47.885 1.00 32.97 795 LEU A CA 1
ATOM 6298 C C . LEU A 1 795 ? -6.418 -17.117 -46.989 1.00 32.97 795 LEU A C 1
ATOM 6300 O O . LEU A 1 795 ? -5.359 -17.540 -47.452 1.00 32.97 795 LEU A O 1
ATOM 6304 N N . ASN A 1 796 ? -6.522 -16.691 -45.729 1.00 34.75 796 ASN A N 1
ATOM 6305 C CA . ASN A 1 796 ? -5.413 -16.815 -44.783 1.00 34.75 796 ASN A CA 1
ATOM 6306 C C . ASN A 1 796 ? -5.428 -18.213 -44.159 1.00 34.75 796 ASN A C 1
ATOM 6308 O O . ASN A 1 796 ? -6.421 -18.641 -43.570 1.00 34.75 796 ASN A O 1
ATOM 6312 N N . THR A 1 797 ? -4.320 -18.931 -44.329 1.00 29.75 797 THR A N 1
ATOM 6313 C CA . THR A 1 797 ? -4.090 -20.245 -43.722 1.00 29.75 797 THR A CA 1
ATOM 6314 C C . THR A 1 797 ? -3.179 -20.041 -42.520 1.00 29.75 797 THR A C 1
ATOM 6316 O O . THR A 1 797 ? -2.048 -19.593 -42.697 1.00 29.75 797 THR A O 1
ATOM 6319 N N . PHE A 1 798 ? -3.651 -20.355 -41.317 1.00 34.06 798 PHE A N 1
ATOM 6320 C CA . PHE A 1 798 ? -2.859 -20.209 -40.095 1.00 34.06 798 PHE A CA 1
ATOM 6321 C C . PHE A 1 798 ? -2.287 -21.560 -39.670 1.00 34.06 798 PHE A C 1
ATOM 6323 O O . PHE A 1 798 ? -2.967 -22.578 -39.787 1.00 34.06 798 PHE A O 1
ATOM 6330 N N . ALA A 1 799 ? -1.051 -21.566 -39.176 1.00 25.98 799 ALA A N 1
ATOM 6331 C CA . ALA A 1 799 ? -0.476 -22.687 -38.441 1.00 25.98 799 ALA A CA 1
ATOM 6332 C C . ALA A 1 799 ? -0.674 -22.427 -36.942 1.00 25.98 799 ALA A C 1
ATOM 6334 O O . ALA A 1 799 ? -0.245 -21.386 -36.452 1.00 25.98 799 ALA A O 1
ATOM 6335 N N . LEU A 1 800 ? -1.337 -23.339 -36.228 1.00 26.92 800 LEU A N 1
ATOM 6336 C CA . LEU A 1 800 ? -1.337 -23.345 -34.763 1.00 26.92 800 LEU A CA 1
ATOM 6337 C C . LEU A 1 800 ? -0.075 -24.071 -34.273 1.00 26.92 800 LEU A C 1
ATOM 6339 O O . LEU A 1 800 ? 0.207 -25.174 -34.753 1.00 26.92 800 LEU A O 1
ATOM 6343 N N . TYR A 1 801 ? 0.666 -23.436 -33.359 1.00 30.19 801 TYR A N 1
ATOM 6344 C CA . TYR A 1 801 ? 1.839 -23.992 -32.670 1.00 30.19 801 TYR A CA 1
ATOM 6345 C C . TYR A 1 801 ? 1.503 -24.432 -31.251 1.00 30.19 801 TYR A C 1
ATOM 6347 O O . TYR A 1 801 ? 0.770 -23.677 -30.570 1.00 30.19 801 TYR A O 1
#

Foldseek 3Di:
DDWDADVLVRDIDPDPVVVVVVCPDPVNVVSVVVVVDDDDDDDDDDDDDDDDDDDDYDDDDDDDDDDDDDDDDDDDDDDDPDPDDDDDDDDDDDDDDDDDDDDPPDPDDDDDPDDPPDPPPPCPPCPFDQFPPAPDPLLLVLLLQCLFLPHHDDPVRSQVVLVVCVVVVPPPRDDPVCSVPDAHPQLGLVVQKDWDDDDPDIFIWGQPLVVVQLLQLFPVNDQPAPVNVVVVCVVPVDDCLLVQQVVLLHQDDDPQETEWAKAKEKDWAALDPDDDGQIKIWIKIDTLRDDLVVLLFDIATIWMDSPDALLVVVLVNQLSLLVCQVPWDWHARNVVRHIGTYHYHYQAYQYAQVSLCVNLQFQAPQAQQHASFARAGPVDLDDHHGDWLVVLLVLQVVLVPDPDPVVSVVSCNHRRGHHDDGSCSDPSNNVDTSNLRYAHAPQNLQQVNQLLLLLVVLLVPFPCVVLLQVQQCLQPVVCHCVSVCSVVDGSVSSLSCLVCQLVSCCVRPNPACSSVLSVLSNVLSVCLVVVHPCNLVSLVVSLVSCVPRPVVSDDPSSSSSNCVVSCCSRNNRSSSSHCVSVVVCVVSLSSQSPRPDPVPDSGSSSNSSSSSLSVLVSQLSQRWDPDVHTGHGRNNSVPDDPVSCVSSVNPDPPPPPPPPPPPQDADPVRHRDDPDDDPPCPVVVVVVVVVPPDDDDQQDWDDDPNDIDGDHFDDWDDDPNDIDGDDDPPDPDDDDDDDDDDDDDDDDDDDDDDDDDDDDDFDKDKDDDDDPDPAWDQDPVVRFIDGPPDDTDDTDIDTDD